Protein 8WVR (pdb70)

Foldseek 3Di:
DADQCLALPSNDFQLVLLLPDADALQNCFQVNCVVRQVVHNCPCPQQQLDHPVQAQDVLCLDDALQVVLLLLVLLQLLVLLVLVLVLLVLLLVLVPDRSSVGSSVSVSVLSNSLSRNSLVVNVSSPDDPVCSVVVSCVSCVVVCVQPRCLLSVLLNCCCPVVVPNLLSLLSCQQLNCLLCVLVLSLQLLLPCQVRVSVNSNSSNSSSVNSNSNNHSLNSLQVVCVVCVVCLVVSLVSLLVSLVSVVRGPPLVSQLVSQVSNLRVCVVVVVRQPQRASDPPHRPNPDGSVRSVLVSLVSSLVSSCSSCVSSVNNVSSVSNRDND/DQDQCQALPSNDFQLVLLLDDQDALQNCFQVNCVVRQVVGNCPCPQQQLDHPVQAFDPLLLDDALQVVLLLLVLLQLLVLLVLVLVQLVLLLVLVPDNSSVRSSVSVSVLSNSLSRNSLVVVVSSPDDPVCSNVVSCVSCVVVCVQPRCLLSVLLRCVCPVVVPNLLSLLSCQQLNCLLCVLVLSLVLLLPCQVGVSVNSSSSSSSSVSSNSNSNSLNSLQVVCVVPVVCLVVNLVSLLVSLVSVVRGPVVVSQLVSQVSNLRVCVVVVVSQVPRASDPPHRPNPDHSVRSVLVSLVSSLVSSCSSCVSSVNNVSSVSNRRND/DADQCQALPRRDFQLVLLQPDQDALQNCFQVNCVVHQVCGNCPCPQQQLDHPVQAFDVLCLDDALQVVLLLLVLLQLLVLLVLVLVLLVLLLVLVPDRSSVRRSVSVSVLSNSLSRNSLVVVVSSPPDPVCRNVSSCVSCVVVCVQPRCLLSVLLNCVCPVVVHNLLSLLSCLQLNCLLCVLVLLLQLLLCCQVGVSSNSSSSNSSSVNSNSNNNSLNSLQVCCVVCVVCLVVSLVSLVVSVVSVVRGVVLVSQLVSQVSNLRSCVVPCPSQVPRASDPPHRPNPDHSVRSVVVSVVSSCVSSCSSCVVSPNNVNDDD/DADQCQALPNNDFQLVLLQPDADALQRCFLVNCVVHQVCGNCPCNQQQLDHPVQAFDVVCQDDALQVLLLLLVLLQLLVLLVLVLVLLVLLLVLPPDNSSNRSSVSVSVLSNSLSRNSQVVVVVSPDDDVCSNVSSCVSCVVVCVFPRCLLSVLLNCCCPVVVNNLLSLLSCQCLNCLQCVLVLSLQLLLCCQVRVSVNSSSSSSSSVSSVSNNNSLVSLQVVCVVPVVVLVVSLVSLLVSLVSVVRGVPVVSQLVSQVSNLRVVVVVVVRQPQRASDPPHRPNPDHSVRSVVVSLVSSLVSNCSSCVSSVRNVSSVSNRDD

Nearest PDB structures (foldseek):
  8wvr-assembly3_C  TM=1.000E+00  e=1.265E-38  Kitasatospora setae KM-6054
  2rcc-assembly1_B  TM=6.142E-01  e=2.300E-02  Halalkalibacterium halodurans C-125
  3n1x-assembly1_A-1  TM=4.346E-01  e=7.933E-01  Pseudomonas sp. OX1
  8wvr-assembly3_C  TM=1.001E+00  e=2.735E-39  Kitasatospora setae KM-6054
  6f6l-assembly1_A  TM=6.742E-01  e=1.108E-03  Geobacillus kaustophilus HTA426

Organism: Kitasatospora setae (strain ATCC 33774 / DSM 43861 / JCM 3304 / KCC A-0304 / NBRC 14216 / KM-6054) (NCBI:txid452652)

Sequence (1286 aa):
PIPAETGWDSAPGLLEGAMTLDLTPEQCDLGYWLRGVAQGTLAGRAETGHTDAEPTPEHMRADGPLRDAQVLELSCRSVAEAQATRVLAHYVAQAPDIVELEFFTTQLVDEARHSMVFRRHLLAMGVPADRLHASIAEVSAEYRREVLEPILDFALTTVRDEGDFVGGVAVFTIIIEGVLAPAAELSERKWNLLDPAAGAIARGAAIDEVRHLTVGSSVVRRHLLRRPERKAALLDIVRRGREIWDGIPDRKHVLRREELFQAGMREHADLLAGYEVWPGQPLLSTTPEQRYAMAEQWTDRMAAARLVHMGLPEAIDLLRLTDPIPAETGWDSAPGLLEGAMTLDLTPEQCDLGYWLRGVAQGTLAGRAETGHTDAEPTPEHMRADGPLRDAQVLELSCRSVAEAQATRVLAHYVAQAPDIVELEFFTTQLVDEARHSMVFRRHLLAMGVPADRLHASIAEVSAEYRREVLEPILDFALTTVRDEGDFVGGVAVFTIIIEGVLAPAAELSERKWNLLDPAAGAIARGAAIDEVRHLTVGSSVVRRHLLRRPERKAALLDIVRRGREIWDGIPDRKHVLRREELFQAGMREHADLLAGYEVWPGQPLLSTTPEQRYAMAEQWTDRMAAARLVHMGLPEAIDLLRLTDPIPAETGWDSAPGLLEGAMTLDLTPEQCDLGYWLRGVAQGTLAGRAETGHTDAEPTPEHMRADGPLRDAQVLELSCRSVAEAQATRVLAHYVAQAPDIVELEFFTTQLVDEARHSMVFRRHLLAMGVPADRLHASIAEVSAEYRREVLEPILDFALTTVRDEGDFVGGVAVFTIIIEGVLAPAAELSERKWNLLDPAAGAIARGAAIDEVRHLTVGSSVVRRHLLRRPERKAALLDIVRRGREIWDGIPDRKHVLRREELFQAGMREHADLLAGYEVWPGQPLLSTTPEQRYAMAEQWTDRMAAARLVHMGLPEAIDLPIPAETGWDSAPGLLEGAMTLDLTPEQCDLGYWLRGVAQGTLAGRAETGHTDAEPTPEHMRADGPLRDAQVLELSCRSVAEAQATRVLAHYVAQAPDIVELEFFTTQLVDEARHSMVFRRHLLAMGVPADRLHASIAEVSAEYRREVLEPILDFALTTVRDEGDFVGGVAVFTIIIEGVLAPAAELSERKWNLLDPAAGAIARGAAIDEVRHLTVGSSVVRRHLLRRPERKAALLDIVRRGREIWDGIPDRKHVLRREELFQAGMREHADLLAGYEVWPGQPLLSTTPEQRYAMAEQWTDRMAAARLVHMGLPEAIDLLRLT

Secondary structure (DSSP, 8-state):
---TTTSTTTS--HHHHHHH----TTTT-HHHHIIIIIIIITTT-TTTSS-TTS---HHHHSSSHHHHHHHHHHHHHHHHHHHHHHHHHHHHHT-SSHHHHHHHHHHHHHHHHHHHHHHHHHHHTT--GGGHHHHHHHHHHHHIIIIIHHHHHHHHIIIIIT--HHHHHHIIIIIIIHHHHHHHHHHHHHHTTT-HHHHHHHHHHHHHHHHHHHHHHHHHHHHHHH-GGGHHHHHHHHHHHHHHHHTS-HHHHHHHHHHHHHHHHHTTHHHHTT-EEETTEEGGG--HHHHHHHHHHHHHHHHHHHHHHTT-THHHHHH----/---TTTSTTTSPPHHHHHHH----TTTS-HHHIIIIIIIIITTT-TTTSS-TTS---HHHHSSSHHHHHHHHHHHHHHHHHHHHHHHHHHHHHT-SSHHHHHHHHHHHHHHHHHHHHHHHHHHHTT--GGGHHHHHHHHHHHHIIIIIHHHHHHHHIIIIIT--HHHHHHIIIIIIHHHHHHHHHHHHHHHTTT-HHHHHHHHHHHHHHHHHHHHHHHHHHHHHHH-GGGHHHHHHHHHHHHHHHHTS-HHHHHHHHHHHHHHHHHTTHHHHTT-EEETTEESTT--HHHHHHHHHHHHHHHHHHHHHHHT-GGGGTTT----/---TTT-TTTSPPHHHHHHH----TTTT-HHHHIIIIIIIITTT-TTTSS-TTS---GGGTSSSHHHHHHHHHHHHHHHHHHHHHHHHHHHHHT-SSHHHHHHHHHHHHHHHHHHHHHHHHHHHTT--GGGHHHHHHHHHHHHIIIIIHHHHHHHHIIIIIS--HHHHHHIIIIIIIHHHHHHHHHHHHHHTTT-HHHHHHHHHHHHHHHHHHHHHHHHHHHHHHH-GGGHHHHHHHHHHHHHHHHTS-HHHHHHHHHHHHHHHHGGGTTTTTT-EEETTEEGGG--HHHHHHHHHHHHHHHHHHHHHHHT-GGG---/---TTTSTTTSPPHHHHHHH----TTTS-HHHHIIIIIIIITTT-TTTSS-TTS---HHHHSSSHHHHHHHHHHHHHHHHHHHHHHHHHHHHHT-SSHHHHHHHHHHHHHHHHHHHHHHHHHHHTT--STTHHHHHHHHHHHHIIIIIHHHHHHHHIIIIIT--HHHHHHIIIIIIHHHHHHHHHHHHHHHTTT-HHHHHHHHHHHHHHHHHHHHHHHHHHHHHTT-HHHHHHHHHHHHHHHHHHHTS-HHHHHHHHHHHHHHHHHTTTTT-SS-EEETTEEGGG--HHHHHHHHHHHHHHHHHHHHHHTT-THHHHHH---

Structure (mmCIF, N/CA/C/O backbone):
data_8WVR
#
_entry.id   8WVR
#
_cell.length_a   88.820
_cell.length_b   95.180
_cell.length_c   183.250
_cell.angle_alpha   90.000
_cell.angle_beta   90.000
_cell.angle_gamma   90.000
#
_symmetry.space_group_name_H-M   'P 21 21 21'
#
loop_
_entity.id
_entity.type
_entity.pdbx_description
1 polymer 'Putative VlmB homolog'
2 non-polymer IMIDAZOLE
3 non-polymer 'FE (III) ION'
4 non-polymer '(2~{S})-2-(2-hexylhydrazinyl)-3-oxidanyl-propanoic acid'
5 water water
#
loop_
_atom_site.group_PDB
_atom_site.id
_atom_site.type_symbol
_atom_site.label_atom_id
_atom_site.label_alt_id
_atom_site.label_comp_id
_atom_site.label_asym_id
_atom_site.label_entity_id
_atom_site.label_seq_id
_atom_site.pdbx_PDB_ins_code
_atom_site.Cartn_x
_atom_site.Cartn_y
_atom_site.Cartn_z
_atom_site.occupancy
_atom_site.B_iso_or_equiv
_atom_site.auth_seq_id
_atom_site.auth_comp_id
_atom_site.auth_asym_id
_atom_site.auth_atom_id
_atom_site.pdbx_PDB_model_num
ATOM 1 N N . PRO A 1 4 ? -39.48358 -11.36733 -24.74189 1.000 67.69885 4 PRO A N 1
ATOM 2 C CA . PRO A 1 4 ? -38.79822 -11.00481 -25.98919 1.000 65.07684 4 PRO A CA 1
ATOM 3 C C . PRO A 1 4 ? -37.72577 -9.92500 -25.80029 1.000 60.49227 4 PRO A C 1
ATOM 4 O O . PRO A 1 4 ? -37.98802 -8.73837 -25.99279 1.000 60.44149 4 PRO A O 1
ATOM 8 N N . ILE A 1 5 ? -36.52544 -10.34275 -25.42696 1.000 53.64963 5 ILE A N 1
ATOM 9 C CA . ILE A 1 5 ? -35.38250 -9.42814 -25.37921 1.000 51.80941 5 ILE A CA 1
ATOM 10 C C . ILE A 1 5 ? -34.89869 -9.17087 -26.80738 1.000 53.66821 5 ILE A C 1
ATOM 11 O O . ILE A 1 5 ? -34.75450 -10.13060 -27.58550 1.000 53.05699 5 ILE A O 1
ATOM 16 N N . PRO A 1 6 ? -34.65123 -7.91494 -27.19754 1.000 48.55486 6 PRO A N 1
ATOM 17 C CA . PRO A 1 6 ? -34.26860 -7.64238 -28.59035 1.000 44.04133 6 PRO A CA 1
ATOM 18 C C . PRO A 1 6 ? -32.96359 -8.33216 -28.96864 1.000 39.14026 6 PRO A C 1
ATOM 19 O O . PRO A 1 6 ? -32.05734 -8.49905 -28.14785 1.000 37.27050 6 PRO A O 1
ATOM 23 N N . ALA A 1 7 ? -32.88281 -8.72653 -30.24428 1.000 37.47335 7 ALA A N 1
ATOM 24 C CA . ALA A 1 7 ? -31.74883 -9.50872 -30.72826 1.000 35.42806 7 ALA A CA 1
ATOM 25 C C . ALA A 1 7 ? -30.42352 -8.77171 -30.54717 1.000 32.60634 7 ALA A C 1
ATOM 26 O O . ALA A 1 7 ? -29.40124 -9.38862 -30.22217 1.000 33.01201 7 ALA A O 1
ATOM 28 N N . GLU A 1 8 ? -30.41307 -7.45585 -30.74376 1.000 32.70809 8 GLU A N 1
ATOM 29 C CA . GLU A 1 8 ? -29.15045 -6.73564 -30.63700 1.000 33.14780 8 GLU A CA 1
ATOM 30 C C . GLU A 1 8 ? -28.68767 -6.50992 -29.19653 1.000 30.61885 8 GLU A C 1
ATOM 31 O O . GLU A 1 8 ? -27.56237 -6.03471 -28.99781 1.000 30.30684 8 GLU A O 1
ATOM 37 N N . THR A 1 9 ? -29.49988 -6.82125 -28.18604 1.000 30.42027 9 THR A N 1
ATOM 38 C CA . THR A 1 9 ? -29.01653 -6.73300 -26.81285 1.000 28.08289 9 THR A CA 1
ATOM 39 C C . THR A 1 9 ? -28.76340 -8.09046 -26.16676 1.000 30.54259 9 THR A C 1
ATOM 40 O O . THR A 1 9 ? -28.17589 -8.13381 -25.08145 1.000 26.72489 9 THR A O 1
ATOM 44 N N . GLY A 1 10 ? -29.15332 -9.19227 -26.80675 1.000 32.80660 10 GLY A N 1
ATOM 45 C CA . GLY A 1 10 ? -29.02604 -10.49739 -26.17554 1.000 28.46782 10 GLY A CA 1
ATOM 46 C C . GLY A 1 10 ? -27.57614 -10.90898 -25.99029 1.000 29.67589 10 GLY A C 1
ATOM 47 O O . GLY A 1 10 ? -26.72535 -10.68245 -26.85175 1.000 31.21443 10 GLY A O 1
ATOM 48 N N . TRP A 1 11 ? -27.29849 -11.53866 -24.84865 1.000 27.63840 11 TRP A N 1
ATOM 49 C CA . TRP A 1 11 ? -25.92799 -11.93227 -24.53531 1.000 30.70812 11 TRP A CA 1
ATOM 50 C C . TRP A 1 11 ? -25.32746 -12.81489 -25.63096 1.000 38.76300 11 TRP A C 1
ATOM 51 O O . TRP A 1 11 ? -24.12398 -12.73737 -25.91838 1.000 38.08704 11 TRP A O 1
ATOM 62 N N . ASP A 1 12 ? -26.13331 -13.68467 -26.22596 1.000 36.55467 12 ASP A N 1
ATOM 63 C CA . ASP A 1 12 ? -25.62155 -14.54392 -27.28274 1.000 42.75883 12 ASP A CA 1
ATOM 64 C C . ASP A 1 12 ? -25.97861 -14.04080 -28.66665 1.000 40.32170 12 ASP A C 1
ATOM 65 O O . ASP A 1 12 ? -25.17098 -14.17672 -29.59274 1.000 45.57907 12 ASP A O 1
ATOM 70 N N . SER A 1 13 ? -27.14932 -13.42402 -28.81175 1.000 37.05235 13 SER A N 1
ATOM 71 C CA . SER A 1 13 ? -27.63563 -13.00411 -30.11641 1.000 35.50015 13 SER A CA 1
ATOM 72 C C . SER A 1 13 ? -27.02576 -11.69027 -30.60202 1.000 35.13388 13 SER A C 1
ATOM 73 O O . SER A 1 13 ? -27.12170 -11.39607 -31.79299 1.000 33.04346 13 SER A O 1
ATOM 76 N N . ALA A 1 14 ? -26.42198 -10.89024 -29.72155 1.000 35.07320 14 ALA A N 1
ATOM 77 C CA . ALA A 1 14 ? -25.96424 -9.56430 -30.12763 1.000 35.18576 14 ALA A CA 1
ATOM 78 C C . ALA A 1 14 ? -24.79103 -9.66903 -31.10382 1.000 30.74384 14 ALA A C 1
ATOM 79 O O . ALA A 1 14 ? -23.90574 -10.51250 -30.92752 1.000 30.45364 14 ALA A O 1
ATOM 81 N N . PRO A 1 15 ? -24.71539 -8.78892 -32.09594 1.000 29.61524 15 PRO A N 1
ATOM 82 C CA . PRO A 1 15 ? -23.54746 -8.78384 -32.98330 1.000 33.02787 15 PRO A CA 1
ATOM 83 C C . PRO A 1 15 ? -22.29885 -8.36917 -32.21567 1.000 34.37884 15 PRO A C 1
ATOM 84 O O . PRO A 1 15 ? -22.35539 -7.92000 -31.06571 1.000 30.22936 15 PRO A O 1
ATOM 88 N N . GLY A 1 16 ? -21.15239 -8.53481 -32.87086 1.000 30.33213 16 GLY A N 1
ATOM 89 C CA . GLY A 1 16 ? -19.92106 -7.96353 -32.36779 1.000 31.69039 16 GLY A CA 1
ATOM 90 C C . GLY A 1 16 ? -19.93327 -6.44689 -32.48908 1.000 29.53850 16 GLY A C 1
ATOM 91 O O . GLY A 1 16 ? -20.84876 -5.84339 -33.05424 1.000 28.38257 16 GLY A O 1
ATOM 92 N N . LEU A 1 17 ? -18.88563 -5.82259 -31.94824 1.000 31.56719 17 LEU A N 1
ATOM 93 C CA . LEU A 1 17 ? -18.83967 -4.36744 -31.84008 1.000 29.56501 17 LEU A CA 1
ATOM 94 C C . LEU A 1 17 ? -18.80282 -3.72794 -33.22284 1.000 29.01453 17 LEU A C 1
ATOM 95 O O . LEU A 1 17 ? -19.74785 -3.02679 -33.60058 1.000 26.68395 17 LEU A O 1
ATOM 100 N N . LEU A 1 18 ? -17.71828 -3.95089 -33.97605 1.000 29.75201 18 LEU A N 1
ATOM 101 C CA . LEU A 1 18 ? -17.64934 -3.40474 -35.32531 1.000 32.00877 18 LEU A CA 1
ATOM 102 C C . LEU A 1 18 ? -18.82082 -3.89417 -36.15586 1.000 30.77821 18 LEU A C 1
ATOM 103 O O . LEU A 1 18 ? -19.49047 -3.09844 -36.82165 1.000 27.97562 18 LEU A O 1
ATOM 108 N N . GLU A 1 19 ? -19.13666 -5.19046 -36.05538 1.000 29.23560 19 GLU A N 1
ATOM 109 C CA . GLU A 1 19 ? -20.22208 -5.75149 -36.85007 1.000 28.99636 19 GLU A CA 1
ATOM 110 C C . GLU A 1 19 ? -21.52845 -4.99844 -36.60662 1.000 31.76293 19 GLU A C 1
ATOM 111 O O . GLU A 1 19 ? -22.19043 -4.55405 -37.55463 1.000 30.55472 19 GLU A O 1
ATOM 117 N N . GLY A 1 20 ? -21.90712 -4.83060 -35.33243 1.000 29.42552 20 GLY A N 1
ATOM 118 C CA . GLY A 1 20 ? -23.14016 -4.12952 -35.03153 1.000 27.21424 20 GLY A CA 1
ATOM 119 C C . GLY A 1 20 ? -23.08265 -2.66532 -35.42240 1.000 28.20482 20 GLY A C 1
ATOM 120 O O . GLY A 1 20 ? -24.02266 -2.14123 -36.02644 1.000 27.10638 20 GLY A O 1
ATOM 121 N N . ALA A 1 21 ? -21.97457 -1.98998 -35.09735 1.000 23.93675 21 ALA A N 1
ATOM 122 C CA . ALA A 1 21 ? -21.88563 -0.55260 -35.35918 1.000 29.51233 21 ALA A CA 1
ATOM 123 C C . ALA A 1 21 ? -21.90834 -0.24225 -36.85435 1.000 30.23020 21 ALA A C 1
ATOM 124 O O . ALA A 1 21 ? -22.36602 0.83434 -37.24882 1.000 31.88750 21 ALA A O 1
ATOM 126 N N . MET A 1 22 ? -21.43888 -1.16530 -37.69405 1.000 28.02977 22 MET A N 1
ATOM 127 C CA . MET A 1 22 ? -21.38635 -0.93315 -39.13289 1.000 32.83869 22 MET A CA 1
ATOM 128 C C . MET A 1 22 ? -22.63147 -1.39452 -39.86614 1.000 34.26754 22 MET A C 1
ATOM 129 O O . MET A 1 22 ? -22.79739 -1.03997 -41.03501 1.000 33.30578 22 MET A O 1
ATOM 134 N N . THR A 1 23 ? -23.51416 -2.15370 -39.21294 1.000 33.56952 23 THR A N 1
ATOM 135 C CA . THR A 1 23 ? -24.66483 -2.73866 -39.88311 1.000 32.62279 23 THR A CA 1
ATOM 136 C C . THR A 1 23 ? -26.00244 -2.32449 -39.29852 1.000 35.55462 23 THR A C 1
ATOM 137 O O . THR A 1 23 ? -26.98349 -2.27157 -40.03842 1.000 33.84692 23 THR A O 1
ATOM 141 N N . LEU A 1 24 ? -26.09093 -2.05080 -38.00053 1.000 36.20698 24 LEU A N 1
ATOM 142 C CA . LEU A 1 24 ? -27.40011 -1.78288 -37.42052 1.000 30.97479 24 LEU A CA 1
ATOM 143 C C . LEU A 1 24 ? -27.75929 -0.30732 -37.51867 1.000 30.89725 24 LEU A C 1
ATOM 144 O O . LEU A 1 24 ? -26.89548 0.57505 -37.54566 1.000 32.53641 24 LEU A O 1
ATOM 149 N N . ASP A 1 25 ? -29.05684 -0.05235 -37.58040 1.000 31.95786 25 ASP A N 1
ATOM 150 C CA . ASP A 1 25 ? -29.61848 1.29135 -37.52786 1.000 33.10366 25 ASP A CA 1
ATOM 151 C C . ASP A 1 25 ? -30.48665 1.35725 -36.27739 1.000 38.97104 25 ASP A C 1
ATOM 152 O O . ASP A 1 25 ? -31.59311 0.81220 -36.26318 1.000 41.78150 25 ASP A O 1
ATOM 157 N N . LEU A 1 26 ? -29.97498 1.98781 -35.22209 1.000 35.53593 26 LEU A N 1
ATOM 158 C CA . LEU A 1 26 ? -30.72091 2.19634 -33.99233 1.000 32.69033 26 LEU A CA 1
ATOM 159 C C . LEU A 1 26 ? -30.87260 3.69473 -33.78070 1.000 33.30385 26 LEU A C 1
ATOM 160 O O . LEU A 1 26 ? -29.94027 4.46494 -34.03132 1.000 30.76932 26 LEU A O 1
ATOM 165 N N . THR A 1 27 ? -32.04611 4.10696 -33.34737 1.000 30.98404 27 THR A N 1
ATOM 166 C CA . THR A 1 27 ? -32.32976 5.50295 -33.09166 1.000 33.58642 27 THR A CA 1
ATOM 167 C C . THR A 1 27 ? -32.49964 5.72763 -31.59452 1.000 31.49155 27 THR A C 1
ATOM 168 O O . THR A 1 27 ? -32.79847 4.78812 -30.85140 1.000 30.83378 27 THR A O 1
ATOM 172 N N . PRO A 1 28 ? -32.32277 6.95983 -31.11336 1.000 31.90646 28 PRO A N 1
ATOM 173 C CA . PRO A 1 28 ? -32.65071 7.23105 -29.69904 1.000 30.70060 28 PRO A CA 1
ATOM 174 C C . PRO A 1 28 ? -34.11147 6.96419 -29.37325 1.000 29.79429 28 PRO A C 1
ATOM 175 O O . PRO A 1 28 ? -34.41732 6.51163 -28.26114 1.000 30.95343 28 PRO A O 1
ATOM 179 N N . GLU A 1 29 ? -35.02145 7.22235 -30.31899 1.000 31.71654 29 GLU A N 1
ATOM 180 C CA . GLU A 1 29 ? -36.43503 6.89547 -30.12823 1.000 35.58934 29 GLU A CA 1
ATOM 181 C C . GLU A 1 29 ? -36.62102 5.41448 -29.81775 1.000 33.75674 29 GLU A C 1
ATOM 182 O O . GLU A 1 29 ? -37.38372 5.05029 -28.91126 1.000 38.70143 29 GLU A O 1
ATOM 188 N N . GLN A 1 30 ? -35.92699 4.54784 -30.56044 1.000 31.84936 30 GLN A N 1
ATOM 189 C CA . GLN A 1 30 ? -36.02304 3.10807 -30.33762 1.000 33.44608 30 GLN A CA 1
ATOM 190 C C . GLN A 1 30 ? -35.38201 2.69857 -29.02076 1.000 31.97904 30 GLN A C 1
ATOM 191 O O . GLN A 1 30 ? -35.85080 1.76652 -28.36452 1.000 32.14641 30 GLN A O 1
ATOM 197 N N . CYS A 1 31 ? -34.27259 3.32701 -28.65477 1.000 31.54556 31 CYS A N 1
ATOM 198 C CA . CYS A 1 31 ? -33.48663 2.88063 -27.50485 1.000 28.02780 31 CYS A CA 1
ATOM 199 C C . CYS A 1 31 ? -33.79404 3.73539 -26.28752 1.000 28.36209 31 CYS A C 1
ATOM 200 O O . CYS A 1 31 ? -32.89910 4.30283 -25.65629 1.000 25.43224 31 CYS A O 1
ATOM 203 N N . ASP A 1 32 ? -35.08324 3.82014 -25.96092 1.000 28.71198 32 ASP A N 1
ATOM 204 C CA . ASP A 1 32 ? -35.55590 4.60228 -24.83524 1.000 28.95452 32 ASP A CA 1
ATOM 205 C C . ASP A 1 32 ? -35.26469 3.87328 -23.52596 1.000 28.57203 32 ASP A C 1
ATOM 206 O O . ASP A 1 32 ? -34.71710 2.76503 -23.49822 1.000 28.07831 32 ASP A O 1
ATOM 211 N N . LEU A 1 33 ? -35.65111 4.50798 -22.41789 1.000 26.10616 33 LEU A N 1
ATOM 212 C CA . LEU A 1 33 ? -35.29669 3.97697 -21.11105 1.000 25.43947 33 LEU A CA 1
ATOM 213 C C . LEU A 1 33 ? -35.98440 2.64352 -20.84473 1.000 22.65366 33 LEU A C 1
ATOM 214 O O . LEU A 1 33 ? -35.39941 1.75702 -20.21294 1.000 27.25277 33 LEU A O 1
ATOM 219 N N . GLY A 1 34 ? -37.22017 2.47656 -21.32317 1.000 26.70938 34 GLY A N 1
ATOM 220 C CA . GLY A 1 34 ? -37.89988 1.19902 -21.15164 1.000 26.69579 34 GLY A CA 1
ATOM 221 C C . GLY A 1 34 ? -37.22789 0.08228 -21.92695 1.000 31.30118 34 GLY A C 1
ATOM 222 O O . GLY A 1 34 ? -37.04307 -1.02432 -21.40640 1.000 27.56503 34 GLY A O 1
ATOM 223 N N . TYR A 1 35 ? -36.84608 0.36313 -23.18068 1.000 26.80422 35 TYR A N 1
ATOM 224 C CA . TYR A 1 35 ? -35.97461 -0.53625 -23.93651 1.000 27.20754 35 TYR A CA 1
ATOM 225 C C . TYR A 1 35 ? -34.73076 -0.91678 -23.13918 1.000 27.88609 35 TYR A C 1
ATOM 226 O O . TYR A 1 35 ? -34.36653 -2.09543 -23.04827 1.000 25.34674 35 TYR A O 1
ATOM 235 N N . TRP A 1 36 ? -34.04343 0.07962 -22.57613 1.000 23.40939 36 TRP A N 1
ATOM 236 C CA . TRP A 1 36 ? -32.80559 -0.19628 -21.86356 1.000 23.32377 36 TRP A CA 1
ATOM 237 C C . TRP A 1 36 ? -33.05555 -1.01887 -20.59813 1.000 26.98131 36 TRP A C 1
ATOM 238 O O . TRP A 1 36 ? -32.30219 -1.95193 -20.29434 1.000 25.69284 36 TRP A O 1
ATOM 249 N N . LEU A 1 37 ? -34.08634 -0.67289 -19.83673 1.000 23.25218 37 LEU A N 1
ATOM 250 C CA . LEU A 1 37 ? -34.36797 -1.41842 -18.61017 1.000 26.58404 37 LEU A CA 1
ATOM 251 C C . LEU A 1 37 ? -34.70784 -2.87500 -18.91946 1.000 25.17657 37 LEU A C 1
ATOM 252 O O . LEU A 1 37 ? -34.14015 -3.80205 -18.32944 1.000 26.17968 37 LEU A O 1
ATOM 257 N N . ARG A 1 38 ? -35.61784 -3.09846 -19.86454 1.000 27.61028 38 ARG A N 1
ATOM 258 C CA . ARG A 1 38 ? -35.98700 -4.47182 -20.19584 1.000 30.35815 38 ARG A CA 1
ATOM 259 C C . ARG A 1 38 ? -34.85915 -5.18321 -20.94355 1.000 32.03413 38 ARG A C 1
ATOM 260 O O . ARG A 1 38 ? -34.50885 -6.32368 -20.61316 1.000 30.13285 38 ARG A O 1
ATOM 268 N N . GLY A 1 39 ? -34.25346 -4.51694 -21.92700 1.000 28.67756 39 GLY A N 1
ATOM 269 C CA . GLY A 1 39 ? -33.36233 -5.20570 -22.83782 1.000 29.95144 39 GLY A CA 1
ATOM 270 C C . GLY A 1 39 ? -31.92371 -5.27870 -22.38642 1.000 31.19033 39 GLY A C 1
ATOM 271 O O . GLY A 1 39 ? -31.20519 -6.22258 -22.74172 1.000 29.51098 39 GLY A O 1
ATOM 272 N N . VAL A 1 40 ? -31.46993 -4.29497 -21.61639 1.000 26.50046 40 VAL A N 1
ATOM 273 C CA . VAL A 1 40 ? -30.08337 -4.23978 -21.17099 1.000 22.86380 40 VAL A CA 1
ATOM 274 C C . VAL A 1 40 ? -29.95566 -4.60548 -19.69676 1.000 28.20401 40 VAL A C 1
ATOM 275 O O . VAL A 1 40 ? -29.24427 -5.54510 -19.34060 1.000 28.58524 40 VAL A O 1
ATOM 279 N N . ALA A 1 41 ? -30.61391 -3.84833 -18.80927 1.000 28.34484 41 ALA A N 1
ATOM 280 C CA . ALA A 1 41 ? -30.47836 -4.12087 -17.38004 1.000 28.16832 41 ALA A CA 1
ATOM 281 C C . ALA A 1 41 ? -30.99891 -5.51771 -17.03450 1.000 28.05907 41 ALA A C 1
ATOM 282 O O . ALA A 1 41 ? -30.36603 -6.26735 -16.27320 1.000 27.98336 41 ALA A O 1
ATOM 284 N N . GLN A 1 42 ? -32.13747 -5.88741 -17.60652 1.000 30.53351 42 GLN A N 1
ATOM 285 C CA . GLN A 1 42 ? -32.72515 -7.20515 -17.42302 1.000 32.67583 42 GLN A CA 1
ATOM 286 C C . GLN A 1 42 ? -32.39606 -8.16914 -18.55575 1.000 32.12092 42 GLN A C 1
ATOM 287 O O . GLN A 1 42 ? -32.78312 -9.33840 -18.48289 1.000 34.17930 42 GLN A O 1
ATOM 293 N N . GLY A 1 43 ? -31.68810 -7.71807 -19.59137 1.000 31.58926 43 GLY A N 1
ATOM 294 C CA . GLY A 1 43 ? -31.36093 -8.57938 -20.71628 1.000 29.22855 43 GLY A CA 1
ATOM 295 C C . GLY A 1 43 ? -29.88852 -8.90987 -20.80196 1.000 33.56478 43 GLY A C 1
ATOM 296 O O . GLY A 1 43 ? -29.44912 -9.94328 -20.28224 1.000 33.40352 43 GLY A O 1
ATOM 297 N N . THR A 1 44 ? -29.11621 -8.02312 -21.44435 1.000 27.82329 44 THR A N 1
ATOM 298 C CA . THR A 1 44 ? -27.67714 -8.22480 -21.56534 1.000 27.76415 44 THR A CA 1
ATOM 299 C C . THR A 1 44 ? -27.03101 -8.55119 -20.22796 1.000 30.88566 44 THR A C 1
ATOM 300 O O . THR A 1 44 ? -26.11228 -9.37533 -20.16105 1.000 27.87755 44 THR A O 1
ATOM 304 N N . LEU A 1 45 ? -27.47029 -7.88888 -19.15317 1.000 27.37885 45 LEU A N 1
ATOM 305 C CA . LEU A 1 45 ? -26.79658 -7.96203 -17.86769 1.000 30.18856 45 LEU A CA 1
ATOM 306 C C . LEU A 1 45 ? -27.41089 -8.99129 -16.91783 1.000 29.25959 45 LEU A C 1
ATOM 307 O O . LEU A 1 45 ? -26.98774 -9.06350 -15.75800 1.000 27.90038 45 LEU A O 1
ATOM 312 N N . ALA A 1 46 ? -28.40443 -9.76093 -17.36178 1.000 31.03252 46 ALA A N 1
ATOM 313 C CA . ALA A 1 46 ? -28.96040 -10.81111 -16.50850 1.000 31.98078 46 ALA A CA 1
ATOM 314 C C . ALA A 1 46 ? -27.84472 -11.71779 -16.01376 1.000 32.98179 46 ALA A C 1
ATOM 315 O O . ALA A 1 46 ? -27.04302 -12.21918 -16.80716 1.000 32.55870 46 ALA A O 1
ATOM 317 N N . GLY A 1 47 ? -27.77279 -11.89105 -14.69420 1.000 35.07493 47 GLY A N 1
ATOM 318 C CA . GLY A 1 47 ? -26.71020 -12.63856 -14.03905 1.000 31.53121 47 GLY A CA 1
ATOM 319 C C . GLY A 1 47 ? -25.34124 -12.00007 -14.06191 1.000 32.43005 47 GLY A C 1
ATOM 320 O O . GLY A 1 47 ? -24.36594 -12.65500 -13.68684 1.000 30.42523 47 GLY A O 1
ATOM 321 N N . ARG A 1 48 ? -25.22409 -10.73964 -14.50033 1.000 30.52991 48 ARG A N 1
ATOM 322 C CA . ARG A 1 48 ? -23.92251 -10.09445 -14.64640 1.000 32.30050 48 ARG A CA 1
ATOM 323 C C . ARG A 1 48 ? -23.90086 -8.69590 -14.05275 1.000 34.66013 48 ARG A C 1
ATOM 324 O O . ARG A 1 48 ? -23.02775 -7.90026 -14.41573 1.000 30.31325 48 ARG A O 1
ATOM 332 N N . ALA A 1 49 ? -24.82795 -8.38924 -13.14099 1.000 31.91047 49 ALA A N 1
ATOM 333 C CA . ALA A 1 49 ? -24.99297 -7.01024 -12.69228 1.000 31.17215 49 ALA A CA 1
ATOM 334 C C . ALA A 1 49 ? -23.77113 -6.50886 -11.93401 1.000 32.81098 49 ALA A C 1
ATOM 335 O O . ALA A 1 49 ? -23.33970 -5.36677 -12.13702 1.000 30.91171 49 ALA A O 1
ATOM 337 N N . GLU A 1 50 ? -23.18988 -7.33815 -11.05838 1.000 29.77590 50 GLU A N 1
ATOM 338 C CA . GLU A 1 50 ? -22.20879 -6.79867 -10.12831 1.000 32.97802 50 GLU A CA 1
ATOM 339 C C . GLU A 1 50 ? -20.80190 -6.75382 -10.69998 1.000 30.50984 50 GLU A C 1
ATOM 340 O O . GLU A 1 50 ? -20.01057 -5.88011 -10.31554 1.000 26.92768 50 GLU A O 1
ATOM 346 N N . THR A 1 51 ? -20.44528 -7.68784 -11.57179 1.000 25.16661 51 THR A N 1
ATOM 347 C CA . THR A 1 51 ? -19.06912 -7.76417 -12.02006 1.000 29.57696 51 THR A CA 1
ATOM 348 C C . THR A 1 51 ? -18.91174 -7.79259 -13.52710 1.000 29.77576 51 THR A C 1
ATOM 349 O O . THR A 1 51 ? -17.77723 -7.69436 -13.99965 1.000 30.51086 51 THR A O 1
ATOM 353 N N . GLY A 1 52 ? -19.98782 -7.94715 -14.28275 1.000 23.06697 52 GLY A N 1
ATOM 354 C CA . GLY A 1 52 ? -19.91098 -8.09134 -15.71166 1.000 31.93819 52 GLY A CA 1
ATOM 355 C C . GLY A 1 52 ? -19.80156 -9.51843 -16.20249 1.000 34.05497 52 GLY A C 1
ATOM 356 O O . GLY A 1 52 ? -19.92760 -9.74688 -17.41494 1.000 32.12486 52 GLY A O 1
ATOM 357 N N . HIS A 1 53 ? -19.59274 -10.48509 -15.30472 1.000 29.24322 53 HIS A N 1
ATOM 358 C CA . HIS A 1 53 ? -19.37322 -11.87226 -15.69485 1.000 30.82145 53 HIS A CA 1
ATOM 359 C C . HIS A 1 53 ? -19.94193 -12.81497 -14.63800 1.000 35.09824 53 HIS A C 1
ATOM 360 O O . HIS A 1 53 ? -20.20875 -12.41818 -13.50058 1.000 34.91127 53 HIS A O 1
ATOM 367 N N . THR A 1 54 ? -20.10581 -14.07964 -15.02389 1.000 39.41751 54 THR A N 1
ATOM 368 C CA . THR A 1 54 ? -20.62028 -15.11406 -14.13583 1.000 40.75214 54 THR A CA 1
ATOM 369 C C . THR A 1 54 ? -19.47455 -15.93276 -13.53729 1.000 40.54377 54 THR A C 1
ATOM 370 O O . THR A 1 54 ? -18.30062 -15.75076 -13.86108 1.000 39.74696 54 THR A O 1
ATOM 374 N N . ASP A 1 55 ? -19.82599 -16.87526 -12.65829 1.000 41.79122 55 ASP A N 1
ATOM 375 C CA . ASP A 1 55 ? -18.80926 -17.76948 -12.11142 1.000 43.27265 55 ASP A CA 1
ATOM 376 C C . ASP A 1 55 ? -18.27935 -18.74626 -13.15378 1.000 43.18692 55 ASP A C 1
ATOM 377 O O . ASP A 1 55 ? -17.15027 -19.22570 -13.02463 1.000 46.46839 55 ASP A O 1
ATOM 382 N N . ALA A 1 56 ? -19.04773 -19.01620 -14.19923 1.000 40.95024 56 ALA A N 1
ATOM 383 C CA . ALA A 1 56 ? -18.57576 -19.82346 -15.31225 1.000 41.49150 56 ALA A CA 1
ATOM 384 C C . ALA A 1 56 ? -17.50942 -19.12903 -16.15248 1.000 45.10427 56 ALA A C 1
ATOM 385 O O . ALA A 1 56 ? -17.06012 -19.71033 -17.14737 1.000 41.43987 56 ALA A O 1
ATOM 387 N N . GLU A 1 57 ? -17.09814 -17.91170 -15.79733 1.000 41.98253 57 GLU A N 1
ATOM 388 C CA . GLU A 1 57 ? -16.09769 -17.16267 -16.55394 1.000 37.42982 57 GLU A CA 1
ATOM 389 C C . GLU A 1 57 ? -15.06572 -16.66117 -15.55856 1.000 38.69999 57 GLU A C 1
ATOM 390 O O . GLU A 1 57 ? -15.18024 -15.54514 -15.02961 1.000 41.23595 57 GLU A O 1
ATOM 396 N N . PRO A 1 58 ? -14.04547 -17.45761 -15.27111 1.000 39.77311 58 PRO A N 1
ATOM 397 C CA . PRO A 1 58 ? -13.15267 -17.13617 -14.15597 1.000 34.85591 58 PRO A CA 1
ATOM 398 C C . PRO A 1 58 ? -12.12593 -16.06887 -14.49968 1.000 36.25100 58 PRO A C 1
ATOM 399 O O . PRO A 1 58 ? -11.80649 -15.80312 -15.66258 1.000 35.25582 58 PRO A O 1
ATOM 403 N N . THR A 1 59 ? -11.62349 -15.44608 -13.43837 1.000 35.32837 59 THR A N 1
ATOM 404 C CA . THR A 1 59 ? -10.35867 -14.73175 -13.45247 1.000 35.91121 59 THR A CA 1
ATOM 405 C C . THR A 1 59 ? -9.28487 -15.74773 -13.09418 1.000 38.26397 59 THR A C 1
ATOM 406 O O . THR A 1 59 ? -9.11228 -16.06011 -11.91166 1.000 37.23619 59 THR A O 1
ATOM 410 N N . PRO A 1 60 ? -8.57959 -16.31576 -14.07641 1.000 39.85094 60 PRO A N 1
ATOM 411 C CA . PRO A 1 60 ? -7.65243 -17.41550 -13.77700 1.000 36.68913 60 PRO A CA 1
ATOM 412 C C . PRO A 1 60 ? -6.55546 -16.96835 -12.82862 1.000 38.45302 60 PRO A C 1
ATOM 413 O O . PRO A 1 60 ? -6.23948 -15.78115 -12.70801 1.000 35.62946 60 PRO A O 1
ATOM 417 N N . GLU A 1 61 ? -5.97606 -17.95101 -12.13402 1.000 39.52720 61 GLU A N 1
ATOM 418 C CA . GLU A 1 61 ? -4.88383 -17.65322 -11.21326 1.000 38.33096 61 GLU A CA 1
ATOM 419 C C . GLU A 1 61 ? -3.68690 -17.03803 -11.92686 1.000 35.74663 61 GLU A C 1
ATOM 420 O O . GLU A 1 61 ? -2.93588 -16.27873 -11.30173 1.000 34.48956 61 GLU A O 1
ATOM 426 N N . HIS A 1 62 ? -3.49899 -17.31302 -13.22575 1.000 36.58137 62 HIS A N 1
ATOM 427 C CA . HIS A 1 62 ? -2.39248 -16.64595 -13.90204 1.000 35.25871 62 HIS A CA 1
ATOM 428 C C . HIS A 1 62 ? -2.64590 -15.15324 -14.10228 1.000 35.80009 62 HIS A C 1
ATOM 429 O O . HIS A 1 62 ? -1.69360 -14.41754 -14.39179 1.000 38.10939 62 HIS A O 1
ATOM 436 N N . MET A 1 63 ? -3.88379 -14.68003 -13.92448 1.000 35.93729 63 MET A N 1
ATOM 437 C CA . MET A 1 63 ? -4.15305 -13.24248 -13.94391 1.000 37.51952 63 MET A CA 1
ATOM 438 C C . MET A 1 63 ? -4.00422 -12.59620 -12.57323 1.000 36.23223 63 MET A C 1
ATOM 439 O O . MET A 1 63 ? -3.96697 -11.36529 -12.47938 1.000 34.09502 63 MET A O 1
ATOM 444 N N . ARG A 1 64 ? -3.92242 -13.38942 -11.51161 1.000 35.64912 64 ARG A N 1
ATOM 445 C CA . ARG A 1 64 ? -3.65432 -12.85623 -10.18490 1.000 33.81207 64 ARG A CA 1
ATOM 446 C C . ARG A 1 64 ? -2.17744 -12.89347 -9.83770 1.000 36.01870 64 ARG A C 1
ATOM 447 O O . ARG A 1 64 ? -1.73180 -12.10654 -8.99545 1.000 36.00209 64 ARG A O 1
ATOM 455 N N . ALA A 1 65 ? -1.40647 -13.75852 -10.49491 1.000 38.31626 65 ALA A N 1
ATOM 456 C CA . ALA A 1 65 ? 0.01784 -13.88419 -10.22133 1.000 36.01886 65 ALA A CA 1
ATOM 457 C C . ALA A 1 65 ? 0.79480 -12.74117 -10.86111 1.000 37.45531 65 ALA A C 1
ATOM 458 O O . ALA A 1 65 ? 0.50969 -12.33256 -11.99254 1.000 36.84856 65 ALA A O 1
ATOM 460 N N . ASP A 1 66 ? 1.79045 -12.23676 -10.13395 1.000 37.29497 66 ASP A N 1
ATOM 461 C CA . ASP A 1 66 ? 2.61559 -11.15171 -10.63944 1.000 39.06824 66 ASP A CA 1
ATOM 462 C C . ASP A 1 66 ? 3.36180 -11.58707 -11.89994 1.000 44.43394 66 ASP A C 1
ATOM 463 O O . ASP A 1 66 ? 3.97789 -12.65615 -11.93708 1.000 41.60064 66 ASP A O 1
ATOM 468 N N . GLY A 1 67 ? 3.29326 -10.75256 -12.93817 1.000 41.21105 67 GLY A N 1
ATOM 469 C CA . GLY A 1 67 ? 3.88063 -11.05417 -14.22135 1.000 35.13228 67 GLY A CA 1
ATOM 470 C C . GLY A 1 67 ? 3.39481 -10.09610 -15.29393 1.000 39.12454 67 GLY A C 1
ATOM 471 O O . GLY A 1 67 ? 2.44511 -9.33154 -15.08758 1.000 36.42759 67 GLY A O 1
ATOM 472 N N . PRO A 1 68 ? 4.03792 -10.12892 -16.46793 1.000 37.35497 68 PRO A N 1
ATOM 473 C CA . PRO A 1 68 ? 3.69162 -9.16588 -17.53021 1.000 33.63970 68 PRO A CA 1
ATOM 474 C C . PRO A 1 68 ? 2.25870 -9.25177 -18.03162 1.000 38.05848 68 PRO A C 1
ATOM 475 O O . PRO A 1 68 ? 1.69962 -8.21770 -18.42603 1.000 33.94487 68 PRO A O 1
ATOM 479 N N . LEU A 1 69 ? 1.64886 -10.44230 -18.06558 1.000 32.49961 69 LEU A N 1
ATOM 480 C CA . LEU A 1 69 ? 0.26367 -10.53866 -18.51832 1.000 31.93368 69 LEU A CA 1
ATOM 481 C C . LEU A 1 69 ? -0.67573 -9.80609 -17.56485 1.000 34.20625 69 LEU A C 1
ATOM 482 O O . LEU A 1 69 ? -1.57380 -9.06843 -17.99697 1.000 30.41190 69 LEU A O 1
ATOM 487 N N . ARG A 1 70 ? -0.49433 -10.02086 -16.26079 1.000 32.11377 70 ARG A N 1
ATOM 488 C CA . ARG A 1 70 ? -1.23268 -9.25205 -15.26620 1.000 33.99639 70 ARG A CA 1
ATOM 489 C C . ARG A 1 70 ? -0.91230 -7.76560 -15.37421 1.000 31.80875 70 ARG A C 1
ATOM 490 O O . ARG A 1 70 ? -1.80822 -6.92260 -15.26905 1.000 34.06064 70 ARG A O 1
ATOM 498 N N . ASP A 1 71 ? 0.36064 -7.42281 -15.58706 1.000 33.16554 71 ASP A N 1
ATOM 499 C CA . ASP A 1 71 ? 0.72554 -6.01797 -15.73139 1.000 32.09046 71 ASP A CA 1
ATOM 500 C C . ASP A 1 71 ? 0.01666 -5.39933 -16.92907 1.000 33.79231 71 ASP A C 1
ATOM 501 O O . ASP A 1 71 ? -0.42446 -4.24622 -16.87033 1.000 33.43751 71 ASP A O 1
ATOM 506 N N . ALA A 1 72 ? -0.13261 -6.16928 -18.01277 1.000 30.50816 72 ALA A N 1
ATOM 507 C CA . ALA A 1 72 ? -0.83170 -5.67739 -19.19566 1.000 30.43924 72 ALA A CA 1
ATOM 508 C C . ALA A 1 72 ? -2.29777 -5.38320 -18.89284 1.000 30.91670 72 ALA A C 1
ATOM 509 O O . ALA A 1 72 ? -2.84143 -4.36262 -19.33851 1.000 29.48154 72 ALA A O 1
ATOM 511 N N . GLN A 1 73 ? -2.96207 -6.27751 -18.15918 1.000 27.93692 73 GLN A N 1
ATOM 512 C CA . GLN A 1 73 ? -4.37392 -6.08517 -17.84321 1.000 28.30110 73 GLN A CA 1
ATOM 513 C C . GLN A 1 73 ? -4.57004 -4.97206 -16.81365 1.000 29.48638 73 GLN A C 1
ATOM 514 O O . GLN A 1 73 ? -5.54405 -4.21111 -16.89261 1.000 26.28333 73 GLN A O 1
ATOM 520 N N . VAL A 1 74 ? -3.66139 -4.86632 -15.84156 1.000 24.85961 74 VAL A N 1
ATOM 521 C CA . VAL A 1 74 ? -3.76824 -3.80803 -14.83999 1.000 28.06165 74 VAL A CA 1
ATOM 522 C C . VAL A 1 74 ? -3.63162 -2.44375 -15.50347 1.000 31.01439 74 VAL A C 1
ATOM 523 O O . VAL A 1 74 ? -4.41777 -1.52592 -15.24158 1.000 29.59220 74 VAL A O 1
ATOM 527 N N . LEU A 1 75 ? -2.62370 -2.29151 -16.36685 1.000 27.80292 75 LEU A N 1
ATOM 528 C CA . LEU A 1 75 ? -2.45606 -1.03791 -17.09312 1.000 28.99509 75 LEU A CA 1
ATOM 529 C C . LEU A 1 75 ? -3.68386 -0.72899 -17.94278 1.000 30.06644 75 LEU A C 1
ATOM 530 O O . LEU A 1 75 ? -4.21550 0.38694 -17.90421 1.000 30.19830 75 LEU A O 1
ATOM 535 N N . GLU A 1 76 ? -4.15722 -1.70343 -18.71911 1.000 26.35441 76 GLU A N 1
ATOM 536 C CA . GLU A 1 76 ? -5.27984 -1.41728 -19.61222 1.000 27.78082 76 GLU A CA 1
ATOM 537 C C . GLU A 1 76 ? -6.54795 -1.09088 -18.82588 1.000 28.60265 76 GLU A C 1
ATOM 538 O O . GLU A 1 76 ? -7.24693 -0.11099 -19.12767 1.000 28.57658 76 GLU A O 1
ATOM 544 N N . LEU A 1 77 ? -6.87035 -1.89803 -17.81484 1.000 25.78376 77 LEU A N 1
ATOM 545 C CA . LEU A 1 77 ? -8.13119 -1.69030 -17.10141 1.000 27.72997 77 LEU A CA 1
ATOM 546 C C . LEU A 1 77 ? -8.06964 -0.51223 -16.13133 1.000 24.60799 77 LEU A C 1
ATOM 547 O O . LEU A 1 77 ? -9.10591 0.09370 -15.85316 1.000 27.18431 77 LEU A O 1
ATOM 552 N N . SER A 1 78 ? -6.89065 -0.15889 -15.61226 1.000 26.11771 78 SER A N 1
ATOM 553 C CA . SER A 1 78 ? -6.78580 1.09057 -14.85816 1.000 27.71614 78 SER A CA 1
ATOM 554 C C . SER A 1 78 ? -7.08886 2.28373 -15.76211 1.000 29.20491 78 SER A C 1
ATOM 555 O O . SER A 1 78 ? -7.81854 3.20322 -15.37892 1.000 28.52758 78 SER A O 1
ATOM 558 N N . CYS A 1 79 ? -6.52555 2.28405 -16.97102 1.000 28.80704 79 CYS A N 1
ATOM 559 C CA . CYS A 1 79 ? -6.80531 3.35956 -17.92004 1.000 27.49441 79 CYS A CA 1
ATOM 560 C C . CYS A 1 79 ? -8.27070 3.36201 -18.33408 1.000 24.48636 79 CYS A C 1
ATOM 561 O O . CYS A 1 79 ? -8.92803 4.40269 -18.30077 1.000 27.54821 79 CYS A O 1
ATOM 564 N N . ARG A 1 80 ? -8.82118 2.19879 -18.68863 1.000 23.02150 80 ARG A N 1
ATOM 565 C CA . ARG A 1 80 ? -10.21713 2.15896 -19.10469 1.000 23.33297 80 ARG A CA 1
ATOM 566 C C . ARG A 1 80 ? -11.15310 2.59596 -17.97820 1.000 26.67027 80 ARG A C 1
ATOM 567 O O . ARG A 1 80 ? -12.13013 3.32015 -18.21388 1.000 22.66440 80 ARG A O 1
ATOM 575 N N . SER A 1 81 ? -10.88695 2.15603 -16.74995 1.000 22.63817 81 SER A N 1
ATOM 576 C CA . SER A 1 81 ? -11.79502 2.51369 -15.66544 1.000 26.06415 81 SER A CA 1
ATOM 577 C C . SER A 1 81 ? -11.84424 4.02803 -15.46001 1.000 25.52662 81 SER A C 1
ATOM 578 O O . SER A 1 81 ? -12.91997 4.60222 -15.24701 1.000 26.10329 81 SER A O 1
ATOM 581 N N . VAL A 1 82 ? -10.68410 4.67959 -15.49125 1.000 23.57143 82 VAL A N 1
ATOM 582 C CA . VAL A 1 82 ? -10.62575 6.13040 -15.36289 1.000 27.77674 82 VAL A CA 1
ATOM 583 C C . VAL A 1 82 ? -11.29913 6.79797 -16.55621 1.000 29.99854 82 VAL A C 1
ATOM 584 O O . VAL A 1 82 ? -12.06666 7.75658 -16.40300 1.000 29.96258 82 VAL A O 1
ATOM 588 N N . ALA A 1 83 ? -11.02133 6.30286 -17.76769 1.000 24.38582 83 ALA A N 1
ATOM 589 C CA . ALA A 1 83 ? -11.61567 6.90510 -18.95804 1.000 25.58307 83 ALA A CA 1
ATOM 590 C C . ALA A 1 83 ? -13.13953 6.87041 -18.88836 1.000 24.40639 83 ALA A C 1
ATOM 591 O O . ALA A 1 83 ? -13.81260 7.85950 -19.20828 1.000 23.88564 83 ALA A O 1
ATOM 593 N N . GLU A 1 84 ? -13.69748 5.72798 -18.48178 1.000 22.61591 84 GLU A N 1
ATOM 594 C CA . GLU A 1 84 ? -15.14035 5.57248 -18.42067 1.000 22.49915 84 GLU A CA 1
ATOM 595 C C . GLU A 1 84 ? -15.74944 6.41661 -17.30897 1.000 24.21381 84 GLU A C 1
ATOM 596 O O . GLU A 1 84 ? -16.87840 6.90564 -17.45527 1.000 23.00060 84 GLU A O 1
ATOM 602 N N . ALA A 1 85 ? -15.03222 6.58789 -16.19625 1.000 21.17806 85 ALA A N 1
ATOM 603 C CA . ALA A 1 85 ? -15.53819 7.45643 -15.13963 1.000 23.25487 85 ALA A CA 1
ATOM 604 C C . ALA A 1 85 ? -15.55300 8.90808 -15.60045 1.000 25.06123 85 ALA A C 1
ATOM 605 O O . ALA A 1 85 ? -16.54013 9.61967 -15.39893 1.000 23.25426 85 ALA A O 1
ATOM 607 N N . GLN A 1 86 ? -14.48190 9.36024 -16.24851 1.000 25.60600 86 GLN A N 1
ATOM 608 C CA . GLN A 1 86 ? -14.46846 10.73516 -16.72930 1.000 26.15040 86 GLN A CA 1
ATOM 609 C C . GLN A 1 86 ? -15.50635 10.94572 -17.82557 1.000 24.75611 86 GLN A C 1
ATOM 610 O O . GLN A 1 86 ? -16.13001 12.00969 -17.89352 1.000 24.76457 86 GLN A O 1
ATOM 616 N N . ALA A 1 87 ? -15.73501 9.92539 -18.66077 1.000 20.87387 87 ALA A N 1
ATOM 617 C CA . ALA A 1 87 ? -16.75811 10.01615 -19.69497 1.000 25.47410 87 ALA A CA 1
ATOM 618 C C . ALA A 1 87 ? -18.14839 10.16556 -19.08854 1.000 23.94075 87 ALA A C 1
ATOM 619 O O . ALA A 1 87 ? -18.99641 10.88888 -19.63197 1.000 20.97257 87 ALA A O 1
ATOM 621 N N . THR A 1 88 ? -18.41956 9.44212 -17.99690 1.000 22.69843 88 THR A N 1
ATOM 622 C CA . THR A 1 88 ? -19.67092 9.61518 -17.26279 1.000 19.94961 88 THR A CA 1
ATOM 623 C C . THR A 1 88 ? -19.87839 11.08343 -16.88559 1.000 20.51089 88 THR A C 1
ATOM 624 O O . THR A 1 88 ? -20.95310 11.64822 -17.10196 1.000 20.08114 88 THR A O 1
ATOM 628 N N . ARG A 1 89 ? -18.84975 11.71616 -16.31732 1.000 21.81432 89 ARG A N 1
ATOM 629 C CA . ARG A 1 89 ? -18.97709 13.11172 -15.90377 1.000 25.00114 89 ARG A CA 1
ATOM 630 C C . ARG A 1 89 ? -19.21848 14.02370 -17.09198 1.000 24.35030 89 ARG A C 1
ATOM 631 O O . ARG A 1 89 ? -19.95719 15.01178 -16.98801 1.000 23.28500 89 ARG A O 1
ATOM 639 N N . VAL A 1 90 ? -18.57924 13.72739 -18.22562 1.000 23.17926 90 VAL A N 1
ATOM 640 C CA . VAL A 1 90 ? -18.79522 14.54377 -19.41241 1.000 22.45979 90 VAL A CA 1
ATOM 641 C C . VAL A 1 90 ? -20.19447 14.31857 -19.96697 1.000 20.05959 90 VAL A C 1
ATOM 642 O O . VAL A 1 90 ? -20.89919 15.26789 -20.32046 1.000 21.73103 90 VAL A O 1
ATOM 646 N N . LEU A 1 91 ? -20.62628 13.06014 -20.04010 1.000 19.74151 91 LEU A N 1
ATOM 647 C CA . LEU A 1 91 ? -21.96171 12.74607 -20.53609 1.000 22.31418 91 LEU A CA 1
ATOM 648 C C . LEU A 1 91 ? -23.06518 13.37749 -19.69302 1.000 22.31320 91 LEU A C 1
ATOM 649 O O . LEU A 1 91 ? -24.17063 13.61689 -20.19421 1.000 21.46927 91 LEU A O 1
ATOM 654 N N . ALA A 1 92 ? -22.80275 13.63639 -18.41396 1.000 21.36067 92 ALA A N 1
ATOM 655 C CA . ALA A 1 92 ? -23.81016 14.30725 -17.59715 1.000 21.94636 92 ALA A CA 1
ATOM 656 C C . ALA A 1 92 ? -24.26962 15.60562 -18.24594 1.000 23.29157 92 ALA A C 1
ATOM 657 O O . ALA A 1 92 ? -25.44620 15.96923 -18.15114 1.000 24.57306 92 ALA A O 1
ATOM 659 N N . HIS A 1 93 ? -23.37027 16.29650 -18.94906 1.000 24.18437 93 HIS A N 1
ATOM 660 C CA . HIS A 1 93 ? -23.77719 17.54092 -19.59518 1.000 22.42228 93 HIS A CA 1
ATOM 661 C C . HIS A 1 93 ? -24.63797 17.29006 -20.81318 1.000 24.23323 93 HIS A C 1
ATOM 662 O O . HIS A 1 93 ? -25.44679 18.15318 -21.18535 1.000 25.07328 93 HIS A O 1
ATOM 669 N N . TYR A 1 94 ? -24.48633 16.11938 -21.44233 1.000 21.10686 94 TYR A N 1
ATOM 670 C CA . TYR A 1 94 ? -25.36726 15.76499 -22.55379 1.000 23.72815 94 TYR A CA 1
ATOM 671 C C . TYR A 1 94 ? -26.77399 15.47612 -22.05403 1.000 26.49328 94 TYR A C 1
ATOM 672 O O . TYR A 1 94 ? -27.76093 15.76488 -22.74154 1.000 28.00800 94 TYR A O 1
ATOM 681 N N . VAL A 1 95 ? -26.88659 14.84741 -20.88240 1.000 20.55422 95 VAL A N 1
ATOM 682 C CA . VAL A 1 95 ? -28.19904 14.68655 -20.26189 1.000 22.35616 95 VAL A CA 1
ATOM 683 C C . VAL A 1 95 ? -28.77587 16.05382 -19.91184 1.000 24.10083 95 VAL A C 1
ATOM 684 O O . VAL A 1 95 ? -29.91419 16.37913 -20.26099 1.000 26.22780 95 VAL A O 1
ATOM 688 N N . ALA A 1 96 ? -27.97946 16.88498 -19.24313 1.000 21.93008 96 ALA A N 1
ATOM 689 C CA . ALA A 1 96 ? -28.47171 18.18511 -18.79490 1.000 26.12919 96 ALA A CA 1
ATOM 690 C C . ALA A 1 96 ? -29.01336 19.00688 -19.95969 1.000 30.96506 96 ALA A C 1
ATOM 691 O O . ALA A 1 96 ? -30.07041 19.63967 -19.84474 1.000 29.17576 96 ALA A O 1
ATOM 693 N N . GLN A 1 97 ? -28.31826 18.99413 -21.09546 1.000 26.79807 97 GLN A N 1
ATOM 694 C CA . GLN A 1 97 ? -28.68588 19.84177 -22.21687 1.000 26.13752 97 GLN A CA 1
ATOM 695 C C . GLN A 1 97 ? -29.40246 19.08789 -23.32425 1.000 30.49027 97 GLN A C 1
ATOM 696 O O . GLN A 1 97 ? -29.53119 19.62032 -24.42641 1.000 29.87519 97 GLN A O 1
ATOM 702 N N . ALA A 1 98 ? -29.85967 17.86954 -23.06510 1.000 27.27340 98 ALA A N 1
ATOM 703 C CA . ALA A 1 98 ? -30.59904 17.12473 -24.07003 1.000 29.72259 98 ALA A CA 1
ATOM 704 C C . ALA A 1 98 ? -31.76421 17.97281 -24.58707 1.000 31.67260 98 ALA A C 1
ATOM 705 O O . ALA A 1 98 ? -32.50215 18.56003 -23.78086 1.000 26.16769 98 ALA A O 1
ATOM 707 N N . PRO A 1 99 ? -31.94230 18.09459 -25.90610 1.000 28.72646 99 PRO A N 1
ATOM 708 C CA . PRO A 1 99 ? -32.97589 19.02501 -26.40589 1.000 31.31173 99 PRO A CA 1
ATOM 709 C C . PRO A 1 99 ? -34.40034 18.61974 -26.05508 1.000 33.18364 99 PRO A C 1
ATOM 710 O O . PRO A 1 99 ? -35.25495 19.50376 -25.93867 1.000 35.27013 99 PRO A O 1
ATOM 714 N N . ASP A 1 100 ? -34.69342 17.33219 -25.87354 1.000 32.05428 100 ASP A N 1
ATOM 715 C CA . ASP A 1 100 ? -36.04044 16.90737 -25.51267 1.000 33.87627 100 ASP A CA 1
ATOM 716 C C . ASP A 1 100 ? -35.96487 15.52876 -24.86607 1.000 31.05822 100 ASP A C 1
ATOM 717 O O . ASP A 1 100 ? -34.87967 14.98353 -24.64774 1.000 27.73664 100 ASP A O 1
ATOM 722 N N . ILE A 1 101 ? -37.13937 14.96816 -24.56122 1.000 29.38449 101 ILE A N 1
ATOM 723 C CA . ILE A 1 101 ? -37.20913 13.76282 -23.73514 1.000 30.75736 101 ILE A CA 1
ATOM 724 C C . ILE A 1 101 ? -36.48552 12.59130 -24.39544 1.000 32.93153 101 ILE A C 1
ATOM 725 O O . ILE A 1 101 ? -35.81089 11.80338 -23.71597 1.000 28.56363 101 ILE A O 1
ATOM 730 N N . VAL A 1 102 ? -36.61683 12.45252 -25.72030 1.000 27.41727 102 VAL A N 1
ATOM 731 C CA . VAL A 1 102 ? -36.00725 11.31667 -26.41840 1.000 31.07806 102 VAL A CA 1
ATOM 732 C C . VAL A 1 102 ? -34.49791 11.28575 -26.19221 1.000 27.06758 102 VAL A C 1
ATOM 733 O O . VAL A 1 102 ? -33.92523 10.23167 -25.90227 1.000 25.78538 102 VAL A O 1
ATOM 737 N N . GLU A 1 103 ? -33.82558 12.43626 -26.33514 1.000 25.30204 103 GLU A N 1
ATOM 738 C CA . GLU A 1 103 ? -32.39174 12.46797 -26.06794 1.000 24.28652 103 GLU A CA 1
ATOM 739 C C . GLU A 1 103 ? -32.09665 12.40154 -24.57307 1.000 24.70781 103 GLU A C 1
ATOM 740 O O . GLU A 1 103 ? -31.07976 11.83133 -24.17384 1.000 22.99683 103 GLU A O 1
ATOM 746 N N . LEU A 1 104 ? -32.95115 13.00063 -23.74175 1.000 26.36101 104 LEU A N 1
ATOM 747 C CA . LEU A 1 104 ? -32.76792 12.91108 -22.29794 1.000 26.46474 104 LEU A CA 1
ATOM 748 C C . LEU A 1 104 ? -32.67624 11.45792 -21.86915 1.000 21.79771 104 LEU A C 1
ATOM 749 O O . LEU A 1 104 ? -31.72513 11.04889 -21.19709 1.000 24.97392 104 LEU A O 1
ATOM 754 N N . GLU A 1 105 ? -33.63486 10.65058 -22.30961 1.000 22.16020 105 GLU A N 1
ATOM 755 C CA . GLU A 1 105 ? -33.64969 9.24656 -21.92793 1.000 24.37056 105 GLU A CA 1
ATOM 756 C C . GLU A 1 105 ? -32.45080 8.50238 -22.49088 1.000 25.42478 105 GLU A C 1
ATOM 757 O O . GLU A 1 105 ? -31.80466 7.73372 -21.76827 1.000 24.22485 105 GLU A O 1
ATOM 763 N N . PHE A 1 106 ? -32.13115 8.69687 -23.78407 1.000 22.21604 106 PHE A N 1
ATOM 764 C CA . PHE A 1 106 ? -31.06120 7.86401 -24.32787 1.000 22.98578 106 PHE A CA 1
ATOM 765 C C . PHE A 1 106 ? -29.72927 8.20662 -23.68100 1.000 21.63075 106 PHE A C 1
ATOM 766 O O . PHE A 1 106 ? -28.95763 7.31334 -23.31064 1.000 20.25759 106 PHE A O 1
ATOM 774 N N . PHE A 1 107 ? -29.42051 9.49074 -23.55460 1.000 19.88408 107 PHE A N 1
ATOM 775 C CA . PHE A 1 107 ? -28.11412 9.77645 -22.99442 1.000 22.12907 107 PHE A CA 1
ATOM 776 C C . PHE A 1 107 ? -28.05561 9.48985 -21.50761 1.000 21.11357 107 PHE A C 1
ATOM 777 O O . PHE A 1 107 ? -26.96074 9.23712 -20.99833 1.000 20.45729 107 PHE A O 1
ATOM 785 N N . THR A 1 108 ? -29.20357 9.44308 -20.82233 1.000 22.10801 108 THR A N 1
ATOM 786 C CA . THR A 1 108 ? -29.22203 8.87250 -19.47779 1.000 21.35724 108 THR A CA 1
ATOM 787 C C . THR A 1 108 ? -28.76338 7.41365 -19.49167 1.000 22.41270 108 THR A C 1
ATOM 788 O O . THR A 1 108 ? -27.90920 7.01491 -18.68436 1.000 23.94031 108 THR A O 1
ATOM 792 N N . THR A 1 109 ? -29.31064 6.59952 -20.40774 1.000 18.25578 109 THR A N 1
ATOM 793 C CA . THR A 1 109 ? -28.90214 5.19590 -20.46084 1.000 23.77031 109 THR A CA 1
ATOM 794 C C . THR A 1 109 ? -27.42181 5.06147 -20.79813 1.000 22.31353 109 THR A C 1
ATOM 795 O O . THR A 1 109 ? -26.73562 4.17180 -20.27108 1.000 22.18456 109 THR A O 1
ATOM 799 N N . GLN A 1 110 ? -26.89856 5.94586 -21.65566 1.000 22.72183 110 GLN A N 1
ATOM 800 C CA . GLN A 1 110 ? -25.48911 5.82806 -22.00411 1.000 23.34065 110 GLN A CA 1
ATOM 801 C C . GLN A 1 110 ? -24.61584 6.25982 -20.83911 1.000 22.18838 110 GLN A C 1
ATOM 802 O O . GLN A 1 110 ? -23.57760 5.64147 -20.57091 1.000 22.43043 110 GLN A O 1
ATOM 808 N N . LEU A 1 111 ? -25.05009 7.28905 -20.10879 1.000 21.21586 111 LEU A N 1
ATOM 809 C CA . LEU A 1 111 ? -24.34449 7.70142 -18.90168 1.000 22.02916 111 LEU A CA 1
ATOM 810 C C . LEU A 1 111 ? -24.21641 6.54225 -17.92198 1.000 21.79317 111 LEU A C 1
ATOM 811 O O . LEU A 1 111 ? -23.12482 6.27893 -17.40528 1.000 20.60585 111 LEU A O 1
ATOM 816 N N . VAL A 1 112 ? -25.31929 5.82461 -17.66196 1.000 21.46197 112 VAL A N 1
ATOM 817 C CA . VAL A 1 112 ? -25.21699 4.71549 -16.71549 1.000 22.45454 112 VAL A CA 1
ATOM 818 C C . VAL A 1 112 ? -24.39319 3.57665 -17.31209 1.000 23.03091 112 VAL A C 1
ATOM 819 O O . VAL A 1 112 ? -23.62821 2.91327 -16.58649 1.000 22.17088 112 VAL A O 1
ATOM 823 N N . ASP A 1 113 ? -24.47412 3.36973 -18.63621 1.000 24.05792 113 ASP A N 1
ATOM 824 C CA . ASP A 1 113 ? -23.62466 2.36395 -19.28290 1.000 24.81172 113 ASP A CA 1
ATOM 825 C C . ASP A 1 113 ? -22.15532 2.64680 -19.00951 1.000 22.84274 113 ASP A C 1
ATOM 826 O O . ASP A 1 113 ? -21.39659 1.75038 -18.62294 1.000 22.59407 113 ASP A O 1
ATOM 831 N N . GLU A 1 114 ? -21.72795 3.89942 -19.19872 1.000 21.22452 114 GLU A N 1
ATOM 832 C CA . GLU A 1 114 ? -20.30936 4.19496 -19.02325 1.000 21.23957 114 GLU A CA 1
ATOM 833 C C . GLU A 1 114 ? -19.90316 4.07685 -17.56266 1.000 23.04660 114 GLU A C 1
ATOM 834 O O . GLU A 1 114 ? -18.78573 3.63236 -17.25158 1.000 20.61213 114 GLU A O 1
ATOM 840 N N . ALA A 1 115 ? -20.78484 4.48690 -16.65239 1.000 21.20200 115 ALA A N 1
ATOM 841 C CA . ALA A 1 115 ? -20.48051 4.29849 -15.23873 1.000 23.82221 115 ALA A CA 1
ATOM 842 C C . ALA A 1 115 ? -20.35065 2.81829 -14.91689 1.000 21.20376 115 ALA A C 1
ATOM 843 O O . ALA A 1 115 ? -19.48055 2.42486 -14.13107 1.000 21.59496 115 ALA A O 1
ATOM 845 N N . ARG A 1 116 ? -21.19881 1.98427 -15.53078 1.000 21.97537 116 ARG A N 1
ATOM 846 C CA . ARG A 1 116 ? -21.08222 0.53352 -15.35398 1.000 23.05701 116 ARG A CA 1
ATOM 847 C C . ARG A 1 116 ? -19.75485 0.00880 -15.89566 1.000 26.63923 116 ARG A C 1
ATOM 848 O O . ARG A 1 116 ? -19.09192 -0.81226 -15.24948 1.000 27.04820 116 ARG A O 1
ATOM 856 N N . HIS A 1 117 ? -19.35465 0.46848 -17.08591 1.000 24.25793 117 HIS A N 1
ATOM 857 C CA . HIS A 1 117 ? -18.06808 0.06438 -17.64357 1.000 23.59133 117 HIS A CA 1
ATOM 858 C C . HIS A 1 117 ? -16.94421 0.39927 -16.69307 1.000 24.10370 117 HIS A C 1
ATOM 859 O O . HIS A 1 117 ? -16.07982 -0.44215 -16.41780 1.000 25.95365 117 HIS A O 1
ATOM 866 N N . SER A 1 118 ? -16.94521 1.63071 -16.16423 1.000 22.35879 118 SER A N 1
ATOM 867 C CA . SER A 1 118 ? -15.93131 1.99881 -15.18599 1.000 21.60248 118 SER A CA 1
ATOM 868 C C . SER A 1 118 ? -15.93830 1.02756 -14.01541 1.000 24.64598 118 SER A C 1
ATOM 869 O O . SER A 1 118 ? -14.87513 0.63670 -13.51855 1.000 25.65093 118 SER A O 1
ATOM 872 N N . MET A 1 119 ? -17.13666 0.63854 -13.56472 1.000 25.40083 119 MET A N 1
ATOM 873 C CA . MET A 1 119 ? -17.26907 -0.19394 -12.37443 1.000 26.58711 119 MET A CA 1
ATOM 874 C C . MET A 1 119 ? -16.75024 -1.59978 -12.63248 1.000 23.23250 119 MET A C 1
ATOM 875 O O . MET A 1 119 ? -15.97449 -2.13346 -11.83500 1.000 28.12465 119 MET A O 1
ATOM 880 N N . VAL A 1 120 ? -17.15523 -2.21898 -13.74370 1.000 23.73245 120 VAL A N 1
ATOM 881 C CA . VAL A 1 120 ? -16.71524 -3.59634 -13.94580 1.000 23.92699 120 VAL A CA 1
ATOM 882 C C . VAL A 1 120 ? -15.22309 -3.64272 -14.24852 1.000 26.09433 120 VAL A C 1
ATOM 883 O O . VAL A 1 120 ? -14.54416 -4.60286 -13.88158 1.000 27.89805 120 VAL A O 1
ATOM 887 N N . PHE A 1 121 ? -14.67301 -2.61081 -14.89199 1.000 22.25038 121 PHE A N 1
ATOM 888 C CA . PHE A 1 121 ? -13.22911 -2.58583 -15.09311 1.000 25.16968 121 PHE A CA 1
ATOM 889 C C . PHE A 1 121 ? -12.48983 -2.49306 -13.75947 1.000 27.85435 121 PHE A C 1
ATOM 890 O O . PHE A 1 121 ? -11.50769 -3.21043 -13.53803 1.000 28.34435 121 PHE A O 1
ATOM 898 N N . ARG A 1 122 ? -12.93810 -1.61995 -12.85278 1.000 24.76630 122 ARG A N 1
ATOM 899 C CA . ARG A 1 122 ? -12.23526 -1.52225 -11.57808 1.000 30.04234 122 ARG A CA 1
ATOM 900 C C . ARG A 1 122 ? -12.44892 -2.77470 -10.73743 1.000 24.34042 122 ARG A C 1
ATOM 901 O O . ARG A 1 122 ? -11.53445 -3.20527 -10.03469 1.000 27.34263 122 ARG A O 1
ATOM 909 N N . ARG A 1 123 ? -13.61391 -3.41076 -10.83790 1.000 24.92871 123 ARG A N 1
ATOM 910 C CA . ARG A 1 123 ? -13.81050 -4.63212 -10.06890 1.000 28.68123 123 ARG A CA 1
ATOM 911 C C . ARG A 1 123 ? -13.00610 -5.80027 -10.61414 1.000 31.36910 123 ARG A C 1
ATOM 912 O O . ARG A 1 123 ? -12.73983 -6.74899 -9.86878 1.000 31.68291 123 ARG A O 1
ATOM 920 N N . HIS A 1 124 ? -12.61363 -5.77052 -11.89107 1.000 29.75516 124 HIS A N 1
ATOM 921 C CA . HIS A 1 124 ? -11.72344 -6.83101 -12.34615 1.000 28.22395 124 HIS A CA 1
ATOM 922 C C . HIS A 1 124 ? -10.32592 -6.64752 -11.78172 1.000 30.15806 124 HIS A C 1
ATOM 923 O O . HIS A 1 124 ? -9.62689 -7.63828 -11.52885 1.000 30.32482 124 HIS A O 1
ATOM 930 N N . LEU A 1 125 ? -9.90889 -5.39925 -11.54825 1.000 26.30436 125 LEU A N 1
ATOM 931 C CA . LEU A 1 125 ? -8.63655 -5.17634 -10.87226 1.000 30.91553 125 LEU A CA 1
ATOM 932 C C . LEU A 1 125 ? -8.63793 -5.82111 -9.48939 1.000 35.71676 125 LEU A C 1
ATOM 933 O O . LEU A 1 125 ? -7.65281 -6.45466 -9.09305 1.000 33.16210 125 LEU A O 1
ATOM 938 N N . LEU A 1 126 ? -9.74591 -5.69212 -8.75174 1.000 33.67343 126 LEU A N 1
ATOM 939 C CA . LEU A 1 126 ? -9.86016 -6.38388 -7.46773 1.000 33.96355 126 LEU A CA 1
ATOM 940 C C . LEU A 1 126 ? -9.76499 -7.89719 -7.64492 1.000 33.17601 126 LEU A C 1
ATOM 941 O O . LEU A 1 126 ? -9.06525 -8.57526 -6.88089 1.000 34.77421 126 LEU A O 1
ATOM 946 N N . ALA A 1 127 ? -10.45822 -8.44439 -8.65121 1.000 30.19222 127 ALA A N 1
ATOM 947 C CA . ALA A 1 127 ? -10.40467 -9.88146 -8.89780 1.000 29.11956 127 ALA A CA 1
ATOM 948 C C . ALA A 1 127 ? -9.00040 -10.34599 -9.26362 1.000 34.31446 127 ALA A C 1
ATOM 949 O O . ALA A 1 127 ? -8.69232 -11.53698 -9.12460 1.000 39.22141 127 ALA A O 1
ATOM 951 N N . MET A 1 128 ? -8.14745 -9.43469 -9.71806 1.000 31.84157 128 MET A N 1
ATOM 952 C CA . MET A 1 128 ? -6.74910 -9.70952 -9.99859 1.000 35.21963 128 MET A CA 1
ATOM 953 C C . MET A 1 128 ? -5.84383 -9.40613 -8.81254 1.000 35.69527 128 MET A C 1
ATOM 954 O O . MET A 1 128 ? -4.62015 -9.33151 -8.98348 1.000 32.39228 128 MET A O 1
ATOM 959 N N . GLY A 1 129 ? -6.41093 -9.19721 -7.62865 1.000 35.60763 129 GLY A N 1
ATOM 960 C CA . GLY A 1 129 ? -5.60957 -9.03445 -6.43259 1.000 34.48467 129 GLY A CA 1
ATOM 961 C C . GLY A 1 129 ? -5.07448 -7.64789 -6.14018 1.000 36.75766 129 GLY A C 1
ATOM 962 O O . GLY A 1 129 ? -4.19760 -7.52077 -5.27967 1.000 36.89186 129 GLY A O 1
ATOM 963 N N . VAL A 1 130 ? -5.54310 -6.60698 -6.82357 1.000 37.09333 130 VAL A N 1
ATOM 964 C CA . VAL A 1 130 ? -5.23595 -5.25463 -6.33169 1.000 36.56882 130 VAL A CA 1
ATOM 965 C C . VAL A 1 130 ? -5.92946 -5.05868 -4.98419 1.000 36.11469 130 VAL A C 1
ATOM 966 O O . VAL A 1 130 ? -7.14861 -5.30368 -4.87941 1.000 35.50969 130 VAL A O 1
ATOM 970 N N . PRO A 1 131 ? -5.22189 -4.64587 -3.93097 1.000 37.26590 131 PRO A N 1
ATOM 971 C CA . PRO A 1 131 ? -5.87461 -4.52160 -2.62122 1.000 44.59172 131 PRO A CA 1
ATOM 972 C C . PRO A 1 131 ? -7.00037 -3.49824 -2.66166 1.000 42.21098 131 PRO A C 1
ATOM 973 O O . PRO A 1 131 ? -6.90206 -2.45972 -3.31973 1.000 38.26504 131 PRO A O 1
ATOM 977 N N . ALA A 1 132 ? -8.08847 -3.81429 -1.96070 1.000 37.80240 132 ALA A N 1
ATOM 978 C CA . ALA A 1 132 ? -9.23246 -2.91423 -1.95314 1.000 43.30436 132 ALA A CA 1
ATOM 979 C C . ALA A 1 132 ? -8.84351 -1.52811 -1.44839 1.000 43.03631 132 ALA A C 1
ATOM 980 O O . ALA A 1 132 ? -9.29452 -0.51205 -1.98907 1.000 42.94441 132 ALA A O 1
ATOM 982 N N . ASP A 1 133 ? -7.98301 -1.46163 -0.43996 1.000 43.08017 133 ASP A N 1
ATOM 983 C CA . ASP A 1 133 ? -7.59292 -0.17328 0.11386 1.000 46.60830 133 ASP A CA 1
ATOM 984 C C . ASP A 1 133 ? -6.54115 0.53804 -0.72777 1.000 48.39970 133 ASP A C 1
ATOM 985 O O . ASP A 1 133 ? -6.19059 1.68440 -0.42090 1.000 48.23526 133 ASP A O 1
ATOM 990 N N . ARG A 1 134 ? -6.04910 -0.09851 -1.78828 1.000 44.28662 134 ARG A N 1
ATOM 991 C CA . ARG A 1 134 ? -5.11416 0.52594 -2.71290 1.000 43.12449 134 ARG A CA 1
ATOM 992 C C . ARG A 1 134 ? -5.72911 0.76170 -4.08070 1.000 42.17008 134 ARG A C 1
ATOM 993 O O . ARG A 1 134 ? -5.07231 1.35218 -4.94489 1.000 42.30242 134 ARG A O 1
ATOM 1001 N N . LEU A 1 135 ? -6.97681 0.32777 -4.28181 1.000 40.25121 135 LEU A N 1
ATOM 1002 C CA . LEU A 1 135 ? -7.58629 0.28970 -5.60725 1.000 37.84990 135 LEU A CA 1
ATOM 1003 C C . LEU A 1 135 ? -7.54042 1.65109 -6.28885 1.000 36.96493 135 LEU A C 1
ATOM 1004 O O . LEU A 1 135 ? -6.97943 1.79764 -7.37924 1.000 35.70007 135 LEU A O 1
ATOM 1009 N N . HIS A 1 136 ? -8.11837 2.66923 -5.65735 1.000 35.09164 136 HIS A N 1
ATOM 1010 C CA . HIS A 1 136 ? -8.27900 3.92871 -6.36826 1.000 36.45213 136 HIS A CA 1
ATOM 1011 C C . HIS A 1 136 ? -6.95998 4.67504 -6.49767 1.000 38.84602 136 HIS A C 1
ATOM 1012 O O . HIS A 1 136 ? -6.74284 5.36237 -7.50247 1.000 36.85185 136 HIS A O 1
ATOM 1019 N N . ALA A 1 137 ? -6.05514 4.51249 -5.52810 1.000 36.11784 137 ALA A N 1
ATOM 1020 C CA . ALA A 1 137 ? -4.74983 5.15686 -5.61781 1.000 36.44301 137 ALA A CA 1
ATOM 1021 C C . ALA A 1 137 ? -3.84523 4.45481 -6.62926 1.000 34.66553 137 ALA A C 1
ATOM 1022 O O . ALA A 1 137 ? -3.08596 5.11118 -7.34662 1.000 36.58689 137 ALA A O 1
ATOM 1024 N N . SER A 1 138 ? -3.89638 3.12545 -6.70336 1.000 36.08322 138 SER A N 1
ATOM 1025 C CA . SER A 1 138 ? -3.10366 2.45259 -7.72904 1.000 36.73766 138 SER A CA 1
ATOM 1026 C C . SER A 1 138 ? -3.64857 2.74464 -9.12355 1.000 32.75562 138 SER A C 1
ATOM 1027 O O . SER A 1 138 ? -2.87321 2.95022 -10.06326 1.000 34.56618 138 SER A O 1
ATOM 1030 N N . ILE A 1 139 ? -4.97665 2.75278 -9.27676 1.000 33.47617 139 ILE A N 1
ATOM 1031 C CA . ILE A 1 139 ? -5.59191 3.14911 -10.54725 1.000 34.54963 139 ILE A CA 1
ATOM 1032 C C . ILE A 1 139 ? -5.06636 4.50985 -10.98988 1.000 35.19944 139 ILE A C 1
ATOM 1033 O O . ILE A 1 139 ? -4.67937 4.70395 -12.15132 1.000 33.42788 139 ILE A O 1
ATOM 1038 N N . ALA A 1 140 ? -5.02584 5.46940 -10.05447 1.000 36.90164 140 ALA A N 1
ATOM 1039 C CA . ALA A 1 140 ? -4.60797 6.82549 -10.39392 1.000 33.12433 140 ALA A CA 1
ATOM 1040 C C . ALA A 1 140 ? -3.11914 6.89275 -10.70742 1.000 36.77032 140 ALA A C 1
ATOM 1041 O O . ALA A 1 140 ? -2.71027 7.62438 -11.61350 1.000 34.07530 140 ALA A O 1
ATOM 1043 N N . GLU A 1 141 ? -2.29178 6.15499 -9.95596 1.000 38.24860 141 GLU A N 1
ATOM 1044 C CA . GLU A 1 141 ? -0.85630 6.10180 -10.24014 1.000 35.77010 141 GLU A CA 1
ATOM 1045 C C . GLU A 1 141 ? -0.58335 5.51158 -11.62344 1.000 34.32878 141 GLU A C 1
ATOM 1046 O O . GLU A 1 141 ? 0.20668 6.05417 -12.40466 1.000 36.20487 141 GLU A O 1
ATOM 1052 N N . VAL A 1 142 ? -1.22276 4.38749 -11.93649 1.000 33.20793 142 VAL A N 1
ATOM 1053 C CA . VAL A 1 142 ? -0.91238 3.66172 -13.16192 1.000 32.10733 142 VAL A CA 1
ATOM 1054 C C . VAL A 1 142 ? -1.42131 4.42541 -14.38476 1.000 33.04125 142 VAL A C 1
ATOM 1055 O O . VAL A 1 142 ? -0.76810 4.44837 -15.43640 1.000 31.96457 142 VAL A O 1
ATOM 1059 N N . SER A 1 143 ? -2.57826 5.07453 -14.26673 1.000 30.79232 143 SER A N 1
ATOM 1060 C CA . SER A 1 143 ? -3.20694 5.73113 -15.40738 1.000 32.23653 143 SER A CA 1
ATOM 1061 C C . SER A 1 143 ? -2.85743 7.20318 -15.52475 1.000 33.41390 143 SER A C 1
ATOM 1062 O O . SER A 1 143 ? -3.32339 7.85139 -16.46897 1.000 30.66411 143 SER A O 1
ATOM 1065 N N . ALA A 1 144 ? -2.04346 7.73905 -14.61141 1.000 34.08869 144 ALA A N 1
ATOM 1066 C CA . ALA A 1 144 ? -1.82853 9.18645 -14.55064 1.000 34.43683 144 ALA A CA 1
ATOM 1067 C C . ALA A 1 144 ? -1.30836 9.74552 -15.87322 1.000 35.08420 144 ALA A C 1
ATOM 1068 O O . ALA A 1 144 ? -1.84989 10.72715 -16.39214 1.000 33.03095 144 ALA A O 1
ATOM 1070 N N . GLU A 1 145 ? -0.25623 9.14048 -16.43903 1.000 34.60311 145 GLU A N 1
ATOM 1071 C CA . GLU A 1 145 ? 0.30321 9.69342 -17.66878 1.000 31.83039 145 GLU A CA 1
ATOM 1072 C C . GLU A 1 145 ? -0.69337 9.58888 -18.81542 1.000 34.29409 145 GLU A C 1
ATOM 1073 O O . GLU A 1 145 ? -0.82555 10.52239 -19.61926 1.000 30.09059 145 GLU A O 1
ATOM 1079 N N . TYR A 1 146 ? -1.42270 8.47040 -18.88937 1.000 31.44989 146 TYR A N 1
ATOM 1080 C CA . TYR A 1 146 ? -2.42641 8.30064 -19.93331 1.000 32.32302 146 TYR A CA 1
ATOM 1081 C C . TYR A 1 146 ? -3.55025 9.32255 -19.78141 1.000 32.95994 146 TYR A C 1
ATOM 1082 O O . TYR A 1 146 ? -4.02959 9.89281 -20.77243 1.000 26.95809 146 TYR A O 1
ATOM 1091 N N . ARG A 1 147 ? -3.98734 9.55806 -18.54641 1.000 28.15050 147 ARG A N 1
ATOM 1092 C CA . ARG A 1 147 ? -5.06734 10.50958 -18.31627 1.000 33.80533 147 ARG A CA 1
ATOM 1093 C C . ARG A 1 147 ? -4.64988 11.90884 -18.73721 1.000 30.55775 147 ARG A C 1
ATOM 1094 O O . ARG A 1 147 ? -5.39806 12.61233 -19.41694 1.000 31.96176 147 ARG A O 1
ATOM 1102 N N . ARG A 1 148 ? -3.45706 12.33305 -18.32102 1.000 31.51941 148 ARG A N 1
ATOM 1103 C CA . ARG A 1 148 ? -2.97187 13.65436 -18.68887 1.000 36.10937 148 ARG A CA 1
ATOM 1104 C C . ARG A 1 148 ? -2.77026 13.78340 -20.19515 1.000 32.73759 148 ARG A C 1
ATOM 1105 O O . ARG A 1 148 ? -3.10704 14.81615 -20.78760 1.000 31.31314 148 ARG A O 1
ATOM 1113 N N . GLU A 1 149 ? -2.20916 12.75980 -20.83404 1.000 29.05306 149 GLU A N 1
ATOM 1114 C CA . GLU A 1 149 ? -1.72844 12.95915 -22.19785 1.000 31.58047 149 GLU A CA 1
ATOM 1115 C C . GLU A 1 149 ? -2.75600 12.61968 -23.25763 1.000 31.66112 149 GLU A C 1
ATOM 1116 O O . GLU A 1 149 ? -2.71085 13.19775 -24.34880 1.000 31.55064 149 GLU A O 1
ATOM 1122 N N . VAL A 1 150 ? -3.67972 11.69903 -22.97525 1.000 30.35521 150 VAL A N 1
ATOM 1123 C CA . VAL A 1 150 ? -4.64241 11.21630 -23.95434 1.000 23.87596 150 VAL A CA 1
ATOM 1124 C C . VAL A 1 150 ? -6.06966 11.54761 -23.54151 1.000 29.80134 150 VAL A C 1
ATOM 1125 O O . VAL A 1 150 ? -6.83642 12.11924 -24.31714 1.000 27.02220 150 VAL A O 1
ATOM 1129 N N . LEU A 1 151 ? -6.44717 11.17674 -22.31560 1.000 26.94565 151 LEU A N 1
ATOM 1130 C CA . LEU A 1 151 ? -7.84461 11.24739 -21.91648 1.000 28.90841 151 LEU A CA 1
ATOM 1131 C C . LEU A 1 151 ? -8.30906 12.69059 -21.75986 1.000 29.59115 151 LEU A C 1
ATOM 1132 O O . LEU A 1 151 ? -9.33680 13.09157 -22.31580 1.000 26.06252 151 LEU A O 1
ATOM 1137 N N . GLU A 1 152 ? -7.57954 13.47810 -20.97699 1.000 29.33673 152 GLU A N 1
ATOM 1138 C CA . GLU A 1 152 ? -8.02468 14.84194 -20.72153 1.000 29.44184 152 GLU A CA 1
ATOM 1139 C C . GLU A 1 152 ? -8.10125 15.70083 -21.98439 1.000 27.68032 152 GLU A C 1
ATOM 1140 O O . GLU A 1 152 ? -9.09243 16.43389 -22.12066 1.000 25.47204 152 GLU A O 1
ATOM 1146 N N . PRO A 1 153 ? -7.16004 15.63931 -22.94701 1.000 28.57720 153 PRO A N 1
ATOM 1147 C CA . PRO A 1 153 ? -7.34898 16.42253 -24.18760 1.000 25.90163 153 PRO A CA 1
ATOM 1148 C C . PRO A 1 153 ? -8.62913 16.10948 -24.95060 1.000 26.62975 153 PRO A C 1
ATOM 1149 O O . PRO A 1 153 ? -9.28321 17.04156 -25.43428 1.000 26.64923 153 PRO A O 1
ATOM 1153 N N . ILE A 1 154 ? -9.01757 14.84102 -25.09716 1.000 23.53440 154 ILE A N 1
ATOM 1154 C CA . ILE A 1 154 ? -10.20528 14.58769 -25.91614 1.000 22.07858 154 ILE A CA 1
ATOM 1155 C C . ILE A 1 154 ? -11.48393 14.83477 -25.13672 1.000 23.53191 154 ILE A C 1
ATOM 1156 O O . ILE A 1 154 ? -12.48952 15.25861 -25.71705 1.000 22.56791 154 ILE A O 1
ATOM 1161 N N . LEU A 1 155 ? -11.48732 14.57107 -23.82080 1.000 23.63362 155 LEU A N 1
ATOM 1162 C CA . LEU A 1 155 ? -12.68879 14.88568 -23.05265 1.000 27.22948 155 LEU A CA 1
ATOM 1163 C C . LEU A 1 155 ? -12.85708 16.39331 -22.85178 1.000 22.32202 155 LEU A C 1
ATOM 1164 O O . LEU A 1 155 ? -13.98956 16.86595 -22.77157 1.000 24.32685 155 LEU A O 1
ATOM 1169 N N . ASP A 1 156 ? -11.75825 17.15050 -22.73585 1.000 26.02773 156 ASP A N 1
ATOM 1170 C CA . ASP A 1 156 ? -11.86267 18.61472 -22.72504 1.000 26.64135 156 ASP A CA 1
ATOM 1171 C C . ASP A 1 156 ? -12.57128 19.11044 -23.98040 1.000 27.66544 156 ASP A C 1
ATOM 1172 O O . ASP A 1 156 ? -13.40661 20.02392 -23.92494 1.000 24.93469 156 ASP A O 1
ATOM 1177 N N . PHE A 1 157 ? -12.23168 18.52202 -25.12973 1.000 26.17220 157 PHE A N 1
ATOM 1178 C CA . PHE A 1 157 ? -12.85950 18.89988 -26.39376 1.000 24.72246 157 PHE A CA 1
ATOM 1179 C C . PHE A 1 157 ? -14.36866 18.67382 -26.34376 1.000 27.12490 157 PHE A C 1
ATOM 1180 O O . PHE A 1 157 ? -15.15197 19.55237 -26.72856 1.000 26.59283 157 PHE A O 1
ATOM 1188 N N . ALA A 1 158 ? -14.80185 17.51125 -25.84601 1.000 23.13468 158 ALA A N 1
ATOM 1189 C CA . ALA A 1 158 ? -16.23513 17.26776 -25.70923 1.000 22.12999 158 ALA A CA 1
ATOM 1190 C C . ALA A 1 158 ? -16.86940 18.25365 -24.72652 1.000 26.28121 158 ALA A C 1
ATOM 1191 O O . ALA A 1 158 ? -17.96055 18.77699 -24.98010 1.000 26.56614 158 ALA A O 1
ATOM 1193 N N . LEU A 1 159 ? -16.18976 18.52644 -23.60826 1.000 25.58169 159 LEU A N 1
ATOM 1194 C CA . LEU A 1 159 ? -16.75668 19.40250 -22.58410 1.000 28.64911 159 LEU A CA 1
ATOM 1195 C C . LEU A 1 159 ? -16.85973 20.84633 -23.08029 1.000 30.19006 159 LEU A C 1
ATOM 1196 O O . LEU A 1 159 ? -17.90814 21.48846 -22.94248 1.000 30.43099 159 LEU A O 1
ATOM 1201 N N . THR A 1 160 ? -15.78137 21.36659 -23.67138 1.000 27.59757 160 THR A N 1
ATOM 1202 C CA . THR A 1 160 ? -15.83324 22.68511 -24.29790 1.000 32.33246 160 THR A CA 1
ATOM 1203 C C . THR A 1 160 ? -17.02685 22.79143 -25.24150 1.000 34.62807 160 THR A C 1
ATOM 1204 O O . THR A 1 160 ? -17.80653 23.75234 -25.17474 1.000 31.69541 160 THR A O 1
ATOM 1208 N N . THR A 1 161 ? -17.20691 21.77826 -26.10196 1.000 25.79165 161 THR A N 1
ATOM 1209 C CA . THR A 1 161 ? -18.21183 21.85024 -27.16083 1.000 28.98769 161 THR A CA 1
ATOM 1210 C C . THR A 1 161 ? -19.63254 21.81384 -26.59441 1.000 31.62173 161 THR A C 1
ATOM 1211 O O . THR A 1 161 ? -20.49247 22.61582 -26.99267 1.000 29.05040 161 THR A O 1
ATOM 1215 N N . VAL A 1 162 ? -19.90272 20.90169 -25.65578 1.000 26.15807 162 VAL A N 1
ATOM 1216 C CA . VAL A 1 162 ? -21.26311 20.78280 -25.12793 1.000 28.00182 162 VAL A CA 1
ATOM 1217 C C . VAL A 1 162 ? -21.51627 21.79960 -24.02488 1.000 29.29631 162 VAL A C 1
ATOM 1218 O O . VAL A 1 162 ? -22.52296 22.51052 -24.03493 1.000 36.64224 162 VAL A O 1
ATOM 1222 N N . ARG A 1 163 ? -20.66167 21.84123 -23.01016 1.000 36.06642 163 ARG A N 1
ATOM 1223 C CA . ARG A 1 163 ? -21.00358 22.68484 -21.87197 1.000 35.96470 163 ARG A CA 1
ATOM 1224 C C . ARG A 1 163 ? -20.71464 24.14588 -22.17978 1.000 39.31715 163 ARG A C 1
ATOM 1225 O O . ARG A 1 163 ? -21.60169 24.99962 -22.10149 1.000 44.55727 163 ARG A O 1
ATOM 1233 N N . ASP A 1 164 ? -19.47657 24.45029 -22.54445 1.000 35.14395 164 ASP A N 1
ATOM 1234 C CA . ASP A 1 164 ? -19.09815 25.84993 -22.63678 1.000 38.17610 164 ASP A CA 1
ATOM 1235 C C . ASP A 1 164 ? -19.71017 26.51514 -23.86137 1.000 39.37986 164 ASP A C 1
ATOM 1236 O O . ASP A 1 164 ? -20.06625 27.69630 -23.80120 1.000 35.34767 164 ASP A O 1
ATOM 1241 N N . GLU A 1 165 ? -19.88574 25.77944 -24.96201 1.000 31.95439 165 GLU A N 1
ATOM 1242 C CA . GLU A 1 165 ? -20.46120 26.37573 -26.15790 1.000 34.31689 165 GLU A CA 1
ATOM 1243 C C . GLU A 1 165 ? -21.92311 25.99965 -26.37893 1.000 34.41440 165 GLU A C 1
ATOM 1244 O O . GLU A 1 165 ? -22.56265 26.57091 -27.26413 1.000 36.72152 165 GLU A O 1
ATOM 1250 N N . GLY A 1 166 ? -22.48362 25.09946 -25.57330 1.000 35.22306 166 GLY A N 1
ATOM 1251 C CA . GLY A 1 166 ? -23.90011 24.79189 -25.68075 1.000 32.57877 166 GLY A CA 1
ATOM 1252 C C . GLY A 1 166 ? -24.31868 24.10351 -26.95938 1.000 32.37082 166 GLY A C 1
ATOM 1253 O O . GLY A 1 166 ? -25.50035 24.13462 -27.30781 1.000 32.68982 166 GLY A O 1
ATOM 1254 N N . ASP A 1 167 ? -23.38429 23.47344 -27.66820 1.000 28.88126 167 ASP A N 1
ATOM 1255 C CA . ASP A 1 167 ? -23.64616 22.84485 -28.96324 1.000 29.36727 167 ASP A CA 1
ATOM 1256 C C . ASP A 1 167 ? -23.90711 21.35807 -28.71591 1.000 28.94511 167 ASP A C 1
ATOM 1257 O O . ASP A 1 167 ? -22.96631 20.56342 -28.60804 1.000 26.67792 167 ASP A O 1
ATOM 1262 N N . PHE A 1 168 ? -25.19065 20.98621 -28.62284 1.000 28.13676 168 PHE A N 1
ATOM 1263 C CA . PHE A 1 168 ? -25.54608 19.61078 -28.28221 1.000 29.99277 168 PHE A CA 1
ATOM 1264 C C . PHE A 1 168 ? -25.14027 18.63488 -29.37407 1.000 26.82951 168 PHE A C 1
ATOM 1265 O O . PHE A 1 168 ? -24.46651 17.63526 -29.10734 1.000 25.93033 168 PHE A O 1
ATOM 1273 N N . VAL A 1 169 ? -25.60766 18.85883 -30.60094 1.000 26.64330 169 VAL A N 1
ATOM 1274 C CA . VAL A 1 169 ? -25.28615 17.87869 -31.62923 1.000 28.23569 169 VAL A CA 1
ATOM 1275 C C . VAL A 1 169 ? -23.80136 17.94316 -31.95685 1.000 24.12016 169 VAL A C 1
ATOM 1276 O O . VAL A 1 169 ? -23.19105 16.92005 -32.27550 1.000 25.54495 169 VAL A O 1
ATOM 1280 N N . GLY A 1 170 ? -23.18482 19.12770 -31.85156 1.000 24.96472 170 GLY A N 1
ATOM 1281 C CA . GLY A 1 170 ? -21.74315 19.20678 -32.01980 1.000 25.63567 170 GLY A CA 1
ATOM 1282 C C . GLY A 1 170 ? -21.01543 18.33044 -31.01680 1.000 27.02551 170 GLY A C 1
ATOM 1283 O O . GLY A 1 170 ? -20.05930 17.62069 -31.35738 1.000 22.40210 170 GLY A O 1
ATOM 1284 N N . GLY A 1 171 ? -21.48258 18.33600 -29.77343 1.000 21.34426 171 GLY A N 1
ATOM 1285 C CA . GLY A 1 171 ? -20.85701 17.49655 -28.77420 1.000 24.16121 171 GLY A CA 1
ATOM 1286 C C . GLY A 1 171 ? -21.09862 16.02268 -29.02171 1.000 20.51650 171 GLY A C 1
ATOM 1287 O O . GLY A 1 171 ? -20.22506 15.20174 -28.75930 1.000 21.42816 171 GLY A O 1
ATOM 1288 N N . VAL A 1 172 ? -22.29114 15.66549 -29.51250 1.000 20.81282 172 VAL A N 1
ATOM 1289 C CA . VAL A 1 172 ? -22.53005 14.27344 -29.87534 1.000 23.16235 172 VAL A CA 1
ATOM 1290 C C . VAL A 1 172 ? -21.60273 13.86443 -31.01814 1.000 26.23764 172 VAL A C 1
ATOM 1291 O O . VAL A 1 172 ? -21.04661 12.75438 -31.02649 1.000 22.26345 172 VAL A O 1
ATOM 1295 N N . ALA A 1 173 ? -21.40808 14.76239 -31.99347 1.000 23.74380 173 ALA A N 1
ATOM 1296 C CA . ALA A 1 173 ? -20.42621 14.50607 -33.04695 1.000 24.44403 173 ALA A CA 1
ATOM 1297 C C . ALA A 1 173 ? -19.04355 14.25859 -32.45672 1.000 21.74699 173 ALA A C 1
ATOM 1298 O O . ALA A 1 173 ? -18.34465 13.32875 -32.86635 1.000 24.35476 173 ALA A O 1
ATOM 1300 N N . VAL A 1 174 ? -18.62721 15.07861 -31.48792 1.000 19.64355 174 VAL A N 1
ATOM 1301 C CA . VAL A 1 174 ? -17.34329 14.83846 -30.82054 1.000 21.73610 174 VAL A CA 1
ATOM 1302 C C . VAL A 1 174 ? -17.32750 13.46852 -30.14564 1.000 23.07708 174 VAL A C 1
ATOM 1303 O O . VAL A 1 174 ? -16.39116 12.67286 -30.31817 1.000 21.07870 174 VAL A O 1
ATOM 1307 N N . PHE A 1 175 ? -18.34156 13.18794 -29.33334 1.000 20.87801 175 PHE A N 1
ATOM 1308 C CA . PHE A 1 175 ? -18.29936 11.95720 -28.54912 1.000 22.97447 175 PHE A CA 1
ATOM 1309 C C . PHE A 1 175 ? -18.36135 10.72792 -29.45385 1.000 21.10910 175 PHE A C 1
ATOM 1310 O O . PHE A 1 175 ? -17.65540 9.74067 -29.21766 1.000 24.55777 175 PHE A O 1
ATOM 1318 N N . THR A 1 176 ? -19.18040 10.77416 -30.50172 1.000 22.04179 176 THR A N 1
ATOM 1319 C CA . THR A 1 176 ? -19.41894 9.56867 -31.27827 1.000 23.68407 176 THR A CA 1
ATOM 1320 C C . THR A 1 176 ? -18.42702 9.39455 -32.42689 1.000 25.78644 176 THR A C 1
ATOM 1321 O O . THR A 1 176 ? -18.09718 8.25094 -32.75938 1.000 25.25086 176 THR A O 1
ATOM 1325 N N . ILE A 1 177 ? -17.89522 10.48173 -32.99262 1.000 23.82768 177 ILE A N 1
ATOM 1326 C CA . ILE A 1 177 ? -16.89344 10.38412 -34.07260 1.000 19.51520 177 ILE A CA 1
ATOM 1327 C C . ILE A 1 177 ? -15.47841 10.41752 -33.52265 1.000 22.43985 177 ILE A C 1
ATOM 1328 O O . ILE A 1 177 ? -14.64644 9.57307 -33.85280 1.000 27.15252 177 ILE A O 1
ATOM 1333 N N . ILE A 1 178 ? -15.17961 11.41006 -32.68764 1.000 19.73547 178 ILE A N 1
ATOM 1334 C CA . ILE A 1 178 ? -13.81159 11.66185 -32.25795 1.000 18.17597 178 ILE A CA 1
ATOM 1335 C C . ILE A 1 178 ? -13.41490 10.82399 -31.03901 1.000 22.04314 178 ILE A C 1
ATOM 1336 O O . ILE A 1 178 ? -12.21995 10.55973 -30.83837 1.000 23.78869 178 ILE A O 1
ATOM 1341 N N . ILE A 1 179 ? -14.37557 10.36480 -30.24007 1.000 21.23847 179 ILE A N 1
ATOM 1342 C CA . ILE A 1 179 ? -13.99781 9.63407 -29.03223 1.000 23.32118 179 ILE A CA 1
ATOM 1343 C C . ILE A 1 179 ? -14.30721 8.16014 -29.21935 1.000 22.41579 179 ILE A C 1
ATOM 1344 O O . ILE A 1 179 ? -13.39430 7.35897 -29.43919 1.000 26.13178 179 ILE A O 1
ATOM 1349 N N . GLU A 1 180 ? -15.58693 7.79127 -29.14923 1.000 25.06289 180 GLU A N 1
ATOM 1350 C CA . GLU A 1 180 ? -15.94541 6.37315 -29.19299 1.000 27.13430 180 GLU A CA 1
ATOM 1351 C C . GLU A 1 180 ? -15.66408 5.76920 -30.56086 1.000 27.94645 180 GLU A C 1
ATOM 1352 O O . GLU A 1 180 ? -15.20458 4.62597 -30.65637 1.000 28.00316 180 GLU A O 1
ATOM 1358 N N . GLY A 1 181 ? -15.93565 6.52044 -31.62755 1.000 25.76092 181 GLY A N 1
ATOM 1359 C CA . GLY A 1 181 ? -15.60890 6.03784 -32.95917 1.000 28.59398 181 GLY A CA 1
ATOM 1360 C C . GLY A 1 181 ? -14.14338 5.68538 -33.09198 1.000 23.73614 181 GLY A C 1
ATOM 1361 O O . GLY A 1 181 ? -13.78708 4.71464 -33.75428 1.000 25.52218 181 GLY A O 1
ATOM 1362 N N . VAL A 1 182 ? -13.28232 6.45225 -32.43145 1.000 23.59567 182 VAL A N 1
ATOM 1363 C CA . VAL A 1 182 ? -11.84982 6.21851 -32.50866 1.000 26.09912 182 VAL A CA 1
ATOM 1364 C C . VAL A 1 182 ? -11.41557 5.08989 -31.57114 1.000 28.23411 182 VAL A C 1
ATOM 1365 O O . VAL A 1 182 ? -10.49514 4.33015 -31.88846 1.000 29.80788 182 VAL A O 1
ATOM 1369 N N . LEU A 1 183 ? -12.05752 4.95215 -30.41229 1.000 23.46360 183 LEU A N 1
ATOM 1370 C CA . LEU A 1 183 ? -11.55960 4.03880 -29.38473 1.000 27.33051 183 LEU A CA 1
ATOM 1371 C C . LEU A 1 183 ? -12.25826 2.68045 -29.36421 1.000 26.28510 183 LEU A C 1
ATOM 1372 O O . LEU A 1 183 ? -11.70059 1.72352 -28.81532 1.000 27.16217 183 LEU A O 1
ATOM 1377 N N . ALA A 1 184 ? -13.45617 2.56624 -29.92889 1.000 23.93978 184 ALA A N 1
ATOM 1378 C CA . ALA A 1 184 ? -14.16504 1.29052 -29.87267 1.000 26.56668 184 ALA A CA 1
ATOM 1379 C C . ALA A 1 184 ? -13.43012 0.14340 -30.56582 1.000 29.21838 184 ALA A C 1
ATOM 1380 O O . ALA A 1 184 ? -13.52588 -0.99287 -30.06601 1.000 26.14129 184 ALA A O 1
ATOM 1382 N N . PRO A 1 185 ? -12.69189 0.34796 -31.67532 1.000 26.60249 185 PRO A N 1
ATOM 1383 C CA . PRO A 1 185 ? -11.98184 -0.79428 -32.28902 1.000 27.77864 185 PRO A CA 1
ATOM 1384 C C . PRO A 1 185 ? -10.95009 -1.43271 -31.38000 1.000 28.03113 185 PRO A C 1
ATOM 1385 O O . PRO A 1 185 ? -10.79754 -2.65936 -31.39564 1.000 31.10524 185 PRO A O 1
ATOM 1389 N N . ALA A 1 186 ? -10.23133 -0.63443 -30.58400 1.000 25.52892 186 ALA A N 1
ATOM 1390 C CA . ALA A 1 186 ? -9.35252 -1.20493 -29.57420 1.000 27.24812 186 ALA A CA 1
ATOM 1391 C C . ALA A 1 186 ? -10.13224 -1.99493 -28.53227 1.000 28.55186 186 ALA A C 1
ATOM 1392 O O . ALA A 1 186 ? -9.59314 -2.94223 -27.95672 1.000 29.28144 186 ALA A O 1
ATOM 1394 N N . ALA A 1 187 ? -11.38836 -1.61692 -28.26038 1.000 29.60250 187 ALA A N 1
ATOM 1395 C CA . ALA A 1 187 ? -12.19716 -2.40330 -27.33275 1.000 27.88995 187 ALA A CA 1
ATOM 1396 C C . ALA A 1 187 ? -12.56707 -3.75068 -27.93918 1.000 30.07434 187 ALA A C 1
ATOM 1397 O O . ALA A 1 187 ? -12.47894 -4.78745 -27.26702 1.000 29.38719 187 ALA A O 1
ATOM 1399 N N . GLU A 1 188 ? -12.97839 -3.76212 -29.20710 1.000 27.47933 188 GLU A N 1
ATOM 1400 C CA . GLU A 1 188 ? -13.20943 -5.03408 -29.88471 1.000 30.62226 188 GLU A CA 1
ATOM 1401 C C . GLU A 1 188 ? -11.95082 -5.89007 -29.84758 1.000 31.53413 188 GLU A C 1
ATOM 1402 O O . GLU A 1 188 ? -11.99934 -7.07931 -29.50901 1.000 34.61872 188 GLU A O 1
ATOM 1408 N N . LEU A 1 189 ? -10.80441 -5.28559 -30.14711 1.000 27.23605 189 LEU A N 1
ATOM 1409 C CA . LEU A 1 189 ? -9.55041 -6.01899 -30.09237 1.000 28.53371 189 LEU A CA 1
ATOM 1410 C C . LEU A 1 189 ? -9.26038 -6.51537 -28.68311 1.000 30.08268 189 LEU A C 1
ATOM 1411 O O . LEU A 1 189 ? -8.71137 -7.60636 -28.50380 1.000 27.42435 189 LEU A O 1
ATOM 1416 N N . SER A 1 190 ? -9.61942 -5.72762 -27.66918 1.000 29.84450 190 SER A N 1
ATOM 1417 C CA . SER A 1 190 ? -9.38495 -6.14249 -26.29077 1.000 31.30958 190 SER A CA 1
ATOM 1418 C C . SER A 1 190 ? -10.10950 -7.44693 -25.98202 1.000 27.82628 190 SER A C 1
ATOM 1419 O O . SER A 1 190 ? -9.51394 -8.38943 -25.44519 1.000 29.67307 190 SER A O 1
ATOM 1422 N N . GLU A 1 191 ? -11.40486 -7.50562 -26.29453 1.000 24.40005 191 GLU A N 1
ATOM 1423 C CA . GLU A 1 191 ? -12.18731 -8.71915 -26.08102 1.000 27.07436 191 GLU A CA 1
ATOM 1424 C C . GLU A 1 191 ? -11.57186 -9.92104 -26.80521 1.000 32.88771 191 GLU A C 1
ATOM 1425 O O . GLU A 1 191 ? -11.44002 -11.00936 -26.22768 1.000 33.05427 191 GLU A O 1
ATOM 1431 N N . ARG A 1 192 ? -11.17844 -9.73653 -28.06593 1.000 28.45078 192 ARG A N 1
ATOM 1432 C CA . ARG A 1 192 ? -10.55544 -10.81834 -28.82858 1.000 29.18837 192 ARG A CA 1
ATOM 1433 C C . ARG A 1 192 ? -9.22185 -11.24674 -28.21505 1.000 30.81607 192 ARG A C 1
ATOM 1434 O O . ARG A 1 192 ? -8.89923 -12.43859 -28.19783 1.000 31.01118 192 ARG A O 1
ATOM 1442 N N . LYS A 1 193 ? -8.43761 -10.29601 -27.69586 1.000 29.78726 193 LYS A N 1
ATOM 1443 C CA . LYS A 1 193 ? -7.15833 -10.64014 -27.07732 1.000 28.23765 193 LYS A CA 1
ATOM 1444 C C . LYS A 1 193 ? -7.33829 -11.43476 -25.78403 1.000 33.17175 193 LYS A C 1
ATOM 1445 O O . LYS A 1 193 ? -6.52599 -12.31998 -25.47731 1.000 28.91514 193 LYS A O 1
ATOM 1451 N N . TRP A 1 194 ? -8.37363 -11.12730 -24.99772 1.000 27.98640 194 TRP A N 1
ATOM 1452 C CA . TRP A 1 194 ? -8.45055 -11.64876 -23.64031 1.000 30.61305 194 TRP A CA 1
ATOM 1453 C C . TRP A 1 194 ? -9.39527 -12.82861 -23.47647 1.000 29.42141 194 TRP A C 1
ATOM 1454 O O . TRP A 1 194 ? -9.31514 -13.50307 -22.44739 1.000 30.10180 194 TRP A O 1
ATOM 1465 N N . ASN A 1 195 ? -10.26472 -13.10310 -24.46027 1.000 29.78868 195 ASN A N 1
ATOM 1466 C CA . ASN A 1 195 ? -11.32011 -14.09613 -24.28427 1.000 32.48828 195 ASN A CA 1
ATOM 1467 C C . ASN A 1 195 ? -10.83266 -15.39123 -23.63336 1.000 37.80621 195 ASN A C 1
ATOM 1468 O O . ASN A 1 195 ? -11.48255 -15.92047 -22.72816 1.000 32.79879 195 ASN A O 1
ATOM 1473 N N . LEU A 1 196 ? -9.67049 -15.89570 -24.06148 1.000 38.84354 196 LEU A N 1
ATOM 1474 C CA . LEU A 1 196 ? -9.15829 -17.16808 -23.56107 1.000 31.87077 196 LEU A CA 1
ATOM 1475 C C . LEU A 1 196 ? -8.19693 -17.00183 -22.38448 1.000 32.32525 196 LEU A C 1
ATOM 1476 O O . LEU A 1 196 ? -8.25196 -17.79571 -21.44355 1.000 32.07943 196 LEU A O 1
ATOM 1481 N N . LEU A 1 197 ? -7.33422 -15.97629 -22.39570 1.000 27.83468 197 LEU A N 1
ATOM 1482 C CA . LEU A 1 197 ? -6.39074 -15.76208 -21.29713 1.000 28.20560 197 LEU A CA 1
ATOM 1483 C C . LEU A 1 197 ? -7.07414 -15.29648 -20.01227 1.000 35.03780 197 LEU A C 1
ATOM 1484 O O . LEU A 1 197 ? -6.58548 -15.57464 -18.90381 1.000 29.58403 197 LEU A O 1
ATOM 14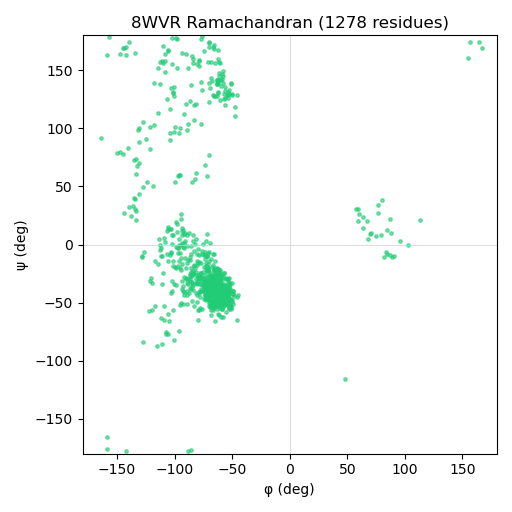89 N N . ASP A 1 198 ? -8.16488 -14.54744 -20.13275 1.000 32.22501 198 ASP A N 1
ATOM 1490 C CA . ASP A 1 198 ? -8.84970 -13.97257 -18.97407 1.000 29.21150 198 ASP A CA 1
ATOM 1491 C C . ASP A 1 198 ? -10.32824 -13.97836 -19.29250 1.000 30.64470 198 ASP A C 1
ATOM 1492 O O . ASP A 1 198 ? -10.90875 -12.95355 -19.68383 1.000 33.84038 198 ASP A O 1
ATOM 1497 N N . PRO A 1 199 ? -10.97970 -15.14159 -19.17301 1.000 29.56455 199 PRO A N 1
ATOM 1498 C CA . PRO A 1 199 ? -12.39781 -15.24858 -19.53808 1.000 29.29709 199 PRO A CA 1
ATOM 1499 C C . PRO A 1 199 ? -13.29450 -14.21519 -18.88222 1.000 30.45253 199 PRO A C 1
ATOM 1500 O O . PRO A 1 199 ? -14.22666 -13.72347 -19.53068 1.000 31.51250 199 PRO A O 1
ATOM 1504 N N . ALA A 1 200 ? -13.05009 -13.88134 -17.61567 1.000 33.01048 200 ALA A N 1
ATOM 1505 C CA . ALA A 1 200 ? -13.85299 -12.85122 -16.96244 1.000 33.67972 200 ALA A CA 1
ATOM 1506 C C . ALA A 1 200 ? -13.72070 -11.51797 -17.69729 1.000 28.89389 200 ALA A C 1
ATOM 1507 O O . ALA A 1 200 ? -14.71808 -10.84030 -17.95538 1.000 29.33769 200 ALA A O 1
ATOM 1509 N N . ALA A 1 201 ? -12.49528 -11.14923 -18.07715 1.000 28.21189 201 ALA A N 1
ATOM 1510 C CA . ALA A 1 201 ? -12.29233 -9.88610 -18.78492 1.000 29.01977 201 ALA A CA 1
ATOM 1511 C C . ALA A 1 201 ? -12.88988 -9.93572 -20.18489 1.000 31.71712 201 ALA A C 1
ATOM 1512 O O . ALA A 1 201 ? -13.47128 -8.94848 -20.65335 1.000 29.83147 201 ALA A O 1
ATOM 1514 N N . GLY A 1 202 ? -12.76570 -11.07709 -20.86563 1.000 28.49596 202 GLY A N 1
ATOM 1515 C CA . GLY A 1 202 ? -13.43956 -11.23799 -22.14180 1.000 28.17839 202 GLY A CA 1
ATOM 1516 C C . GLY A 1 202 ? -14.93336 -11.01445 -22.03620 1.000 30.64486 202 GLY A C 1
ATOM 1517 O O . GLY A 1 202 ? -15.53080 -10.33881 -22.87694 1.000 26.95919 202 GLY A O 1
ATOM 1518 N N . ALA A 1 203 ? -15.55578 -11.55656 -20.98269 1.000 27.61987 203 ALA A N 1
ATOM 1519 C CA . ALA A 1 203 ? -17.00016 -11.40757 -20.82071 1.000 29.94231 203 ALA A CA 1
ATOM 1520 C C . ALA A 1 203 ? -17.36656 -9.97944 -20.42433 1.000 29.23601 203 ALA A C 1
ATOM 1521 O O . ALA A 1 203 ? -18.38292 -9.44202 -20.87475 1.000 28.59675 203 ALA A O 1
ATOM 1523 N N . ILE A 1 204 ? -16.54922 -9.35120 -19.58737 1.000 24.67694 204 ILE A N 1
ATOM 1524 C CA . ILE A 1 204 ? -16.73872 -7.93593 -19.30912 1.000 27.54393 204 ILE A CA 1
ATOM 1525 C C . ILE A 1 204 ? -16.68220 -7.13097 -20.60438 1.000 29.61861 204 ILE A C 1
ATOM 1526 O O . ILE A 1 204 ? -17.55996 -6.30406 -20.88765 1.000 24.26419 204 ILE A O 1
ATOM 1531 N N . ALA A 1 205 ? -15.64438 -7.36557 -21.41153 1.000 27.97358 205 ALA A N 1
ATOM 1532 C CA . ALA A 1 205 ? -15.50838 -6.62875 -22.66429 1.000 24.18443 205 ALA A CA 1
ATOM 1533 C C . ALA A 1 205 ? -16.68635 -6.89877 -23.58578 1.000 25.31943 205 ALA A C 1
ATOM 1534 O O . ALA A 1 205 ? -17.17824 -5.98463 -24.26170 1.000 26.04311 205 ALA A O 1
ATOM 1536 N N . ARG A 1 206 ? -17.18315 -8.14218 -23.59635 1.000 25.22458 206 ARG A N 1
ATOM 1537 C CA . ARG A 1 206 ? -18.30999 -8.49215 -24.45901 1.000 26.12187 206 ARG A CA 1
ATOM 1538 C C . ARG A 1 206 ? -19.56862 -7.70333 -24.09833 1.000 27.16038 206 ARG A C 1
ATOM 1539 O O . ARG A 1 206 ? -20.26946 -7.19423 -24.98275 1.000 24.53943 206 ARG A O 1
ATOM 1547 N N . GLY A 1 207 ? -19.89165 -7.61094 -22.80218 1.000 28.68317 207 GLY A N 1
ATOM 1548 C CA . GLY A 1 207 ? -21.07672 -6.85714 -22.41320 1.000 26.98137 207 GLY A CA 1
ATOM 1549 C C . GLY A 1 207 ? -20.95369 -5.38079 -22.74337 1.000 20.41556 207 GLY A C 1
ATOM 1550 O O . GLY A 1 207 ? -21.90101 -4.76575 -23.23905 1.000 24.87258 207 GLY A O 1
ATOM 1551 N N . ALA A 1 208 ? -19.77957 -4.79690 -22.48351 1.000 19.72854 208 ALA A N 1
ATOM 1552 C CA . ALA A 1 208 ? -19.55173 -3.39716 -22.84551 1.000 26.82217 208 ALA A CA 1
ATOM 1553 C C . ALA A 1 208 ? -19.62583 -3.18983 -24.36067 1.000 28.70488 208 ALA A C 1
ATOM 1554 O O . ALA A 1 208 ? -20.12339 -2.15269 -24.83102 1.000 27.84054 208 ALA A O 1
ATOM 1556 N N . ALA A 1 209 ? -19.14604 -4.17040 -25.14348 1.000 23.29873 209 ALA A N 1
ATOM 1557 C CA . ALA A 1 209 ? -19.19493 -4.04063 -26.59566 1.000 25.17017 209 ALA A CA 1
ATOM 1558 C C . ALA A 1 209 ? -20.63030 -4.03763 -27.08775 1.000 25.52559 209 ALA A C 1
ATOM 1559 O O . ALA A 1 209 ? -20.97771 -3.27705 -28.00229 1.000 24.20206 209 ALA A O 1
ATOM 1561 N N . ILE A 1 210 ? -21.49014 -4.85926 -26.47872 1.000 24.87892 210 ILE A N 1
ATOM 1562 C CA . ILE A 1 210 ? -22.90288 -4.83255 -26.85292 1.000 25.65541 210 ILE A CA 1
ATOM 1563 C C . ILE A 1 210 ? -23.50931 -3.46553 -26.54311 1.000 23.49058 210 ILE A C 1
ATOM 1564 O O . ILE A 1 210 ? -24.27585 -2.91930 -27.34510 1.000 23.58048 210 ILE A O 1
ATOM 1569 N N . ASP A 1 211 ? -23.18886 -2.90071 -25.36807 1.000 24.54887 211 ASP A N 1
ATOM 1570 C CA . ASP A 1 211 ? -23.57564 -1.52059 -25.07580 1.000 23.10031 211 ASP A CA 1
ATOM 1571 C C . ASP A 1 211 ? -23.05763 -0.57628 -26.15699 1.000 22.31102 211 ASP A C 1
ATOM 1572 O O . ASP A 1 211 ? -23.78716 0.29373 -26.63740 1.000 23.49481 211 ASP A O 1
ATOM 1577 N N . GLU A 1 212 ? -21.79584 -0.74424 -26.55286 1.000 24.46500 212 GLU A N 1
ATOM 1578 C CA . GLU A 1 212 ? -21.15890 0.21363 -27.44905 1.000 23.17309 212 GLU A CA 1
ATOM 1579 C C . GLU A 1 212 ? -21.77351 0.17536 -28.84159 1.000 23.47200 212 GLU A C 1
ATOM 1580 O O . GLU A 1 212 ? -21.82682 1.20794 -29.52045 1.000 22.40190 212 GLU A O 1
ATOM 1586 N N . VAL A 1 213 ? -22.25847 -0.98772 -29.27828 1.000 23.92114 213 VAL A N 1
ATOM 1587 C CA . VAL A 1 213 ? -22.99902 -1.04195 -30.53736 1.000 23.29807 213 VAL A CA 1
ATOM 1588 C C . VAL A 1 213 ? -24.12792 -0.02328 -30.50281 1.000 27.91064 213 VAL A C 1
ATOM 1589 O O . VAL A 1 213 ? -24.34495 0.73915 -31.45791 1.000 24.71149 213 VAL A O 1
ATOM 1593 N N . ARG A 1 214 ? -24.84817 0.01143 -29.37712 1.000 24.25628 214 ARG A N 1
ATOM 1594 C CA . ARG A 1 214 ? -25.94805 0.95027 -29.19575 1.000 22.33090 214 ARG A CA 1
ATOM 1595 C C . ARG A 1 214 ? -25.44416 2.38995 -29.11716 1.000 23.20783 214 ARG A C 1
ATOM 1596 O O . ARG A 1 214 ? -26.00392 3.28214 -29.76419 1.000 22.77138 214 ARG A O 1
ATOM 1604 N N . HIS A 1 215 ? -24.38990 2.64731 -28.32813 1.000 21.94671 215 HIS A N 1
ATOM 1605 C CA . HIS A 1 215 ? -23.87244 4.01657 -28.24814 1.000 20.62966 215 HIS A CA 1
ATOM 1606 C C . HIS A 1 215 ? -23.49211 4.53985 -29.63074 1.000 26.36632 215 HIS A C 1
ATOM 1607 O O . HIS A 1 215 ? -23.83510 5.67183 -30.00317 1.000 22.57489 215 HIS A O 1
ATOM 1614 N N . LEU A 1 216 ? -22.77167 3.72090 -30.40409 1.000 25.68600 216 LEU A N 1
ATOM 1615 C CA . LEU A 1 216 ? -22.24439 4.15767 -31.69242 1.000 25.21804 216 LEU A CA 1
ATOM 1616 C C . LEU A 1 216 ? -23.35684 4.36953 -32.71012 1.000 22.91700 216 LEU A C 1
ATOM 1617 O O . LEU A 1 216 ? -23.37242 5.37840 -33.42338 1.000 23.91628 216 LEU A O 1
ATOM 1622 N N . THR A 1 217 ? -24.30873 3.43423 -32.78341 1.000 26.06942 217 THR A N 1
ATOM 1623 C CA . THR A 1 217 ? -25.36231 3.53805 -33.78985 1.000 23.61781 217 THR A CA 1
ATOM 1624 C C . THR A 1 217 ? -26.31243 4.68139 -33.47167 1.000 26.87325 217 THR A C 1
ATOM 1625 O O . THR A 1 217 ? -26.73460 5.41242 -34.37751 1.000 26.21305 217 THR A O 1
ATOM 1629 N N . VAL A 1 218 ? -26.65719 4.86033 -32.18953 1.000 25.86997 218 VAL A N 1
ATOM 1630 C CA . VAL A 1 218 ? -27.57338 5.93992 -31.82347 1.000 25.84727 218 VAL A CA 1
ATOM 1631 C C . VAL A 1 218 ? -26.90109 7.29252 -31.99857 1.000 20.99163 218 VAL A C 1
ATOM 1632 O O . VAL A 1 218 ? -27.51764 8.24358 -32.48696 1.000 23.46729 218 VAL A O 1
ATOM 1636 N N . GLY A 1 219 ? -25.63938 7.41484 -31.58551 1.000 20.51903 219 GLY A N 1
ATOM 1637 C CA . GLY A 1 219 ? -24.94297 8.66959 -31.81027 1.000 21.42616 219 GLY A CA 1
ATOM 1638 C C . GLY A 1 219 ? -24.88161 9.02044 -33.28497 1.000 24.76401 219 GLY A C 1
ATOM 1639 O O . GLY A 1 219 ? -25.05594 10.18367 -33.66835 1.000 24.61533 219 GLY A O 1
ATOM 1640 N N . SER A 1 220 ? -24.63119 8.01518 -34.13063 1.000 20.63593 220 SER A N 1
ATOM 1641 C CA . SER A 1 220 ? -24.68867 8.22327 -35.58034 1.000 24.78614 220 SER A CA 1
ATOM 1642 C C . SER A 1 220 ? -26.06687 8.73216 -36.00411 1.000 26.61765 220 SER A C 1
ATOM 1643 O O . SER A 1 220 ? -26.16839 9.69965 -36.76555 1.000 26.52395 220 SER A O 1
ATOM 1646 N N . SER A 1 221 ? -27.14588 8.10181 -35.50354 1.000 22.88369 221 SER A N 1
ATOM 1647 C CA . SER A 1 221 ? -28.50150 8.55691 -35.82681 1.000 27.13030 221 SER A CA 1
ATOM 1648 C C . SER A 1 221 ? -28.72349 10.01449 -35.44262 1.000 28.58753 221 SER A C 1
ATOM 1649 O O . SER A 1 221 ? -29.33862 10.77547 -36.19723 1.000 27.74591 221 SER A O 1
ATOM 1652 N N . VAL A 1 222 ? -28.27841 10.40454 -34.24733 1.000 26.93947 222 VAL A N 1
ATOM 1653 C CA . VAL A 1 222 ? -28.46221 11.78015 -33.79171 1.000 26.96712 222 VAL A CA 1
ATOM 1654 C C . VAL A 1 222 ? -27.79874 12.75125 -34.76113 1.000 28.78145 222 VAL A C 1
ATOM 1655 O O . VAL A 1 222 ? -28.37573 13.78116 -35.13549 1.000 30.26531 222 VAL A O 1
ATOM 1659 N N . VAL A 1 223 ? -26.56713 12.44724 -35.16402 1.000 27.11867 223 VAL A N 1
ATOM 1660 C CA . VAL A 1 223 ? -25.85477 13.32172 -36.08823 1.000 28.98547 223 VAL A CA 1
ATOM 1661 C C . VAL A 1 223 ? -26.53369 13.30966 -37.45527 1.000 28.66832 223 VAL A C 1
ATOM 1662 O O . VAL A 1 223 ? -26.73442 14.36070 -38.08139 1.000 28.33533 223 VAL A O 1
ATOM 1666 N N . ARG A 1 224 ? -26.92319 12.12139 -37.91852 1.000 27.74685 224 ARG A N 1
ATOM 1667 C CA . ARG A 1 224 ? -27.58596 11.98060 -39.21026 1.000 29.54851 224 ARG A CA 1
ATOM 1668 C C . ARG A 1 224 ? -28.85587 12.81570 -39.26961 1.000 32.15620 224 ARG A C 1
ATOM 1669 O O . ARG A 1 224 ? -29.07771 13.56344 -40.22861 1.000 29.94184 224 ARG A O 1
ATOM 1677 N N . ARG A 1 225 ? -29.70755 12.69308 -38.24933 1.000 31.99007 225 ARG A N 1
ATOM 1678 C CA . ARG A 1 225 ? -30.99252 13.38738 -38.26126 1.000 31.23277 225 ARG A CA 1
ATOM 1679 C C . ARG A 1 225 ? -30.81108 14.89857 -38.18428 1.000 33.04490 225 ARG A C 1
ATOM 1680 O O . ARG A 1 225 ? -31.51913 15.64784 -38.86721 1.000 33.03580 225 ARG A O 1
ATOM 1688 N N . HIS A 1 226 ? -29.85718 15.36405 -37.37390 1.000 29.61484 226 HIS A N 1
ATOM 1689 C CA . HIS A 1 226 ? -29.56031 16.79179 -37.31827 1.000 32.55275 226 HIS A CA 1
ATOM 1690 C C . HIS A 1 226 ? -29.15186 17.32233 -38.68712 1.000 33.61544 226 HIS A C 1
ATOM 1691 O O . HIS A 1 226 ? -29.63373 18.37122 -39.13054 1.000 33.64221 226 HIS A O 1
ATOM 1698 N N . LEU A 1 227 ? -28.25260 16.61007 -39.36520 1.000 31.98550 227 LEU A N 1
ATOM 1699 C CA . LEU A 1 227 ? -27.75787 17.06027 -40.66306 1.000 35.08662 227 LEU A CA 1
ATOM 1700 C C . LEU A 1 227 ? -28.86987 17.09978 -41.70677 1.000 35.66665 227 LEU A C 1
ATOM 1701 O O . LEU A 1 227 ? -28.91195 18.01014 -42.54248 1.000 37.58569 227 LEU A O 1
ATOM 1706 N N . LEU A 1 228 ? -29.77489 16.11961 -41.67864 1.000 33.33162 228 LEU A N 1
ATOM 1707 C CA . LEU A 1 228 ? -30.92665 16.14718 -42.57532 1.000 34.99516 228 LEU A CA 1
ATOM 1708 C C . LEU A 1 228 ? -31.81964 17.35634 -42.31123 1.000 39.91211 228 LEU A C 1
ATOM 1709 O O . LEU A 1 228 ? -32.28686 18.00621 -43.25328 1.000 39.67760 228 LEU A O 1
ATOM 1714 N N . ARG A 1 229 ? -32.06695 17.68205 -41.03832 1.000 36.88776 229 ARG A N 1
ATOM 1715 C CA . ARG A 1 229 ? -32.95522 18.79975 -40.72857 1.000 39.68406 229 ARG A CA 1
ATOM 1716 C C . ARG A 1 229 ? -32.27762 20.15229 -40.92354 1.000 40.85894 229 ARG A C 1
ATOM 1717 O O . ARG A 1 229 ? -32.94874 21.13811 -41.24794 1.000 35.20795 229 ARG A O 1
ATOM 1725 N N . ARG A 1 230 ? -30.96940 20.22990 -40.72102 1.000 37.04901 230 ARG A N 1
ATOM 1726 C CA . ARG A 1 230 ? -30.22457 21.48135 -40.82841 1.000 35.67369 230 ARG A CA 1
ATOM 1727 C C . ARG A 1 230 ? -29.00076 21.26133 -41.70990 1.000 38.42060 230 ARG A C 1
ATOM 1728 O O . ARG A 1 230 ? -27.85685 21.27475 -41.22903 1.000 35.76554 230 ARG A O 1
ATOM 1736 N N . PRO A 1 231 ? -29.20731 21.07243 -43.02088 1.000 37.76881 231 PRO A N 1
ATOM 1737 C CA . PRO A 1 231 ? -28.05645 20.86447 -43.92106 1.000 37.19929 231 PRO A CA 1
ATOM 1738 C C . PRO A 1 231 ? -27.04360 21.99054 -43.87654 1.000 34.38852 231 PRO A C 1
ATOM 1739 O O . PRO A 1 231 ? -25.86421 21.75599 -44.15978 1.000 34.55299 231 PRO A O 1
ATOM 1743 N N . GLU A 1 232 ? -27.44727 23.20123 -43.50197 1.000 37.11280 232 GLU A N 1
ATOM 1744 C CA . GLU A 1 232 ? -26.46661 24.27256 -43.39317 1.000 41.99755 232 GLU A CA 1
ATOM 1745 C C . GLU A 1 232 ? -25.42891 24.01746 -42.29872 1.000 40.46285 232 GLU A C 1
ATOM 1746 O O . GLU A 1 232 ? -24.38739 24.68364 -42.28894 1.000 38.23252 232 GLU A O 1
ATOM 1752 N N . ARG A 1 233 ? -25.65880 23.06155 -41.39823 1.000 36.83416 233 ARG A N 1
ATOM 1753 C CA . ARG A 1 233 ? -24.71058 22.80960 -40.31916 1.000 37.15233 233 ARG A CA 1
ATOM 1754 C C . ARG A 1 233 ? -23.57883 21.86803 -40.71132 1.000 33.93978 233 ARG A C 1
ATOM 1755 O O . ARG A 1 233 ? -22.70543 21.61259 -39.87627 1.000 33.02301 233 ARG A O 1
ATOM 1763 N N . LYS A 1 234 ? -23.56461 21.35001 -41.94621 1.000 34.41467 234 LYS A N 1
ATOM 1764 C CA . LYS A 1 234 ? -22.52476 20.40004 -42.33674 1.000 31.68195 234 LYS A CA 1
ATOM 1765 C C . LYS A 1 234 ? -21.13146 20.99427 -42.16576 1.000 32.67768 234 LYS A C 1
ATOM 1766 O O . LYS A 1 234 ? -20.22328 20.33220 -41.63721 1.000 29.06746 234 LYS A O 1
ATOM 1772 N N . ALA A 1 235 ? -20.94683 22.24807 -42.59242 1.000 33.96898 235 ALA A N 1
ATOM 1773 C CA . ALA A 1 235 ? -19.63914 22.88856 -42.47126 1.000 34.70636 235 ALA A CA 1
ATOM 1774 C C . ALA A 1 235 ? -19.18610 22.94289 -41.01907 1.000 30.74838 235 ALA A C 1
ATOM 1775 O O . ALA A 1 235 ? -18.00899 22.70799 -40.71457 1.000 29.87264 235 ALA A O 1
ATOM 1777 N N . ALA A 1 236 ? -20.10604 23.27135 -40.11171 1.000 28.97195 236 ALA A N 1
ATOM 1778 C CA . ALA A 1 236 ? -19.75857 23.35441 -38.69960 1.000 29.75890 236 ALA A CA 1
ATOM 1779 C C . ALA A 1 236 ? -19.36093 21.98584 -38.16454 1.000 29.07494 236 ALA A C 1
ATOM 1780 O O . ALA A 1 236 ? -18.42144 21.86384 -37.36975 1.000 26.66529 236 ALA A O 1
ATOM 1782 N N . LEU A 1 237 ? -20.06422 20.94212 -38.59744 1.000 30.21332 237 LEU A N 1
ATOM 1783 C CA . LEU A 1 237 ? -19.70556 19.59695 -38.16328 1.000 31.11228 237 LEU A CA 1
ATOM 1784 C C . LEU A 1 237 ? -18.33238 19.20732 -38.68836 1.000 29.49051 237 LEU A C 1
ATOM 1785 O O . LEU A 1 237 ? -17.51328 18.65228 -37.94554 1.000 25.85409 237 LEU A O 1
ATOM 1790 N N . LEU A 1 238 ? -18.03612 19.53387 -39.95272 1.000 29.66452 238 LEU A N 1
ATOM 1791 C CA . LEU A 1 238 ? -16.73892 19.15270 -40.51122 1.000 26.81322 238 LEU A CA 1
ATOM 1792 C C . LEU A 1 238 ? -15.59768 19.86207 -39.80194 1.000 26.50246 238 LEU A C 1
ATOM 1793 O O . LEU A 1 238 ? -14.52107 19.28077 -39.62013 1.000 27.55557 238 LEU A O 1
ATOM 1798 N N . ASP A 1 239 ? -15.79811 21.12207 -39.39879 1.000 25.75863 239 ASP A N 1
ATOM 1799 C CA . ASP A 1 239 ? -14.72927 21.81524 -38.67475 1.000 29.21411 239 ASP A CA 1
ATOM 1800 C C . ASP A 1 239 ? -14.50064 21.19144 -37.29862 1.000 26.66491 239 ASP A C 1
ATOM 1801 O O . ASP A 1 239 ? -13.36204 21.11405 -36.82565 1.000 27.49573 239 ASP A O 1
ATOM 1806 N N . ILE A 1 240 ? -15.57317 20.76185 -36.63203 1.000 29.89943 240 ILE A N 1
ATOM 1807 C CA . ILE A 1 240 ? -15.41555 20.01651 -35.38241 1.000 28.15850 240 ILE A CA 1
ATOM 1808 C C . ILE A 1 240 ? -14.59546 18.75355 -35.62893 1.000 27.19337 240 ILE A C 1
ATOM 1809 O O . ILE A 1 240 ? -13.64591 18.44947 -34.89486 1.000 25.68725 240 ILE A O 1
ATOM 1814 N N . VAL A 1 241 ? -14.93815 18.00601 -36.68160 1.000 27.19925 241 VAL A N 1
ATOM 1815 C CA . VAL A 1 241 ? -14.17074 16.80088 -36.98578 1.000 26.48483 241 VAL A CA 1
ATOM 1816 C C . VAL A 1 241 ? -12.71758 17.15223 -37.28402 1.000 28.68577 241 VAL A C 1
ATOM 1817 O O . VAL A 1 241 ? -11.79057 16.47855 -36.81257 1.000 26.07607 241 VAL A O 1
ATOM 1821 N N . ARG A 1 242 ? -12.49314 18.22767 -38.04919 1.000 27.14828 242 ARG A N 1
ATOM 1822 C CA . ARG A 1 242 ? -11.12781 18.65252 -38.34614 1.000 31.74904 242 ARG A CA 1
ATOM 1823 C C . ARG A 1 242 ? -10.35964 18.97710 -37.07038 1.000 28.01843 242 ARG A C 1
ATOM 1824 O O . ARG A 1 242 ? -9.18763 18.60912 -36.92471 1.000 26.91766 242 ARG A O 1
ATOM 1832 N N . ARG A 1 243 ? -11.00480 19.65651 -36.12739 1.000 28.12495 243 ARG A N 1
ATOM 1833 C CA . ARG A 1 243 ? -10.32697 19.95918 -34.87194 1.000 28.88670 243 ARG A CA 1
ATOM 1834 C C . ARG A 1 243 ? -10.08329 18.69539 -34.04913 1.000 26.97120 243 ARG A C 1
ATOM 1835 O O . ARG A 1 243 ? -9.04063 18.56720 -33.40294 1.000 25.28405 243 ARG A O 1
ATOM 1843 N N . GLY A 1 244 ? -11.01971 17.74292 -34.07075 1.000 28.15000 244 GLY A N 1
ATOM 1844 C CA . GLY A 1 244 ? -10.76609 16.47463 -33.39395 1.000 26.80364 244 GLY A CA 1
ATOM 1845 C C . GLY A 1 244 ? -9.52550 15.77102 -33.91509 1.000 25.40815 244 GLY A C 1
ATOM 1846 O O . GLY A 1 244 ? -8.70644 15.27051 -33.13469 1.000 27.38070 244 GLY A O 1
ATOM 1847 N N . ARG A 1 245 ? -9.35313 15.74887 -35.24258 1.000 27.17374 245 ARG A N 1
ATOM 1848 C CA . ARG A 1 245 ? -8.14496 15.16801 -35.82559 1.000 27.07434 245 ARG A CA 1
ATOM 1849 C C . ARG A 1 245 ? -6.89588 15.89265 -35.34526 1.000 27.07125 245 ARG A C 1
ATOM 1850 O O . ARG A 1 245 ? -5.89176 15.25877 -35.00328 1.000 27.92979 245 ARG A O 1
ATOM 1858 N N . GLU A 1 246 ? -6.93458 17.22425 -35.31487 1.000 25.67951 246 GLU A N 1
ATOM 1859 C CA . GLU A 1 246 ? -5.76225 17.96724 -34.87272 1.000 28.85259 246 GLU A CA 1
ATOM 1860 C C . GLU A 1 246 ? -5.45018 17.67495 -33.41440 1.000 25.23445 246 GLU A C 1
ATOM 1861 O O . GLU A 1 246 ? -4.28257 17.53884 -33.03970 1.000 24.12016 246 GLU A O 1
ATOM 1867 N N . ILE A 1 247 ? -6.47824 17.55525 -32.57774 1.000 26.68336 247 ILE A N 1
ATOM 1868 C CA . ILE A 1 247 ? -6.23231 17.20661 -31.17936 1.000 25.41980 247 ILE A CA 1
ATOM 1869 C C . ILE A 1 247 ? -5.59599 15.82633 -31.08859 1.000 26.12892 247 ILE A C 1
ATOM 1870 O O . ILE A 1 247 ? -4.57472 15.63644 -30.41655 1.000 26.30707 247 ILE A O 1
ATOM 1875 N N . TRP A 1 248 ? -6.17049 14.84539 -31.79492 1.000 24.37192 248 TRP A N 1
ATOM 1876 C CA . TRP A 1 248 ? -5.58476 13.50212 -31.79243 1.000 29.01952 248 TRP A CA 1
ATOM 1877 C C . TRP A 1 248 ? -4.14176 13.52051 -32.28810 1.000 30.33300 248 TRP A C 1
ATOM 1878 O O . TRP A 1 248 ? -3.29718 12.78016 -31.77087 1.000 26.32115 248 TRP A O 1
ATOM 1889 N N . ASP A 1 249 ? -3.82949 14.38120 -33.27361 1.000 29.75110 249 ASP A N 1
ATOM 1890 C CA . ASP A 1 249 ? -2.45855 14.41818 -33.78553 1.000 30.44433 249 ASP A CA 1
ATOM 1891 C C . ASP A 1 249 ? -1.45523 14.91344 -32.75479 1.000 31.03614 249 ASP A C 1
ATOM 1892 O O . ASP A 1 249 ? -0.26399 14.62654 -32.89079 1.000 32.43441 249 ASP A O 1
ATOM 1897 N N . GLY A 1 250 ? -1.89421 15.63923 -31.73366 1.000 28.88443 250 GLY A N 1
ATOM 1898 C CA . GLY A 1 250 ? -0.96499 16.05078 -30.69961 1.000 26.94518 250 GLY A CA 1
ATOM 1899 C C . GLY A 1 250 ? -0.87587 15.09900 -29.53075 1.000 31.75235 250 GLY A C 1
ATOM 1900 O O . GLY A 1 250 ? -0.13219 15.34609 -28.57236 1.000 33.15593 250 GLY A O 1
ATOM 1901 N N . ILE A 1 251 ? -1.61139 14.00157 -29.58386 1.000 28.98188 251 ILE A N 1
ATOM 1902 C CA . ILE A 1 251 ? -1.75498 13.08010 -28.46010 1.000 30.61156 251 ILE A CA 1
ATOM 1903 C C . ILE A 1 251 ? -0.83218 11.88222 -28.68180 1.000 32.33391 251 ILE A C 1
ATOM 1904 O O . ILE A 1 251 ? -0.88826 11.26748 -29.75791 1.000 31.46336 251 ILE A O 1
ATOM 1909 N N . PRO A 1 252 ? 0.01132 11.51759 -27.71146 1.000 34.33187 252 PRO A N 1
ATOM 1910 C CA . PRO A 1 252 ? 0.93114 10.37966 -27.91377 1.000 35.16611 252 PRO A CA 1
ATOM 1911 C C . PRO A 1 252 ? 0.25330 9.03257 -27.66983 1.000 34.16205 252 PRO A C 1
ATOM 1912 O O . PRO A 1 252 ? 0.63027 8.26071 -26.77938 1.000 33.90386 252 PRO A O 1
ATOM 1916 N N . ASP A 1 253 ? -0.76848 8.74143 -28.47826 1.000 33.84855 253 ASP A N 1
ATOM 1917 C CA . ASP A 1 253 ? -1.58118 7.54526 -28.25899 1.000 38.96905 253 ASP A CA 1
ATOM 1918 C C . ASP A 1 253 ? -0.78013 6.27296 -28.50235 1.000 37.59842 253 ASP A C 1
ATOM 1919 O O . ASP A 1 253 ? -0.89394 5.30186 -27.74283 1.000 38.31819 253 ASP A O 1
ATOM 1924 N N . ARG A 1 254 ? 0.04153 6.27173 -29.55109 1.000 37.34102 254 ARG A N 1
ATOM 1925 C CA . ARG A 1 254 ? 0.82026 5.09238 -29.89758 1.000 38.60373 254 ARG A CA 1
ATOM 1926 C C . ARG A 1 254 ? 1.73411 4.68131 -28.75360 1.000 34.68558 254 ARG A C 1
ATOM 1927 O O . ARG A 1 254 ? 1.86923 3.48789 -28.45244 1.000 33.21214 254 ARG A O 1
ATOM 1935 N N . LYS A 1 255 ? 2.36256 5.65788 -28.09875 1.000 30.35873 255 LYS A N 1
ATOM 1936 C CA . LYS A 1 255 ? 3.24896 5.34932 -26.98685 1.000 30.60873 255 LYS A CA 1
ATOM 1937 C C . LYS A 1 255 ? 2.52434 4.54403 -25.91304 1.000 33.64147 255 LYS A C 1
ATOM 1938 O O . LYS A 1 255 ? 3.06406 3.56385 -25.39356 1.000 31.59621 255 LYS A O 1
ATOM 1944 N N . HIS A 1 256 ? 1.29600 4.93648 -25.57284 1.000 31.22540 256 HIS A N 1
ATOM 1945 C CA . HIS A 1 256 ? 0.58263 4.24095 -24.50799 1.000 34.68580 256 HIS A CA 1
ATOM 1946 C C . HIS A 1 256 ? 0.08938 2.87560 -24.96420 1.000 31.84729 256 HIS A C 1
ATOM 1947 O O . HIS A 1 256 ? 0.22324 1.89178 -24.23140 1.000 34.05905 256 HIS A O 1
ATOM 1954 N N . VAL A 1 257 ? -0.46610 2.79148 -26.17313 1.000 28.38106 257 VAL A N 1
ATOM 1955 C CA . VAL A 1 257 ? -0.94919 1.51329 -26.67881 1.000 31.88258 257 VAL A CA 1
ATOM 1956 C C . VAL A 1 257 ? 0.18657 0.48850 -26.72711 1.000 38.00829 257 VAL A C 1
ATOM 1957 O O . VAL A 1 257 ? 0.02830 -0.65964 -26.28810 1.000 36.60494 257 VAL A O 1
ATOM 1961 N N . LEU A 1 258 ? 1.34991 0.88784 -27.25455 1.000 30.67803 258 LEU A N 1
ATOM 1962 C CA . LEU A 1 258 ? 2.46086 -0.05580 -27.38755 1.000 34.22583 258 LEU A CA 1
ATOM 1963 C C . LEU A 1 258 ? 3.01811 -0.46350 -26.03468 1.000 35.56976 258 LEU A C 1
ATOM 1964 O O . LEU A 1 258 ? 3.56611 -1.56268 -25.89213 1.000 32.54599 258 LEU A O 1
ATOM 1969 N N . ARG A 1 259 ? 2.90348 0.41072 -25.03929 1.000 32.93440 259 ARG A N 1
ATOM 1970 C CA . ARG A 1 259 ? 3.33992 0.06356 -23.69625 1.000 36.13290 259 ARG A CA 1
ATOM 1971 C C . ARG A 1 259 ? 2.60871 -1.16806 -23.18152 1.000 32.74412 259 ARG A C 1
ATOM 1972 O O . ARG A 1 259 ? 3.23050 -2.10670 -22.66947 1.000 31.64295 259 ARG A O 1
ATOM 1980 N N . ARG A 1 260 ? 1.28530 -1.19157 -23.32171 1.000 32.47289 260 ARG A N 1
ATOM 1981 C CA . ARG A 1 260 ? 0.54452 -2.34189 -22.82276 1.000 36.74640 260 ARG A CA 1
ATOM 1982 C C . ARG A 1 260 ? 0.56482 -3.50842 -23.80234 1.000 30.51315 260 ARG A C 1
ATOM 1983 O O . ARG A 1 260 ? 0.39877 -4.65528 -23.38239 1.000 33.25643 260 ARG A O 1
ATOM 1991 N N . GLU A 1 261 ? 0.76935 -3.24982 -25.09336 1.000 31.61724 261 GLU A N 1
ATOM 1992 C CA . GLU A 1 261 ? 0.90933 -4.35113 -26.04560 1.000 33.98802 261 GLU A CA 1
ATOM 1993 C C . GLU A 1 261 ? 2.24065 -5.08430 -25.86197 1.000 29.85466 261 GLU A C 1
ATOM 1994 O O . GLU A 1 261 ? 2.30647 -6.30510 -26.04847 1.000 30.25015 261 GLU A O 1
ATOM 2000 N N . GLU A 1 262 ? 3.31019 -4.36689 -25.49817 1.000 28.19424 262 GLU A N 1
ATOM 2001 C CA . GLU A 1 262 ? 4.57941 -5.03832 -25.21037 1.000 30.90936 262 GLU A CA 1
ATOM 2002 C C . GLU A 1 262 ? 4.47239 -5.87923 -23.94725 1.000 35.38098 262 GLU A C 1
ATOM 2003 O O . GLU A 1 262 ? 5.03305 -6.97950 -23.87555 1.000 35.98831 262 GLU A O 1
ATOM 2009 N N . LEU A 1 263 ? 3.77675 -5.36713 -22.93106 1.000 29.53087 263 LEU A N 1
ATOM 2010 C CA . LEU A 1 263 ? 3.47523 -6.18461 -21.76243 1.000 32.73911 263 LEU A CA 1
ATOM 2011 C C . LEU A 1 263 ? 2.65482 -7.41038 -22.15313 1.000 34.39254 263 LEU A C 1
ATOM 2012 O O . LEU A 1 263 ? 2.96103 -8.53591 -21.73597 1.000 33.88788 263 LEU A O 1
ATOM 2017 N N . PHE A 1 264 ? 1.60431 -7.21020 -22.95892 1.000 28.91396 264 PHE A N 1
ATOM 2018 C CA . PHE A 1 264 ? 0.79291 -8.33765 -23.40432 1.000 31.11763 264 PHE A CA 1
ATOM 2019 C C . PHE A 1 264 ? 1.63217 -9.34289 -24.18330 1.000 32.45684 264 PHE A C 1
ATOM 2020 O O . PHE A 1 264 ? 1.45321 -10.55415 -24.02392 1.000 27.93959 264 PHE A O 1
ATOM 2028 N N . GLN A 1 265 ? 2.55854 -8.85917 -25.02338 1.000 30.29320 265 GLN A N 1
ATOM 2029 C CA . GLN A 1 265 ? 3.39907 -9.76509 -25.80837 1.000 34.20586 265 GLN A CA 1
ATOM 2030 C C . GLN A 1 265 ? 4.25769 -10.64891 -24.90747 1.000 31.87679 265 GLN A C 1
ATOM 2031 O O . GLN A 1 265 ? 4.35322 -11.86170 -25.12127 1.000 31.34491 265 GLN A O 1
ATOM 2037 N N . ALA A 1 266 ? 4.90022 -10.05244 -23.89912 1.000 33.43063 266 ALA A N 1
ATOM 2038 C CA . ALA A 1 266 ? 5.65912 -10.84137 -22.93840 1.000 32.38336 266 ALA A CA 1
ATOM 2039 C C . ALA A 1 266 ? 4.75387 -11.78972 -22.15742 1.000 38.23137 266 ALA A C 1
ATOM 2040 O O . ALA A 1 266 ? 5.18415 -12.88653 -21.76909 1.000 37.79373 266 ALA A O 1
ATOM 2042 N N . GLY A 1 267 ? 3.49907 -11.39328 -21.92465 1.000 34.04409 267 GLY A N 1
ATOM 2043 C CA . GLY A 1 267 ? 2.57263 -12.27026 -21.22386 1.000 34.55083 267 GLY A CA 1
ATOM 2044 C C . GLY A 1 267 ? 2.16181 -13.47597 -22.05405 1.000 37.11656 267 GLY A C 1
ATOM 2045 O O . GLY A 1 267 ? 2.03732 -14.58681 -21.52835 1.000 36.34348 267 GLY A O 1
ATOM 2046 N N . MET A 1 268 ? 1.93040 -13.26791 -23.35707 1.000 30.82951 268 MET A N 1
ATOM 2047 C CA . MET A 1 268 ? 1.61477 -14.36779 -24.26991 1.000 37.80602 268 MET A CA 1
ATOM 2048 C C . MET A 1 268 ? 2.71563 -15.41547 -24.28067 1.000 35.93884 268 MET A C 1
ATOM 2049 O O . MET A 1 268 ? 2.44752 -16.61931 -24.40469 1.000 34.50535 268 MET A O 1
ATOM 2054 N N . ARG A 1 269 ? 3.96478 -14.95674 -24.24420 1.000 34.35334 269 ARG A N 1
ATOM 2055 C CA . ARG A 1 269 ? 5.12248 -15.83980 -24.23190 1.000 36.13647 269 ARG A CA 1
ATOM 2056 C C . ARG A 1 269 ? 5.02325 -16.87984 -23.11856 1.000 36.62514 269 ARG A C 1
ATOM 2057 O O . ARG A 1 269 ? 5.41807 -18.03494 -23.30238 1.000 38.72472 269 ARG A O 1
ATOM 2065 N N . GLU A 1 270 ? 4.47124 -16.49718 -21.96690 1.000 35.99503 270 GLU A N 1
ATOM 2066 C CA . GLU A 1 270 ? 4.35379 -17.38689 -20.81709 1.000 38.15041 270 GLU A CA 1
ATOM 2067 C C . GLU A 1 270 ? 3.10766 -18.25441 -20.85492 1.000 38.54365 270 GLU A C 1
ATOM 2068 O O . GLU A 1 270 ? 2.96689 -19.14734 -20.01357 1.000 37.57565 270 GLU A O 1
ATOM 2074 N N . HIS A 1 271 ? 2.19860 -18.02320 -21.79724 1.000 32.27403 271 HIS A N 1
ATOM 2075 C CA . HIS A 1 271 ? 1.00043 -18.84128 -21.84942 1.000 31.05840 271 HIS A CA 1
ATOM 2076 C C . HIS A 1 271 ? 0.70426 -19.29375 -23.26443 1.000 31.57545 271 HIS A C 1
ATOM 2077 O O . HIS A 1 271 ? -0.45625 -19.50517 -23.61755 1.000 31.31998 271 HIS A O 1
ATOM 2084 N N . ALA A 1 272 ? 1.75846 -19.46953 -24.07347 1.000 28.38811 272 ALA A N 1
ATOM 2085 C CA . ALA A 1 272 ? 1.57978 -19.81316 -25.47910 1.000 31.23515 272 ALA A CA 1
ATOM 2086 C C . ALA A 1 272 ? 0.95787 -21.19252 -25.65844 1.000 29.47527 272 ALA A C 1
ATOM 2087 O O . ALA A 1 272 ? 0.26221 -21.42267 -26.64894 1.000 29.00880 272 ALA A O 1
ATOM 2089 N N . ASP A 1 273 ? 1.19825 -22.12572 -24.72751 1.000 28.90167 273 ASP A N 1
ATOM 2090 C CA . ASP A 1 273 ? 0.54980 -23.42938 -24.83759 1.000 29.45263 273 ASP A CA 1
ATOM 2091 C C . ASP A 1 273 ? -0.96607 -23.28984 -24.79471 1.000 32.49880 273 ASP A C 1
ATOM 2092 O O . ASP A 1 273 ? -1.68303 -23.96860 -25.53878 1.000 32.76093 273 ASP A O 1
ATOM 2097 N N . LEU A 1 274 ? -1.46821 -22.39636 -23.94322 1.000 30.01721 274 LEU A N 1
ATOM 2098 C CA . LEU A 1 274 ? -2.90457 -22.16749 -23.84867 1.000 33.27248 274 LEU A CA 1
ATOM 2099 C C . LEU A 1 274 ? -3.45683 -21.51617 -25.11671 1.000 33.52777 274 LEU A C 1
ATOM 2100 O O . LEU A 1 274 ? -4.53193 -21.88686 -25.59606 1.000 34.49240 274 LEU A O 1
ATOM 2105 N N . LEU A 1 275 ? -2.73480 -20.55252 -25.68355 1.000 30.13067 275 LEU A N 1
ATOM 2106 C CA . LEU A 1 275 ? -3.22889 -19.88396 -26.88066 1.000 36.27481 275 LEU A CA 1
ATOM 2107 C C . LEU A 1 275 ? -3.27706 -20.83174 -28.07802 1.000 37.05197 275 LEU A C 1
ATOM 2108 O O . LEU A 1 275 ? -4.32030 -20.96722 -28.72679 1.000 36.61418 275 LEU A O 1
ATOM 2113 N N . ALA A 1 276 ? -2.16215 -21.50303 -28.37749 1.000 36.53852 276 ALA A N 1
ATOM 2114 C CA . ALA A 1 276 ? -2.06466 -22.40998 -29.52181 1.000 34.30428 276 ALA A CA 1
ATOM 2115 C C . ALA A 1 276 ? -2.60550 -21.77439 -30.79965 1.000 40.69324 276 ALA A C 1
ATOM 2116 O O . ALA A 1 276 ? -2.05755 -20.77489 -31.28357 1.000 41.21034 276 ALA A O 1
ATOM 2118 N N . GLY A 1 277 ? -3.68691 -22.33174 -31.34380 1.000 32.52518 277 GLY A N 1
ATOM 2119 C CA . GLY A 1 277 ? -4.24543 -21.83720 -32.58603 1.000 34.74432 277 GLY A CA 1
ATOM 2120 C C . GLY A 1 277 ? -5.30782 -20.76713 -32.43430 1.000 34.97554 277 GLY A C 1
ATOM 2121 O O . GLY A 1 277 ? -5.95915 -20.41578 -33.42238 1.000 36.17621 277 GLY A O 1
ATOM 2122 N N . TYR A 1 278 ? -5.50181 -20.23357 -31.23180 1.000 31.75018 278 TYR A N 1
ATOM 2123 C CA . TYR A 1 278 ? -6.53098 -19.22242 -31.00786 1.000 34.01413 278 TYR A CA 1
ATOM 2124 C C . TYR A 1 278 ? -6.32018 -18.02336 -31.93713 1.000 34.40890 278 TYR A C 1
ATOM 2125 O O . TYR A 1 278 ? -5.21315 -17.49729 -32.06024 1.000 32.54046 278 TYR A O 1
ATOM 2134 N N . GLU A 1 279 ? -7.36992 -17.61842 -32.63859 1.000 34.43752 279 GLU A N 1
ATOM 2135 C CA . GLU A 1 279 ? -7.23827 -16.55523 -33.62469 1.000 38.33855 279 GLU A CA 1
ATOM 2136 C C . GLU A 1 279 ? -7.76370 -15.25192 -33.04673 1.000 34.41580 279 GLU A C 1
ATOM 2137 O O . GLU A 1 279 ? -8.85068 -15.21991 -32.46141 1.000 35.89705 279 GLU A O 1
ATOM 2143 N N . VAL A 1 280 ? -6.97273 -14.18904 -33.19113 1.000 31.67516 280 VAL A N 1
ATOM 2144 C CA . VAL A 1 280 ? -7.39082 -12.88773 -32.69125 1.000 31.44805 280 VAL A CA 1
ATOM 2145 C C . VAL A 1 280 ? -8.32976 -12.21563 -33.69520 1.000 36.07160 280 VAL A C 1
ATOM 2146 O O . VAL A 1 280 ? -9.21704 -11.45329 -33.30332 1.000 32.79640 280 VAL A O 1
ATOM 2150 N N . TRP A 1 281 ? -8.16352 -12.50097 -34.99395 1.000 31.63960 281 TRP A N 1
ATOM 2151 C CA . TRP A 1 281 ? -9.16100 -12.23393 -36.01779 1.000 32.17214 281 TRP A CA 1
ATOM 2152 C C . TRP A 1 281 ? -9.07785 -13.37945 -37.02556 1.000 42.86998 281 TRP A C 1
ATOM 2153 O O . TRP A 1 281 ? -8.15461 -14.20158 -36.93372 1.000 37.96097 281 TRP A O 1
ATOM 2164 N N . PRO A 1 282 ? -10.03028 -13.50211 -37.95526 1.000 43.25991 282 PRO A N 1
ATOM 2165 C CA . PRO A 1 282 ? -10.06694 -14.68406 -38.83070 1.000 40.69423 282 PRO A CA 1
ATOM 2166 C C . PRO A 1 282 ? -8.75056 -14.96089 -39.54707 1.000 34.58587 282 PRO A C 1
ATOM 2167 O O . PRO A 1 282 ? -8.12778 -14.06809 -40.12217 1.000 39.89515 282 PRO A O 1
ATOM 2171 N N . GLY A 1 283 ? -8.32651 -16.22310 -39.50025 1.000 41.47763 283 GLY A N 1
ATOM 2172 C CA . GLY A 1 283 ? -7.11153 -16.64097 -40.16887 1.000 41.87921 283 GLY A CA 1
ATOM 2173 C C . GLY A 1 283 ? -5.82078 -16.13903 -39.55897 1.000 46.54852 283 GLY A C 1
ATOM 2174 O O . GLY A 1 283 ? -4.76164 -16.28979 -40.17730 1.000 43.94267 283 GLY A O 1
ATOM 2175 N N . GLN A 1 284 ? -5.86289 -15.53655 -38.37330 1.000 39.17508 284 GLN A N 1
ATOM 2176 C CA . GLN A 1 284 ? -4.66326 -14.97531 -37.75727 1.000 40.40380 284 GLN A CA 1
ATOM 2177 C C . GLN A 1 284 ? -4.55781 -15.43620 -36.31062 1.000 41.68872 284 GLN A C 1
ATOM 2178 O O . GLN A 1 284 ? -5.24050 -14.88408 -35.42914 1.000 39.54402 284 GLN A O 1
ATOM 2184 N N . PRO A 1 285 ? -3.73191 -16.44029 -36.02170 1.000 42.75829 285 PRO A N 1
ATOM 2185 C CA . PRO A 1 285 ? -3.49215 -16.80928 -34.61826 1.000 34.87199 285 PRO A CA 1
ATOM 2186 C C . PRO A 1 285 ? -2.90790 -15.64816 -33.82480 1.000 32.72747 285 PRO A C 1
ATOM 2187 O O . PRO A 1 285 ? -2.00593 -14.94360 -34.28275 1.000 32.87334 285 PRO A O 1
ATOM 2191 N N . LEU A 1 286 ? -3.43190 -15.47034 -32.61327 1.000 30.55241 286 LEU A N 1
ATOM 2192 C CA . LEU A 1 286 ? -2.98645 -14.38497 -31.74771 1.000 29.73650 286 LEU A CA 1
ATOM 2193 C C . LEU A 1 286 ? -1.49620 -14.48623 -31.46024 1.000 32.18802 286 LEU A C 1
ATOM 2194 O O . LEU A 1 286 ? -0.78594 -13.47282 -31.48151 1.000 29.02894 286 LEU A O 1
ATOM 2199 N N . LEU A 1 287 ? -1.00354 -15.70912 -31.20119 1.000 30.07789 287 LEU A N 1
ATOM 2200 C CA . LEU A 1 287 ? 0.41670 -15.93114 -30.93480 1.000 30.97387 287 LEU A CA 1
ATOM 2201 C C . LEU A 1 287 ? 1.31676 -15.37612 -32.02484 1.000 32.06342 287 LEU A C 1
ATOM 2202 O O . LEU A 1 287 ? 2.47041 -15.01676 -31.75891 1.000 37.62959 287 LEU A O 1
ATOM 2207 N N . SER A 1 288 ? 0.83668 -15.33921 -33.25948 1.000 31.94904 288 SER A N 1
ATOM 2208 C CA . SER A 1 288 ? 1.66131 -14.91999 -34.37956 1.000 35.08002 288 SER A CA 1
ATOM 2209 C C . SER A 1 288 ? 1.51165 -13.43908 -34.70706 1.000 38.78127 288 SER A C 1
ATOM 2210 O O . SER A 1 288 ? 1.79573 -13.03906 -35.83951 1.000 40.61171 288 SER A O 1
ATOM 2213 N N . THR A 1 289 ? 1.05965 -12.62162 -33.75747 1.000 34.92964 289 THR A N 1
ATOM 2214 C CA . THR A 1 289 ? 0.99813 -11.18095 -33.94823 1.000 32.38897 289 THR A CA 1
ATOM 2215 C C . THR A 1 289 ? 1.96322 -10.48865 -32.99572 1.000 34.91970 289 THR A C 1
ATOM 2216 O O . THR A 1 289 ? 2.28010 -11.00135 -31.91710 1.000 31.05535 289 THR A O 1
ATOM 2220 N N . THR A 1 290 ? 2.43123 -9.32862 -33.41798 1.000 29.33716 290 THR A N 1
ATOM 2221 C CA . THR A 1 290 ? 3.29599 -8.45558 -32.65382 1.000 32.14894 290 THR A CA 1
ATOM 2222 C C . THR A 1 290 ? 2.50907 -7.24459 -32.14896 1.000 32.35701 290 THR A C 1
ATOM 2223 O O . THR A 1 290 ? 1.38672 -6.97759 -32.59318 1.000 31.15290 290 THR A O 1
ATOM 2227 N N . PRO A 1 291 ? 3.07341 -6.48168 -31.21294 1.000 31.13145 291 PRO A N 1
ATOM 2228 C CA . PRO A 1 291 ? 2.38637 -5.24195 -30.78455 1.000 32.59109 291 PRO A CA 1
ATOM 2229 C C . PRO A 1 291 ? 2.09185 -4.29522 -31.93513 1.000 34.55240 291 PRO A C 1
ATOM 2230 O O . PRO A 1 291 ? 0.99003 -3.74058 -32.02202 1.000 30.14725 291 PRO A O 1
ATOM 2234 N N . GLU A 1 292 ? 3.06001 -4.11273 -32.83601 1.000 33.73274 292 GLU A N 1
ATOM 2235 C CA . GLU A 1 292 ? 2.89218 -3.18398 -33.94850 1.000 33.90302 292 GLU A CA 1
ATOM 2236 C C . GLU A 1 292 ? 1.78938 -3.65351 -34.87119 1.000 33.05010 292 GLU A C 1
ATOM 2237 O O . GLU A 1 292 ? 1.03485 -2.84520 -35.42224 1.000 35.40263 292 GLU A O 1
ATOM 2243 N N . GLN A 1 293 ? 1.65907 -4.96714 -35.02298 1.000 31.95142 293 GLN A N 1
ATOM 2244 C CA . GLN A 1 293 ? 0.65830 -5.51293 -35.92079 1.000 31.01840 293 GLN A CA 1
ATOM 2245 C C . GLN A 1 293 ? -0.74461 -5.38972 -35.33879 1.000 32.58034 293 GLN A C 1
ATOM 2246 O O . GLN A 1 293 ? -1.70556 -5.14106 -36.07641 1.000 32.36062 293 GLN A O 1
ATOM 2252 N N . ARG A 1 294 ? -0.89155 -5.55989 -34.02120 1.000 27.61182 294 ARG A N 1
ATOM 2253 C CA . ARG A 1 294 ? -2.22179 -5.40811 -33.44238 1.000 31.67406 294 ARG A CA 1
ATOM 2254 C C . ARG A 1 294 ? -2.64175 -3.93873 -33.43216 1.000 28.73397 294 ARG A C 1
ATOM 2255 O O . ARG A 1 294 ? -3.80601 -3.62192 -33.69322 1.000 29.47007 294 ARG A O 1
ATOM 2263 N N . TYR A 1 295 ? -1.70035 -3.03194 -33.17880 1.000 28.51136 295 TYR A N 1
ATOM 2264 C CA . TYR A 1 295 ? -1.99514 -1.60454 -33.27720 1.000 33.16428 295 TYR A CA 1
ATOM 2265 C C . TYR A 1 295 ? -2.46882 -1.23068 -34.68228 1.000 35.50326 295 TYR A C 1
ATOM 2266 O O . TYR A 1 295 ? -3.49448 -0.55608 -34.85440 1.000 34.06418 295 TYR A O 1
ATOM 2275 N N . ALA A 1 296 ? -1.73807 -1.67633 -35.70642 1.000 32.72107 296 ALA A N 1
ATOM 2276 C CA . ALA A 1 296 ? -2.10935 -1.32387 -37.07121 1.000 31.55571 296 ALA A CA 1
ATOM 2277 C C . ALA A 1 296 ? -3.44767 -1.93791 -37.46802 1.000 31.04863 296 ALA A C 1
ATOM 2278 O O . ALA A 1 296 ? -4.20603 -1.33096 -38.23670 1.000 31.18467 296 ALA A O 1
ATOM 2280 N N . MET A 1 297 ? -3.78025 -3.12032 -36.94997 1.000 30.40983 297 MET A N 1
ATOM 2281 C CA . MET A 1 297 ? -5.08282 -3.68755 -37.29303 1.000 30.91810 297 MET A CA 1
ATOM 2282 C C . MET A 1 297 ? -6.22084 -2.91781 -36.61865 1.000 30.38146 297 MET A C 1
ATOM 2283 O O . MET A 1 297 ? -7.28500 -2.72652 -37.21705 1.000 30.57715 297 MET A O 1
ATOM 2288 N N . ALA A 1 298 ? -6.02096 -2.46934 -35.37427 1.000 28.63168 298 ALA A N 1
ATOM 2289 C CA . ALA A 1 298 ? -7.03901 -1.63876 -34.72858 1.000 29.96007 298 ALA A CA 1
ATOM 2290 C C . ALA A 1 298 ? -7.28314 -0.35146 -35.52459 1.000 28.63540 298 ALA A C 1
ATOM 2291 O O . ALA A 1 298 ? -8.43537 0.05503 -35.72392 1.000 24.61526 298 ALA A O 1
ATOM 2293 N N . GLU A 1 299 ? -6.20604 0.27129 -36.02520 1.000 27.43685 299 GLU A N 1
ATOM 2294 C CA . GLU A 1 299 ? -6.33789 1.44646 -36.88777 1.000 31.67487 299 GLU A CA 1
ATOM 2295 C C . GLU A 1 299 ? -7.06966 1.12141 -38.18220 1.000 31.63414 299 GLU A C 1
ATOM 2296 O O . GLU A 1 299 ? -7.87072 1.92933 -38.67047 1.000 32.12160 299 GLU A O 1
ATOM 2302 N N . GLN A 1 300 ? -6.79365 -0.04375 -38.77201 1.000 29.23536 300 GLN A N 1
ATOM 2303 C CA . GLN A 1 300 ? -7.52526 -0.43024 -39.97102 1.000 31.29079 300 GLN A CA 1
ATOM 2304 C C . GLN A 1 300 ? -9.00774 -0.59598 -39.67199 1.000 31.94917 300 GLN A C 1
ATOM 2305 O O . GLN A 1 300 ? -9.86454 -0.13419 -40.43898 1.000 29.83995 300 GLN A O 1
ATOM 2311 N N . TRP A 1 301 ? -9.32953 -1.26109 -38.55832 1.000 31.84795 301 TRP A N 1
ATOM 2312 C CA . TRP A 1 301 ? -10.72171 -1.37540 -38.13805 1.000 29.50587 301 TRP A CA 1
ATOM 2313 C C . TRP A 1 301 ? -11.34567 -0.00119 -37.90783 1.000 26.06367 301 TRP A C 1
ATOM 2314 O O . TRP A 1 301 ? -12.50815 0.22191 -38.25608 1.000 26.08007 301 TRP A O 1
ATOM 2325 N N . THR A 1 302 ? -10.59152 0.92490 -37.30730 1.000 24.50351 302 THR A N 1
ATOM 2326 C CA . THR A 1 302 ? -11.09234 2.28821 -37.12382 1.000 27.47273 302 THR A CA 1
ATOM 2327 C C . THR A 1 302 ? -11.47499 2.92000 -38.46033 1.000 25.69143 302 THR A C 1
ATOM 2328 O O . THR A 1 302 ? -12.55883 3.50202 -38.60108 1.000 25.69407 302 THR A O 1
ATOM 2332 N N . ASP A 1 303 ? -10.58996 2.80638 -39.45723 1.000 24.56913 303 ASP A N 1
ATOM 2333 C CA . ASP A 1 303 ? -10.87428 3.34896 -40.78252 1.000 25.39652 303 ASP A CA 1
ATOM 2334 C C . ASP A 1 303 ? -12.09637 2.68776 -41.39928 1.000 27.19588 303 ASP A C 1
ATOM 2335 O O . ASP A 1 303 ? -12.96991 3.36582 -41.94612 1.000 24.91166 303 ASP A O 1
ATOM 2340 N N . ARG A 1 304 ? -12.18506 1.35707 -41.30783 1.000 27.47619 304 ARG A N 1
ATOM 2341 C CA . ARG A 1 304 ? -13.31354 0.66231 -41.91613 1.000 25.31078 304 ARG A CA 1
ATOM 2342 C C . ARG A 1 304 ? -14.62331 1.07476 -41.26310 1.000 26.19700 304 ARG A C 1
ATOM 2343 O O . ARG A 1 304 ? -15.60246 1.39372 -41.94965 1.000 23.91498 304 ARG A O 1
ATOM 2351 N N . MET A 1 305 ? -14.66025 1.10644 -39.92753 1.000 24.35517 305 MET A N 1
ATOM 2352 C CA . MET A 1 305 ? -15.90996 1.50807 -39.28844 1.000 24.98664 305 MET A CA 1
ATOM 2353 C C . MET A 1 305 ? -16.23818 2.96649 -39.57627 1.000 20.69956 305 MET A C 1
ATOM 2354 O O . MET A 1 305 ? -17.40784 3.31638 -39.78461 1.000 23.85061 305 MET A O 1
ATOM 2359 N N . ALA A 1 306 ? -15.22127 3.83370 -39.58952 1.000 26.27988 306 ALA A N 1
ATOM 2360 C CA . ALA A 1 306 ? -15.48021 5.25911 -39.79312 1.000 26.45050 306 ALA A CA 1
ATOM 2361 C C . ALA A 1 306 ? -16.07179 5.51875 -41.16860 1.000 28.22141 306 ALA A C 1
ATOM 2362 O O . ALA A 1 306 ? -16.96052 6.36273 -41.31195 1.000 28.42509 306 ALA A O 1
ATOM 2364 N N . ALA A 1 307 ? -15.59708 4.79741 -42.19510 1.000 27.25212 307 ALA A N 1
ATOM 2365 C CA . ALA A 1 307 ? -16.13911 4.98065 -43.54166 1.000 25.91788 307 ALA A CA 1
ATOM 2366 C C . ALA A 1 307 ? -17.61932 4.63784 -43.58844 1.000 26.14766 307 ALA A C 1
ATOM 2367 O O . ALA A 1 307 ? -18.41194 5.37443 -44.17937 1.000 28.23035 307 ALA A O 1
ATOM 2369 N N . ALA A 1 308 ? -18.01573 3.52852 -42.96192 1.000 25.76837 308 ALA A N 1
ATOM 2370 C CA . ALA A 1 308 ? -19.43221 3.17704 -42.90769 1.000 26.00075 308 ALA A CA 1
ATOM 2371 C C . ALA A 1 308 ? -20.23254 4.19198 -42.08822 1.000 27.19884 308 ALA A C 1
ATOM 2372 O O . ALA A 1 308 ? -21.29713 4.65235 -42.52149 1.000 29.82699 308 ALA A O 1
ATOM 2374 N N . ARG A 1 309 ? -19.73744 4.56199 -40.89804 1.000 26.56249 309 ARG A N 1
ATOM 2375 C CA . ARG A 1 309 ? -20.52637 5.43640 -40.02160 1.000 22.93194 309 ARG A CA 1
ATOM 2376 C C . ARG A 1 309 ? -20.65463 6.84446 -40.59577 1.000 24.30524 309 ARG A C 1
ATOM 2377 O O . ARG A 1 309 ? -21.74721 7.42214 -40.59169 1.000 25.13936 309 ARG A O 1
ATOM 2385 N N . LEU A 1 310 ? -19.55600 7.41241 -41.10641 1.000 26.50414 310 LEU A N 1
ATOM 2386 C CA . LEU A 1 310 ? -19.61856 8.77654 -41.63177 1.000 27.27934 310 LEU A CA 1
ATOM 2387 C C . LEU A 1 310 ? -20.49315 8.86620 -42.87346 1.000 28.17019 310 LEU A C 1
ATOM 2388 O O . LEU A 1 310 ? -21.14005 9.89905 -43.10212 1.000 28.40254 310 LEU A O 1
ATOM 2393 N N . VAL A 1 311 ? -20.52725 7.80077 -43.67878 1.000 26.09128 311 VAL A N 1
ATOM 2394 C CA . VAL A 1 311 ? -21.48943 7.72078 -44.77396 1.000 30.77422 311 VAL A CA 1
ATOM 2395 C C . VAL A 1 311 ? -22.90946 7.75924 -44.22719 1.000 29.98435 311 VAL A C 1
ATOM 2396 O O . VAL A 1 311 ? -23.74765 8.54322 -44.68575 1.000 29.60525 311 VAL A O 1
ATOM 2400 N N . HIS A 1 312 ? -23.19995 6.92485 -43.22559 1.000 28.07983 312 HIS A N 1
ATOM 2401 C CA . HIS A 1 312 ? -24.55229 6.90426 -42.67071 1.000 31.61022 312 HIS A CA 1
ATOM 2402 C C . HIS A 1 312 ? -24.94516 8.26629 -42.10239 1.000 29.78727 312 HIS A C 1
ATOM 2403 O O . HIS A 1 312 ? -26.09220 8.69884 -42.24111 1.000 32.59818 312 HIS A O 1
ATOM 2410 N N . MET A 1 313 ? -24.00301 8.96535 -41.48293 1.000 28.59142 313 MET A N 1
ATOM 2411 C CA . MET A 1 313 ? -24.26363 10.28961 -40.92955 1.000 27.87662 313 MET A CA 1
ATOM 2412 C C . MET A 1 313 ? -24.36197 11.38835 -41.98437 1.000 33.77952 313 MET A C 1
ATOM 2413 O O . MET A 1 313 ? -24.72075 12.52035 -41.63466 1.000 30.95600 313 MET A O 1
ATOM 2418 N N . GLY A 1 314 ? -24.02535 11.10559 -43.24398 1.000 32.75731 314 GLY A N 1
ATOM 2419 C CA . GLY A 1 314 ? -23.98478 12.15760 -44.23845 1.000 29.56983 314 GLY A CA 1
ATOM 2420 C C . GLY A 1 314 ? -22.76143 13.03048 -44.11601 1.000 29.91792 314 GLY A C 1
ATOM 2421 O O . GLY A 1 314 ? -22.80398 14.20633 -44.47963 1.000 33.43813 314 GLY A O 1
ATOM 2422 N N . LEU A 1 315 ? -21.66936 12.49757 -43.58771 1.000 27.97601 315 LEU A N 1
ATOM 2423 C CA . LEU A 1 315 ? -20.44437 13.28270 -43.54877 1.000 26.83154 315 LEU A CA 1
ATOM 2424 C C . LEU A 1 315 ? -19.30696 12.54081 -44.23759 1.000 28.58965 315 LEU A C 1
ATOM 2425 O O . LEU A 1 315 ? -18.24019 12.36652 -43.62783 1.000 27.62169 315 LEU A O 1
ATOM 2430 N N . PRO A 1 316 ? -19.47193 12.09815 -45.49648 1.000 29.59886 316 PRO A N 1
ATOM 2431 C CA . PRO A 1 316 ? -18.36528 11.37613 -46.13925 1.000 26.31103 316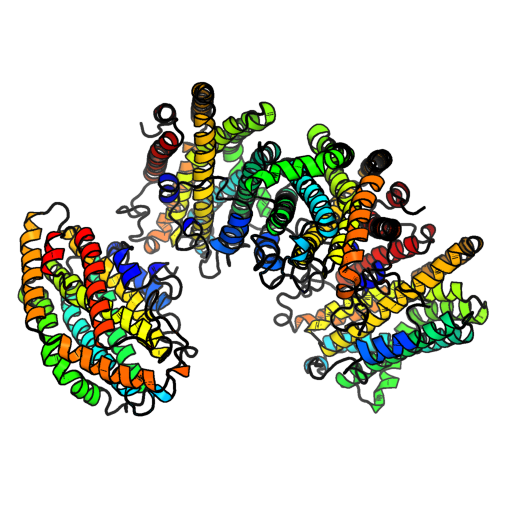 PRO A CA 1
ATOM 2432 C C . PRO A 1 316 ? -17.12467 12.23056 -46.26832 1.000 28.12574 316 PRO A C 1
ATOM 2433 O O . PRO A 1 316 ? -16.01031 11.69570 -46.24832 1.000 27.10290 316 PRO A O 1
ATOM 2437 N N . GLU A 1 317 ? -17.28231 13.55555 -46.33768 1.000 28.60549 317 GLU A N 1
ATOM 2438 C CA . GLU A 1 317 ? -16.12951 14.44293 -46.38113 1.000 28.36354 317 GLU A CA 1
ATOM 2439 C C . GLU A 1 317 ? -15.25075 14.31273 -45.13926 1.000 29.70182 317 GLU A C 1
ATOM 2440 O O . GLU A 1 317 ? -14.06893 14.67560 -45.19180 1.000 30.54365 317 GLU A O 1
ATOM 2446 N N . ALA A 1 318 ? -15.79526 13.80571 -44.02387 1.000 25.24538 318 ALA A N 1
ATOM 2447 C CA . ALA A 1 318 ? -14.98998 13.63506 -42.82078 1.000 27.76656 318 ALA A CA 1
ATOM 2448 C C . ALA A 1 318 ? -14.07134 12.42404 -42.89327 1.000 28.68691 318 ALA A C 1
ATOM 2449 O O . ALA A 1 318 ? -13.14593 12.32390 -42.08136 1.000 30.57196 318 ALA A O 1
ATOM 2451 N N . ILE A 1 319 ? -14.30818 11.50508 -43.83764 1.000 27.90841 319 ILE A N 1
ATOM 2452 C CA . ILE A 1 319 ? -13.54460 10.25445 -43.88785 1.000 27.82407 319 ILE A CA 1
ATOM 2453 C C . ILE A 1 319 ? -12.05942 10.53374 -44.10710 1.000 29.36053 319 ILE A C 1
ATOM 2454 O O . ILE A 1 319 ? -11.19745 10.01972 -43.37948 1.000 28.18122 319 ILE A O 1
ATOM 2459 N N . ASP A 1 320 ? -11.73375 11.35023 -45.11893 1.000 27.89409 320 ASP A N 1
ATOM 2460 C CA . ASP A 1 320 ? -10.33129 11.67994 -45.37341 1.000 28.47351 320 ASP A CA 1
ATOM 2461 C C . ASP A 1 320 ? -9.70213 12.43160 -44.20227 1.000 28.01019 320 ASP A C 1
ATOM 2462 O O . ASP A 1 320 ? -8.51570 12.24922 -43.90497 1.000 27.81037 320 ASP A O 1
ATOM 2467 N N . LEU A 1 321 ? -10.47037 13.29242 -43.52894 1.000 28.46842 321 LEU A N 1
ATOM 2468 C CA . LEU A 1 321 ? -9.90704 14.01338 -42.38618 1.000 31.64216 321 LEU A CA 1
ATOM 2469 C C . LEU A 1 321 ? -9.38578 13.06026 -41.31604 1.000 28.40449 321 LEU A C 1
ATOM 2470 O O . LEU A 1 321 ? -8.36694 13.34109 -40.67544 1.000 31.70685 321 LEU A O 1
ATOM 2475 N N . LEU A 1 322 ? -10.06237 11.93184 -41.11732 1.000 28.51567 322 LEU A N 1
ATOM 2476 C CA . LEU A 1 322 ? -9.81539 11.04943 -39.98494 1.000 29.80357 322 LEU A CA 1
ATOM 2477 C C . LEU A 1 322 ? -9.01871 9.79578 -40.33458 1.000 31.71928 322 LEU A C 1
ATOM 2478 O O . LEU A 1 322 ? -8.63098 9.05719 -39.41773 1.000 32.00711 322 LEU A O 1
ATOM 2483 N N . ARG A 1 323 ? -8.76536 9.54110 -41.62017 1.000 28.19759 323 ARG A N 1
ATOM 2484 C CA . ARG A 1 323 ? -8.03741 8.34862 -42.04675 1.000 29.77916 323 ARG A CA 1
ATOM 2485 C C . ARG A 1 323 ? -6.73928 8.16992 -41.27439 1.000 34.61828 323 ARG A C 1
ATOM 2486 O O . ARG A 1 323 ? -5.90741 9.07828 -41.20864 1.000 34.02809 323 ARG A O 1
ATOM 2494 N N . LEU A 1 324 ? -6.55086 6.97219 -40.72290 1.000 34.83533 324 LEU A N 1
ATOM 2495 C CA . LEU A 1 324 ? -5.36959 6.66448 -39.92463 1.000 35.97956 324 LEU A CA 1
ATOM 2496 C C . LEU A 1 324 ? -4.32046 5.85037 -40.67266 1.000 41.23353 324 LEU A C 1
ATOM 2497 O O . LEU A 1 324 ? -3.12590 6.09627 -40.50253 1.000 44.95455 324 LEU A O 1
ATOM 2502 N N . THR A 1 325 ? -4.73538 4.87667 -41.48242 1.000 43.40131 325 THR A N 1
ATOM 2503 C CA . THR A 1 325 ? -3.80604 3.98270 -42.17639 1.000 48.24838 325 THR A CA 1
ATOM 2504 C C . THR A 1 325 ? -3.20970 4.71911 -43.37082 1.000 53.08079 325 THR A C 1
ATOM 2505 O O . THR A 1 325 ? -3.86673 4.89274 -44.39937 1.000 51.94545 325 THR A O 1
ATOM 2509 N N . ASP A 1 326 ? -1.96048 5.15672 -43.23314 1.000 58.82701 326 ASP A N 1
ATOM 2510 C CA . ASP A 1 326 ? -1.27693 5.91059 -44.28224 1.000 62.53182 326 ASP A CA 1
ATOM 2511 C C . ASP A 1 326 ? -0.14628 5.08170 -44.88888 1.000 63.33147 326 ASP A C 1
ATOM 2512 O O . ASP A 1 326 ? 0.80071 5.62373 -45.46423 1.000 71.25713 326 ASP A O 1
ATOM 2517 N N . PRO B 1 4 ? -32.24159 -13.53774 -3.09330 1.000 52.17995 4 PRO B N 1
ATOM 2518 C CA . PRO B 1 4 ? -31.05984 -12.66978 -3.16287 1.000 56.83079 4 PRO B CA 1
ATOM 2519 C C . PRO B 1 4 ? -31.39946 -11.17146 -3.27228 1.000 48.45796 4 PRO B C 1
ATOM 2520 O O . PRO B 1 4 ? -30.52530 -10.34343 -2.99133 1.000 51.32320 4 PRO B O 1
ATOM 2524 N N . ILE B 1 5 ? -32.62411 -10.83365 -3.66695 1.000 47.82018 5 ILE B N 1
ATOM 2525 C CA . ILE B 1 5 ? -33.02719 -9.41836 -3.74864 1.000 41.24740 5 ILE B CA 1
ATOM 2526 C C . ILE B 1 5 ? -33.05578 -8.83203 -2.34217 1.000 42.76000 5 ILE B C 1
ATOM 2527 O O . ILE B 1 5 ? -33.68183 -9.42261 -1.44540 1.000 46.23750 5 ILE B O 1
ATOM 2532 N N . PRO B 1 6 ? -32.40342 -7.69668 -2.09612 1.000 40.19559 6 PRO B N 1
ATOM 2533 C CA . PRO B 1 6 ? -32.36802 -7.14636 -0.73838 1.000 34.46037 6 PRO B CA 1
ATOM 2534 C C . PRO B 1 6 ? -33.76692 -6.89081 -0.19382 1.000 38.04682 6 PRO B C 1
ATOM 2535 O O . PRO B 1 6 ? -34.71330 -6.62874 -0.94130 1.000 38.54811 6 PRO B O 1
ATOM 2539 N N . ALA B 1 7 ? -33.89269 -7.00885 1.13145 1.000 38.18151 7 ALA B N 1
ATOM 2540 C CA . ALA B 1 7 ? -35.15743 -6.70272 1.79579 1.000 38.25504 7 ALA B CA 1
ATOM 2541 C C . ALA B 1 7 ? -35.64357 -5.30781 1.43049 1.000 32.19629 7 ALA B C 1
ATOM 2542 O O . ALA B 1 7 ? -36.81188 -5.11302 1.07703 1.000 33.74147 7 ALA B O 1
ATOM 2544 N N . GLU B 1 8 ? -34.74831 -4.32721 1.48229 1.000 32.14646 8 GLU B N 1
ATOM 2545 C CA . GLU B 1 8 ? -35.19045 -2.95184 1.31431 1.000 32.52977 8 GLU B CA 1
ATOM 2546 C C . GLU B 1 8 ? -35.60171 -2.59757 -0.11998 1.000 36.09221 8 GLU B C 1
ATOM 2547 O O . GLU B 1 8 ? -36.18248 -1.51930 -0.30881 1.000 34.27444 8 GLU B O 1
ATOM 2553 N N . THR B 1 9 ? -35.35601 -3.46485 -1.12975 1.000 33.57767 9 THR B N 1
ATOM 2554 C CA . THR B 1 9 ? -35.78609 -3.18727 -2.50246 1.000 29.11943 9 THR B CA 1
ATOM 2555 C C . THR B 1 9 ? -36.80436 -4.16892 -3.06678 1.000 35.39108 9 THR B C 1
ATOM 2556 O O . THR B 1 9 ? -37.38923 -3.87836 -4.11837 1.000 27.45055 9 THR B O 1
ATOM 2560 N N . GLY B 1 10 ? -37.01337 -5.32273 -2.44057 1.000 34.04556 10 GLY B N 1
ATOM 2561 C CA . GLY B 1 10 ? -37.94525 -6.28142 -3.00756 1.000 29.10353 10 GLY B CA 1
ATOM 2562 C C . GLY B 1 10 ? -39.34897 -5.70902 -3.05748 1.000 34.36083 10 GLY B C 1
ATOM 2563 O O . GLY B 1 10 ? -39.78574 -5.01496 -2.13913 1.000 36.41200 10 GLY B O 1
ATOM 2564 N N . TRP B 1 11 ? -40.05643 -6.00165 -4.15561 1.000 33.66505 11 TRP B N 1
ATOM 2565 C CA . TRP B 1 11 ? -41.40110 -5.47092 -4.36176 1.000 37.72444 11 TRP B CA 1
ATOM 2566 C C . TRP B 1 11 ? -42.31474 -5.72831 -3.16717 1.000 40.50559 11 TRP B C 1
ATOM 2567 O O . TRP B 1 11 ? -43.18719 -4.90707 -2.86189 1.000 36.18496 11 TRP B O 1
ATOM 2578 N N . ASP B 1 12 ? -42.13415 -6.85626 -2.48553 1.000 41.84451 12 ASP B N 1
ATOM 2579 C CA . ASP B 1 12 ? -43.00723 -7.23276 -1.38397 1.000 41.25378 12 ASP B CA 1
ATOM 2580 C C . ASP B 1 12 ? -42.39524 -6.97394 -0.02154 1.000 38.33238 12 ASP B C 1
ATOM 2581 O O . ASP B 1 12 ? -43.12259 -6.65645 0.91897 1.000 43.01175 12 ASP B O 1
ATOM 2586 N N . SER B 1 13 ? -41.07936 -7.07932 0.10371 1.000 38.98444 13 SER B N 1
ATOM 2587 C CA . SER B 1 13 ? -40.40657 -6.86601 1.37537 1.000 38.26272 13 SER B CA 1
ATOM 2588 C C . SER B 1 13 ? -40.08675 -5.40497 1.65341 1.000 37.43408 13 SER B C 1
ATOM 2589 O O . SER B 1 13 ? -39.81196 -5.05364 2.81044 1.000 34.98798 13 SER B O 1
ATOM 2592 N N . ALA B 1 14 ? -40.05806 -4.56331 0.62017 1.000 36.50679 14 ALA B N 1
ATOM 2593 C CA . ALA B 1 14 ? -39.64818 -3.17852 0.79984 1.000 35.38847 14 ALA B CA 1
ATOM 2594 C C . ALA B 1 14 ? -40.61886 -2.44532 1.72095 1.000 27.25752 14 ALA B C 1
ATOM 2595 O O . ALA B 1 14 ? -41.83568 -2.62434 1.60249 1.000 30.67263 14 ALA B O 1
ATOM 2597 N N . PRO B 1 15 ? -40.12347 -1.57106 2.59162 1.000 27.45966 15 PRO B N 1
ATOM 2598 C CA . PRO B 1 15 ? -41.01344 -0.73867 3.40180 1.000 31.66506 15 PRO B CA 1
ATOM 2599 C C . PRO B 1 15 ? -41.77990 0.22714 2.51316 1.000 35.12008 15 PRO B C 1
ATOM 2600 O O . PRO B 1 15 ? -41.47993 0.39663 1.32453 1.000 30.34354 15 PRO B O 1
ATOM 2604 N N . GLY B 1 16 ? -42.79688 0.85479 3.10656 1.000 28.22056 16 GLY B N 1
ATOM 2605 C CA . GLY B 1 16 ? -43.44892 1.97536 2.46368 1.000 26.70739 16 GLY B CA 1
ATOM 2606 C C . GLY B 1 16 ? -42.52492 3.17986 2.43555 1.000 26.74410 16 GLY B C 1
ATOM 2607 O O . GLY B 1 16 ? -41.47280 3.20288 3.07037 1.000 27.39544 16 GLY B O 1
ATOM 2608 N N . LEU B 1 17 ? -42.93224 4.21190 1.69163 1.000 24.59787 17 LEU B N 1
ATOM 2609 C CA . LEU B 1 17 ? -42.05430 5.36184 1.47479 1.000 25.32617 17 LEU B CA 1
ATOM 2610 C C . LEU B 1 17 ? -41.70204 6.06378 2.79069 1.000 24.53174 17 LEU B C 1
ATOM 2611 O O . LEU B 1 17 ? -40.52551 6.18215 3.14522 1.000 25.93236 17 LEU B O 1
ATOM 2616 N N . LEU B 1 18 ? -42.70771 6.57189 3.51176 1.000 26.87354 18 LEU B N 1
ATOM 2617 C CA . LEU B 1 18 ? -42.43112 7.26296 4.77048 1.000 27.13317 18 LEU B CA 1
ATOM 2618 C C . LEU B 1 18 ? -41.79237 6.31773 5.78276 1.000 27.77525 18 LEU B C 1
ATOM 2619 O O . LEU B 1 18 ? -40.86088 6.70386 6.48696 1.000 26.35013 18 LEU B O 1
ATOM 2624 N N . GLU B 1 19 ? -42.27918 5.07255 5.85313 1.000 27.84411 19 GLU B N 1
ATOM 2625 C CA . GLU B 1 19 ? -41.69742 4.06581 6.74753 1.000 30.73330 19 GLU B CA 1
ATOM 2626 C C . GLU B 1 19 ? -40.19414 3.90543 6.52989 1.000 28.61301 19 GLU B C 1
ATOM 2627 O O . GLU B 1 19 ? -39.40203 3.94386 7.48488 1.000 29.36590 19 GLU B O 1
ATOM 2633 N N . GLY B 1 20 ? -39.78555 3.69916 5.27363 1.000 29.81279 20 GLY B N 1
ATOM 2634 C CA . GLY B 1 20 ? -38.37163 3.49243 4.99371 1.000 24.28189 20 GLY B CA 1
ATOM 2635 C C . GLY B 1 20 ? -37.54630 4.74051 5.21078 1.000 26.19753 20 GLY B C 1
ATOM 2636 O O . GLY B 1 20 ? -36.45354 4.68229 5.78285 1.000 27.71762 20 GLY B O 1
ATOM 2637 N N . ALA B 1 21 ? -38.05498 5.89121 4.75707 1.000 27.31625 21 ALA B N 1
ATOM 2638 C CA . ALA B 1 21 ? -37.29380 7.13143 4.85540 1.000 24.55631 21 ALA B CA 1
ATOM 2639 C C . ALA B 1 21 ? -37.03036 7.52430 6.29273 1.000 28.77383 21 ALA B C 1
ATOM 2640 O O . ALA B 1 21 ? -36.07109 8.25939 6.57771 1.000 26.04931 21 ALA B O 1
ATOM 2642 N N . MET B 1 22 ? -37.85941 7.05860 7.21505 1.000 28.07097 22 MET B N 1
ATOM 2643 C CA . MET B 1 22 ? -37.67492 7.44113 8.59620 1.000 28.94465 22 MET B CA 1
ATOM 2644 C C . MET B 1 22 ? -36.90749 6.40961 9.39873 1.000 30.61329 22 MET B C 1
ATOM 2645 O O . MET B 1 22 ? -36.54727 6.69543 10.53892 1.000 32.03689 22 MET B O 1
ATOM 2650 N N . THR B 1 23 ? -36.63079 5.24157 8.83025 1.000 29.46933 23 THR B N 1
ATOM 2651 C CA . THR B 1 23 ? -35.98376 4.18134 9.58071 1.000 31.17691 23 THR B CA 1
ATOM 2652 C C . THR B 1 23 ? -34.64126 3.72558 9.01901 1.000 38.56503 23 THR B C 1
ATOM 2653 O O . THR B 1 23 ? -33.75850 3.39031 9.81341 1.000 37.38014 23 THR B O 1
ATOM 2657 N N . LEU B 1 24 ? -34.44096 3.73810 7.69393 1.000 32.28132 24 LEU B N 1
ATOM 2658 C CA . LEU B 1 24 ? -33.23795 3.14388 7.12008 1.000 31.32855 24 LEU B CA 1
ATOM 2659 C C . LEU B 1 24 ? -32.06838 4.12818 7.13510 1.000 31.68084 24 LEU B C 1
ATOM 2660 O O . LEU B 1 24 ? -32.24122 5.34000 7.28414 1.000 33.76043 24 LEU B O 1
ATOM 2665 N N . ASP B 1 25 ? -30.85775 3.58474 6.98629 1.000 36.82480 25 ASP B N 1
ATOM 2666 C CA . ASP B 1 25 ? -29.61553 4.36756 6.99219 1.000 39.28375 25 ASP B CA 1
ATOM 2667 C C . ASP B 1 25 ? -28.72700 4.01936 5.80007 1.000 42.10500 25 ASP B C 1
ATOM 2668 O O . ASP B 1 25 ? -27.51040 3.87065 5.93768 1.000 41.21647 25 ASP B O 1
ATOM 2673 N N . LEU B 1 26 ? -29.31703 3.88432 4.61375 1.000 33.40477 26 LEU B N 1
ATOM 2674 C CA . LEU B 1 26 ? -28.53380 3.53908 3.43388 1.000 36.14339 26 LEU B CA 1
ATOM 2675 C C . LEU B 1 26 ? -27.50383 4.62427 3.14571 1.000 28.99154 26 LEU B C 1
ATOM 2676 O O . LEU B 1 26 ? -27.77430 5.81579 3.30826 1.000 29.21045 26 LEU B O 1
ATOM 2681 N N . THR B 1 27 ? -26.30966 4.20317 2.72738 1.000 27.49552 27 THR B N 1
ATOM 2682 C CA . THR B 1 27 ? -25.21251 5.09582 2.36900 1.000 28.92293 27 THR B CA 1
ATOM 2683 C C . THR B 1 27 ? -24.92832 5.01225 0.86700 1.000 27.83594 27 THR B C 1
ATOM 2684 O O . THR B 1 27 ? -25.23876 4.00515 0.22871 1.000 26.46935 27 THR B O 1
ATOM 2688 N N . PRO B 1 28 ? -24.31447 6.03762 0.27231 1.000 23.96144 28 PRO B N 1
ATOM 2689 C CA . PRO B 1 28 ? -23.96672 5.91568 -1.14938 1.000 26.48923 28 PRO B CA 1
ATOM 2690 C C . PRO B 1 28 ? -23.02764 4.75033 -1.43094 1.000 30.70886 28 PRO B C 1
ATOM 2691 O O . PRO B 1 28 ? -23.17178 4.11294 -2.47333 1.000 27.77730 28 PRO B O 1
ATOM 2695 N N . GLU B 1 29 ? -22.11355 4.41752 -0.50897 1.000 33.09394 29 GLU B N 1
ATOM 2696 C CA . GLU B 1 29 ? -21.21865 3.27539 -0.70371 1.000 33.50098 29 GLU B CA 1
ATOM 2697 C C . GLU B 1 29 ? -21.99345 1.96620 -0.82839 1.000 33.80889 29 GLU B C 1
ATOM 2698 O O . GLU B 1 29 ? -21.66854 1.12558 -1.67954 1.000 32.04460 29 GLU B O 1
ATOM 2704 N N . GLN B 1 30 ? -23.00667 1.76347 0.03077 1.000 31.77908 30 GLN B N 1
ATOM 2705 C CA . GLN B 1 30 ? -23.85792 0.57261 -0.05512 1.000 34.17409 30 GLN B CA 1
ATOM 2706 C C . GLN B 1 30 ? -24.66080 0.55149 -1.34195 1.000 30.10955 30 GLN B C 1
ATOM 2707 O O . GLN B 1 30 ? -24.85142 -0.50651 -1.94352 1.000 31.08223 30 GLN B O 1
ATOM 2713 N N . CYS B 1 31 ? -25.20182 1.69525 -1.73571 1.000 26.87516 31 CYS B N 1
ATOM 2714 C CA . CYS B 1 31 ? -26.14213 1.74615 -2.85095 1.000 28.09779 31 CYS B CA 1
ATOM 2715 C C . CYS B 1 31 ? -25.39597 2.11785 -4.13256 1.000 29.82817 31 CYS B C 1
ATOM 2716 O O . CYS B 1 31 ? -25.64664 3.13268 -4.77542 1.000 27.44041 31 CYS B O 1
ATOM 2719 N N . ASP B 1 32 ? -24.43444 1.27397 -4.48562 1.000 31.40895 32 ASP B N 1
ATOM 2720 C CA . ASP B 1 32 ? -23.61753 1.59864 -5.64205 1.000 30.78323 32 ASP B CA 1
ATOM 2721 C C . ASP B 1 32 ? -24.28507 1.03674 -6.89169 1.000 28.49480 32 ASP B C 1
ATOM 2722 O O . ASP B 1 32 ? -25.39289 0.48986 -6.84507 1.000 28.60097 32 ASP B O 1
ATOM 2727 N N . LEU B 1 33 ? -23.63093 1.20218 -8.04077 1.000 27.86992 33 LEU B N 1
ATOM 2728 C CA . LEU B 1 33 ? -24.29937 0.85058 -9.28546 1.000 24.71159 33 LEU B CA 1
ATOM 2729 C C . LEU B 1 33 ? -24.57404 -0.64952 -9.37287 1.000 26.04522 33 LEU B C 1
ATOM 2730 O O . LEU B 1 33 ? -25.62332 -1.06869 -9.88446 1.000 24.90992 33 LEU B O 1
ATOM 2735 N N . GLY B 1 34 ? -23.65603 -1.47958 -8.86848 1.000 29.08887 34 GLY B N 1
ATOM 2736 C CA . GLY B 1 34 ? -23.91235 -2.91657 -8.88057 1.000 29.43567 34 GLY B CA 1
ATOM 2737 C C . GLY B 1 34 ? -25.11010 -3.28375 -8.02042 1.000 27.13277 34 GLY B C 1
ATOM 2738 O O . GLY B 1 34 ? -25.94938 -4.09888 -8.40939 1.000 25.67050 34 GLY B O 1
ATOM 2739 N N . TYR B 1 35 ? -25.20940 -2.66685 -6.84658 1.000 28.95616 35 TYR B N 1
ATOM 2740 C CA . TYR B 1 35 ? -26.39468 -2.82598 -6.00674 1.000 29.35444 35 TYR B CA 1
ATOM 2741 C C . TYR B 1 35 ? -27.66463 -2.45737 -6.76718 1.000 24.89666 35 TYR B C 1
ATOM 2742 O O . TYR B 1 35 ? -28.66202 -3.19379 -6.73829 1.000 25.32022 35 TYR B O 1
ATOM 2751 N N . TRP B 1 36 ? -27.63726 -1.31297 -7.46535 1.000 27.53908 36 TRP B N 1
ATOM 2752 C CA . TRP B 1 36 ? -28.81399 -0.83515 -8.19419 1.000 22.45334 36 TRP B CA 1
ATOM 2753 C C . TRP B 1 36 ? -29.17083 -1.77838 -9.33789 1.000 25.41046 36 TRP B C 1
ATOM 2754 O O . TRP B 1 36 ? -30.33804 -2.15365 -9.51584 1.000 25.86818 36 TRP B O 1
ATOM 2765 N N . LEU B 1 37 ? -28.17364 -2.18954 -10.12230 1.000 26.12839 37 LEU B N 1
ATOM 2766 C CA . LEU B 1 37 ? -28.45521 -3.09783 -11.22857 1.000 22.85714 37 LEU B CA 1
ATOM 2767 C C . LEU B 1 37 ? -29.03653 -4.41113 -10.72557 1.000 28.64752 37 LEU B C 1
ATOM 2768 O O . LEU B 1 37 ? -30.01443 -4.92891 -11.28594 1.000 32.64883 37 LEU B O 1
ATOM 2773 N N . ARG B 1 38 ? -28.46082 -4.95483 -9.65578 1.000 30.12758 38 ARG B N 1
ATOM 2774 C CA . ARG B 1 38 ? -28.95666 -6.21937 -9.12075 1.000 33.11533 38 ARG B CA 1
ATOM 2775 C C . ARG B 1 38 ? -30.24939 -6.01547 -8.33539 1.000 31.55414 38 ARG B C 1
ATOM 2776 O O . ARG B 1 38 ? -31.27706 -6.62464 -8.64821 1.000 33.79074 38 ARG B O 1
ATOM 2784 N N . GLY B 1 39 ? -30.22813 -5.13097 -7.33179 1.000 31.69743 39 GLY B N 1
ATOM 2785 C CA . GLY B 1 39 ? -31.36399 -5.02033 -6.43074 1.000 29.41387 39 GLY B CA 1
ATOM 2786 C C . GLY B 1 39 ? -32.53678 -4.21282 -6.95190 1.000 30.02454 39 GLY B C 1
ATOM 2787 O O . GLY B 1 39 ? -33.68048 -4.45407 -6.55239 1.000 28.88563 39 GLY B O 1
ATOM 2788 N N . VAL B 1 40 ? -32.29314 -3.24777 -7.83674 1.000 29.03023 40 VAL B N 1
ATOM 2789 C CA . VAL B 1 40 ? -33.38910 -2.41312 -8.33164 1.000 24.80651 40 VAL B CA 1
ATOM 2790 C C . VAL B 1 40 ? -33.76325 -2.81987 -9.74684 1.000 30.48142 40 VAL B C 1
ATOM 2791 O O . VAL B 1 40 ? -34.87019 -3.32160 -9.97245 1.000 29.16639 40 VAL B O 1
ATOM 2795 N N . ALA B 1 41 ? -32.85119 -2.61993 -10.71343 1.000 27.35046 41 ALA B N 1
ATOM 2796 C CA . ALA B 1 41 ? -33.17336 -2.96669 -12.10091 1.000 27.24310 41 ALA B CA 1
ATOM 2797 C C . ALA B 1 41 ? -33.59345 -4.43127 -12.23973 1.000 29.94506 41 ALA B C 1
ATOM 2798 O O . ALA B 1 41 ? -34.55098 -4.74108 -12.95965 1.000 32.15476 41 ALA B O 1
ATOM 2800 N N . GLN B 1 42 ? -32.90865 -5.34666 -11.54997 1.000 29.76640 42 GLN B N 1
ATOM 2801 C CA . GLN B 1 42 ? -33.23631 -6.77080 -11.61811 1.000 32.47507 42 GLN B CA 1
ATOM 2802 C C . GLN B 1 42 ? -34.02445 -7.26015 -10.40136 1.000 37.05822 42 GLN B C 1
ATOM 2803 O O . GLN B 1 42 ? -34.22890 -8.47030 -10.24645 1.000 37.33245 42 GLN B O 1
ATOM 2809 N N . GLY B 1 43 ? -34.46302 -6.35190 -9.53495 1.000 32.72275 43 GLY B N 1
ATOM 2810 C CA . GLY B 1 43 ? -35.17324 -6.72527 -8.32518 1.000 30.58689 43 GLY B CA 1
ATOM 2811 C C . GLY B 1 43 ? -36.48575 -5.98343 -8.21282 1.000 28.99034 43 GLY B C 1
ATOM 2812 O O . GLY B 1 43 ? -37.53046 -6.50318 -8.61634 1.000 31.17090 43 GLY B O 1
ATOM 2813 N N . THR B 1 44 ? -36.43661 -4.75196 -7.69368 1.000 27.50440 44 THR B N 1
ATOM 2814 C CA . THR B 1 44 ? -37.64244 -3.92548 -7.60684 1.000 28.14230 44 THR B CA 1
ATOM 2815 C C . THR B 1 44 ? -38.43775 -3.94696 -8.89854 1.000 27.52211 44 THR B C 1
ATOM 2816 O O . THR B 1 44 ? -39.66610 -4.05589 -8.88550 1.000 29.47308 44 THR B O 1
ATOM 2820 N N . LEU B 1 45 ? -37.74959 -3.80084 -10.03393 1.000 29.88952 45 LEU B N 1
ATOM 2821 C CA . LEU B 1 45 ? -38.38199 -3.61996 -11.33656 1.000 29.06635 45 LEU B CA 1
ATOM 2822 C C . LEU B 1 45 ? -38.58089 -4.91935 -12.11318 1.000 31.14084 45 LEU B C 1
ATOM 2823 O O . LEU B 1 45 ? -39.04459 -4.86696 -13.25653 1.000 30.64724 45 LEU B O 1
ATOM 2828 N N . ALA B 1 46 ? -38.21185 -6.06722 -11.55423 1.000 30.97888 46 ALA B N 1
ATOM 2829 C CA . ALA B 1 46 ? -38.50427 -7.33178 -12.22203 1.000 36.66745 46 ALA B CA 1
ATOM 2830 C C . ALA B 1 46 ? -39.94009 -7.33350 -12.72529 1.000 35.50730 46 ALA B C 1
ATOM 2831 O O . ALA B 1 46 ? -40.86638 -6.98394 -11.99287 1.000 33.77042 46 ALA B O 1
ATOM 2833 N N . GLY B 1 47 ? -40.11373 -7.66664 -14.00041 1.000 35.90797 47 GLY B N 1
ATOM 2834 C CA . GLY B 1 47 ? -41.43064 -7.68961 -14.59649 1.000 35.40981 47 GLY B CA 1
ATOM 2835 C C . GLY B 1 47 ? -42.10930 -6.34778 -14.75466 1.000 38.84875 47 GLY B C 1
ATOM 2836 O O . GLY B 1 47 ? -43.26822 -6.31273 -15.19017 1.000 32.61953 47 GLY B O 1
ATOM 2837 N N . ARG B 1 48 ? -41.43840 -5.23665 -14.43158 1.000 31.19902 48 ARG B N 1
ATOM 2838 C CA . ARG B 1 48 ? -42.07662 -3.92413 -14.50784 1.000 33.69817 48 ARG B CA 1
ATOM 2839 C C . ARG B 1 48 ? -41.20170 -2.88414 -15.19990 1.000 35.40272 48 ARG B C 1
ATOM 2840 O O . ARG B 1 48 ? -41.32569 -1.69266 -14.90822 1.000 33.24657 48 ARG B O 1
ATOM 2848 N N . ALA B 1 49 ? -40.33140 -3.30028 -16.12669 1.000 34.98658 49 ALA B N 1
ATOM 2849 C CA . ALA B 1 49 ? -39.37401 -2.36123 -16.71410 1.000 32.63919 49 ALA B CA 1
ATOM 2850 C C . ALA B 1 49 ? -40.05582 -1.28502 -17.56388 1.000 32.69951 49 ALA B C 1
ATOM 2851 O O . ALA B 1 49 ? -39.71758 -0.09801 -17.45446 1.000 30.24919 49 ALA B O 1
ATOM 2853 N N . GLU B 1 50 ? -41.02226 -1.66523 -18.40946 1.000 30.75673 50 GLU B N 1
ATOM 2854 C CA . GLU B 1 50 ? -41.49146 -0.72904 -19.43077 1.000 32.80704 50 GLU B CA 1
ATOM 2855 C C . GLU B 1 50 ? -42.55450 0.23816 -18.91991 1.000 35.51599 50 GLU B C 1
ATOM 2856 O O . GLU B 1 50 ? -42.63327 1.38109 -19.39247 1.000 34.07296 50 GLU B O 1
ATOM 2862 N N . THR B 1 51 ? -43.42487 -0.19915 -18.01357 1.000 31.94524 51 THR B N 1
ATOM 2863 C CA . THR B 1 51 ? -44.51349 0.66119 -17.57705 1.000 32.65212 51 THR B CA 1
ATOM 2864 C C . THR B 1 51 ? -44.59934 0.82501 -16.07294 1.000 28.51802 51 THR B C 1
ATOM 2865 O O . THR B 1 51 ? -45.43901 1.60153 -15.61480 1.000 30.06588 51 THR B O 1
ATOM 2869 N N . GLY B 1 52 ? -43.79337 0.10448 -15.29420 1.000 31.01085 52 GLY B N 1
ATOM 2870 C CA . GLY B 1 52 ? -43.88636 0.14729 -13.85196 1.000 30.30292 52 GLY B CA 1
ATOM 2871 C C . GLY B 1 52 ? -44.92972 -0.76597 -13.24575 1.000 34.75403 52 GLY B C 1
ATOM 2872 O O . GLY B 1 52 ? -44.98534 -0.88073 -12.01717 1.000 32.04374 52 GLY B O 1
ATOM 2873 N N . HIS B 1 53 ? -45.75621 -1.43018 -14.05370 1.000 33.37158 53 HIS B N 1
ATOM 2874 C CA . HIS B 1 53 ? -46.75875 -2.34250 -13.52180 1.000 36.63418 53 HIS B CA 1
ATOM 2875 C C . HIS B 1 53 ? -46.87500 -3.54624 -14.44403 1.000 39.93576 53 HIS B C 1
ATOM 2876 O O . HIS B 1 53 ? -46.31423 -3.55912 -15.54568 1.000 36.81434 53 HIS B O 1
ATOM 2883 N N . THR B 1 54 ? -47.59744 -4.57352 -13.97884 1.000 37.52320 54 THR B N 1
ATOM 2884 C CA . THR B 1 54 ? -47.83707 -5.77569 -14.76507 1.000 42.24647 54 THR B CA 1
ATOM 2885 C C . THR B 1 54 ? -49.24422 -5.74826 -15.35596 1.000 45.66202 54 THR B C 1
ATOM 2886 O O . THR B 1 54 ? -50.03187 -4.82273 -15.13049 1.000 41.12201 54 THR B O 1
ATOM 2890 N N . ASP B 1 55 ? -49.56333 -6.78776 -16.13338 1.000 45.12409 55 ASP B N 1
ATOM 2891 C CA . ASP B 1 55 ? -50.91086 -6.90736 -16.67780 1.000 48.19946 55 ASP B CA 1
ATOM 2892 C C . ASP B 1 55 ? -51.92645 -7.28000 -15.60720 1.000 44.89256 55 ASP B C 1
ATOM 2893 O O . ASP B 1 55 ? -53.12058 -7.02761 -15.79024 1.000 50.71347 55 ASP B O 1
ATOM 2898 N N . ALA B 1 56 ? -51.47518 -7.84643 -14.48922 1.000 43.79765 56 ALA B N 1
ATOM 2899 C CA . ALA B 1 56 ? -52.31982 -8.10159 -13.33310 1.000 44.82688 56 ALA B CA 1
ATOM 2900 C C . ALA B 1 56 ? -52.63948 -6.83778 -12.54176 1.000 47.75834 56 ALA B C 1
ATOM 2901 O O . ALA B 1 56 ? -53.34186 -6.91928 -11.52731 1.000 43.71833 56 ALA B O 1
ATOM 2903 N N . GLU B 1 57 ? -52.13918 -5.68125 -12.97606 1.000 47.37567 57 GLU B N 1
ATOM 2904 C CA . GLU B 1 57 ? -52.38697 -4.39883 -12.32341 1.000 42.73887 57 GLU B CA 1
ATOM 2905 C C . GLU B 1 57 ? -52.96357 -3.47011 -13.37851 1.000 42.78368 57 GLU B C 1
ATOM 2906 O O . GLU B 1 57 ? -52.22413 -2.75596 -14.06967 1.000 42.61937 57 GLU B O 1
ATOM 2912 N N . PRO B 1 58 ? -54.28191 -3.43421 -13.51336 1.000 43.69428 58 PRO B N 1
ATOM 2913 C CA . PRO B 1 58 ? -54.89590 -2.76810 -14.66273 1.000 38.59680 58 PRO B CA 1
ATOM 2914 C C . PRO B 1 58 ? -55.05664 -1.26855 -14.48866 1.000 41.92320 58 PRO B C 1
ATOM 2915 O O . PRO B 1 58 ? -55.12710 -0.73802 -13.37709 1.000 41.47485 58 PRO B O 1
ATOM 2919 N N . THR B 1 59 ? -55.12329 -0.59032 -15.63801 1.000 34.79659 59 THR B N 1
ATOM 2920 C CA . THR B 1 59 ? -55.67948 0.74889 -15.73835 1.000 40.03269 59 THR B CA 1
ATOM 2921 C C . THR B 1 59 ? -57.17135 0.57266 -15.99591 1.000 45.26858 59 THR B C 1
ATOM 2922 O O . THR B 1 59 ? -57.55917 0.22373 -17.11647 1.000 46.69654 59 THR B O 1
ATOM 2926 N N . PRO B 1 60 ? -58.03386 0.76795 -14.99969 1.000 45.25338 60 PRO B N 1
ATOM 2927 C CA . PRO B 1 60 ? -59.45941 0.47959 -15.19654 1.000 43.20877 60 PRO B CA 1
ATOM 2928 C C . PRO B 1 60 ? -60.07183 1.40219 -16.23424 1.000 46.12610 60 PRO B C 1
ATOM 2929 O O . PRO B 1 60 ? -59.57563 2.49743 -16.50453 1.000 44.71186 60 PRO B O 1
ATOM 2933 N N . GLU B 1 61 ? -61.17393 0.92906 -16.82919 1.000 49.50647 61 GLU B N 1
ATOM 2934 C CA . GLU B 1 61 ? -61.85218 1.69116 -17.87407 1.000 45.96607 61 GLU B CA 1
ATOM 2935 C C . GLU B 1 61 ? -62.39050 3.02794 -17.36319 1.000 47.02643 61 GLU B C 1
ATOM 2936 O O . GLU B 1 61 ? -62.52878 3.96591 -18.15708 1.000 45.55735 61 GLU B O 1
ATOM 2942 N N . HIS B 1 62 ? -62.66141 3.16234 -16.05667 1.000 42.20582 62 HIS B N 1
ATOM 2943 C CA . HIS B 1 62 ? -63.07684 4.47754 -15.58358 1.000 44.46357 62 HIS B CA 1
ATOM 2944 C C . HIS B 1 62 ? -61.93205 5.48423 -15.55155 1.000 42.06261 62 HIS B C 1
ATOM 2945 O O . HIS B 1 62 ? -62.19506 6.67734 -15.37289 1.000 44.98325 62 HIS B O 1
ATOM 2952 N N . MET B 1 63 ? -60.68218 5.05002 -15.74241 1.000 43.43787 63 MET B N 1
ATOM 2953 C CA . MET B 1 63 ? -59.57168 5.98685 -15.87921 1.000 41.64352 63 MET B CA 1
ATOM 2954 C C . MET B 1 63 ? -59.33575 6.40740 -17.32664 1.000 45.73963 63 MET B C 1
ATOM 2955 O O . MET B 1 63 ? -58.63070 7.39767 -17.57011 1.000 43.83084 63 MET B O 1
ATOM 2960 N N . ARG B 1 64 ? -59.89995 5.68011 -18.29124 1.000 44.88736 64 ARG B N 1
ATOM 2961 C CA . ARG B 1 64 ? -59.88283 6.12255 -19.68156 1.000 46.06835 64 ARG B CA 1
ATOM 2962 C C . ARG B 1 64 ? -61.07755 7.00209 -20.01007 1.000 47.36923 64 ARG B C 1
ATOM 2963 O O . ARG B 1 64 ? -60.94698 7.94515 -20.79952 1.000 48.70916 64 ARG B O 1
ATOM 2971 N N . ALA B 1 65 ? -62.22947 6.72454 -19.39735 1.000 48.70745 65 ALA B N 1
ATOM 2972 C CA . ALA B 1 65 ? -63.42737 7.51993 -19.63248 1.000 47.23699 65 ALA B CA 1
ATOM 2973 C C . ALA B 1 65 ? -63.22814 8.95387 -19.16547 1.000 46.69361 65 ALA B C 1
ATOM 2974 O O . ALA B 1 65 ? -62.61585 9.20531 -18.12453 1.000 47.16030 65 ALA B O 1
ATOM 2976 N N . ASP B 1 66 ? -63.76473 9.89444 -19.94077 1.000 46.44350 66 ASP B N 1
ATOM 2977 C CA . ASP B 1 66 ? -63.73109 11.30090 -19.56761 1.000 42.93921 66 ASP B CA 1
ATOM 2978 C C . ASP B 1 66 ? -64.42359 11.51621 -18.22834 1.000 50.75510 66 ASP B C 1
ATOM 2979 O O . ASP B 1 66 ? -65.43745 10.88092 -17.92827 1.000 45.46130 66 ASP B O 1
ATOM 2984 N N . GLY B 1 67 ? -63.87492 12.42547 -17.42027 1.000 49.53067 67 GLY B N 1
ATOM 2985 C CA . GLY B 1 67 ? -64.43772 12.70753 -16.12053 1.000 43.74954 67 GLY B CA 1
ATOM 2986 C C . GLY B 1 67 ? -63.43391 13.29826 -15.14956 1.000 43.03245 67 GLY B C 1
ATOM 2987 O O . GLY B 1 67 ? -62.24106 13.41781 -15.44212 1.000 41.62999 67 GLY B O 1
ATOM 2988 N N . PRO B 1 68 ? -63.90667 13.68749 -13.96393 1.000 45.56003 68 PRO B N 1
ATOM 2989 C CA . PRO B 1 68 ? -62.99160 14.30164 -12.99446 1.000 38.79880 68 PRO B CA 1
ATOM 2990 C C . PRO B 1 68 ? -61.93524 13.34258 -12.47316 1.000 38.13663 68 PRO B C 1
ATOM 2991 O O . PRO B 1 68 ? -60.81049 13.78631 -12.21564 1.000 38.14207 68 PRO B O 1
ATOM 2995 N N . LEU B 1 69 ? -62.24535 12.04924 -12.30542 1.000 34.27728 69 LEU B N 1
ATOM 2996 C CA . LEU B 1 69 ? -61.23083 11.13858 -11.78172 1.000 37.69780 69 LEU B CA 1
ATOM 2997 C C . LEU B 1 69 ? -60.04044 11.06351 -12.72617 1.000 40.14350 69 LEU B C 1
ATOM 2998 O O . LEU B 1 69 ? -58.87951 11.12739 -12.29685 1.000 34.67561 69 LEU B O 1
ATOM 3003 N N . ARG B 1 70 ? -60.31465 10.92807 -14.01830 1.000 35.37693 70 ARG B N 1
ATOM 3004 C CA . ARG B 1 70 ? -59.24714 10.91877 -15.00276 1.000 36.93703 70 ARG B CA 1
ATOM 3005 C C . ARG B 1 70 ? -58.53407 12.26165 -15.05851 1.000 36.02272 70 ARG B C 1
ATOM 3006 O O . ARG B 1 70 ? -57.30692 12.30819 -15.20821 1.000 35.22711 70 ARG B O 1
ATOM 3014 N N . ASP B 1 71 ? -59.28610 13.36424 -14.96468 1.000 35.27530 71 ASP B N 1
ATOM 3015 C CA . ASP B 1 71 ? -58.66406 14.68647 -14.98351 1.000 37.90244 71 ASP B CA 1
ATOM 3016 C C . ASP B 1 71 ? -57.70968 14.86421 -13.80655 1.000 37.52753 71 ASP B C 1
ATOM 3017 O O . ASP B 1 71 ? -56.64386 15.47900 -13.94254 1.000 33.19456 71 ASP B O 1
ATOM 3022 N N . ALA B 1 72 ? -58.09771 14.36734 -12.63165 1.000 32.59757 72 ALA B N 1
ATOM 3023 C CA . ALA B 1 72 ? -57.21838 14.45343 -11.47440 1.000 33.99494 72 ALA B CA 1
ATOM 3024 C C . ALA B 1 72 ? -55.91998 13.69305 -11.72475 1.000 32.93698 72 ALA B C 1
ATOM 3025 O O . ALA B 1 72 ? -54.83208 14.18781 -11.41043 1.000 33.02664 72 ALA B O 1
ATOM 3027 N N . GLN B 1 73 ? -56.01602 12.50663 -12.33115 1.000 32.04757 73 GLN B N 1
ATOM 3028 C CA . GLN B 1 73 ? -54.82997 11.70082 -12.59686 1.000 27.63100 73 GLN B CA 1
ATOM 3029 C C . GLN B 1 73 ? -53.99599 12.29123 -13.73146 1.000 33.14855 73 GLN B C 1
ATOM 3030 O O . GLN B 1 73 ? -52.76549 12.28469 -13.66468 1.000 28.83803 73 GLN B O 1
ATOM 3036 N N . VAL B 1 74 ? -54.64212 12.79891 -14.78611 1.000 31.14564 74 VAL B N 1
ATOM 3037 C CA . VAL B 1 74 ? -53.89669 13.44399 -15.86578 1.000 30.72751 74 VAL B CA 1
ATOM 3038 C C . VAL B 1 74 ? -53.13300 14.65057 -15.33612 1.000 31.73527 74 VAL B C 1
ATOM 3039 O O . VAL B 1 74 ? -51.96126 14.86290 -15.67304 1.000 28.95352 74 VAL B O 1
ATOM 3043 N N . LEU B 1 75 ? -53.79443 15.47375 -14.51936 1.000 28.03628 75 LEU B N 1
ATOM 3044 C CA . LEU B 1 75 ? -53.14568 16.66643 -13.98402 1.000 28.76767 75 LEU B CA 1
ATOM 3045 C C . LEU B 1 75 ? -52.00096 16.29400 -13.04956 1.000 29.49515 75 LEU B C 1
ATOM 3046 O O . LEU B 1 75 ? -50.89263 16.83013 -13.17146 1.000 30.84478 75 LEU B O 1
ATOM 3051 N N . GLU B 1 76 ? -52.24357 15.36745 -12.11550 1.000 29.12609 76 GLU B N 1
ATOM 3052 C CA . GLU B 1 76 ? -51.17624 14.93977 -11.20950 1.000 28.13557 76 GLU B CA 1
ATOM 3053 C C . GLU B 1 76 ? -49.99039 14.35883 -11.97841 1.000 29.80986 76 GLU B C 1
ATOM 3054 O O . GLU B 1 76 ? -48.83761 14.73739 -11.74536 1.000 25.98530 76 GLU B O 1
ATOM 3060 N N . LEU B 1 77 ? -50.25118 13.43076 -12.90031 1.000 27.79948 77 LEU B N 1
ATOM 3061 C CA . LEU B 1 77 ? -49.15200 12.75922 -13.57298 1.000 26.95302 77 LEU B CA 1
ATOM 3062 C C . LEU B 1 77 ? -48.51602 13.60807 -14.66001 1.000 25.74286 77 LEU B C 1
ATOM 3063 O O . LEU B 1 77 ? -47.34659 13.39073 -14.97281 1.000 25.14548 77 LEU B O 1
ATOM 3068 N N . SER B 1 78 ? -49.23476 14.57265 -15.24001 1.000 26.24748 78 SER B N 1
ATOM 3069 C CA . SER B 1 78 ? -48.55292 15.52077 -16.11779 1.000 28.10027 78 SER B CA 1
ATOM 3070 C C . SER B 1 78 ? -47.54590 16.34974 -15.32380 1.000 26.16972 78 SER B C 1
ATOM 3071 O O . SER B 1 78 ? -46.38114 16.48181 -15.71564 1.000 28.39776 78 SER B O 1
ATOM 3074 N N . CYS B 1 79 ? -47.97174 16.88472 -14.18394 1.000 27.34750 79 CYS B N 1
ATOM 3075 C CA . CYS B 1 79 ? -47.07524 17.67019 -13.34469 1.000 28.10780 79 CYS B CA 1
ATOM 3076 C C . CYS B 1 79 ? -45.90298 16.83496 -12.83627 1.000 24.33778 79 CYS B C 1
ATOM 3077 O O . CYS B 1 79 ? -44.75890 17.30414 -12.82376 1.000 26.60825 79 CYS B O 1
ATOM 3080 N N . ARG B 1 80 ? -46.16735 15.59420 -12.42617 1.000 23.13979 80 ARG B N 1
ATOM 3081 C CA . ARG B 1 80 ? -45.10545 14.74115 -11.90235 1.000 27.11537 80 ARG B CA 1
ATOM 3082 C C . ARG B 1 80 ? -44.11902 14.34603 -12.98955 1.000 27.40916 80 ARG B C 1
ATOM 3083 O O . ARG B 1 80 ? -42.90511 14.30027 -12.75075 1.000 25.46880 80 ARG B O 1
ATOM 3091 N N . SER B 1 81 ? -44.62526 14.00446 -14.17526 1.000 25.01988 81 SER B N 1
ATOM 3092 C CA . SER B 1 81 ? -43.72843 13.61972 -15.25296 1.000 25.85459 81 SER B CA 1
ATOM 3093 C C . SER B 1 81 ? -42.76895 14.75111 -15.58254 1.000 25.57937 81 SER B C 1
ATOM 3094 O O . SER B 1 81 ? -41.57298 14.52098 -15.79706 1.000 25.08489 81 SER B O 1
ATOM 3097 N N . VAL B 1 82 ? -43.27680 15.98269 -15.62173 1.000 23.62904 82 VAL B N 1
ATOM 3098 C CA . VAL B 1 82 ? -42.42561 17.11446 -15.95122 1.000 24.78086 82 VAL B CA 1
ATOM 3099 C C . VAL B 1 82 ? -41.47040 17.40800 -14.80448 1.000 26.85200 82 VAL B C 1
ATOM 3100 O O . VAL B 1 82 ? -40.30670 17.76583 -15.02642 1.000 28.29864 82 VAL B O 1
ATOM 3104 N N . ALA B 1 83 ? -41.94460 17.26369 -13.56368 1.000 27.92696 83 ALA B N 1
ATOM 3105 C CA . ALA B 1 83 ? -41.07335 17.43779 -12.40495 1.000 27.54581 83 ALA B CA 1
ATOM 3106 C C . ALA B 1 83 ? -39.89956 16.46533 -12.44786 1.000 25.15820 83 ALA B C 1
ATOM 3107 O O . ALA B 1 83 ? -38.74642 16.85090 -12.22987 1.000 27.23093 83 ALA B O 1
ATOM 3109 N N . GLU B 1 84 ? -40.17536 15.19709 -12.73505 1.000 26.85560 84 GLU B N 1
ATOM 3110 C CA . GLU B 1 84 ? -39.11685 14.19559 -12.69181 1.000 25.22855 84 GLU B CA 1
ATOM 3111 C C . GLU B 1 84 ? -38.14602 14.36881 -13.85219 1.000 22.65088 84 GLU B C 1
ATOM 3112 O O . GLU B 1 84 ? -36.94426 14.12542 -13.70196 1.000 22.16403 84 GLU B O 1
ATOM 3118 N N . ALA B 1 85 ? -38.64725 14.77533 -15.02387 1.000 22.78828 85 ALA B N 1
ATOM 3119 C CA . ALA B 1 85 ? -37.76180 15.02385 -16.15160 1.000 21.36888 85 ALA B CA 1
ATOM 3120 C C . ALA B 1 85 ? -36.82966 16.19160 -15.86051 1.000 23.66448 85 ALA B C 1
ATOM 3121 O O . ALA B 1 85 ? -35.62664 16.12416 -16.12838 1.000 21.67758 85 ALA B O 1
ATOM 3123 N N . GLN B 1 86 ? -37.36915 17.28195 -15.31454 1.000 22.48899 86 GLN B N 1
ATOM 3124 C CA . GLN B 1 86 ? -36.51274 18.41378 -14.98286 1.000 25.72002 86 GLN B CA 1
ATOM 3125 C C . GLN B 1 86 ? -35.59651 18.08680 -13.81057 1.000 24.53612 86 GLN B C 1
ATOM 3126 O O . GLN B 1 86 ? -34.46011 18.57348 -13.75832 1.000 25.96756 86 GLN B O 1
ATOM 3132 N N . ALA B 1 87 ? -36.04558 17.23871 -12.88396 1.000 23.54252 87 ALA B N 1
ATOM 3133 C CA . ALA B 1 87 ? -35.14224 16.81166 -11.81892 1.000 25.41012 87 ALA B CA 1
ATOM 3134 C C . ALA B 1 87 ? -33.98017 16.02679 -12.40150 1.000 24.50109 87 ALA B C 1
ATOM 3135 O O . ALA B 1 87 ? -32.83131 16.19193 -11.97186 1.000 24.19741 87 ALA B O 1
ATOM 3137 N N . THR B 1 88 ? -34.25933 15.18987 -13.40729 1.000 22.57077 88 THR B N 1
ATOM 3138 C CA . THR B 1 88 ? -33.19614 14.46406 -14.09067 1.000 20.58297 88 THR B CA 1
ATOM 3139 C C . THR B 1 88 ? -32.13498 15.42598 -14.62095 1.000 22.26872 88 THR B C 1
ATOM 3140 O O . THR B 1 88 ? -30.93872 15.24666 -14.37371 1.000 22.25430 88 THR B O 1
ATOM 3144 N N . ARG B 1 89 ? -32.56754 16.48887 -15.31013 1.000 20.74483 89 ARG B N 1
ATOM 3145 C CA . ARG B 1 89 ? -31.63196 17.47401 -15.85394 1.000 23.35272 89 ARG B CA 1
ATOM 3146 C C . ARG B 1 89 ? -30.81821 18.14749 -14.76471 1.000 22.25289 89 ARG B C 1
ATOM 3147 O O . ARG B 1 89 ? -29.63867 18.45639 -14.96459 1.000 21.08730 89 ARG B O 1
ATOM 3155 N N . VAL B 1 90 ? -31.43574 18.39969 -13.61300 1.000 21.23790 90 VAL B N 1
ATOM 3156 C CA . VAL B 1 90 ? -30.72510 19.03738 -12.50918 1.000 23.03566 90 VAL B CA 1
ATOM 3157 C C . VAL B 1 90 ? -29.74430 18.06289 -11.86977 1.000 20.95079 90 VAL B C 1
ATOM 3158 O O . VAL B 1 90 ? -28.59408 18.40939 -11.58929 1.000 18.71407 90 VAL B O 1
ATOM 3162 N N . LEU B 1 91 ? -30.17533 16.82743 -11.65164 1.000 21.13696 91 LEU B N 1
ATOM 3163 C CA . LEU B 1 91 ? -29.28690 15.83256 -11.07530 1.000 21.18363 91 LEU B CA 1
ATOM 3164 C C . LEU B 1 91 ? -28.09039 15.53779 -11.96432 1.000 23.11649 91 LEU B C 1
ATOM 3165 O O . LEU B 1 91 ? -27.06007 15.09346 -11.45034 1.000 21.35169 91 LEU B O 1
ATOM 3170 N N . ALA B 1 92 ? -28.19993 15.74758 -13.28820 1.000 22.09990 92 ALA B N 1
ATOM 3171 C CA . ALA B 1 92 ? -27.01952 15.58879 -14.13921 1.000 22.63234 92 ALA B CA 1
ATOM 3172 C C . ALA B 1 92 ? -25.84630 16.41029 -13.61849 1.000 22.17445 92 ALA B C 1
ATOM 3173 O O . ALA B 1 92 ? -24.69211 15.98372 -13.71750 1.000 22.25981 92 ALA B O 1
ATOM 3175 N N . HIS B 1 93 ? -26.12218 17.57948 -13.03433 1.000 24.00682 93 HIS B N 1
ATOM 3176 C CA . HIS B 1 93 ? -25.03801 18.39856 -12.50055 1.000 21.28405 93 HIS B CA 1
ATOM 3177 C C . HIS B 1 93 ? -24.46933 17.81357 -11.22217 1.000 23.81354 93 HIS B C 1
ATOM 3178 O O . HIS B 1 93 ? -23.28608 18.00774 -10.92632 1.000 26.46879 93 HIS B O 1
ATOM 3185 N N . TYR B 1 94 ? -25.28982 17.09825 -10.45161 1.000 22.97799 94 TYR B N 1
ATOM 3186 C CA . TYR B 1 94 ? -24.76596 16.37714 -9.30036 1.000 24.60754 94 TYR B CA 1
ATOM 3187 C C . TYR B 1 94 ? -23.80563 15.28794 -9.74730 1.000 25.80122 94 TYR B C 1
ATOM 3188 O O . TYR B 1 94 ? -22.77875 15.05092 -9.09861 1.000 26.17672 94 TYR B O 1
ATOM 3197 N N . VAL B 1 95 ? -24.13338 14.59984 -10.84258 1.000 23.51417 95 VAL B N 1
ATOM 3198 C CA . VAL B 1 95 ? -23.21440 13.59589 -11.37322 1.000 24.92106 95 VAL B CA 1
ATOM 3199 C C . VAL B 1 95 ? -21.92567 14.26382 -11.83040 1.000 25.88959 95 VAL B C 1
ATOM 3200 O O . VAL B 1 95 ? -20.82916 13.87195 -11.42428 1.000 25.63671 95 VAL B O 1
ATOM 3204 N N . ALA B 1 96 ? -22.04315 15.30351 -12.66210 1.000 24.65192 96 ALA B N 1
ATOM 3205 C CA . ALA B 1 96 ? -20.85318 15.97961 -13.17571 1.000 26.63108 96 ALA B CA 1
ATOM 3206 C C . ALA B 1 96 ? -19.92278 16.43732 -12.06186 1.000 30.24059 96 ALA B C 1
ATOM 3207 O O . ALA B 1 96 ? -18.69571 16.39386 -12.21362 1.000 29.90296 96 ALA B O 1
ATOM 3209 N N . GLN B 1 97 ? -20.47916 16.89994 -10.94111 1.000 26.88399 97 GLN B N 1
ATOM 3210 C CA . GLN B 1 97 ? -19.65998 17.45080 -9.87167 1.000 27.22290 97 GLN B CA 1
ATOM 3211 C C . GLN B 1 97 ? -19.52886 16.52446 -8.67427 1.000 29.00982 97 GLN B C 1
ATOM 3212 O O . GLN B 1 97 ? -19.04754 16.95645 -7.62809 1.000 27.07299 97 GLN B O 1
ATOM 3218 N N . ALA B 1 98 ? -19.90446 15.25919 -8.81406 1.000 27.75850 98 ALA B N 1
ATOM 3219 C CA . ALA B 1 98 ? -19.71265 14.30283 -7.73643 1.000 29.04478 98 ALA B CA 1
ATOM 3220 C C . ALA B 1 98 ? -18.27243 14.36658 -7.21827 1.000 31.70168 98 ALA B C 1
ATOM 3221 O O . ALA B 1 98 ? -17.32622 14.33161 -8.02225 1.000 28.30903 98 ALA B O 1
ATOM 3223 N N . PRO B 1 99 ? -18.06205 14.48349 -5.90201 1.000 31.49364 99 PRO B N 1
ATOM 3224 C CA . PRO B 1 99 ? -16.68735 14.60693 -5.40164 1.000 31.58270 99 PRO B CA 1
ATOM 3225 C C . PRO B 1 99 ? -15.86463 13.36633 -5.61035 1.000 30.20767 99 PRO B C 1
ATOM 3226 O O . PRO B 1 99 ? -14.64187 13.47789 -5.71692 1.000 36.33930 99 PRO B O 1
ATOM 3230 N N . ASP B 1 100 ? -16.46825 12.19302 -5.69836 1.000 30.82552 100 ASP B N 1
ATOM 3231 C CA . ASP B 1 100 ? -15.67140 10.98472 -5.84691 1.000 32.81088 100 ASP B CA 1
ATOM 3232 C C . ASP B 1 100 ? -16.53107 9.90578 -6.48748 1.000 30.08959 100 ASP B C 1
ATOM 3233 O O . ASP B 1 100 ? -17.71313 10.11729 -6.76989 1.000 29.09762 100 ASP B O 1
ATOM 3238 N N . ILE B 1 101 ? -15.91801 8.74055 -6.72424 1.000 29.30935 101 ILE B N 1
ATOM 3239 C CA . ILE B 1 101 ? -16.59516 7.66028 -7.44463 1.000 34.16640 101 ILE B CA 1
ATOM 3240 C C . ILE B 1 101 ? -17.84802 7.21090 -6.70064 1.000 31.02454 101 ILE B C 1
ATOM 3241 O O . ILE B 1 101 ? -18.86862 6.87380 -7.31670 1.000 27.44462 101 ILE B O 1
ATOM 3246 N N . VAL B 1 102 ? -17.79386 7.19654 -5.36871 1.000 28.71588 102 VAL B N 1
ATOM 3247 C CA . VAL B 1 102 ? -18.95954 6.78218 -4.58712 1.000 31.22132 102 VAL B CA 1
ATOM 3248 C C . VAL B 1 102 ? -20.17517 7.63813 -4.92985 1.000 24.08468 102 VAL B C 1
ATOM 3249 O O . VAL B 1 102 ? -21.26347 7.12442 -5.20989 1.000 23.98327 102 VAL B O 1
ATOM 3253 N N . GLU B 1 103 ? -20.01271 8.95355 -4.89619 1.000 24.92298 103 GLU B N 1
ATOM 3254 C CA . GLU B 1 103 ? -21.13910 9.81693 -5.21953 1.000 26.81898 103 GLU B CA 1
ATOM 3255 C C . GLU B 1 103 ? -21.45531 9.78132 -6.70824 1.000 24.83961 103 GLU B C 1
ATOM 3256 O O . GLU B 1 103 ? -22.63169 9.80776 -7.09669 1.000 23.54110 103 GLU B O 1
ATOM 3262 N N . LEU B 1 104 ? -20.42248 9.70783 -7.55581 1.000 23.76119 104 LEU B N 1
ATOM 3263 C CA . LEU B 1 104 ? -20.65301 9.55440 -8.99274 1.000 23.08120 104 LEU B CA 1
ATOM 3264 C C . LEU B 1 104 ? -21.60916 8.40843 -9.26580 1.000 22.13015 104 LEU B C 1
ATOM 3265 O O . LEU B 1 104 ? -22.62144 8.57859 -9.95798 1.000 23.01694 104 LEU B O 1
ATOM 3270 N N . GLU B 1 105 ? -21.29931 7.22365 -8.72997 1.000 21.80292 105 GLU B N 1
ATOM 3271 C CA . GLU B 1 105 ? -22.15268 6.07329 -8.99123 1.000 24.36514 105 GLU B CA 1
ATOM 3272 C C . GLU B 1 105 ? -23.52862 6.25156 -8.36791 1.000 22.33838 105 GLU B C 1
ATOM 3273 O O . GLU B 1 105 ? -24.54101 5.93243 -9.00273 1.000 24.28276 105 GLU B O 1
ATOM 3279 N N . PHE B 1 106 ? -23.60784 6.75970 -7.13469 1.000 23.70320 106 PHE B N 1
ATOM 3280 C CA . PHE B 1 106 ? -24.93411 6.82580 -6.52878 1.000 22.65992 106 PHE B CA 1
ATOM 3281 C C . PHE B 1 106 ? -25.83937 7.78423 -7.29068 1.000 20.16382 106 PHE B C 1
ATOM 3282 O O . PHE B 1 106 ? -26.98870 7.45658 -7.60526 1.000 21.67958 106 PHE B O 1
ATOM 3290 N N . PHE B 1 107 ? -25.36475 8.99850 -7.53885 1.000 19.83624 107 PHE B N 1
ATOM 3291 C CA . PHE B 1 107 ? -26.26017 9.95655 -8.15937 1.000 20.45315 107 PHE B CA 1
ATOM 3292 C C . PHE B 1 107 ? -26.53906 9.60820 -9.60720 1.000 21.12955 107 PHE B C 1
ATOM 3293 O O . PHE B 1 107 ? -27.57218 10.02147 -10.13347 1.000 20.58778 107 PHE B O 1
ATOM 3301 N N . THR B 1 108 ? -25.68087 8.79338 -10.22579 1.000 23.18636 108 THR B N 1
ATOM 3302 C CA . THR B 1 108 ? -26.03496 8.19390 -11.50348 1.000 20.29515 108 THR B CA 1
ATOM 3303 C C . THR B 1 108 ? -27.28787 7.34302 -11.36632 1.000 21.73349 108 THR B C 1
ATOM 3304 O O . THR B 1 108 ? -28.21720 7.46697 -12.17144 1.000 23.82411 108 THR B O 1
ATOM 3308 N N . THR B 1 109 ? -27.34482 6.48440 -10.33528 1.000 20.62418 109 THR B N 1
ATOM 3309 C CA . THR B 1 109 ? -28.54209 5.67108 -10.12350 1.000 21.52253 109 THR B CA 1
ATOM 3310 C C . THR B 1 109 ? -29.76236 6.53208 -9.83845 1.000 19.99366 109 THR B C 1
ATOM 3311 O O . THR B 1 109 ? -30.86159 6.22190 -10.30801 1.000 22.18790 109 THR B O 1
ATOM 3315 N N . GLN B 1 110 ? -29.60326 7.61036 -9.05887 1.000 20.06328 110 GLN B N 1
ATOM 3316 C CA . GLN B 1 110 ? -30.76406 8.45654 -8.80859 1.000 20.81551 110 GLN B CA 1
ATOM 3317 C C . GLN B 1 110 ? -31.21976 9.14766 -10.08587 1.000 21.06633 110 GLN B C 1
ATOM 3318 O O . GLN B 1 110 ? -32.42071 9.25845 -10.34181 1.000 20.51330 110 GLN B O 1
ATOM 3324 N N . LEU B 1 111 ? -30.27409 9.61799 -10.89302 1.000 21.83486 111 LEU B N 1
ATOM 3325 C CA . LEU B 1 111 ? -30.63674 10.25599 -12.15038 1.000 19.89124 111 LEU B CA 1
ATOM 3326 C C . LEU B 1 111 ? -31.48218 9.32611 -13.01611 1.000 20.76863 111 LEU B C 1
ATOM 3327 O O . LEU B 1 111 ? -32.54532 9.72059 -13.49870 1.000 19.46932 111 LEU B O 1
ATOM 3332 N N . VAL B 1 112 ? -31.06185 8.06816 -13.18538 1.000 19.47678 112 VAL B N 1
ATOM 3333 C CA . VAL B 1 112 ? -31.85679 7.16975 -14.02475 1.000 21.55581 112 VAL B CA 1
ATOM 3334 C C . VAL B 1 112 ? -33.18357 6.82610 -13.34407 1.000 24.16298 112 VAL B C 1
ATOM 3335 O O . VAL B 1 112 ? -34.22748 6.72927 -14.00931 1.000 22.52921 112 VAL B O 1
ATOM 3339 N N . ASP B 1 113 ? -33.18000 6.69404 -12.00794 1.000 21.08480 113 ASP B N 1
ATOM 3340 C CA . ASP B 1 113 ? -34.43029 6.55552 -11.25778 1.000 20.85897 113 ASP B CA 1
ATOM 3341 C C . ASP B 1 113 ? -35.42027 7.67299 -11.59567 1.000 21.16611 113 ASP B C 1
ATOM 3342 O O . ASP B 1 113 ? -36.57156 7.40349 -11.95736 1.000 21.80690 113 ASP B O 1
ATOM 3347 N N . GLU B 1 114 ? -34.99862 8.93891 -11.46777 1.000 20.30051 114 GLU B N 1
ATOM 3348 C CA . GLU B 1 114 ? -35.92841 10.03736 -11.74640 1.000 21.13222 114 GLU B CA 1
ATOM 3349 C C . GLU B 1 114 ? -36.37159 10.03446 -13.20425 1.000 22.43413 114 GLU B C 1
ATOM 3350 O O . GLU B 1 114 ? -37.53912 10.32714 -13.51015 1.000 20.44401 114 GLU B O 1
ATOM 3356 N N . ALA B 1 115 ? -35.43985 9.73460 -14.12547 1.000 20.50543 115 ALA B N 1
ATOM 3357 C CA . ALA B 1 115 ? -35.82367 9.55249 -15.52171 1.000 22.69040 115 ALA B CA 1
ATOM 3358 C C . ALA B 1 115 ? -36.86858 8.45510 -15.65377 1.000 21.11812 115 ALA B C 1
ATOM 3359 O O . ALA B 1 115 ? -37.83229 8.59446 -16.41468 1.000 20.81633 115 ALA B O 1
ATOM 3361 N N . ARG B 1 116 ? -36.68772 7.34861 -14.92546 1.000 20.81152 116 ARG B N 1
ATOM 3362 C CA . ARG B 1 116 ? -37.67158 6.27174 -14.97156 1.000 23.13313 116 ARG B CA 1
ATOM 3363 C C . ARG B 1 116 ? -39.02307 6.73383 -14.44568 1.000 23.88835 116 ARG B C 1
ATOM 3364 O O . ARG B 1 116 ? -40.07292 6.38890 -15.01212 1.000 24.07966 116 ARG B O 1
ATOM 3372 N N . HIS B 1 117 ? -39.02455 7.51964 -13.36422 1.000 21.90486 117 HIS B N 1
ATOM 3373 C CA . HIS B 1 117 ? -40.29544 8.00063 -12.81645 1.000 19.12523 117 HIS B CA 1
ATOM 3374 C C . HIS B 1 117 ? -41.02434 8.88910 -13.82125 1.000 21.98518 117 HIS B C 1
ATOM 3375 O O . HIS B 1 117 ? -42.23038 8.72374 -14.04587 1.000 21.54650 117 HIS B O 1
ATOM 3382 N N . SER B 1 118 ? -40.29999 9.81233 -14.46958 1.000 22.06930 118 SER B N 1
ATOM 3383 C CA . SER B 1 118 ? -40.91445 10.62619 -15.52126 1.000 23.83497 118 SER B CA 1
ATOM 3384 C C . SER B 1 118 ? -41.54687 9.75279 -16.60380 1.000 23.11840 118 SER B C 1
ATOM 3385 O O . SER B 1 118 ? -42.66551 10.01737 -17.05803 1.000 26.69707 118 SER B O 1
ATOM 3388 N N . MET B 1 119 ? -40.85122 8.68497 -16.99649 1.000 26.28765 119 MET B N 1
ATOM 3389 C CA . MET B 1 119 ? -41.31801 7.80081 -18.06096 1.000 25.02598 119 MET B CA 1
ATOM 3390 C C . MET B 1 119 ? -42.57474 7.03798 -17.65542 1.000 24.63153 119 MET B C 1
ATOM 3391 O O . MET B 1 119 ? -43.56443 7.02494 -18.39858 1.000 28.48392 119 MET B O 1
ATOM 3396 N N . VAL B 1 120 ? -42.54958 6.36329 -16.49943 1.000 26.13393 120 VAL B N 1
ATOM 3397 C CA . VAL B 1 120 ? -43.72143 5.58074 -16.11318 1.000 24.84034 120 VAL B CA 1
ATOM 3398 C C . VAL B 1 120 ? -44.90978 6.49212 -15.88156 1.000 26.08808 120 VAL B C 1
ATOM 3399 O O . VAL B 1 120 ? -46.05190 6.11769 -16.17650 1.000 27.39201 120 VAL B O 1
ATOM 3403 N N . PHE B 1 121 ? -44.66821 7.72000 -15.41340 1.000 24.85139 121 PHE B N 1
ATOM 3404 C CA . PHE B 1 121 ? -45.76834 8.66713 -15.24084 1.000 26.56603 121 PHE B CA 1
ATOM 3405 C C . PHE B 1 121 ? -46.36201 9.05520 -16.58735 1.000 29.06456 121 PHE B C 1
ATOM 3406 O O . PHE B 1 121 ? -47.58848 9.04795 -16.77289 1.000 29.57162 121 PHE B O 1
ATOM 3414 N N . ARG B 1 122 ? -45.48906 9.40678 -17.53431 1.000 27.69198 122 ARG B N 1
ATOM 3415 C CA . ARG B 1 122 ? -45.88700 9.74110 -18.89893 1.000 29.67937 122 ARG B CA 1
ATOM 3416 C C . ARG B 1 122 ? -46.62695 8.58065 -19.57228 1.000 27.47664 122 ARG B C 1
ATOM 3417 O O . ARG B 1 122 ? -47.68549 8.76886 -20.17899 1.000 32.06274 122 ARG B O 1
ATOM 3425 N N . ARG B 1 123 ? -46.08543 7.36896 -19.47318 1.000 26.60540 123 ARG B N 1
ATOM 3426 C CA . ARG B 1 123 ? -46.72584 6.21818 -20.09695 1.000 29.24032 123 ARG B CA 1
ATOM 3427 C C . ARG B 1 123 ? -48.06693 5.88285 -19.46320 1.000 34.28673 123 ARG B C 1
ATOM 3428 O O . ARG B 1 123 ? -48.91667 5.28402 -20.12894 1.000 33.81147 123 ARG B O 1
ATOM 3436 N N . HIS B 1 124 ? -48.30481 6.28598 -18.21339 1.000 29.18701 124 HIS B N 1
ATOM 3437 C CA . HIS B 1 124 ? -49.63666 6.06899 -17.66890 1.000 31.59620 124 HIS B CA 1
ATOM 3438 C C . HIS B 1 124 ? -50.65999 7.01154 -18.28656 1.000 29.65289 124 HIS B C 1
ATOM 3439 O O . HIS B 1 124 ? -51.83959 6.65939 -18.37898 1.000 29.37680 124 HIS B O 1
ATOM 3446 N N . LEU B 1 125 ? -50.24858 8.21241 -18.69159 1.000 28.28264 125 LEU B N 1
ATOM 3447 C CA . LEU B 1 125 ? -51.14778 9.04371 -19.48579 1.000 35.20288 125 LEU B CA 1
ATOM 3448 C C . LEU B 1 125 ? -51.54530 8.33051 -20.77485 1.000 37.86117 125 LEU B C 1
ATOM 3449 O O . LEU B 1 125 ? -52.71344 8.37106 -21.18677 1.000 36.81708 125 LEU B O 1
ATOM 3454 N N . LEU B 1 126 ? -50.58305 7.66565 -21.41948 1.000 35.44471 126 LEU B N 1
ATOM 3455 C CA . LEU B 1 126 ? -50.89166 6.87306 -22.60166 1.000 37.15418 126 LEU B CA 1
ATOM 3456 C C . LEU B 1 126 ? -51.92067 5.80160 -22.27271 1.000 39.12793 126 LEU B C 1
ATOM 3457 O O . LEU B 1 126 ? -52.90658 5.62483 -22.99743 1.000 35.11499 126 LEU B O 1
ATOM 3462 N N . ALA B 1 127 ? -51.71447 5.08427 -21.16562 1.000 37.94915 127 ALA B N 1
ATOM 3463 C CA . ALA B 1 127 ? -52.65117 4.03100 -20.79061 1.000 38.05820 127 ALA B CA 1
ATOM 3464 C C . ALA B 1 127 ? -54.04019 4.58233 -20.51157 1.000 39.17079 127 ALA B C 1
ATOM 3465 O O . ALA B 1 127 ? -55.01662 3.82908 -20.58123 1.000 40.48045 127 ALA B O 1
ATOM 3467 N N . MET B 1 128 ? -54.14714 5.87839 -20.21687 1.000 35.82376 128 MET B N 1
ATOM 3468 C CA . MET B 1 128 ? -55.41466 6.54219 -19.95418 1.000 39.06979 128 MET B CA 1
ATOM 3469 C C . MET B 1 128 ? -56.01155 7.19200 -21.19998 1.000 40.21077 128 MET B C 1
ATOM 3470 O O . MET B 1 128 ? -56.96773 7.96871 -21.08937 1.000 41.88539 128 MET B O 1
ATOM 3475 N N . GLY B 1 129 ? -55.47064 6.89722 -22.37733 1.000 38.95992 129 GLY B N 1
ATOM 3476 C CA . GLY B 1 129 ? -56.05657 7.35929 -23.61046 1.000 42.16563 129 GLY B CA 1
ATOM 3477 C C . GLY B 1 129 ? -55.47399 8.62761 -24.18552 1.000 41.36197 129 GLY B C 1
ATOM 3478 O O . GLY B 1 129 ? -55.97291 9.09501 -25.21221 1.000 45.70569 129 GLY B O 1
ATOM 3479 N N . VAL B 1 130 ? -54.44542 9.20549 -23.57280 1.000 39.18832 130 VAL B N 1
ATOM 3480 C CA . VAL B 1 130 ? -53.81591 10.38471 -24.16535 1.000 40.23605 130 VAL B CA 1
ATOM 3481 C C . VAL B 1 130 ? -53.08708 9.91053 -25.42043 1.000 38.75829 130 VAL B C 1
ATOM 3482 O O . VAL B 1 130 ? -52.25759 8.99356 -25.34758 1.000 41.04195 130 VAL B O 1
ATOM 3486 N N . PRO B 1 131 ? -53.39864 10.46278 -26.59026 1.000 40.57167 131 PRO B N 1
ATOM 3487 C CA . PRO B 1 131 ? -52.78353 9.96876 -27.83093 1.000 44.11524 131 PRO B CA 1
ATOM 3488 C C . PRO B 1 131 ? -51.27647 10.16711 -27.82268 1.000 40.76288 131 PRO B C 1
ATOM 3489 O O . PRO B 1 131 ? -50.78112 11.21737 -27.41301 1.000 38.08551 131 PRO B O 1
ATOM 3493 N N . ALA B 1 132 ? -50.55158 9.15380 -28.31773 1.000 41.91298 132 ALA B N 1
ATOM 3494 C CA . ALA B 1 132 ? -49.08632 9.19759 -28.31650 1.000 41.48791 132 ALA B CA 1
ATOM 3495 C C . ALA B 1 132 ? -48.53548 10.47241 -28.95025 1.000 45.97599 132 ALA B C 1
ATOM 3496 O O . ALA B 1 132 ? -47.57777 11.06216 -28.43374 1.000 40.58001 132 ALA B O 1
ATOM 3498 N N . ASP B 1 133 ? -49.12970 10.92586 -30.06087 1.000 43.80689 133 ASP B N 1
ATOM 3499 C CA . ASP B 1 133 ? -48.55817 12.05600 -30.78832 1.000 41.41101 133 ASP B CA 1
ATOM 3500 C C . ASP B 1 133 ? -48.95680 13.40850 -30.21635 1.000 42.22469 133 ASP B C 1
ATOM 3501 O O . ASP B 1 133 ? -48.45304 14.42950 -30.69397 1.000 46.10819 133 ASP B O 1
ATOM 3506 N N . ARG B 1 134 ? -49.84406 13.45292 -29.22700 1.000 39.40617 134 ARG B N 1
ATOM 3507 C CA . ARG B 1 134 ? -50.05132 14.67005 -28.44804 1.000 45.09602 134 ARG B CA 1
ATOM 3508 C C . ARG B 1 134 ? -49.50733 14.56874 -27.02791 1.000 39.64741 134 ARG B C 1
ATOM 3509 O O . ARG B 1 134 ? -49.65245 15.52011 -26.26203 1.000 35.09608 134 ARG B O 1
ATOM 3517 N N . LEU B 1 135 ? -48.88030 13.44680 -26.66836 1.000 41.39235 135 LEU B N 1
ATOM 3518 C CA . LEU B 1 135 ? -48.48191 13.19987 -25.28507 1.000 39.35737 135 LEU B CA 1
ATOM 3519 C C . LEU B 1 135 ? -47.69597 14.36899 -24.70093 1.000 38.29411 135 LEU B C 1
ATOM 3520 O O . LEU B 1 135 ? -48.07598 14.93811 -23.67187 1.000 37.97588 135 LEU B O 1
ATOM 3525 N N . HIS B 1 136 ? -46.60684 14.76023 -25.36617 1.000 32.90665 136 HIS B N 1
ATOM 3526 C CA . HIS B 1 136 ? -45.71914 15.75328 -24.77525 1.000 39.22219 136 HIS B CA 1
ATOM 3527 C C . HIS B 1 136 ? -46.32015 17.14874 -24.80010 1.000 37.14754 136 HIS B C 1
ATOM 3528 O O . HIS B 1 136 ? -46.08621 17.93176 -23.87251 1.000 37.38037 136 HIS B O 1
ATOM 3535 N N . ALA B 1 137 ? -47.09941 17.48231 -25.82827 1.000 35.75443 137 ALA B N 1
ATOM 3536 C CA . ALA B 1 137 ? -47.72306 18.80157 -25.86182 1.000 34.80846 137 ALA B CA 1
ATOM 3537 C C . ALA B 1 137 ? -48.78206 18.93829 -24.77002 1.000 32.96634 137 ALA B C 1
ATOM 3538 O O . ALA B 1 137 ? -48.82903 19.95633 -24.06847 1.000 34.86599 137 ALA B O 1
ATOM 3540 N N . SER B 1 138 ? -49.63336 17.92274 -24.59702 1.000 33.63700 138 SER B N 1
ATOM 3541 C CA . SER B 1 138 ? -50.65748 18.01466 -23.55593 1.000 38.21708 138 SER B CA 1
ATOM 3542 C C . SER B 1 138 ? -50.03653 18.06737 -22.16003 1.000 34.37985 138 SER B C 1
ATOM 3543 O O . SER B 1 138 ? -50.50511 18.81959 -21.29875 1.000 33.95753 138 SER B O 1
ATOM 3546 N N . ILE B 1 139 ? -48.98645 17.27527 -21.91707 1.000 35.46641 139 ILE B N 1
ATOM 3547 C CA . ILE B 1 139 ? -48.28056 17.33879 -20.63362 1.000 35.67806 139 ILE B CA 1
ATOM 3548 C C . ILE B 1 139 ? -47.79891 18.75776 -20.36286 1.000 36.13627 139 ILE B C 1
ATOM 3549 O O . ILE B 1 139 ? -47.99126 19.30501 -19.26726 1.000 34.79221 139 ILE B O 1
ATOM 3554 N N . ALA B 1 140 ? -47.17683 19.38004 -21.36664 1.000 35.92414 140 ALA B N 1
ATOM 3555 C CA . ALA B 1 140 ? -46.65587 20.73270 -21.19909 1.000 34.34367 140 ALA B CA 1
ATOM 3556 C C . ALA B 1 140 ? -47.77411 21.74897 -20.99544 1.000 34.84007 140 ALA B C 1
ATOM 3557 O O . ALA B 1 140 ? -47.61908 22.69098 -20.21335 1.000 38.45657 140 ALA B O 1
ATOM 3559 N N . GLU B 1 141 ? -48.89262 21.60372 -21.71620 1.000 36.43327 141 GLU B N 1
ATOM 3560 C CA . GLU B 1 141 ? -50.02505 22.49876 -21.49556 1.000 38.46840 141 GLU B CA 1
ATOM 3561 C C . GLU B 1 141 ? -50.58747 22.32175 -20.09206 1.000 32.44424 141 GLU B C 1
ATOM 3562 O O . GLU B 1 141 ? -50.77661 23.29730 -19.36110 1.000 37.02999 141 GLU B O 1
ATOM 3568 N N . VAL B 1 142 ? -50.86466 21.07373 -19.70638 1.000 32.96583 142 VAL B N 1
ATOM 3569 C CA . VAL B 1 142 ? -51.50629 20.79126 -18.42152 1.000 35.69121 142 VAL B CA 1
ATOM 3570 C C . VAL B 1 142 ? -50.65199 21.29450 -17.26201 1.000 35.14540 142 VAL B C 1
ATOM 3571 O O . VAL B 1 142 ? -51.17198 21.82525 -16.26944 1.000 32.82519 142 VAL B O 1
ATOM 3575 N N . SER B 1 143 ? -49.33124 21.16834 -17.38458 1.000 33.94539 143 SER B N 1
ATOM 3576 C CA . SER B 1 143 ? -48.40505 21.42188 -16.28985 1.000 33.98614 143 SER B CA 1
ATOM 3577 C C . SER B 1 143 ? -47.75107 22.79458 -16.34121 1.000 34.13833 143 SER B C 1
ATOM 3578 O O . SER B 1 143 ? -46.97906 23.11864 -15.42895 1.000 35.66868 143 SER B O 1
ATOM 3581 N N . ALA B 1 144 ? -48.03248 23.60844 -17.36788 1.000 35.82015 144 ALA B N 1
ATOM 3582 C CA . ALA B 1 144 ? -47.26351 24.83905 -17.55933 1.000 34.72636 144 ALA B CA 1
ATOM 3583 C C . ALA B 1 144 ? -47.33258 25.73664 -16.33502 1.000 33.83403 144 ALA B C 1
ATOM 3584 O O . ALA B 1 144 ? -46.30900 26.27258 -15.89262 1.000 37.02830 144 ALA B O 1
ATOM 3586 N N . GLU B 1 145 ? -48.52248 25.90752 -15.75885 1.000 35.76475 145 GLU B N 1
ATOM 3587 C CA . GLU B 1 145 ? -48.63836 26.81233 -14.62095 1.000 33.04275 145 GLU B CA 1
ATOM 3588 C C . GLU B 1 145 ? -47.90950 26.26310 -13.39927 1.000 34.20875 145 GLU B C 1
ATOM 3589 O O . GLU B 1 145 ? -47.19363 26.99885 -12.71014 1.000 30.61713 145 GLU B O 1
ATOM 3595 N N . TYR B 1 146 ? -48.09394 24.97504 -13.11142 1.000 37.03702 146 TYR B N 1
ATOM 3596 C CA . TYR B 1 146 ? -47.34514 24.32865 -12.03794 1.000 33.30415 146 TYR B CA 1
ATOM 3597 C C . TYR B 1 146 ? -45.84394 24.47017 -12.25952 1.000 32.51934 146 TYR B C 1
ATOM 3598 O O . TYR B 1 146 ? -45.09656 24.78983 -11.32864 1.000 32.89968 146 TYR B O 1
ATOM 3607 N N . ARG B 1 147 ? -45.38817 24.22474 -13.49332 1.000 33.35092 147 ARG B N 1
ATOM 3608 C CA . ARG B 1 147 ? -43.95948 24.26179 -13.78777 1.000 35.54829 147 ARG B CA 1
ATOM 3609 C C . ARG B 1 147 ? -43.40178 25.66016 -13.55839 1.000 38.84896 147 ARG B C 1
ATOM 3610 O O . ARG B 1 147 ? -42.36355 25.83082 -12.90319 1.000 34.06854 147 ARG B O 1
ATOM 3618 N N . ARG B 1 148 ? -44.11291 26.68091 -14.04728 1.000 38.60743 148 ARG B N 1
ATOM 3619 C CA . ARG B 1 148 ? -43.64242 28.05494 -13.90167 1.000 41.34961 148 ARG B CA 1
ATOM 3620 C C . ARG B 1 148 ? -43.68158 28.50614 -12.44947 1.000 34.77119 148 ARG B C 1
ATOM 3621 O O . ARG B 1 148 ? -42.74188 29.14152 -11.96465 1.000 40.31367 148 ARG B O 1
ATOM 3629 N N . GLU B 1 149 ? -44.76545 28.20094 -11.73750 1.000 35.05355 149 GLU B N 1
ATOM 3630 C CA . GLU B 1 149 ? -44.96903 28.77843 -10.41921 1.000 32.29679 149 GLU B CA 1
ATOM 3631 C C . GLU B 1 149 ? -44.31556 27.98755 -9.30184 1.000 37.60751 149 GLU B C 1
ATOM 3632 O O . GLU B 1 149 ? -44.01358 28.56843 -8.25076 1.000 34.93716 149 GLU B O 1
ATOM 3638 N N . VAL B 1 150 ? -44.10077 26.68430 -9.48925 1.000 31.63999 150 VAL B N 1
ATOM 3639 C CA . VAL B 1 150 ? -43.69119 25.84221 -8.37233 1.000 33.89131 150 VAL B CA 1
ATOM 3640 C C . VAL B 1 150 ? -42.36863 25.16757 -8.70040 1.000 34.76522 150 VAL B C 1
ATOM 3641 O O . VAL B 1 150 ? -41.37960 25.31283 -7.96780 1.000 32.12690 150 VAL B O 1
ATOM 3645 N N . LEU B 1 151 ? -42.36189 24.42432 -9.80860 1.000 30.59379 151 LEU B N 1
ATOM 3646 C CA . LEU B 1 151 ? -41.24415 23.55738 -10.16126 1.000 34.75633 151 LEU B CA 1
ATOM 3647 C C . LEU B 1 151 ? -39.96799 24.35756 -10.40030 1.000 34.01062 151 LEU B C 1
ATOM 3648 O O . LEU B 1 151 ? -38.92615 24.09208 -9.78895 1.000 32.53462 151 LEU B O 1
ATOM 3653 N N . GLU B 1 152 ? -40.02828 25.33287 -11.30843 1.000 34.46617 152 GLU B N 1
ATOM 3654 C CA . GLU B 1 152 ? -38.82428 26.07894 -11.66558 1.000 35.32204 152 GLU B CA 1
ATOM 3655 C C . GLU B 1 152 ? -38.18630 26.80819 -10.48850 1.000 29.79713 152 GLU B C 1
ATOM 3656 O O . GLU B 1 152 ? -36.95007 26.76011 -10.37827 1.000 32.66073 152 GLU B O 1
ATOM 3662 N N . PRO B 1 153 ? -38.92297 27.45186 -9.57178 1.000 32.51971 153 PRO B N 1
ATOM 3663 C CA . PRO B 1 153 ? -38.22868 28.12679 -8.45452 1.000 32.53801 153 PRO B CA 1
ATOM 3664 C C . PRO B 1 153 ? -37.44448 27.19764 -7.53061 1.000 31.60642 153 PRO B C 1
ATOM 3665 O O . PRO B 1 153 ? -36.34077 27.57166 -7.11803 1.000 28.35001 153 PRO B O 1
ATOM 3669 N N . ILE B 1 154 ? -37.97447 26.02521 -7.15293 1.000 27.47647 154 ILE B N 1
ATOM 3670 C CA . ILE B 1 154 ? -37.20539 25.15802 -6.26011 1.000 25.63450 154 ILE B CA 1
ATOM 3671 C C . ILE B 1 154 ? -36.10803 24.41946 -7.02531 1.000 25.56121 154 ILE B C 1
ATOM 3672 O O . ILE B 1 154 ? -35.01068 24.22737 -6.50587 1.000 28.94121 154 ILE B O 1
ATOM 3677 N N . LEU B 1 155 ? -36.39098 23.95557 -8.24370 1.000 26.37933 155 LEU B N 1
ATOM 3678 C CA . LEU B 1 155 ? -35.36003 23.27122 -9.01906 1.000 26.89082 155 LEU B CA 1
ATOM 3679 C C . LEU B 1 155 ? -34.24323 24.22461 -9.40509 1.000 27.38659 155 LEU B C 1
ATOM 3680 O O . LEU B 1 155 ? -33.06999 23.84279 -9.39394 1.000 25.58227 155 LEU B O 1
ATOM 3685 N N . ASP B 1 156 ? -34.57775 25.47763 -9.72869 1.000 26.98602 156 ASP B N 1
ATOM 3686 C CA . ASP B 1 156 ? -33.51912 26.43523 -10.01966 1.000 31.35787 156 ASP B CA 1
ATOM 3687 C C . ASP B 1 156 ? -32.63945 26.68382 -8.80363 1.000 29.25011 156 ASP B C 1
ATOM 3688 O O . ASP B 1 156 ? -31.44265 26.95517 -8.94895 1.000 28.49572 156 ASP B O 1
ATOM 3693 N N . PHE B 1 157 ? -33.20922 26.58553 -7.60168 1.000 26.18544 157 PHE B N 1
ATOM 3694 C CA . PHE B 1 157 ? -32.42628 26.72892 -6.37742 1.000 27.74162 157 PHE B CA 1
ATOM 3695 C C . PHE B 1 157 ? -31.41476 25.59465 -6.23580 1.000 26.94771 157 PHE B C 1
ATOM 3696 O O . PHE B 1 157 ? -30.24132 25.82958 -5.91388 1.000 26.50881 157 PHE B O 1
ATOM 3704 N N . ALA B 1 158 ? -31.85318 24.35230 -6.44403 1.000 23.37032 158 ALA B N 1
ATOM 3705 C CA . ALA B 1 158 ? -30.90288 23.24130 -6.45001 1.000 26.49341 158 ALA B CA 1
ATOM 3706 C C . ALA B 1 158 ? -29.82924 23.45305 -7.51599 1.000 26.82484 158 ALA B C 1
ATOM 3707 O O . ALA B 1 158 ? -28.63427 23.27994 -7.25188 1.000 26.12708 158 ALA B O 1
ATOM 3709 N N . LEU B 1 159 ? -30.23838 23.90111 -8.70042 1.000 25.81090 159 LEU B N 1
ATOM 3710 C CA . LEU B 1 159 ? -29.32543 24.00870 -9.83532 1.000 29.33213 159 LEU B CA 1
ATOM 3711 C C . LEU B 1 159 ? -28.23014 25.03463 -9.57702 1.000 28.11087 159 LEU B C 1
ATOM 3712 O O . LEU B 1 159 ? -27.04205 24.74453 -9.75390 1.000 27.83671 159 LEU B O 1
ATOM 3717 N N . THR B 1 160 ? -28.60376 26.24933 -9.16942 1.000 27.28798 160 THR B N 1
ATOM 3718 C CA . THR B 1 160 ? -27.58266 27.26762 -8.95854 1.000 27.73119 160 THR B CA 1
ATOM 3719 C C . THR B 1 160 ? -26.69097 26.93380 -7.76503 1.000 32.51616 160 THR B C 1
ATOM 3720 O O . THR B 1 160 ? -25.51495 27.31647 -7.74687 1.000 31.91589 160 THR B O 1
ATOM 3724 N N . THR B 1 161 ? -27.21548 26.21688 -6.77069 1.000 26.69737 161 THR B N 1
ATOM 3725 C CA . THR B 1 161 ? -26.37862 25.81521 -5.65005 1.000 29.90284 161 THR B CA 1
ATOM 3726 C C . THR B 1 161 ? -25.24984 24.89626 -6.12096 1.000 31.03345 161 THR B C 1
ATOM 3727 O O . THR B 1 161 ? -24.07828 25.11329 -5.79029 1.000 27.78911 161 THR B O 1
ATOM 3731 N N . VAL B 1 162 ? -25.57348 23.89459 -6.93894 1.000 31.10083 162 VAL B N 1
ATOM 3732 C CA . VAL B 1 162 ? -24.55074 22.97211 -7.43102 1.000 27.72842 162 VAL B CA 1
ATOM 3733 C C . VAL B 1 162 ? -23.74797 23.59718 -8.56556 1.000 30.68572 162 VAL B C 1
ATOM 3734 O O . VAL B 1 162 ? -22.51534 23.65761 -8.51660 1.000 34.94715 162 VAL B O 1
ATOM 3738 N N . ARG B 1 163 ? -24.43351 24.06052 -9.61222 1.000 30.58322 163 ARG B N 1
ATOM 3739 C CA . ARG B 1 163 ? -23.74799 24.43700 -10.84305 1.000 29.83365 163 ARG B CA 1
ATOM 3740 C C . ARG B 1 163 ? -23.01426 25.76003 -10.68302 1.000 32.55035 163 ARG B C 1
ATOM 3741 O O . ARG B 1 163 ? -21.84938 25.89048 -11.07872 1.000 37.87448 163 ARG B O 1
ATOM 3749 N N . ASP B 1 164 ? -23.68244 26.75770 -10.12197 1.000 26.80544 164 ASP B N 1
ATOM 3750 C CA . ASP B 1 164 ? -23.10737 28.09485 -10.05685 1.000 32.62464 164 ASP B CA 1
ATOM 3751 C C . ASP B 1 164 ? -22.29132 28.31920 -8.79541 1.000 32.86267 164 ASP B C 1
ATOM 3752 O O . ASP B 1 164 ? -21.22649 28.93867 -8.86951 1.000 33.46847 164 ASP B O 1
ATOM 3757 N N . GLU B 1 165 ? -22.75733 27.82429 -7.63997 1.000 28.43394 165 GLU B N 1
ATOM 3758 C CA . GLU B 1 165 ? -22.01728 27.97349 -6.38944 1.000 32.34437 165 GLU B CA 1
ATOM 3759 C C . GLU B 1 165 ? -20.99526 26.87227 -6.16337 1.000 31.23179 165 GLU B C 1
ATOM 3760 O O . GLU B 1 165 ? -20.16721 26.99674 -5.25266 1.000 34.69230 165 GLU B O 1
ATOM 3766 N N . GLY B 1 166 ? -21.05262 25.79165 -6.93474 1.000 29.87869 166 GLY B N 1
ATOM 3767 C CA . GLY B 1 166 ? -20.12991 24.69476 -6.75223 1.000 29.82686 166 GLY B CA 1
ATOM 3768 C C . GLY B 1 166 ? -20.24289 23.99154 -5.41753 1.000 35.26687 166 GLY B C 1
ATOM 3769 O O . GLY B 1 166 ? -19.27875 23.35728 -4.98106 1.000 36.99135 166 GLY B O 1
ATOM 3770 N N . ASP B 1 167 ? -21.39538 24.07073 -4.75407 1.000 28.97166 167 ASP B N 1
ATOM 3771 C CA . ASP B 1 167 ? -21.56581 23.48683 -3.41958 1.000 30.48446 167 ASP B CA 1
ATOM 3772 C C . ASP B 1 167 ? -22.29232 22.15239 -3.55425 1.000 28.48020 167 ASP B C 1
ATOM 3773 O O . ASP B 1 167 ? -23.52195 22.10954 -3.62093 1.000 28.40227 167 ASP B O 1
ATOM 3778 N N . PHE B 1 168 ? -21.52835 21.05876 -3.57307 1.000 26.12946 168 PHE B N 1
ATOM 3779 C CA . PHE B 1 168 ? -22.11415 19.75406 -3.84950 1.000 25.64070 168 PHE B CA 1
ATOM 3780 C C . PHE B 1 168 ? -23.03467 19.28899 -2.71437 1.000 27.28607 168 PHE B C 1
ATOM 3781 O O . PHE B 1 168 ? -24.19903 18.94134 -2.94704 1.000 24.61455 168 PHE B O 1
ATOM 3789 N N . VAL B 1 169 ? -22.52097 19.22335 -1.48209 1.000 26.41631 169 VAL B N 1
ATOM 3790 C CA . VAL B 1 169 ? -23.37730 18.74097 -0.39864 1.000 24.75699 169 VAL B CA 1
ATOM 3791 C C . VAL B 1 169 ? -24.48692 19.75344 -0.09290 1.000 24.82390 169 VAL B C 1
ATOM 3792 O O . VAL B 1 169 ? -25.59409 19.37085 0.30381 1.000 24.98726 169 VAL B O 1
ATOM 3796 N N . GLY B 1 170 ? -24.21932 21.04855 -0.25659 1.000 25.28300 170 GLY B N 1
ATOM 3797 C CA . GLY B 1 170 ? -25.30092 22.01226 -0.16024 1.000 28.11173 170 GLY B CA 1
ATOM 3798 C C . GLY B 1 170 ? -26.41128 21.69795 -1.14546 1.000 26.70837 170 GLY B C 1
ATOM 3799 O O . GLY B 1 170 ? -27.60022 21.78755 -0.81716 1.000 25.60486 170 GLY B O 1
ATOM 3800 N N . GLY B 1 171 ? -26.03391 21.29688 -2.35937 1.000 26.11436 171 GLY B N 1
ATOM 3801 C CA . GLY B 1 171 ? -27.02538 20.91190 -3.34512 1.000 23.26101 171 GLY B CA 1
ATOM 3802 C C . GLY B 1 171 ? -27.76282 19.64752 -2.96615 1.000 22.13586 171 GLY B C 1
ATOM 3803 O O . GLY B 1 171 ? -28.96530 19.52428 -3.21787 1.000 23.01309 171 GLY B O 1
ATOM 3804 N N . VAL B 1 172 ? -27.05273 18.67333 -2.39181 1.000 22.74485 172 VAL B N 1
ATOM 3805 C CA . VAL B 1 172 ? -27.73539 17.48839 -1.88009 1.000 22.70011 172 VAL B CA 1
ATOM 3806 C C . VAL B 1 172 ? -28.71314 17.88459 -0.78279 1.000 24.23388 172 VAL B C 1
ATOM 3807 O O . VAL B 1 172 ? -29.82403 17.34343 -0.69113 1.000 21.12755 172 VAL B O 1
ATOM 3811 N N . ALA B 1 173 ? -28.32781 18.84929 0.05663 1.000 21.94229 173 ALA B N 1
ATOM 3812 C CA . ALA B 1 173 ? -29.25463 19.29627 1.09131 1.000 24.46372 173 ALA B CA 1
ATOM 3813 C C . ALA B 1 173 ? -30.49350 19.92555 0.46485 1.000 20.08328 173 ALA B C 1
ATOM 3814 O O . ALA B 1 173 ? -31.61496 19.65292 0.89662 1.000 22.72247 173 ALA B O 1
ATOM 3816 N N . VAL B 1 174 ? -30.32341 20.73786 -0.58699 1.000 24.41759 174 VAL B N 1
ATOM 3817 C CA . VAL B 1 174 ? -31.50356 21.27352 -1.26094 1.000 22.43970 174 VAL B CA 1
ATOM 3818 C C . VAL B 1 174 ? -32.35917 20.13541 -1.78528 1.000 24.61861 174 VAL B C 1
ATOM 3819 O O . VAL B 1 174 ? -33.56638 20.06199 -1.52411 1.000 25.70600 174 VAL B O 1
ATOM 3823 N N . PHE B 1 175 ? -31.73949 19.21721 -2.52193 1.000 21.15234 175 PHE B N 1
ATOM 3824 C CA . PHE B 1 175 ? -32.52170 18.18969 -3.18111 1.000 22.32368 175 PHE B CA 1
ATOM 3825 C C . PHE B 1 175 ? -33.22485 17.29470 -2.17390 1.000 23.50525 175 PHE B C 1
ATOM 3826 O O . PHE B 1 175 ? -34.39683 16.94358 -2.36130 1.000 24.73099 175 PHE B O 1
ATOM 3834 N N . THR B 1 176 ? -32.54545 16.93707 -1.08311 1.000 23.08067 176 THR B N 1
ATOM 3835 C CA . THR B 1 176 ? -33.09299 15.91588 -0.20258 1.000 22.78239 176 THR B CA 1
ATOM 3836 C C . THR B 1 176 ? -33.97101 16.49238 0.90282 1.000 23.77486 176 THR B C 1
ATOM 3837 O O . THR B 1 176 ? -34.90174 15.81220 1.35600 1.000 27.07351 176 THR B O 1
ATOM 3841 N N . ILE B 1 177 ? -33.71387 17.72106 1.33659 1.000 23.13127 177 ILE B N 1
ATOM 3842 C CA . ILE B 1 177 ? -34.51425 18.37151 2.37105 1.000 25.10346 177 ILE B CA 1
ATOM 3843 C C . ILE B 1 177 ? -35.59546 19.24262 1.76089 1.000 24.60322 177 ILE B C 1
ATOM 3844 O O . ILE B 1 177 ? -36.76700 19.12714 2.11070 1.000 27.20723 177 ILE B O 1
ATOM 3849 N N . ILE B 1 178 ? -35.20778 20.12453 0.84049 1.000 23.74901 178 ILE B N 1
ATOM 3850 C CA . ILE B 1 178 ? -36.12135 21.13587 0.33261 1.000 24.90259 178 ILE B CA 1
ATOM 3851 C C . ILE B 1 178 ? -36.99189 20.59178 -0.80209 1.000 26.62301 178 ILE B C 1
ATOM 3852 O O . ILE B 1 178 ? -38.10233 21.08875 -1.03337 1.000 27.39092 178 ILE B O 1
ATOM 3857 N N . ILE B 1 179 ? -36.53835 19.57191 -1.52677 1.000 24.56532 179 ILE B N 1
ATOM 3858 C CA . ILE B 1 179 ? -37.32155 19.12585 -2.67693 1.000 23.71652 179 ILE B CA 1
ATOM 3859 C C . ILE B 1 179 ? -37.98268 17.79661 -2.34976 1.000 22.52374 179 ILE B C 1
ATOM 3860 O O . ILE B 1 179 ? -39.17609 17.74907 -2.04076 1.000 26.30066 179 ILE B O 1
ATOM 3865 N N . GLU B 1 180 ? -37.22196 16.70474 -2.39257 1.000 23.25452 180 GLU B N 1
ATOM 3866 C CA . GLU B 1 180 ? -37.83509 15.39831 -2.17295 1.000 22.83567 180 GLU B CA 1
ATOM 3867 C C . GLU B 1 180 ? -38.39761 15.25956 -0.75348 1.000 25.27270 180 GLU B C 1
ATOM 3868 O O . GLU B 1 180 ? -39.41567 14.58277 -0.55249 1.000 23.28639 180 GLU B O 1
ATOM 3874 N N . GLY B 1 181 ? -37.75640 15.87441 0.23959 1.000 24.54089 181 GLY B N 1
ATOM 3875 C CA . GLY B 1 181 ? -38.29061 15.80405 1.59104 1.000 27.72599 181 GLY B CA 1
ATOM 3876 C C . GLY B 1 181 ? -39.65597 16.45329 1.70713 1.000 27.08114 181 GLY B C 1
ATOM 3877 O O . GLY B 1 181 ? -40.52029 15.97128 2.43888 1.000 29.14083 181 GLY B O 1
ATOM 3878 N N . VAL B 1 182 ? -39.88255 17.52092 0.94858 1.000 26.90805 182 VAL B N 1
ATOM 3879 C CA . VAL B 1 182 ? -41.17442 18.19315 0.96234 1.000 30.35182 182 VAL B CA 1
ATOM 3880 C C . VAL B 1 182 ? -42.19859 17.46178 0.09631 1.000 33.34295 182 VAL B C 1
ATOM 3881 O O . VAL B 1 182 ? -43.39160 17.44863 0.42005 1.000 32.90091 182 VAL B O 1
ATOM 3885 N N . LEU B 1 183 ? -41.76641 16.80905 -0.98418 1.000 27.86363 183 LEU B N 1
ATOM 3886 C CA . LEU B 1 183 ? -42.71825 16.22072 -1.91176 1.000 30.44416 183 LEU B CA 1
ATOM 3887 C C . LEU B 1 183 ? -43.00186 14.74805 -1.65152 1.000 31.45642 183 LEU B C 1
ATOM 3888 O O . LEU B 1 183 ? -44.05606 14.26217 -2.06869 1.000 28.49364 183 LEU B O 1
ATOM 3893 N N . ALA B 1 184 ? -42.12234 14.03471 -0.94095 1.000 31.37978 184 ALA B N 1
ATOM 3894 C CA . ALA B 1 184 ? -42.34534 12.60392 -0.73363 1.000 28.29930 184 ALA B CA 1
ATOM 3895 C C . ALA B 1 184 ? -43.62457 12.27982 0.03874 1.000 27.32665 184 ALA B C 1
ATOM 3896 O O . ALA B 1 184 ? -44.28376 11.28338 -0.31097 1.000 26.79969 184 ALA B O 1
ATOM 3898 N N . PRO B 1 185 ? -44.04284 13.03323 1.05792 1.000 28.54072 185 PRO B N 1
ATOM 3899 C CA . PRO B 1 185 ? -45.32601 12.69229 1.69449 1.000 28.68638 185 PRO B CA 1
ATOM 3900 C C . PRO B 1 185 ? -46.49848 12.75365 0.73014 1.000 26.23264 185 PRO B C 1
ATOM 3901 O O . PRO B 1 185 ? -47.41915 11.93862 0.84442 1.000 29.62083 185 PRO B O 1
ATOM 3905 N N . ALA B 1 186 ? -46.49754 13.69429 -0.21907 1.000 26.13686 186 ALA B N 1
ATOM 3906 C CA . ALA B 1 186 ? -47.54966 13.70781 -1.23451 1.000 28.20775 186 ALA B CA 1
ATOM 3907 C C . ALA B 1 186 ? -47.52750 12.43394 -2.07602 1.000 27.73188 186 ALA B C 1
ATOM 3908 O O . ALA B 1 186 ? -48.58676 11.93054 -2.48150 1.000 26.17489 186 ALA B O 1
ATOM 3910 N N . ALA B 1 187 ? -46.33152 11.89453 -2.35517 1.000 23.81433 187 ALA B N 1
ATOM 3911 C CA . ALA B 1 187 ? -46.25365 10.64319 -3.12065 1.000 25.17186 187 ALA B CA 1
ATOM 3912 C C . ALA B 1 187 ? -46.75496 9.45353 -2.30428 1.000 25.56880 187 ALA B C 1
ATOM 3913 O O . ALA B 1 187 ? -47.43795 8.57170 -2.83716 1.000 26.89063 187 ALA B O 1
ATOM 3915 N N . GLU B 1 188 ? -46.41585 9.39954 -1.01395 1.000 25.01232 188 GLU B N 1
ATOM 3916 C CA . GLU B 1 188 ? -46.98743 8.37249 -0.14476 1.000 28.50761 188 GLU B CA 1
ATOM 3917 C C . GLU B 1 188 ? -48.50982 8.44297 -0.16820 1.000 26.35249 188 GLU B C 1
ATOM 3918 O O . GLU B 1 188 ? -49.19378 7.42844 -0.32638 1.000 28.53741 188 GLU B O 1
ATOM 3924 N N . LEU B 1 189 ? -49.05255 9.65388 -0.04148 1.000 28.10889 189 LEU B N 1
ATOM 3925 C CA . LEU B 1 189 ? -50.49327 9.85602 -0.12782 1.000 25.94768 189 LEU B CA 1
ATOM 3926 C C . LEU B 1 189 ? -51.03761 9.45349 -1.49091 1.000 27.86682 189 LEU B C 1
ATOM 3927 O O . LEU B 1 189 ? -52.11696 8.86116 -1.57802 1.000 26.69984 189 LEU B O 1
ATOM 3932 N N . SER B 1 190 ? -50.31187 9.78068 -2.56964 1.000 27.66781 190 SER B N 1
ATOM 3933 C CA . SER B 1 190 ? -50.78504 9.45999 -3.91434 1.000 26.70053 190 SER B CA 1
ATOM 3934 C C . SER B 1 190 ? -51.01322 7.96281 -4.07299 1.000 26.97552 190 SER B C 1
ATOM 3935 O O . SER B 1 190 ? -52.03626 7.53351 -4.61833 1.000 29.85421 190 SER B O 1
ATOM 3938 N N . GLU B 1 191 ? -50.07135 7.15355 -3.59130 1.000 24.28584 191 GLU B N 1
ATOM 3939 C CA . GLU B 1 191 ? -50.20937 5.70283 -3.68076 1.000 26.57111 191 GLU B CA 1
ATOM 3940 C C . GLU B 1 191 ? -51.41928 5.20918 -2.88558 1.000 31.49080 191 GLU B C 1
ATOM 3941 O O . GLU B 1 191 ? -52.13293 4.29321 -3.31958 1.000 30.26655 191 GLU B O 1
ATOM 3947 N N . ARG B 1 192 ? -51.67247 5.81352 -1.72171 1.000 27.35268 192 ARG B N 1
ATOM 3948 C CA . ARG B 1 192 ? -52.82399 5.41295 -0.91342 1.000 32.12123 192 ARG B CA 1
ATOM 3949 C C . ARG B 1 192 ? -54.13253 5.80816 -1.58022 1.000 31.86780 192 ARG B C 1
ATOM 3950 O O . ARG B 1 192 ? -55.10524 5.04556 -1.55722 1.000 33.60165 192 ARG B O 1
ATOM 3958 N N . LYS B 1 193 ? -54.17508 6.99700 -2.17905 1.000 28.41602 193 LYS B N 1
ATOM 3959 C CA . LYS B 1 193 ? -55.39911 7.44696 -2.82817 1.000 32.08762 193 LYS B CA 1
ATOM 3960 C C . LYS B 1 193 ? -55.74992 6.58983 -4.03568 1.000 33.90786 193 LYS B C 1
ATOM 3961 O O . LYS B 1 193 ? -56.93765 6.39482 -4.32412 1.000 32.11937 193 LYS B O 1
ATOM 3967 N N . TRP B 1 194 ? -54.74176 6.08849 -4.75988 1.000 30.88765 194 TRP B N 1
ATOM 3968 C CA . TRP B 1 194 ? -54.96053 5.52140 -6.08337 1.000 32.37917 194 TRP B CA 1
ATOM 3969 C C . TRP B 1 194 ? -54.93279 3.99887 -6.12283 1.000 32.06346 194 TRP B C 1
ATOM 3970 O O . TRP B 1 194 ? -55.29391 3.42422 -7.15661 1.000 36.97220 194 TRP B O 1
ATOM 3981 N N . ASN B 1 195 ? -54.53231 3.34108 -5.03407 1.000 32.65036 195 ASN B N 1
ATOM 3982 C CA . ASN B 1 195 ? -54.27714 1.90567 -5.06434 1.000 35.67742 195 ASN B CA 1
ATOM 3983 C C . ASN B 1 195 ? -55.46339 1.11995 -5.61177 1.000 38.54037 195 ASN B C 1
ATOM 3984 O O . ASN B 1 195 ? -55.27953 0.19488 -6.41227 1.000 36.85133 195 ASN B O 1
ATOM 3989 N N . LEU B 1 196 ? -56.68634 1.48550 -5.21339 1.000 32.41074 196 LEU B N 1
ATOM 3990 C CA . LEU B 1 196 ? -57.88734 0.78958 -5.67488 1.000 38.68560 196 LEU B CA 1
ATOM 3991 C C . LEU B 1 196 ? -58.49062 1.40634 -6.92842 1.000 37.45864 196 LEU B C 1
ATOM 3992 O O . LEU B 1 196 ? -58.90641 0.67896 -7.83646 1.000 38.31380 196 LEU B O 1
ATOM 3997 N N . LEU B 1 197 ? -58.57561 2.73420 -6.98472 1.000 35.72123 197 LEU B N 1
ATOM 3998 C CA . LEU B 1 197 ? -59.20650 3.39439 -8.12275 1.000 35.35025 197 LEU B CA 1
ATOM 3999 C C . LEU B 1 197 ? -58.42633 3.18843 -9.41783 1.000 37.50639 197 LEU B C 1
ATOM 4000 O O . LEU B 1 197 ? -59.02614 3.15639 -10.49798 1.000 33.48221 197 LEU B O 1
ATOM 4005 N N . ASP B 1 198 ? -57.10329 3.05031 -9.33176 1.000 35.71146 198 ASP B N 1
ATOM 4006 C CA . ASP B 1 198 ? -56.24726 2.93065 -10.51387 1.000 31.99646 198 ASP B CA 1
ATOM 4007 C C . ASP B 1 198 ? -55.04920 2.08516 -10.13062 1.000 34.99678 198 ASP B C 1
ATOM 4008 O O . ASP B 1 198 ? -53.95544 2.60333 -9.86610 1.000 32.04389 198 ASP B O 1
ATOM 4013 N N . PRO B 1 199 ? -55.22283 0.75573 -10.08259 1.000 33.56085 199 PRO B N 1
ATOM 4014 C CA . PRO B 1 199 ? -54.15887 -0.11017 -9.55107 1.000 34.71266 199 PRO B CA 1
ATOM 4015 C C . PRO B 1 199 ? -52.84825 0.00026 -10.30371 1.000 34.87802 199 PRO B C 1
ATOM 4016 O O . PRO B 1 199 ? -51.77818 -0.20132 -9.70552 1.000 34.41064 199 PRO B O 1
ATOM 4020 N N . ALA B 1 200 ? -52.90213 0.29870 -11.60292 1.000 35.89238 200 ALA B N 1
ATOM 4021 C CA . ALA B 1 200 ? -51.67328 0.49759 -12.36343 1.000 35.23440 200 ALA B CA 1
ATOM 4022 C C . ALA B 1 200 ? -50.89517 1.68732 -11.81385 1.000 30.97993 200 ALA B C 1
ATOM 4023 O O . ALA B 1 200 ? -49.69456 1.58578 -11.54252 1.000 35.10022 200 ALA B O 1
ATOM 4025 N N . ALA B 1 201 ? -51.57518 2.81632 -11.62029 1.000 28.02917 201 ALA B N 1
ATOM 4026 C CA . ALA B 1 201 ? -50.93730 3.97978 -11.00547 1.000 33.42992 201 ALA B CA 1
ATOM 4027 C C . ALA B 1 201 ? -50.45599 3.66498 -9.59130 1.000 30.97209 201 ALA B C 1
ATOM 4028 O O . ALA B 1 201 ? -49.36325 4.08245 -9.19080 1.000 29.44523 201 ALA B O 1
ATOM 4030 N N . GLY B 1 202 ? -51.24362 2.89305 -8.83777 1.000 31.35355 202 GLY B N 1
ATOM 4031 C CA . GLY B 1 202 ? -50.82916 2.50181 -7.50196 1.000 30.50521 202 GLY B CA 1
ATOM 4032 C C . GLY B 1 202 ? -49.55164 1.68830 -7.50150 1.000 32.08580 202 GLY B C 1
ATOM 4033 O O . GLY B 1 202 ? -48.67894 1.88870 -6.65083 1.000 28.00160 202 GLY B O 1
ATOM 4034 N N . ALA B 1 203 ? -49.41445 0.77046 -8.46877 1.000 32.43632 203 ALA B N 1
ATOM 4035 C CA . ALA B 1 203 ? -48.18024 -0.00339 -8.59106 1.000 31.68674 203 ALA B CA 1
ATOM 4036 C C . ALA B 1 203 ? -47.03615 0.85695 -9.11104 1.000 26.99772 203 ALA B C 1
ATOM 4037 O O . ALA B 1 203 ? -45.88221 0.67338 -8.70651 1.000 29.69064 203 ALA B O 1
ATOM 4039 N N . ILE B 1 204 ? -47.33509 1.81709 -9.98357 1.000 27.50322 204 ILE B N 1
ATOM 4040 C CA . ILE B 1 204 ? -46.30954 2.76344 -10.41644 1.000 27.78805 204 ILE B CA 1
ATOM 4041 C C . ILE B 1 204 ? -45.77091 3.54843 -9.21902 1.000 29.62392 204 ILE B C 1
ATOM 4042 O O . ILE B 1 204 ? -44.55410 3.70744 -9.05211 1.000 28.22388 204 ILE B O 1
ATOM 4047 N N . ALA B 1 205 ? -46.67530 4.02977 -8.35441 1.000 27.86952 205 ALA B N 1
ATOM 4048 C CA . ALA B 1 205 ? -46.26532 4.79593 -7.17563 1.000 25.81078 205 ALA B CA 1
ATOM 4049 C C . ALA B 1 205 ? -45.46040 3.93512 -6.21553 1.000 27.45343 205 ALA B C 1
ATOM 4050 O O . ALA B 1 205 ? -44.48911 4.40009 -5.60650 1.000 28.18119 205 ALA B O 1
ATOM 4052 N N . ARG B 1 206 ? -45.82141 2.65976 -6.10577 1.000 26.91905 206 ARG B N 1
ATOM 4053 C CA . ARG B 1 206 ? -45.13883 1.76050 -5.18716 1.000 28.75275 206 ARG B CA 1
ATOM 4054 C C . ARG B 1 206 ? -43.67469 1.57984 -5.57510 1.000 28.72520 206 ARG B C 1
ATOM 4055 O O . ARG B 1 206 ? -42.77797 1.69087 -4.73010 1.000 27.86214 206 ARG B O 1
ATOM 4063 N N . GLY B 1 207 ? -43.40727 1.31639 -6.85543 1.000 29.40251 207 GLY B N 1
ATOM 4064 C CA . GLY B 1 207 ? -42.02185 1.16270 -7.28459 1.000 28.24884 207 GLY B CA 1
ATOM 4065 C C . GLY B 1 207 ? -41.19868 2.42524 -7.09883 1.000 23.70507 207 GLY B C 1
ATOM 4066 O O . GLY B 1 207 ? -40.04530 2.36641 -6.66822 1.000 22.96002 207 GLY B O 1
ATOM 4067 N N . ALA B 1 208 ? -41.78119 3.58552 -7.42264 1.000 25.90476 208 ALA B N 1
ATOM 4068 C CA . ALA B 1 208 ? -41.09150 4.85393 -7.20810 1.000 26.69272 208 ALA B CA 1
ATOM 4069 C C . ALA B 1 208 ? -40.88505 5.13415 -5.72852 1.000 25.11747 208 ALA B C 1
ATOM 4070 O O . ALA B 1 208 ? -39.89077 5.76488 -5.35298 1.000 25.59150 208 ALA B O 1
ATOM 4072 N N . ALA B 1 209 ? -41.81234 4.68334 -4.88230 1.000 25.21469 209 ALA B N 1
ATOM 4073 C CA . ALA B 1 209 ? -41.65465 4.83782 -3.43692 1.000 25.72653 209 ALA B CA 1
ATOM 4074 C C . ALA B 1 209 ? -40.45198 4.05855 -2.93593 1.000 22.54168 209 ALA B C 1
ATOM 4075 O O . ALA B 1 209 ? -39.67515 4.55418 -2.11650 1.000 22.66518 209 ALA B O 1
ATOM 4077 N N . ILE B 1 210 ? -40.29590 2.81889 -3.40511 1.000 20.71294 210 ILE B N 1
ATOM 4078 C CA . ILE B 1 210 ? -39.13694 2.03210 -3.00133 1.000 23.42547 210 ILE B CA 1
ATOM 4079 C C . ILE B 1 210 ? -37.85391 2.72751 -3.42637 1.000 23.12366 210 ILE B C 1
ATOM 4080 O O . ILE B 1 210 ? -36.88620 2.78284 -2.65886 1.000 25.10740 210 ILE B O 1
ATOM 4085 N N . ASP B 1 211 ? -37.82478 3.27994 -4.65300 1.000 24.32809 211 ASP B N 1
ATOM 4086 C CA . ASP B 1 211 ? -36.67723 4.08528 -5.07117 1.000 23.85017 211 ASP B CA 1
ATOM 4087 C C . ASP B 1 211 ? -36.46972 5.26438 -4.13208 1.000 21.75646 211 ASP B C 1
ATOM 4088 O O . ASP B 1 211 ? -35.33834 5.57717 -3.74591 1.000 23.90481 211 ASP B O 1
ATOM 4093 N N . GLU B 1 212 ? -37.56107 5.96375 -3.79952 1.000 21.86803 212 GLU B N 1
ATOM 4094 C CA . GLU B 1 212 ? -37.46410 7.18157 -3.00320 1.000 22.72612 212 GLU B CA 1
ATOM 4095 C C . GLU B 1 212 ? -36.96792 6.91190 -1.58889 1.000 22.55072 212 GLU B C 1
ATOM 4096 O O . GLU B 1 212 ? -36.30375 7.77837 -0.99755 1.000 22.32757 212 GLU B O 1
ATOM 4102 N N . VAL B 1 213 ? -37.25501 5.72700 -1.02928 1.000 21.63673 213 VAL B N 1
ATOM 4103 C CA . VAL B 1 213 ? -36.66215 5.37551 0.26773 1.000 25.82814 213 VAL B CA 1
ATOM 4104 C C . VAL B 1 213 ? -35.14663 5.50231 0.18807 1.000 23.18795 213 VAL B C 1
ATOM 4105 O O . VAL B 1 213 ? -34.50112 6.09748 1.05307 1.000 24.22207 213 VAL B O 1
ATOM 4109 N N . ARG B 1 214 ? -34.56632 4.97026 -0.88505 1.000 24.85102 214 ARG B N 1
ATOM 4110 C CA . ARG B 1 214 ? -33.12286 5.04370 -1.08706 1.000 20.92159 214 ARG B CA 1
ATOM 4111 C C . ARG B 1 214 ? -32.66302 6.47753 -1.31191 1.000 20.42205 214 ARG B C 1
ATOM 4112 O O . ARG B 1 214 ? -31.70242 6.93026 -0.68982 1.000 20.01096 214 ARG B O 1
ATOM 4120 N N . HIS B 1 215 ? -33.32106 7.20818 -2.22677 1.000 21.48052 215 HIS B N 1
ATOM 4121 C CA . HIS B 1 215 ? -32.93985 8.59973 -2.47002 1.000 21.25953 215 HIS B CA 1
ATOM 4122 C C . HIS B 1 215 ? -32.90448 9.40437 -1.18225 1.000 20.72451 215 HIS B C 1
ATOM 4123 O O . HIS B 1 215 ? -31.96477 10.17516 -0.93573 1.000 21.92658 215 HIS B O 1
ATOM 4130 N N . LEU B 1 216 ? -33.96660 9.29279 -0.37953 1.000 22.54100 216 LEU B N 1
ATOM 4131 C CA . LEU B 1 216 ? -34.03263 10.07944 0.84305 1.000 21.84209 216 LEU B CA 1
ATOM 4132 C C . LEU B 1 216 ? -32.96333 9.64051 1.83757 1.000 20.17476 216 LEU B C 1
ATOM 4133 O O . LEU B 1 216 ? -32.25715 10.47710 2.39974 1.000 22.74334 216 LEU B O 1
ATOM 4138 N N . THR B 1 217 ? -32.82784 8.33532 2.08362 1.000 20.26893 217 THR B N 1
ATOM 4139 C CA . THR B 1 217 ? -31.89326 7.93715 3.13984 1.000 23.99857 217 THR B CA 1
ATOM 4140 C C . THR B 1 217 ? -30.44699 8.08993 2.69132 1.000 23.97625 217 THR B C 1
ATOM 4141 O O . THR B 1 217 ? -29.58226 8.41544 3.50434 1.000 21.31897 217 THR B O 1
ATOM 4145 N N . VAL B 1 218 ? -30.15690 7.88994 1.40298 1.000 23.75389 218 VAL B N 1
ATOM 4146 C CA . VAL B 1 218 ? -28.78480 8.12758 0.95613 1.000 23.18048 218 VAL B CA 1
ATOM 4147 C C . VAL B 1 218 ? -28.47253 9.61286 0.99183 1.000 21.79815 218 VAL B C 1
ATOM 4148 O O . VAL B 1 218 ? -27.38992 10.02783 1.43126 1.000 24.22910 218 VAL B O 1
ATOM 4152 N N . GLY B 1 219 ? -29.42331 10.44357 0.57680 1.000 23.08726 219 GLY B N 1
ATOM 4153 C CA . GLY B 1 219 ? -29.20131 11.87719 0.64852 1.000 22.02228 219 GLY B CA 1
ATOM 4154 C C . GLY B 1 219 ? -28.95995 12.34510 2.07139 1.000 25.79852 219 GLY B C 1
ATOM 4155 O O . GLY B 1 219 ? -28.09938 13.19551 2.31991 1.000 21.35949 219 GLY B O 1
ATOM 4156 N N . SER B 1 220 ? -29.71049 11.78325 3.02373 1.000 22.53419 220 SER B N 1
ATOM 4157 C CA . SER B 1 220 ? -29.48526 12.07990 4.43436 1.000 28.31792 220 SER B CA 1
ATOM 4158 C C . SER B 1 220 ? -28.09242 11.62654 4.88948 1.000 26.35973 220 SER B C 1
ATOM 4159 O O . SER B 1 220 ? -27.38370 12.36431 5.58111 1.000 27.68373 220 SER B O 1
ATOM 4162 N N . SER B 1 221 ? -27.68436 10.40818 4.51589 1.000 24.73752 221 SER B N 1
ATOM 4163 C CA . SER B 1 221 ? -26.33214 9.95339 4.85921 1.000 26.54116 221 SER B CA 1
ATOM 4164 C C . SER B 1 221 ? -25.27529 10.90999 4.32629 1.000 26.65945 221 SER B C 1
ATOM 4165 O O . SER B 1 221 ? -24.30224 11.23379 5.02923 1.000 26.54180 221 SER B O 1
ATOM 4168 N N . VAL B 1 222 ? -25.46613 11.39777 3.09113 1.000 25.12619 222 VAL B N 1
ATOM 4169 C CA . VAL B 1 222 ? -24.47671 12.28392 2.48071 1.000 23.31039 222 VAL B CA 1
ATOM 4170 C C . VAL B 1 222 ? -24.32143 13.54706 3.30797 1.000 26.05724 222 VAL B C 1
ATOM 4171 O O . VAL B 1 222 ? -23.20396 13.95252 3.66699 1.000 28.48882 222 VAL B O 1
ATOM 4175 N N . VAL B 1 223 ? -25.44561 14.18681 3.63863 1.000 23.39687 223 VAL B N 1
ATOM 4176 C CA . VAL B 1 223 ? -25.37913 15.38378 4.46593 1.000 25.61247 223 VAL B CA 1
ATOM 4177 C C . VAL B 1 223 ? -24.80844 15.04430 5.83944 1.000 28.24006 223 VAL B C 1
ATOM 4178 O O . VAL B 1 223 ? -23.96840 15.77549 6.37827 1.000 28.64457 223 VAL B O 1
ATOM 4182 N N . ARG B 1 224 ? -25.24268 13.92375 6.41359 1.000 29.78139 224 ARG B N 1
ATOM 4183 C CA . ARG B 1 224 ? -24.81355 13.54864 7.76110 1.000 32.09203 224 ARG B CA 1
ATOM 4184 C C . ARG B 1 224 ? -23.29511 13.39982 7.84143 1.000 32.53677 224 ARG B C 1
ATOM 4185 O O . ARG B 1 224 ? -22.64177 14.03946 8.67401 1.000 34.46919 224 ARG B O 1
ATOM 4193 N N . ARG B 1 225 ? -22.71943 12.55388 6.97546 1.000 30.40380 225 ARG B N 1
ATOM 4194 C CA . ARG B 1 225 ? -21.27213 12.34568 6.96992 1.000 33.17166 225 ARG B CA 1
ATOM 4195 C C . ARG B 1 225 ? -20.52218 13.64992 6.71741 1.000 34.71422 225 ARG B C 1
ATOM 4196 O O . ARG B 1 225 ? -19.51897 13.94321 7.37709 1.000 35.45461 225 ARG B O 1
ATOM 4204 N N . HIS B 1 226 ? -21.00771 14.45872 5.78241 1.000 33.26826 226 HIS B N 1
ATOM 4205 C CA . HIS B 1 226 ? -20.36449 15.73494 5.50071 1.000 30.45417 226 HIS B CA 1
ATOM 4206 C C . HIS B 1 226 ? -20.27439 16.59743 6.75400 1.000 36.87763 226 HIS B C 1
ATOM 4207 O O . HIS B 1 226 ? -19.20340 17.12286 7.08856 1.000 31.39036 226 HIS B O 1
ATOM 4214 N N . LEU B 1 227 ? -21.40027 16.76450 7.45852 1.000 37.29390 227 LEU B N 1
ATOM 4215 C CA . LEU B 1 227 ? -21.40576 17.60366 8.65352 1.000 36.75034 227 LEU B CA 1
ATOM 4216 C C . LEU B 1 227 ? -20.53651 17.01211 9.75469 1.000 35.05608 227 LEU B C 1
ATOM 4217 O O . LEU B 1 227 ? -19.90782 17.75197 10.51376 1.000 36.07169 227 LEU B O 1
ATOM 4222 N N . LEU B 1 228 ? -20.49910 15.68461 9.86478 1.000 38.84469 228 LEU B N 1
ATOM 4223 C CA . LEU B 1 228 ? -19.59983 15.05819 10.82512 1.000 43.05942 228 LEU B CA 1
ATOM 4224 C C . LEU B 1 228 ? -18.14694 15.40242 10.51479 1.000 43.19144 228 LEU B C 1
ATOM 4225 O O . LEU B 1 228 ? -17.36648 15.71578 11.42026 1.000 45.19812 228 LEU B O 1
ATOM 4230 N N . ARG B 1 229 ? -17.77394 15.38176 9.23580 1.000 40.38078 229 ARG B N 1
ATOM 4231 C CA . ARG B 1 229 ? -16.39529 15.66971 8.86568 1.000 40.53580 229 ARG B CA 1
ATOM 4232 C C . ARG B 1 229 ? -16.09043 17.16059 8.89345 1.000 40.32747 229 ARG B C 1
ATOM 4233 O O . ARG B 1 229 ? -14.94346 17.54991 9.13130 1.000 42.49268 229 ARG B O 1
ATOM 4241 N N . ARG B 1 230 ? -17.08610 18.01181 8.68882 1.000 35.47922 230 ARG B N 1
ATOM 4242 C CA . ARG B 1 230 ? -16.87382 19.45636 8.61740 1.000 35.15572 230 ARG B CA 1
ATOM 4243 C C . ARG B 1 230 ? -17.94160 20.16284 9.43929 1.000 38.00669 230 ARG B C 1
ATOM 4244 O O . ARG B 1 230 ? -18.84778 20.80968 8.89211 1.000 35.22145 230 ARG B O 1
ATOM 4252 N N . PRO B 1 231 ? -17.84930 20.08594 10.77499 1.000 38.81243 231 PRO B N 1
ATOM 4253 C CA . PRO B 1 231 ? -18.86296 20.74620 11.61545 1.000 31.23724 231 PRO B CA 1
ATOM 4254 C C . PRO B 1 231 ? -19.02939 22.21318 11.30500 1.000 34.57304 231 PRO B C 1
ATOM 4255 O O . PRO B 1 231 ? -20.12638 22.74959 11.48253 1.000 36.41056 231 PRO B O 1
ATOM 4259 N N . GLU B 1 232 ? -17.98031 22.89278 10.83471 1.000 32.50485 232 GLU B N 1
ATOM 4260 C CA . GLU B 1 232 ? -18.14215 24.30369 10.50166 1.000 35.98975 232 GLU B CA 1
ATOM 4261 C C . GLU B 1 232 ? -19.07373 24.52709 9.30961 1.000 34.06049 232 GLU B C 1
ATOM 4262 O O . GLU B 1 232 ? -19.43975 25.67825 9.03114 1.000 35.15909 232 GLU B O 1
ATOM 4268 N N . ARG B 1 233 ? -19.48697 23.47245 8.61688 1.000 33.03924 233 ARG B N 1
ATOM 4269 C CA . ARG B 1 233 ? -20.44914 23.63821 7.52573 1.000 36.42578 233 ARG B CA 1
ATOM 4270 C C . ARG B 1 233 ? -21.90490 23.67941 7.99983 1.000 38.99203 233 ARG B C 1
ATOM 4271 O O . ARG B 1 233 ? -22.81269 23.77869 7.16259 1.000 32.17482 233 ARG B O 1
ATOM 4279 N N . LYS B 1 234 ? -22.15481 23.63632 9.31114 1.000 35.16193 234 LYS B N 1
ATOM 4280 C CA . LYS B 1 234 ? -23.52982 23.64248 9.80132 1.000 34.95957 234 LYS B CA 1
ATOM 4281 C C . LYS B 1 234 ? -24.24867 24.92294 9.40421 1.000 35.90041 234 LYS B C 1
ATOM 4282 O O . LYS B 1 234 ? -25.38811 24.88916 8.92559 1.000 33.96889 234 LYS B O 1
ATOM 4288 N N . ALA B 1 235 ? -23.59747 26.06961 9.59365 1.000 34.11770 235 ALA B N 1
ATOM 4289 C CA . ALA B 1 235 ? -24.24254 27.32753 9.25147 1.000 34.69224 235 ALA B CA 1
ATOM 4290 C C . ALA B 1 235 ? -24.61697 27.37581 7.77478 1.000 35.93536 235 ALA B C 1
ATOM 4291 O O . ALA B 1 235 ? -25.67756 27.89915 7.41233 1.000 31.97951 235 ALA B O 1
ATOM 4293 N N . ALA B 1 236 ? -23.75279 26.84920 6.90281 1.000 35.47266 236 ALA B N 1
ATOM 4294 C CA . ALA B 1 236 ? -24.05257 26.87840 5.47413 1.000 36.10785 236 ALA B CA 1
ATOM 4295 C C . ALA B 1 236 ? -25.32151 26.09067 5.17399 1.000 33.35254 236 ALA B C 1
ATOM 4296 O O . ALA B 1 236 ? -26.20596 26.56127 4.44820 1.000 33.65256 236 ALA B O 1
ATOM 4298 N N . LEU B 1 237 ? -25.44219 24.89783 5.75284 1.000 30.54155 237 LEU B N 1
ATOM 4299 C CA . LEU B 1 237 ? -26.58998 24.05209 5.43893 1.000 31.73519 237 LEU B CA 1
ATOM 4300 C C . LEU B 1 237 ? -27.86712 24.58667 6.07818 1.000 37.07558 237 LEU B C 1
ATOM 4301 O O . LEU B 1 237 ? -28.94312 24.51348 5.47207 1.000 35.07230 237 LEU B O 1
ATOM 4306 N N . LEU B 1 238 ? -27.76881 25.13118 7.29892 1.000 32.08282 238 LEU B N 1
ATOM 4307 C CA . LEU B 1 238 ? -28.91747 25.79983 7.90676 1.000 34.19280 238 LEU B CA 1
ATOM 4308 C C . LEU B 1 238 ? -29.39939 26.95021 7.03904 1.000 36.54162 238 LEU B C 1
ATOM 4309 O O . LEU B 1 238 ? -30.60824 27.13877 6.85536 1.000 39.21641 238 LEU B O 1
ATOM 4314 N N . ASP B 1 239 ? -28.46805 27.73650 6.49663 1.000 33.76824 239 ASP B N 1
ATOM 4315 C CA . ASP B 1 239 ? -28.86184 28.86296 5.65776 1.000 34.37455 239 ASP B CA 1
ATOM 4316 C C . ASP B 1 239 ? -29.48814 28.39673 4.34413 1.000 36.12492 239 ASP B C 1
ATOM 4317 O O . ASP B 1 239 ? -30.34766 29.08274 3.78450 1.000 33.52625 239 ASP B O 1
ATOM 4322 N N . ILE B 1 240 ? -29.06366 27.24761 3.82777 1.000 36.53763 240 ILE B N 1
ATOM 4323 C CA . ILE B 1 240 ? -29.70273 26.69868 2.63358 1.000 33.09224 240 ILE B CA 1
ATOM 4324 C C . ILE B 1 240 ? -31.12760 26.23917 2.95314 1.000 31.56508 240 ILE B C 1
ATOM 4325 O O . ILE B 1 240 ? -32.07866 26.54767 2.22095 1.000 31.10282 240 ILE B O 1
ATOM 4330 N N . VAL B 1 241 ? -31.30014 25.52466 4.07098 1.000 31.94092 241 VAL B N 1
ATOM 4331 C CA . VAL B 1 241 ? -32.63678 25.13605 4.51386 1.000 33.64863 241 VAL B CA 1
ATOM 4332 C C . VAL B 1 241 ? -33.51067 26.36963 4.68906 1.000 36.47905 241 VAL B C 1
ATOM 4333 O O . VAL B 1 241 ? -34.66633 26.40027 4.24503 1.000 35.47777 241 VAL B O 1
ATOM 4337 N N . ARG B 1 242 ? -32.94795 27.42457 5.29015 1.000 37.19882 242 ARG B N 1
ATOM 4338 C CA . ARG B 1 242 ? -33.66199 28.68827 5.45439 1.000 35.81025 242 ARG B CA 1
ATOM 4339 C C . ARG B 1 242 ? -34.07215 29.27466 4.11103 1.000 37.88657 242 ARG B C 1
ATOM 4340 O O . ARG B 1 242 ? -35.23636 29.64313 3.90711 1.000 36.30346 242 ARG B O 1
ATOM 4348 N N . ARG B 1 243 ? -33.12169 29.38780 3.18060 1.000 33.19317 243 ARG B N 1
ATOM 4349 C CA . ARG B 1 243 ? -33.44978 29.95249 1.87868 1.000 34.55634 243 ARG B CA 1
ATOM 4350 C C . ARG B 1 243 ? -34.50346 29.11483 1.16745 1.000 33.72304 243 ARG B C 1
ATOM 4351 O O . ARG B 1 243 ? -35.40331 29.66062 0.52212 1.000 33.92568 243 ARG B O 1
ATOM 4359 N N . GLY B 1 244 ? -34.42223 27.78750 1.28939 1.000 29.43405 244 GLY B N 1
ATOM 4360 C CA . GLY B 1 244 ? -35.40479 26.94011 0.63157 1.000 34.74308 244 GLY B CA 1
ATOM 4361 C C . GLY B 1 244 ? -36.80643 27.11021 1.19415 1.000 33.53411 244 GLY B C 1
ATOM 4362 O O . GLY B 1 244 ? -37.78737 27.14299 0.44344 1.000 33.84270 244 GLY B O 1
ATOM 4363 N N . ARG B 1 245 ? -36.91951 27.19109 2.52310 1.000 33.68611 245 ARG B N 1
ATOM 4364 C CA . ARG B 1 245 ? -38.20847 27.46408 3.15773 1.000 38.01214 245 ARG B CA 1
ATOM 4365 C C . ARG B 1 245 ? -38.77265 28.79800 2.69537 1.000 39.26791 245 ARG B C 1
ATOM 4366 O O . ARG B 1 245 ? -39.98164 28.93204 2.46848 1.000 38.21984 245 ARG B O 1
ATOM 4374 N N . GLU B 1 246 ? -37.90492 29.79696 2.55656 1.000 36.21993 246 GLU B N 1
ATOM 4375 C CA . GLU B 1 246 ? -38.32478 31.09832 2.05032 1.000 37.89447 246 GLU B CA 1
ATOM 4376 C C . GLU B 1 246 ? -38.88934 30.98514 0.64111 1.000 40.73854 246 GLU B C 1
ATOM 4377 O O . GLU B 1 246 ? -39.89456 31.62889 0.30651 1.000 41.34740 246 GLU B O 1
ATOM 4383 N N . ILE B 1 247 ? -38.25144 30.17173 -0.20233 1.000 34.64375 247 ILE B N 1
ATOM 4384 C CA . ILE B 1 247 ? -38.74182 29.97548 -1.55910 1.000 34.95120 247 ILE B CA 1
ATOM 4385 C C . ILE B 1 247 ? -40.10692 29.29188 -1.53761 1.000 33.33886 247 ILE B C 1
ATOM 4386 O O . ILE B 1 247 ? -41.04287 29.74070 -2.20741 1.000 36.51894 247 ILE B O 1
ATOM 4391 N N . TRP B 1 248 ? -40.25594 28.21910 -0.74727 1.000 34.81910 248 TRP B N 1
ATOM 4392 C CA . TRP B 1 248 ? -41.57721 27.60029 -0.60730 1.000 37.81002 248 TRP B CA 1
ATOM 4393 C C . TRP B 1 248 ? -42.60015 28.60405 -0.08605 1.000 37.76625 248 TRP B C 1
ATOM 4394 O O . TRP B 1 248 ? -43.72252 28.67068 -0.59822 1.000 39.57489 248 TRP B O 1
ATOM 4405 N N . ASP B 1 249 ? -42.22671 29.40100 0.92280 1.000 35.49413 249 ASP B N 1
ATOM 4406 C CA . ASP B 1 249 ? -43.15017 30.39861 1.45717 1.000 39.75963 249 ASP B CA 1
ATOM 4407 C C . ASP B 1 249 ? -43.71089 31.28994 0.36230 1.000 38.63400 249 ASP B C 1
ATOM 4408 O O . ASP B 1 249 ? -44.86523 31.72058 0.44377 1.000 39.70421 249 ASP B O 1
ATOM 4413 N N . GLY B 1 250 ? -42.92655 31.55713 -0.68202 1.000 42.05599 250 GLY B N 1
ATOM 4414 C CA . GLY B 1 250 ? -43.37522 32.38054 -1.78157 1.000 33.20473 250 GLY B CA 1
ATOM 4415 C C . GLY B 1 250 ? -44.03649 31.65095 -2.92494 1.000 38.81141 250 GLY B C 1
ATOM 4416 O O . GLY B 1 250 ? -44.40081 32.29081 -3.91816 1.000 39.73108 250 GLY B O 1
ATOM 4417 N N . ILE B 1 251 ? -44.20830 30.33559 -2.81221 1.000 37.17428 251 ILE B N 1
ATOM 4418 C CA . ILE B 1 251 ? -44.68583 29.47221 -3.89221 1.000 36.49935 251 ILE B CA 1
ATOM 4419 C C . ILE B 1 251 ? -46.14888 29.12667 -3.64623 1.000 36.19343 251 ILE B C 1
ATOM 4420 O O . ILE B 1 251 ? -46.51303 28.76153 -2.51654 1.000 36.94925 251 ILE B O 1
ATOM 4425 N N . PRO B 1 252 ? -47.02089 29.20239 -4.66553 1.000 35.12254 252 PRO B N 1
ATOM 4426 C CA . PRO B 1 252 ? -48.44850 28.89692 -4.46824 1.000 38.07232 252 PRO B CA 1
ATOM 4427 C C . PRO B 1 252 ? -48.74915 27.39797 -4.58425 1.000 39.70194 252 PRO B C 1
ATOM 4428 O O . PRO B 1 252 ? -49.61272 26.97503 -5.36216 1.000 42.98433 252 PRO B O 1
ATOM 4432 N N . ASP B 1 253 ? -48.03369 26.58575 -3.80683 1.000 38.26140 253 ASP B N 1
ATOM 4433 C CA . ASP B 1 253 ? -48.18447 25.13997 -3.95831 1.000 42.24905 253 ASP B CA 1
ATOM 4434 C C . ASP B 1 253 ? -49.54158 24.67017 -3.45769 1.000 40.65259 253 ASP B C 1
ATOM 4435 O O . ASP B 1 253 ? -50.12835 23.74143 -4.02290 1.000 38.46879 253 ASP B O 1
ATOM 4440 N N . ARG B 1 254 ? -50.04755 25.29238 -2.39459 1.000 41.47626 254 ARG B N 1
ATOM 4441 C CA . ARG B 1 254 ? -51.34720 24.90842 -1.85653 1.000 40.59091 254 ARG B CA 1
ATOM 4442 C C . ARG B 1 254 ? -52.44115 25.02097 -2.91212 1.000 41.45167 254 ARG B C 1
ATOM 4443 O O . ARG B 1 254 ? -53.32245 24.15837 -2.99813 1.000 39.80747 254 ARG B O 1
ATOM 4451 N N . LYS B 1 255 ? -52.39622 26.07454 -3.73062 1.000 38.59786 255 LYS B N 1
ATOM 4452 C CA . LYS B 1 255 ? -53.36719 26.22017 -4.80651 1.000 35.60663 255 LYS B CA 1
ATOM 4453 C C . LYS B 1 255 ? -53.32580 25.01688 -5.73570 1.000 39.52852 255 LYS B C 1
ATOM 4454 O O . LYS B 1 255 ? -54.36557 24.42951 -6.05640 1.000 34.94772 255 LYS B O 1
ATOM 4460 N N . HIS B 1 256 ? -52.12160 24.62897 -6.17712 1.000 36.96995 256 HIS B N 1
ATOM 4461 C CA . HIS B 1 256 ? -52.01291 23.54630 -7.14971 1.000 34.78794 256 HIS B CA 1
ATOM 4462 C C . HIS B 1 256 ? -52.38926 22.20062 -6.54033 1.000 35.00276 256 HIS B C 1
ATOM 4463 O O . HIS B 1 256 ? -52.99874 21.36116 -7.21478 1.000 37.05298 256 HIS B O 1
ATOM 4470 N N . VAL B 1 257 ? -52.05030 21.97503 -5.26836 1.000 35.30192 257 VAL B N 1
ATOM 4471 C CA . VAL B 1 257 ? -52.45642 20.73578 -4.60844 1.000 36.92866 257 VAL B CA 1
ATOM 4472 C C . VAL B 1 257 ? -53.98379 20.65747 -4.50521 1.000 38.54276 257 VAL B C 1
ATOM 4473 O O . VAL B 1 257 ? -54.60161 19.66100 -4.90036 1.000 34.68328 257 VAL B O 1
ATOM 4477 N N . LEU B 1 258 ? -54.61627 21.70188 -3.95850 1.000 37.56891 258 LEU B N 1
ATOM 4478 C CA . LEU B 1 258 ? -56.06416 21.65137 -3.74535 1.000 37.23941 258 LEU B CA 1
ATOM 4479 C C . LEU B 1 258 ? -56.81834 21.55798 -5.06097 1.000 35.77961 258 LEU B C 1
ATOM 4480 O O . LEU B 1 258 ? -57.93309 21.03133 -5.10124 1.000 37.19351 258 LEU B O 1
ATOM 4485 N N . ARG B 1 259 ? -56.21554 22.04178 -6.14315 1.000 36.04779 259 ARG B N 1
ATOM 4486 C CA . ARG B 1 259 ? -56.86222 22.00398 -7.44627 1.000 34.66971 259 ARG B CA 1
ATOM 4487 C C . ARG B 1 259 ? -57.03656 20.57126 -7.93827 1.000 37.72677 259 ARG B C 1
ATOM 4488 O O . ARG B 1 259 ? -58.13017 20.18474 -8.36484 1.000 37.28388 259 ARG B O 1
ATOM 4496 N N . ARG B 1 260 ? -55.97167 19.76157 -7.89639 1.000 34.60024 260 ARG B N 1
ATOM 4497 C CA . ARG B 1 260 ? -56.12312 18.36100 -8.27047 1.000 32.41048 260 ARG B CA 1
ATOM 4498 C C . ARG B 1 260 ? -56.82363 17.55221 -7.18496 1.000 31.91136 260 ARG B C 1
ATOM 4499 O O . ARG B 1 260 ? -57.41571 16.50851 -7.48639 1.000 33.08185 260 ARG B O 1
ATOM 4507 N N . GLU B 1 261 ? -56.76860 18.00366 -5.93183 1.000 34.03248 261 GLU B N 1
ATOM 4508 C CA . GLU B 1 261 ? -57.49085 17.29516 -4.88227 1.000 34.33169 261 GLU B CA 1
ATOM 4509 C C . GLU B 1 261 ? -58.99898 17.48041 -5.02381 1.000 33.31838 261 GLU B C 1
ATOM 4510 O O . GLU B 1 261 ? -59.76458 16.55723 -4.72180 1.000 33.56887 261 GLU B O 1
ATOM 4516 N N . GLU B 1 262 ? -59.43942 18.65394 -5.49083 1.000 32.98584 262 GLU B N 1
ATOM 4517 C CA . GLU B 1 262 ? -60.86011 18.86757 -5.76534 1.000 37.71179 262 GLU B CA 1
ATOM 4518 C C . GLU B 1 262 ? -61.32957 17.98546 -6.90954 1.000 38.20269 262 GLU B C 1
ATOM 4519 O O . GLU B 1 262 ? -62.39759 17.36999 -6.83326 1.000 37.02951 262 GLU B O 1
ATOM 4525 N N . LEU B 1 263 ? -60.55099 17.93070 -7.99166 1.000 34.07374 263 LEU B N 1
ATOM 4526 C CA . LEU B 1 263 ? -60.87028 17.01442 -9.07997 1.000 36.00953 263 LEU B CA 1
ATOM 4527 C C . LEU B 1 263 ? -60.98459 15.58782 -8.56879 1.000 32.12047 263 LEU B C 1
ATOM 4528 O O . LEU B 1 263 ? -61.93746 14.87289 -8.89901 1.000 33.65148 263 LEU B O 1
ATOM 4533 N N . PHE B 1 264 ? -60.01526 15.15502 -7.75448 1.000 32.87065 264 PHE B N 1
ATOM 4534 C CA . PHE B 1 264 ? -60.06766 13.80832 -7.19428 1.000 29.02702 264 PHE B CA 1
ATOM 4535 C C . PHE B 1 264 ? -61.31351 13.62544 -6.33017 1.000 30.25345 264 PHE B C 1
ATOM 4536 O O . PHE B 1 264 ? -61.97622 12.58264 -6.39220 1.000 32.75129 264 PHE B O 1
ATOM 4544 N N . GLN B 1 265 ? -61.64129 14.62441 -5.51226 1.000 30.67599 265 GLN B N 1
ATOM 4545 C CA . GLN B 1 265 ? -62.85106 14.54252 -4.69671 1.000 35.88939 265 GLN B CA 1
ATOM 4546 C C . GLN B 1 265 ? -64.07091 14.27744 -5.57418 1.000 37.50078 265 GLN B C 1
ATOM 4547 O O . GLN B 1 265 ? -64.84874 13.35067 -5.32311 1.000 36.50499 265 GLN B O 1
ATOM 4553 N N . ALA B 1 266 ? -64.23586 15.08608 -6.62440 1.000 36.38608 266 ALA B N 1
ATOM 4554 C CA . ALA B 1 266 ? -65.32193 14.87474 -7.57513 1.000 38.40803 266 ALA B CA 1
ATOM 4555 C C . ALA B 1 266 ? -65.23555 13.49754 -8.22021 1.000 38.51377 266 ALA B C 1
ATOM 4556 O O . ALA B 1 266 ? -66.26237 12.85356 -8.46656 1.000 44.46916 266 ALA B O 1
ATOM 4558 N N . GLY B 1 267 ? -64.01722 13.01852 -8.48369 1.000 37.74854 267 GLY B N 1
ATOM 4559 C CA . GLY B 1 267 ? -63.86243 11.70551 -9.09627 1.000 32.71783 267 GLY B CA 1
ATOM 4560 C C . GLY B 1 267 ? -64.35128 10.57055 -8.21568 1.000 39.57855 267 GLY B C 1
ATOM 4561 O O . GLY B 1 267 ? -65.07603 9.68536 -8.67329 1.000 43.71102 267 GLY B O 1
ATOM 4562 N N . MET B 1 268 ? -63.94844 10.56227 -6.93825 1.000 40.92596 268 MET B N 1
ATOM 4563 C CA . MET B 1 268 ? -64.38066 9.45243 -6.09741 1.000 44.37901 268 MET B CA 1
ATOM 4564 C C . MET B 1 268 ? -65.84539 9.56691 -5.69540 1.000 44.92254 268 MET B C 1
ATOM 4565 O O . MET B 1 268 ? -66.44692 8.54788 -5.34315 1.000 47.95870 268 MET B O 1
ATOM 4570 N N . ARG B 1 269 ? -66.44333 10.76406 -5.78741 1.000 43.84721 269 ARG B N 1
ATOM 4571 C CA . ARG B 1 269 ? -67.89416 10.88274 -5.63293 1.000 47.57864 269 ARG B CA 1
ATOM 4572 C C . ARG B 1 269 ? -68.64478 10.08122 -6.69230 1.000 51.41558 269 ARG B C 1
ATOM 4573 O O . ARG B 1 269 ? -69.77725 9.65045 -6.44908 1.000 52.94090 269 ARG B O 1
ATOM 4581 N N . GLU B 1 270 ? -68.04273 9.86598 -7.86574 1.000 52.67313 270 GLU B N 1
ATOM 4582 C CA . GLU B 1 270 ? -68.63378 9.00187 -8.88589 1.000 54.10020 270 GLU B CA 1
ATOM 4583 C C . GLU B 1 270 ? -68.36374 7.51451 -8.65849 1.000 52.18197 270 GLU B C 1
ATOM 4584 O O . GLU B 1 270 ? -68.81828 6.69679 -9.46374 1.000 58.71536 270 GLU B O 1
ATOM 4590 N N . HIS B 1 271 ? -67.65371 7.13115 -7.59107 1.000 52.93616 271 HIS B N 1
ATOM 4591 C CA . HIS B 1 271 ? -67.21498 5.74655 -7.43226 1.000 53.42251 271 HIS B CA 1
ATOM 4592 C C . HIS B 1 271 ? -67.33284 5.26033 -5.99362 1.000 57.63766 271 HIS B C 1
ATOM 4593 O O . HIS B 1 271 ? -66.54088 4.41799 -5.55549 1.000 58.06998 271 HIS B O 1
ATOM 4600 N N . ALA B 1 272 ? -68.32845 5.76032 -5.25548 1.000 60.83153 272 ALA B N 1
ATOM 4601 C CA . ALA B 1 272 ? -68.46101 5.42303 -3.84104 1.000 58.86468 272 ALA B CA 1
ATOM 4602 C C . ALA B 1 272 ? -68.61632 3.92696 -3.62979 1.000 58.00901 272 ALA B C 1
ATOM 4603 O O . ALA B 1 272 ? -68.13662 3.38167 -2.62683 1.000 60.58927 272 ALA B O 1
ATOM 4605 N N . ASP B 1 273 ? -69.31550 3.25475 -4.54681 1.000 61.44113 273 ASP B N 1
ATOM 4606 C CA . ASP B 1 273 ? -69.50627 1.81422 -4.42909 1.000 64.58366 273 ASP B CA 1
ATOM 4607 C C . ASP B 1 273 ? -68.16842 1.09167 -4.39706 1.000 61.26164 273 ASP B C 1
ATOM 4608 O O . ASP B 1 273 ? -67.95077 0.19102 -3.57394 1.000 56.55429 273 ASP B O 1
ATOM 4613 N N . LEU B 1 274 ? -67.25314 1.49690 -5.27956 1.000 62.26743 274 LEU B N 1
ATOM 4614 C CA . LEU B 1 274 ? -65.96405 0.83074 -5.41475 1.000 59.55887 274 LEU B CA 1
ATOM 4615 C C . LEU B 1 274 ? -65.08082 1.06417 -4.19362 1.000 54.66234 274 LEU B C 1
ATOM 4616 O O . LEU B 1 274 ? -64.22369 0.23130 -3.87723 1.000 55.11441 274 LEU B O 1
ATOM 4621 N N . LEU B 1 275 ? -65.28542 2.17122 -3.48541 1.000 54.64931 275 LEU B N 1
ATOM 4622 C CA . LEU B 1 275 ? -64.42724 2.55294 -2.37073 1.000 50.18277 275 LEU B CA 1
ATOM 4623 C C . LEU B 1 275 ? -64.96016 2.13786 -1.00547 1.000 54.01824 275 LEU B C 1
ATOM 4624 O O . LEU B 1 275 ? -64.30515 2.42868 0.00232 1.000 50.32553 275 LEU B O 1
ATOM 4629 N N . ALA B 1 276 ? -66.12903 1.49593 -0.93294 1.000 52.52107 276 ALA B N 1
ATOM 4630 C CA . ALA B 1 276 ? -66.68319 1.11359 0.36551 1.000 54.67143 276 ALA B CA 1
ATOM 4631 C C . ALA B 1 276 ? -65.66413 0.30812 1.15891 1.000 48.21330 276 ALA B C 1
ATOM 4632 O O . ALA B 1 276 ? -65.06798 -0.64039 0.64502 1.000 54.09455 276 ALA B O 1
ATOM 4634 N N . GLY B 1 277 ? -65.42562 0.72603 2.39831 1.000 48.03079 277 GLY B N 1
ATOM 4635 C CA . GLY B 1 277 ? -64.45479 0.06872 3.24755 1.000 46.84973 277 GLY B CA 1
ATOM 4636 C C . GLY B 1 277 ? -63.00599 0.47055 3.03498 1.000 50.66767 277 GLY B C 1
ATOM 4637 O O . GLY B 1 277 ? -62.15319 0.10771 3.85868 1.000 51.86476 277 GLY B O 1
ATOM 4638 N N . TYR B 1 278 ? -62.68900 1.20998 1.97551 1.000 44.71341 278 TYR B N 1
ATOM 4639 C CA . TYR B 1 278 ? -61.29615 1.50368 1.65852 1.000 44.63077 278 TYR B CA 1
ATOM 4640 C C . TYR B 1 278 ? -60.78175 2.65722 2.51122 1.000 42.76594 278 TYR B C 1
ATOM 4641 O O . TYR B 1 278 ? -61.31368 3.77178 2.44421 1.000 42.98646 278 TYR B O 1
ATOM 4650 N N . GLU B 1 279 ? -59.73534 2.39256 3.28940 1.000 36.41381 279 GLU B N 1
ATOM 4651 C CA . GLU B 1 279 ? -59.12344 3.37703 4.16496 1.000 39.35357 279 GLU B CA 1
ATOM 4652 C C . GLU B 1 279 ? -57.85808 3.95042 3.53905 1.000 38.64976 279 GLU B C 1
ATOM 4653 O O . GLU B 1 279 ? -57.03840 3.21416 2.98614 1.000 41.57826 279 GLU B O 1
ATOM 4659 N N . VAL B 1 280 ? -57.71254 5.27059 3.61614 1.000 38.32147 280 VAL B N 1
ATOM 4660 C CA . VAL B 1 280 ? -56.52298 5.92284 3.08077 1.000 30.33362 280 VAL B CA 1
ATOM 4661 C C . VAL B 1 280 ? -55.37805 5.92386 4.09760 1.000 33.94797 280 VAL B C 1
ATOM 4662 O O . VAL B 1 280 ? -54.20967 5.83330 3.71161 1.000 34.25104 280 VAL B O 1
ATOM 4666 N N . TRP B 1 281 ? -55.68318 6.01736 5.38957 1.000 33.99404 281 TRP B N 1
ATOM 4667 C CA . TRP B 1 281 ? -54.73231 5.72385 6.46269 1.000 31.66816 281 TRP B CA 1
ATOM 4668 C C . TRP B 1 281 ? -55.55790 5.08555 7.57909 1.000 38.11126 281 TRP B C 1
ATOM 4669 O O . TRP B 1 281 ? -56.79200 5.05613 7.47507 1.000 37.69479 281 TRP B O 1
ATOM 4680 N N . PRO B 1 282 ? -54.94004 4.50110 8.61062 1.000 36.12021 282 PRO B N 1
ATOM 4681 C CA . PRO B 1 282 ? -55.72083 3.69852 9.56572 1.000 39.14788 282 PRO B CA 1
ATOM 4682 C C . PRO B 1 282 ? -56.89483 4.41585 10.22968 1.000 38.51157 282 PRO B C 1
ATOM 4683 O O . PRO B 1 282 ? -56.74729 5.48255 10.83516 1.000 38.64608 282 PRO B O 1
ATOM 4687 N N . GLY B 1 283 ? -58.07502 3.81474 10.12277 1.000 39.91550 283 GLY B N 1
ATOM 4688 C CA . GLY B 1 283 ? -59.25773 4.37757 10.73333 1.000 39.74775 283 GLY B CA 1
ATOM 4689 C C . GLY B 1 283 ? -59.89380 5.50779 9.96253 1.000 41.28872 283 GLY B C 1
ATOM 4690 O O . GLY B 1 283 ? -60.81397 6.14587 10.48153 1.000 39.29443 283 GLY B O 1
ATOM 4691 N N . GLN B 1 284 ? -59.43984 5.78048 8.74486 1.000 31.61555 284 GLN B N 1
ATOM 4692 C CA . GLN B 1 284 ? -59.96538 6.88920 7.95314 1.000 34.00646 284 GLN B CA 1
ATOM 4693 C C . GLN B 1 284 ? -60.38075 6.36791 6.58516 1.000 35.71599 284 GLN B C 1
ATOM 4694 O O . GLN B 1 284 ? -59.50766 6.06257 5.76038 1.000 35.27616 284 GLN B O 1
ATOM 4700 N N . PRO B 1 285 ? -61.68084 6.22353 6.32101 1.000 36.35425 285 PRO B N 1
ATOM 4701 C CA . PRO B 1 285 ? -62.10255 5.87452 4.95845 1.000 35.38834 285 PRO B CA 1
ATOM 4702 C C . PRO B 1 285 ? -61.71135 6.98030 3.99328 1.000 34.33024 285 PRO B C 1
ATOM 4703 O O . PRO B 1 285 ? -61.82044 8.16715 4.30856 1.000 32.70190 285 PRO B O 1
ATOM 4707 N N . LEU B 1 286 ? -61.21860 6.58095 2.81647 1.000 33.06779 286 LEU B N 1
ATOM 4708 C CA . LEU B 1 286 ? -60.81648 7.56960 1.81946 1.000 33.32170 286 LEU B CA 1
ATOM 4709 C C . LEU B 1 286 ? -61.99689 8.43343 1.39808 1.000 32.73049 286 LEU B C 1
ATOM 4710 O O . LEU B 1 286 ? -61.85606 9.64736 1.21661 1.000 31.41813 286 LEU B O 1
ATOM 4715 N N . LEU B 1 287 ? -63.17289 7.82185 1.25020 1.000 36.14475 287 LEU B N 1
ATOM 4716 C CA . LEU B 1 287 ? -64.33356 8.53356 0.72577 1.000 35.72463 287 LEU B CA 1
ATOM 4717 C C . LEU B 1 287 ? -64.72348 9.72176 1.59496 1.000 37.25968 287 LEU B C 1
ATOM 4718 O O . LEU B 1 287 ? -65.20543 10.73527 1.07829 1.000 35.96417 287 LEU B O 1
ATOM 4723 N N . SER B 1 288 ? -64.52496 9.62876 2.90747 1.000 36.83382 288 SER B N 1
ATOM 4724 C CA . SER B 1 288 ? -64.93443 10.70548 3.79834 1.000 36.95215 288 SER B CA 1
ATOM 4725 C C . SER B 1 288 ? -63.82227 11.70965 4.08220 1.000 35.70628 288 SER B C 1
ATOM 4726 O O . SER B 1 288 ? -64.00267 12.57725 4.93846 1.000 35.11727 288 SER B O 1
ATOM 4729 N N . THR B 1 289 ? -62.68180 11.62033 3.39652 1.000 35.35862 289 THR B N 1
ATOM 4730 C CA . THR B 1 289 ? -61.71550 12.70253 3.51854 1.000 30.01295 289 THR B CA 1
ATOM 4731 C C . THR B 1 289 ? -62.13035 13.85919 2.62540 1.000 31.07688 289 THR B C 1
ATOM 4732 O O . THR B 1 289 ? -62.84500 13.68489 1.63536 1.000 31.43797 289 THR B O 1
ATOM 4736 N N . THR B 1 290 ? -61.68636 15.05014 2.98300 1.000 32.68903 290 THR B N 1
ATOM 4737 C CA . THR B 1 290 ? -61.83103 16.20573 2.11380 1.000 32.95778 290 THR B CA 1
ATOM 4738 C C . THR B 1 290 ? -60.49591 16.55871 1.48118 1.000 34.21474 290 THR B C 1
ATOM 4739 O O . THR B 1 290 ? -59.44017 16.05056 1.89295 1.000 29.96369 290 THR B O 1
ATOM 4743 N N . PRO B 1 291 ? -60.49198 17.43247 0.45928 1.000 31.74182 291 PRO B N 1
ATOM 4744 C CA . PRO B 1 291 ? -59.22637 17.94744 -0.07528 1.000 32.80920 291 PRO B CA 1
ATOM 4745 C C . PRO B 1 291 ? -58.32314 18.53002 0.99374 1.000 34.49900 291 PRO B C 1
ATOM 4746 O O . PRO B 1 291 ? -57.16923 18.11255 1.12795 1.000 30.98689 291 PRO B O 1
ATOM 4750 N N . GLU B 1 292 ? -58.84878 19.49533 1.75760 1.000 33.52601 292 GLU B N 1
ATOM 4751 C CA . GLU B 1 292 ? -58.05011 20.15766 2.77778 1.000 31.76244 292 GLU B CA 1
ATOM 4752 C C . GLU B 1 292 ? -57.55460 19.16639 3.81497 1.000 31.70551 292 GLU B C 1
ATOM 4753 O O . GLU B 1 292 ? -56.44834 19.31326 4.33907 1.000 33.43122 292 GLU B O 1
ATOM 4759 N N . GLN B 1 293 ? -58.35023 18.15184 4.12617 1.000 29.13398 293 GLN B N 1
ATOM 4760 C CA . GLN B 1 293 ? -57.91653 17.16933 5.11412 1.000 32.73045 293 GLN B CA 1
ATOM 4761 C C . GLN B 1 293 ? -56.76456 16.31993 4.57823 1.000 31.91978 293 GLN B C 1
ATOM 4762 O O . GLN B 1 293 ? -55.84607 15.96708 5.32826 1.000 29.10700 293 GLN B O 1
ATOM 4768 N N . ARG B 1 294 ? -56.79547 15.98080 3.28621 1.000 30.10185 294 ARG B N 1
ATOM 4769 C CA . ARG B 1 294 ? -55.69067 15.21746 2.70274 1.000 33.02700 294 ARG B CA 1
ATOM 4770 C C . ARG B 1 294 ? -54.44024 16.08371 2.55496 1.000 32.85295 294 ARG B C 1
ATOM 4771 O O . ARG B 1 294 ? -53.32413 15.62240 2.81865 1.000 31.89231 294 ARG B O 1
ATOM 4779 N N . TYR B 1 295 ? -54.60870 17.34233 2.14725 1.000 33.48865 295 TYR B N 1
ATOM 4780 C CA . TYR B 1 295 ? -53.49144 18.28619 2.14373 1.000 32.50069 295 TYR B CA 1
ATOM 4781 C C . TYR B 1 295 ? -52.87570 18.42031 3.53189 1.000 35.28826 295 TYR B C 1
ATOM 4782 O O . TYR B 1 295 ? -51.65118 18.31998 3.69559 1.000 34.36990 295 TYR B O 1
ATOM 4791 N N . ALA B 1 296 ? -53.71254 18.63641 4.55347 1.000 31.67100 296 ALA B N 1
ATOM 4792 C CA . ALA B 1 296 ? -53.18236 18.81885 5.90053 1.000 31.84607 296 ALA B CA 1
ATOM 4793 C C . ALA B 1 296 ? -52.46336 17.57133 6.38769 1.000 34.14778 296 ALA B C 1
ATOM 4794 O O . ALA B 1 296 ? -51.45835 17.67352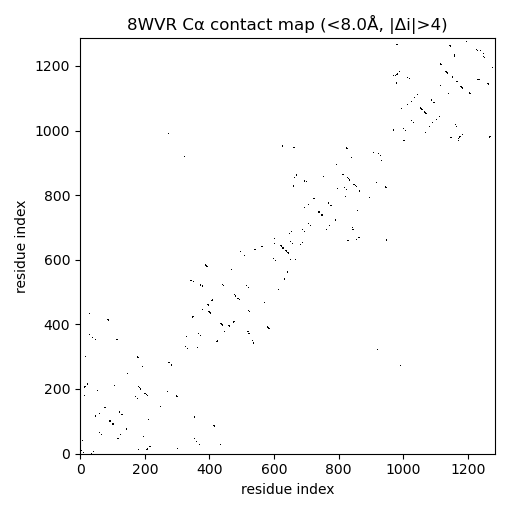 7.09863 1.000 32.66622 296 ALA B O 1
ATOM 4796 N N . MET B 1 297 ? -52.94724 16.38788 6.00915 1.000 32.80182 297 MET B N 1
ATOM 4797 C CA . MET B 1 297 ? -52.31340 15.16411 6.48258 1.000 33.24070 297 MET B CA 1
ATOM 4798 C C . MET B 1 297 ? -50.93588 14.99202 5.85514 1.000 31.89864 297 MET B C 1
ATOM 4799 O O . MET B 1 297 ? -49.98558 14.57717 6.52971 1.000 35.82763 297 MET B O 1
ATOM 4804 N N . ALA B 1 298 ? -50.80478 15.33348 4.57288 1.000 32.81412 298 ALA B N 1
ATOM 4805 C CA . ALA B 1 298 ? -49.49490 15.31801 3.93239 1.000 33.83631 298 ALA B CA 1
ATOM 4806 C C . ALA B 1 298 ? -48.55374 16.31919 4.59654 1.000 36.99264 298 ALA B C 1
ATOM 4807 O O . ALA B 1 298 ? -47.37324 16.02462 4.82060 1.000 31.92107 298 ALA B O 1
ATOM 4809 N N . GLU B 1 299 ? -49.06829 17.50334 4.93375 1.000 36.73299 299 GLU B N 1
ATOM 4810 C CA . GLU B 1 299 ? -48.27058 18.48160 5.66454 1.000 39.28134 299 GLU B CA 1
ATOM 4811 C C . GLU B 1 299 ? -47.79349 17.93356 6.99950 1.000 38.20168 299 GLU B C 1
ATOM 4812 O O . GLU B 1 299 ? -46.62560 18.10853 7.35835 1.000 39.91942 299 GLU B O 1
ATOM 4818 N N . GLN B 1 300 ? -48.68345 17.28086 7.76089 1.000 37.52008 300 GLN B N 1
ATOM 4819 C CA . GLN B 1 300 ? -48.26501 16.67486 9.02545 1.000 38.86769 300 GLN B CA 1
ATOM 4820 C C . GLN B 1 300 ? -47.19997 15.60810 8.79851 1.000 38.25113 300 GLN B C 1
ATOM 4821 O O . GLN B 1 300 ? -46.23520 15.50814 9.56661 1.000 38.42150 300 GLN B O 1
ATOM 4827 N N . TRP B 1 301 ? -47.37611 14.77763 7.76983 1.000 34.58021 301 TRP B N 1
ATOM 4828 C CA . TRP B 1 301 ? -46.37065 13.76612 7.47190 1.000 35.92993 301 TRP B CA 1
ATOM 4829 C C . TRP B 1 301 ? -45.03332 14.41079 7.13600 1.000 36.49440 301 TRP B C 1
ATOM 4830 O O . TRP B 1 301 ? -43.98019 13.93312 7.57354 1.000 34.49361 301 TRP B O 1
ATOM 4841 N N . THR B 1 302 ? -45.05626 15.49398 6.35926 1.000 29.86698 302 THR B N 1
ATOM 4842 C CA . THR B 1 302 ? -43.82206 16.20762 6.05644 1.000 34.60456 302 THR B CA 1
ATOM 4843 C C . THR B 1 302 ? -43.08595 16.60163 7.33523 1.000 39.22138 302 THR B C 1
ATOM 4844 O O . THR B 1 302 ? -41.88612 16.33353 7.48011 1.000 34.39563 302 THR B O 1
ATOM 4848 N N . ASP B 1 303 ? -43.80175 17.21457 8.28660 1.000 37.24652 303 ASP B N 1
ATOM 4849 C CA . ASP B 1 303 ? -43.18210 17.66084 9.53514 1.000 37.45653 303 ASP B CA 1
ATOM 4850 C C . ASP B 1 303 ? -42.59239 16.49597 10.31429 1.000 35.32984 303 ASP B C 1
ATOM 4851 O O . ASP B 1 303 ? -41.46624 16.57997 10.81725 1.000 34.09908 303 ASP B O 1
ATOM 4856 N N . ARG B 1 304 ? -43.34124 15.39887 10.44494 1.000 35.87997 304 ARG B N 1
ATOM 4857 C CA . ARG B 1 304 ? -42.81748 14.28097 11.22124 1.000 37.80540 304 ARG B CA 1
ATOM 4858 C C . ARG B 1 304 ? -41.58775 13.68061 10.55650 1.000 35.07293 304 ARG B C 1
ATOM 4859 O O . ARG B 1 304 ? -40.60949 13.35055 11.23803 1.000 33.85774 304 ARG B O 1
ATOM 4867 N N . MET B 1 305 ? -41.61294 13.52851 9.22947 1.000 33.98352 305 MET B N 1
ATOM 4868 C CA . MET B 1 305 ? -40.45165 12.95889 8.55380 1.000 34.89107 305 MET B CA 1
ATOM 4869 C C . MET B 1 305 ? -39.26007 13.89702 8.65740 1.000 28.22729 305 MET B C 1
ATOM 4870 O O . MET B 1 305 ? -38.15365 13.46647 8.99750 1.000 32.50974 305 MET B O 1
ATOM 4875 N N . ALA B 1 306 ? -39.47477 15.18763 8.37881 1.000 31.28290 306 ALA B N 1
ATOM 4876 C CA . ALA B 1 306 ? -38.38241 16.14855 8.41762 1.000 31.55624 306 ALA B CA 1
ATOM 4877 C C . ALA B 1 306 ? -37.70502 16.15239 9.78037 1.000 35.77477 306 ALA B C 1
ATOM 4878 O O . ALA B 1 306 ? -36.47057 16.15489 9.86107 1.000 32.58622 306 ALA B O 1
ATOM 4880 N N . ALA B 1 307 ? -38.49945 16.13590 10.86270 1.000 34.23248 307 ALA B N 1
ATOM 4881 C CA . ALA B 1 307 ? -37.93607 16.09206 12.20666 1.000 31.89659 307 ALA B CA 1
ATOM 4882 C C . ALA B 1 307 ? -37.02073 14.89268 12.36818 1.000 31.91950 307 ALA B C 1
ATOM 4883 O O . ALA B 1 307 ? -35.89203 15.01950 12.85324 1.000 40.01960 307 ALA B O 1
ATOM 4885 N N . ALA B 1 308 ? -37.48851 13.71306 11.96003 1.000 30.10578 308 ALA B N 1
ATOM 4886 C CA . ALA B 1 308 ? -36.66448 12.51508 12.07647 1.000 31.84209 308 ALA B CA 1
ATOM 4887 C C . ALA B 1 308 ? -35.43070 12.60168 11.18615 1.000 36.78757 308 ALA B C 1
ATOM 4888 O O . ALA B 1 308 ? -34.34574 12.13352 11.56430 1.000 30.42167 308 ALA B O 1
ATOM 4890 N N . ARG B 1 309 ? -35.57219 13.19934 9.99723 1.000 32.01526 309 ARG B N 1
ATOM 4891 C CA . ARG B 1 309 ? -34.43184 13.24247 9.08702 1.000 30.54258 309 ARG B CA 1
ATOM 4892 C C . ARG B 1 309 ? -33.43498 14.32627 9.47181 1.000 27.46869 309 ARG B C 1
ATOM 4893 O O . ARG B 1 309 ? -32.22519 14.09378 9.42098 1.000 32.19520 309 ARG B O 1
ATOM 4901 N N . LEU B 1 310 ? -33.90856 15.50820 9.85599 1.000 27.35266 310 LEU B N 1
ATOM 4902 C CA . LEU B 1 310 ? -32.97822 16.56407 10.22915 1.000 28.98302 310 LEU B CA 1
ATOM 4903 C C . LEU B 1 310 ? -32.18622 16.20272 11.48575 1.000 38.51148 310 LEU B C 1
ATOM 4904 O O . LEU B 1 310 ? -31.03773 16.63214 11.63517 1.000 35.14637 310 LEU B O 1
ATOM 4909 N N . VAL B 1 311 ? -32.75658 15.39236 12.38206 1.000 36.13947 311 VAL B N 1
ATOM 4910 C CA . VAL B 1 311 ? -31.97940 14.93940 13.52737 1.000 39.25382 311 VAL B CA 1
ATOM 4911 C C . VAL B 1 311 ? -30.93277 13.92109 13.09116 1.000 33.71185 311 VAL B C 1
ATOM 4912 O O . VAL B 1 311 ? -29.77149 14.00643 13.48902 1.000 41.23881 311 VAL B O 1
ATOM 4916 N N . HIS B 1 312 ? -31.31015 12.95445 12.25589 1.000 33.37020 312 HIS B N 1
ATOM 4917 C CA . HIS B 1 312 ? -30.31927 11.99410 11.77837 1.000 36.43249 312 HIS B CA 1
ATOM 4918 C C . HIS B 1 312 ? -29.17238 12.67322 11.02378 1.000 40.63908 312 HIS B C 1
ATOM 4919 O O . HIS B 1 312 ? -28.02725 12.20778 11.08724 1.000 38.19902 312 HIS B O 1
ATOM 4926 N N . MET B 1 313 ? -29.46069 13.76476 10.30360 1.000 35.87801 313 MET B N 1
ATOM 4927 C CA . MET B 1 313 ? -28.45825 14.51722 9.55188 1.000 35.23142 313 MET B CA 1
ATOM 4928 C C . MET B 1 313 ? -27.62000 15.45261 10.41111 1.000 36.08615 313 MET B C 1
ATOM 4929 O O . MET B 1 313 ? -26.59710 15.95028 9.93059 1.000 34.08817 313 MET B O 1
ATOM 4934 N N . GLY B 1 314 ? -28.03578 15.74430 11.63720 1.000 34.09257 314 GLY B N 1
ATOM 4935 C CA . GLY B 1 314 ? -27.30067 16.69092 12.45120 1.000 32.46313 314 GLY B CA 1
ATOM 4936 C C . GLY B 1 314 ? -27.70751 18.12488 12.25363 1.000 33.18897 314 GLY B C 1
ATOM 4937 O O . GLY B 1 314 ? -26.92395 19.03021 12.57119 1.000 31.03504 314 GLY B O 1
ATOM 4938 N N . LEU B 1 315 ? -28.92042 18.36686 11.75635 1.000 32.94063 315 LEU B N 1
ATOM 4939 C CA . LEU B 1 315 ? -29.44371 19.71987 11.59466 1.000 36.08694 315 LEU B CA 1
ATOM 4940 C C . LEU B 1 315 ? -30.71077 19.93473 12.43076 1.000 38.53296 315 LEU B C 1
ATOM 4941 O O . LEU B 1 315 ? -31.72281 20.43546 11.90885 1.000 36.30011 315 LEU B O 1
ATOM 4946 N N . PRO B 1 316 ? -30.70285 19.59694 13.72803 1.000 39.37669 316 PRO B N 1
ATOM 4947 C CA . PRO B 1 316 ? -31.93780 19.76648 14.51781 1.000 38.68693 316 PRO B CA 1
ATOM 4948 C C . PRO B 1 316 ? -32.43949 21.19340 14.54201 1.000 41.12607 316 PRO B C 1
ATOM 4949 O O . PRO B 1 316 ? -33.65227 21.40521 14.66358 1.000 41.83417 316 PRO B O 1
ATOM 4953 N N . GLU B 1 317 ? -31.54659 22.17848 14.38364 1.000 42.72753 317 GLU B N 1
ATOM 4954 C CA . GLU B 1 317 ? -31.96563 23.57697 14.32191 1.000 39.86883 317 GLU B CA 1
ATOM 4955 C C . GLU B 1 317 ? -32.90730 23.84379 13.16484 1.000 42.01077 317 GLU B C 1
ATOM 4956 O O . GLU B 1 317 ? -33.70478 24.78521 13.22591 1.000 46.58995 317 GLU B O 1
ATOM 4962 N N . ALA B 1 318 ? -32.80821 23.06108 12.08483 1.000 38.61740 318 ALA B N 1
ATOM 4963 C CA . ALA B 1 318 ? -33.66582 23.27893 10.92755 1.000 39.78851 318 ALA B CA 1
ATOM 4964 C C . ALA B 1 318 ? -35.10884 22.84292 11.16057 1.000 41.62721 318 ALA B C 1
ATOM 4965 O O . ALA B 1 318 ? -35.96069 23.12141 10.31136 1.000 43.67772 318 ALA B O 1
ATOM 4967 N N . ILE B 1 319 ? -35.40282 22.16388 12.27349 1.000 46.26461 319 ILE B N 1
ATOM 4968 C CA . ILE B 1 319 ? -36.73389 21.59106 12.44765 1.000 48.61319 319 ILE B CA 1
ATOM 4969 C C . ILE B 1 319 ? -37.78752 22.69076 12.53870 1.000 49.54610 319 ILE B C 1
ATOM 4970 O O . ILE B 1 319 ? -38.85254 22.59463 11.91684 1.000 57.50533 319 ILE B O 1
ATOM 4975 N N . ASP B 1 320 ? -37.49962 23.76780 13.26908 1.000 50.09114 320 ASP B N 1
ATOM 4976 C CA . ASP B 1 320 ? -38.43794 24.88265 13.33651 1.000 55.17631 320 ASP B CA 1
ATOM 4977 C C . ASP B 1 320 ? -38.37272 25.79857 12.12071 1.000 55.72632 320 ASP B C 1
ATOM 4978 O O . ASP B 1 320 ? -39.30106 26.59106 11.91920 1.000 56.32142 320 ASP B O 1
ATOM 4983 N N . LEU B 1 321 ? -37.30965 25.71241 11.31131 1.000 57.35645 321 LEU B N 1
ATOM 4984 C CA . LEU B 1 321 ? -37.24146 26.49959 10.07887 1.000 56.75565 321 LEU B CA 1
ATOM 4985 C C . LEU B 1 321 ? -38.31101 26.06966 9.08055 1.000 57.26656 321 LEU B C 1
ATOM 4986 O O . LEU B 1 321 ? -38.97312 26.91787 8.46967 1.000 57.17544 321 LEU B O 1
ATOM 4991 N N . LEU B 1 322 ? -38.50310 24.75920 8.91280 1.000 56.66290 322 LEU B N 1
ATOM 4992 C CA . LEU B 1 322 ? -39.44546 24.20303 7.94842 1.000 57.95287 322 LEU B CA 1
ATOM 4993 C C . LEU B 1 322 ? -40.78733 23.81008 8.57114 1.000 61.84738 322 LEU B C 1
ATOM 4994 O O . LEU B 1 322 ? -41.53512 23.03600 7.95941 1.000 60.55782 322 LEU B O 1
ATOM 4999 N N . ARG B 1 323 ? -41.10018 24.31950 9.76828 1.000 63.16159 323 ARG B N 1
ATOM 5000 C CA . ARG B 1 323 ? -42.35653 24.00253 10.45100 1.000 65.81874 323 ARG B CA 1
ATOM 5001 C C . ARG B 1 323 ? -43.56328 24.34811 9.57655 1.000 65.35499 323 ARG B C 1
ATOM 5002 O O . ARG B 1 323 ? -43.75824 25.50880 9.19319 1.000 62.08547 323 ARG B O 1
ATOM 5010 N N . LEU B 1 324 ? -44.37708 23.33349 9.26835 1.000 66.37079 324 LEU B N 1
ATOM 5011 C CA . LEU B 1 324 ? -45.54121 23.48269 8.39793 1.000 63.68346 324 LEU B CA 1
ATOM 5012 C C . LEU B 1 324 ? -46.87164 23.53343 9.15312 1.000 62.54628 324 LEU B C 1
ATOM 5013 O O . LEU B 1 324 ? -47.72673 24.35609 8.81762 1.000 64.19312 324 LEU B O 1
ATOM 5018 N N . THR B 1 325 ? -47.06556 22.69587 10.18090 1.000 67.75926 325 THR B N 1
ATOM 5019 C CA . THR B 1 325 ? -48.37800 22.58750 10.82850 1.000 72.98321 325 THR B CA 1
ATOM 5020 C C . THR B 1 325 ? -48.71986 23.82208 11.66425 1.000 76.13866 325 THR B C 1
ATOM 5021 O O . THR B 1 325 ? -49.84678 24.33150 11.58966 1.000 78.56471 325 THR B O 1
ATOM 5025 N N . ASP B 1 326 ? -47.78105 24.29418 12.48402 1.000 76.76002 326 ASP B N 1
ATOM 5026 C CA . ASP B 1 326 ? -48.02197 25.41844 13.38946 1.000 78.27951 326 ASP B CA 1
ATOM 5027 C C . ASP B 1 326 ? -49.13107 25.11043 14.39402 1.000 79.27359 326 ASP B C 1
ATOM 5028 O O . ASP B 1 326 ? -48.98076 25.35999 15.59107 1.000 74.51482 326 ASP B O 1
ATOM 5033 N N . PRO C 1 4 ? -61.49216 -7.29625 6.65175 1.000 61.82868 4 PRO C N 1
ATOM 5034 C CA . PRO C 1 4 ? -61.99148 -7.01037 8.00422 1.000 58.00044 4 PRO C CA 1
ATOM 5035 C C . PRO C 1 4 ? -60.90091 -6.92881 9.08519 1.000 55.91494 4 PRO C C 1
ATOM 5036 O O . PRO C 1 4 ? -61.19412 -6.38544 10.14922 1.000 60.37888 4 PRO C O 1
ATOM 5040 N N . ILE C 1 5 ? -59.69629 -7.45201 8.85270 1.000 52.75598 5 ILE C N 1
ATOM 5041 C CA . ILE C 1 5 ? -58.58895 -7.32519 9.77492 1.000 52.90743 5 ILE C CA 1
ATOM 5042 C C . ILE C 1 5 ? -57.80980 -6.03797 9.41884 1.000 48.52135 5 ILE C C 1
ATOM 5043 O O . ILE C 1 5 ? -57.33310 -5.94885 8.27162 1.000 48.43906 5 ILE C O 1
ATOM 5048 N N . PRO C 1 6 ? -57.67469 -5.08583 10.32987 1.000 45.04920 6 PRO C N 1
ATOM 5049 C CA . PRO C 1 6 ? -57.02095 -3.81793 9.98091 1.000 40.06388 6 PRO C CA 1
ATOM 5050 C C . PRO C 1 6 ? -55.60258 -4.03136 9.48360 1.000 40.27825 6 PRO C C 1
ATOM 5051 O O . PRO C 1 6 ? -54.89496 -4.94078 9.91875 1.000 41.54123 6 PRO C O 1
ATOM 5055 N N . ALA C 1 7 ? -55.19253 -3.16504 8.55847 1.000 34.36137 7 ALA C N 1
ATOM 5056 C CA . ALA C 1 7 ? -53.85890 -3.26666 7.99110 1.000 35.59633 7 ALA C CA 1
ATOM 5057 C C . ALA C 1 7 ? -52.78012 -3.15591 9.06532 1.000 37.80242 7 ALA C C 1
ATOM 5058 O O . ALA C 1 7 ? -51.74503 -3.82749 8.98074 1.000 34.83951 7 ALA C O 1
ATOM 5060 N N . GLU C 1 8 ? -52.98610 -2.29982 10.07528 1.000 33.01536 8 GLU C N 1
ATOM 5061 C CA . GLU C 1 8 ? -51.91645 -2.08006 11.04657 1.000 33.96304 8 GLU C CA 1
ATOM 5062 C C . GLU C 1 8 ? -51.80975 -3.19157 12.08224 1.000 32.97208 8 GLU C C 1
ATOM 5063 O O . GLU C 1 8 ? -50.83957 -3.20331 12.84708 1.000 33.39294 8 GLU C O 1
ATOM 5069 N N . THR C 1 9 ? -52.76298 -4.11984 12.14326 1.000 31.95917 9 THR C N 1
ATOM 5070 C CA . THR C 1 9 ? -52.62095 -5.26903 13.02848 1.000 33.36658 9 THR C CA 1
ATOM 5071 C C . THR C 1 9 ? -52.46911 -6.59215 12.29013 1.000 32.65146 9 THR C C 1
ATOM 5072 O O . THR C 1 9 ? -52.26124 -7.62164 12.94203 1.000 34.75740 9 THR C O 1
ATOM 5076 N N . GLY C 1 10 ? -52.57599 -6.60075 10.96544 1.000 33.47027 10 GLY C N 1
ATOM 5077 C CA . GLY C 1 10 ? -52.52113 -7.85913 10.23350 1.000 32.95536 10 GLY C CA 1
ATOM 5078 C C . GLY C 1 10 ? -51.12732 -8.45323 10.28420 1.000 33.06249 10 GLY C C 1
ATOM 5079 O O . GLY C 1 10 ? -50.12868 -7.74282 10.10387 1.000 27.45528 10 GLY C O 1
ATOM 5080 N N . TRP C 1 11 ? -51.04918 -9.76699 10.55303 1.000 33.20788 11 TRP C N 1
ATOM 5081 C CA . TRP C 1 11 ? -49.74921 -10.41986 10.68468 1.000 32.74384 11 TRP C CA 1
ATOM 5082 C C . TRP C 1 11 ? -48.82910 -10.07494 9.51851 1.000 35.14516 11 TRP C C 1
ATOM 5083 O O . TRP C 1 11 ? -47.63484 -9.81852 9.70765 1.000 35.64601 11 TRP C O 1
ATOM 5094 N N . ASP C 1 12 ? -49.37499 -10.02323 8.30773 1.000 35.58495 12 ASP C N 1
ATOM 5095 C CA . ASP C 1 12 ? -48.56446 -9.72642 7.14026 1.000 36.28673 12 ASP C CA 1
ATOM 5096 C C . ASP C 1 12 ? -48.53370 -8.24877 6.79242 1.000 36.61448 12 ASP C C 1
ATOM 5097 O O . ASP C 1 12 ? -47.48634 -7.74499 6.36837 1.000 38.82029 12 ASP C O 1
ATOM 5102 N N . SER C 1 13 ? -49.63898 -7.53228 6.98803 1.000 34.15464 13 SER C N 1
ATOM 5103 C CA . SER C 1 13 ? -49.72668 -6.14785 6.54185 1.000 34.09375 13 SER C CA 1
ATOM 5104 C C . SER C 1 13 ? -49.14165 -5.14598 7.52626 1.000 37.79361 13 SER C C 1
ATOM 5105 O O . SER C 1 13 ? -48.73328 -4.05267 7.10536 1.000 31.75971 13 SER C O 1
ATOM 5108 N N . ALA C 1 14 ? -49.07838 -5.48526 8.81535 1.000 36.12423 14 ALA C N 1
ATOM 5109 C CA . ALA C 1 14 ? -48.64991 -4.51085 9.80479 1.000 28.78799 14 ALA C CA 1
ATOM 5110 C C . ALA C 1 14 ? -47.22303 -4.04535 9.51463 1.000 29.90102 14 ALA C C 1
ATOM 5111 O O . ALA C 1 14 ? -46.38789 -4.81986 9.03352 1.000 30.90295 14 ALA C O 1
ATOM 5113 N N . PRO C 1 15 ? -46.92266 -2.77670 9.77445 1.000 28.90658 15 PRO C N 1
ATOM 5114 C CA . PRO C 1 15 ? -45.53248 -2.32201 9.72325 1.000 26.39168 15 PRO C CA 1
ATOM 5115 C C . PRO C 1 15 ? -44.66559 -3.02876 10.76001 1.000 25.77138 15 PRO C C 1
ATOM 5116 O O . PRO C 1 15 ? -45.14610 -3.67985 11.68965 1.000 25.89944 15 PRO C O 1
ATOM 5120 N N . GLY C 1 16 ? -43.36004 -2.86912 10.59758 1.000 22.43767 16 GLY C N 1
ATOM 5121 C CA . GLY C 1 16 ? -42.43231 -3.22121 11.65514 1.000 28.90273 16 GLY C CA 1
ATOM 5122 C C . GLY C 1 16 ? -42.52807 -2.26706 12.84402 1.000 25.74514 16 GLY C C 1
ATOM 5123 O O . GLY C 1 16 ? -43.18623 -1.22183 12.80614 1.000 23.54104 16 GLY C O 1
ATOM 5124 N N . LEU C 1 17 ? -41.80155 -2.62256 13.90809 1.000 23.08626 17 LEU C N 1
ATOM 5125 C CA . LEU C 1 17 ? -41.90215 -1.88980 15.16759 1.000 25.84131 17 LEU C CA 1
ATOM 5126 C C . LEU C 1 17 ? -41.51615 -0.42701 14.98606 1.000 24.32486 17 LEU C C 1
ATOM 5127 O O . LEU C 1 17 ? -42.33374 0.47579 15.19692 1.000 26.18247 17 LEU C O 1
ATOM 5132 N N . LEU C 1 18 ? -40.26528 -0.17669 14.59715 1.000 25.15730 18 LEU C N 1
ATOM 5133 C CA . LEU C 1 18 ? -39.81663 1.19744 14.42358 1.000 26.30004 18 LEU C CA 1
ATOM 5134 C C . LEU C 1 18 ? -40.55275 1.88217 13.27835 1.000 29.63294 18 LEU C C 1
ATOM 5135 O O . LEU C 1 18 ? -40.91076 3.05872 13.39159 1.000 28.06522 18 LEU C O 1
ATOM 5140 N N . GLU C 1 19 ? -40.82454 1.15551 12.18512 1.000 26.83874 19 GLU C N 1
ATOM 5141 C CA . GLU C 1 19 ? -41.56893 1.73573 11.07373 1.000 25.42080 19 GLU C CA 1
ATOM 5142 C C . GLU C 1 19 ? -42.91386 2.27167 11.53569 1.000 26.09793 19 GLU C C 1
ATOM 5143 O O . GLU C 1 19 ? -43.26776 3.42652 11.25549 1.000 28.86723 19 GLU C O 1
ATOM 5149 N N . GLY C 1 20 ? -43.68760 1.43711 12.23402 1.000 23.94667 20 GLY C N 1
ATOM 5150 C CA . GLY C 1 20 ? -45.02058 1.85283 12.64404 1.000 25.12495 20 GLY C CA 1
ATOM 5151 C C . GLY C 1 20 ? -44.98179 2.94502 13.69239 1.000 27.49457 20 GLY C C 1
ATOM 5152 O O . GLY C 1 20 ? -45.78069 3.88337 13.65279 1.000 31.02771 20 GLY C O 1
ATOM 5153 N N . ALA C 1 21 ? -44.04123 2.84043 14.63287 1.000 25.42777 21 ALA C N 1
ATOM 5154 C CA . ALA C 1 21 ? -43.94249 3.78356 15.73945 1.000 25.70195 21 ALA C CA 1
ATOM 5155 C C . ALA C 1 21 ? -43.61649 5.18625 15.25523 1.000 33.71252 21 ALA C C 1
ATOM 5156 O O . ALA C 1 21 ? -43.94952 6.17478 15.92690 1.000 30.51738 21 ALA C O 1
ATOM 5158 N N . MET C 1 22 ? -42.96729 5.29169 14.10480 1.000 32.18681 22 MET C N 1
ATOM 5159 C CA . MET C 1 22 ? -42.57721 6.58692 13.57450 1.000 34.09119 22 MET C CA 1
ATOM 5160 C C . MET C 1 22 ? -43.57090 7.15507 12.59127 1.000 30.11872 22 MET C C 1
ATOM 5161 O O . MET C 1 22 ? -43.46425 8.33644 12.24336 1.000 36.67240 22 MET C O 1
ATOM 5166 N N . THR C 1 23 ? -44.52403 6.36389 12.13517 1.000 32.08119 23 THR C N 1
ATOM 5167 C CA . THR C 1 23 ? -45.40214 6.81051 11.07460 1.000 33.37670 23 THR C CA 1
ATOM 5168 C C . THR C 1 23 ? -46.87408 6.83430 11.45178 1.000 36.59973 23 THR C C 1
ATOM 5169 O O . THR C 1 23 ? -47.61659 7.63004 10.88430 1.000 36.87362 23 THR C O 1
ATOM 5173 N N . LEU C 1 24 ? -47.32489 5.98196 12.36475 1.000 33.83033 24 LEU C N 1
ATOM 5174 C CA . LEU C 1 24 ? -48.75320 5.89111 12.62866 1.000 36.38915 24 LEU C CA 1
ATOM 5175 C C . LEU C 1 24 ? -49.16744 6.85681 13.73353 1.000 36.85186 24 LEU C C 1
ATOM 5176 O O . LEU C 1 24 ? -48.34366 7.35238 14.51130 1.000 36.67964 24 LEU C O 1
ATOM 5181 N N . ASP C 1 25 ? -50.47418 7.09624 13.80991 1.000 40.24664 25 ASP C N 1
ATOM 5182 C CA . ASP C 1 25 ? -51.05005 8.09459 14.70584 1.000 43.67244 25 ASP C CA 1
ATOM 5183 C C . ASP C 1 25 ? -52.27376 7.53608 15.43532 1.000 41.98204 25 ASP C C 1
ATOM 5184 O O . ASP C 1 25 ? -53.26237 8.24018 15.65620 1.000 45.92105 25 ASP C O 1
ATOM 5189 N N . LEU C 1 26 ? -52.21857 6.26900 15.84194 1.000 33.83200 26 LEU C N 1
ATOM 5190 C CA . LEU C 1 26 ? -53.34603 5.64263 16.52636 1.000 31.49938 26 LEU C CA 1
ATOM 5191 C C . LEU C 1 26 ? -53.70452 6.38174 17.81396 1.000 30.65388 26 LEU C C 1
ATOM 5192 O O . LEU C 1 26 ? -52.83024 6.83713 18.55289 1.000 28.94408 26 LEU C O 1
ATOM 5197 N N . THR C 1 27 ? -54.99984 6.48278 18.08285 1.000 29.12216 27 THR C N 1
ATOM 5198 C CA . THR C 1 27 ? -55.54973 7.09983 19.28313 1.000 32.02968 27 THR C CA 1
ATOM 5199 C C . THR C 1 27 ? -56.15416 6.03558 20.18047 1.000 29.88861 27 THR C C 1
ATOM 5200 O O . THR C 1 27 ? -56.55358 4.96915 19.69951 1.000 26.86021 27 THR C O 1
ATOM 5204 N N . PRO C 1 28 ? -56.27027 6.29235 21.49339 1.000 27.73525 28 PRO C N 1
ATOM 5205 C CA . PRO C 1 28 ? -56.96417 5.30683 22.33977 1.000 27.25149 28 PRO C CA 1
ATOM 5206 C C . PRO C 1 28 ? -58.42343 5.08971 21.95798 1.000 27.00990 28 PRO C C 1
ATOM 5207 O O . PRO C 1 28 ? -58.91298 3.96344 22.10007 1.000 30.59974 28 PRO C O 1
ATOM 5211 N N . GLU C 1 29 ? -59.14535 6.12101 21.49403 1.000 28.66703 29 GLU C N 1
ATOM 5212 C CA . GLU C 1 29 ? -60.53882 5.91544 21.08294 1.000 31.60822 29 GLU C CA 1
ATOM 5213 C C . GLU C 1 29 ? -60.62727 4.97675 19.89134 1.000 31.98444 29 GLU C C 1
ATOM 5214 O O . GLU C 1 29 ? -61.55297 4.16376 19.79055 1.000 34.69099 29 GLU C O 1
ATOM 5220 N N . GLN C 1 30 ? -59.68176 5.09001 18.96667 1.000 29.92291 30 GLN C N 1
ATOM 5221 C CA . GLN C 1 30 ? -59.64612 4.17272 17.84014 1.000 31.72064 30 GLN C CA 1
ATOM 5222 C C . GLN C 1 30 ? -59.30169 2.75835 18.29108 1.000 32.76104 30 GLN C C 1
ATOM 5223 O O . GLN C 1 30 ? -59.90687 1.78879 17.82506 1.000 30.88845 30 GLN C O 1
ATOM 5229 N N . CYS C 1 31 ? -58.34003 2.61562 19.20388 1.000 31.28869 31 CYS C N 1
ATOM 5230 C CA . CYS C 1 31 ? -57.89064 1.28760 19.62961 1.000 29.44142 31 CYS C CA 1
ATOM 5231 C C . CYS C 1 31 ? -58.61971 0.85007 20.90476 1.000 32.00144 31 CYS C C 1
ATOM 5232 O O . CYS C 1 31 ? -58.02470 0.57509 21.95491 1.000 30.26015 31 CYS C O 1
ATOM 5235 N N . ASP C 1 32 ? -59.94217 0.76452 20.81262 1.000 30.25283 32 ASP C N 1
ATOM 5236 C CA . ASP C 1 32 ? -60.71069 0.41247 21.99087 1.000 33.66467 32 ASP C CA 1
ATOM 5237 C C . ASP C 1 32 ? -60.77154 -1.10808 22.12191 1.000 30.94999 32 ASP C C 1
ATOM 5238 O O . ASP C 1 32 ? -60.15817 -1.84916 21.34803 1.000 28.48875 32 ASP C O 1
ATOM 5243 N N . LEU C 1 33 ? -61.50600 -1.57285 23.13622 1.000 29.78762 33 LEU C N 1
ATOM 5244 C CA . LEU C 1 33 ? -61.49972 -2.99330 23.47947 1.000 31.43962 33 LEU C CA 1
ATOM 5245 C C . LEU C 1 33 ? -62.12720 -3.84235 22.37994 1.000 32.65743 33 LEU C C 1
ATOM 5246 O O . LEU C 1 33 ? -61.68633 -4.96953 22.13528 1.000 35.15135 33 LEU C O 1
ATOM 5251 N N . GLY C 1 34 ? -63.14329 -3.31464 21.69338 1.000 37.39958 34 GLY C N 1
ATOM 5252 C CA . GLY C 1 34 ? -63.70097 -4.02867 20.55451 1.000 38.48486 34 GLY C CA 1
ATOM 5253 C C . GLY C 1 34 ? -62.73547 -4.12754 19.38550 1.000 35.85013 34 GLY C C 1
ATOM 5254 O O . GLY C 1 34 ? -62.66517 -5.16419 18.71797 1.000 36.68922 34 GLY C O 1
ATOM 5255 N N . TYR C 1 35 ? -61.99367 -3.04477 19.11455 1.000 32.40383 35 TYR C N 1
ATOM 5256 C CA . TYR C 1 35 ? -60.92189 -3.06974 18.11931 1.000 36.23885 35 TYR C CA 1
ATOM 5257 C C . TYR C 1 35 ? -59.84337 -4.07756 18.49108 1.000 37.21768 35 TYR C C 1
ATOM 5258 O O . TYR C 1 35 ? -59.28141 -4.74749 17.62004 1.000 32.53590 35 TYR C O 1
ATOM 5267 N N . TRP C 1 36 ? -59.52852 -4.19129 19.78229 1.000 30.34012 36 TRP C N 1
ATOM 5268 C CA . TRP C 1 36 ? -58.48167 -5.12417 20.18094 1.000 30.97167 36 TRP C CA 1
ATOM 5269 C C . TRP C 1 36 ? -58.96550 -6.56828 20.09314 1.000 31.84675 36 TRP C C 1
ATOM 5270 O O . TRP C 1 36 ? -58.23280 -7.44736 19.62778 1.000 31.69704 36 TRP C O 1
ATOM 5281 N N . LEU C 1 37 ? -60.18772 -6.83707 20.55746 1.000 33.25269 37 LEU C N 1
ATOM 5282 C CA . LEU C 1 37 ? -60.72753 -8.18967 20.47486 1.000 32.73850 37 LEU C CA 1
ATOM 5283 C C . LEU C 1 37 ? -60.82211 -8.66129 19.02839 1.000 33.54232 37 LEU C C 1
ATOM 5284 O O . LEU C 1 37 ? -60.44700 -9.79433 18.70766 1.000 37.65834 37 LEU C O 1
ATOM 5289 N N . ARG C 1 38 ? -61.28510 -7.79563 18.13661 1.000 35.08373 38 ARG C N 1
ATOM 5290 C CA . ARG C 1 38 ? -61.48709 -8.17969 16.74335 1.000 40.96512 38 ARG C CA 1
ATOM 5291 C C . ARG C 1 38 ? -60.17714 -8.21481 15.96039 1.000 38.53742 38 ARG C C 1
ATOM 5292 O O . ARG C 1 38 ? -59.92470 -9.15878 15.20548 1.000 39.74928 38 ARG C O 1
ATOM 5300 N N . GLY C 1 39 ? -59.33817 -7.19300 16.11398 1.000 36.68146 39 GLY C N 1
ATOM 5301 C CA . GLY C 1 39 ? -58.19293 -7.04999 15.23337 1.000 35.95914 39 GLY C CA 1
ATOM 5302 C C . GLY C 1 39 ? -56.88543 -7.60126 15.77622 1.000 35.23410 39 GLY C C 1
ATOM 5303 O O . GLY C 1 39 ? -55.93369 -7.82150 15.01456 1.000 32.02594 39 GLY C O 1
ATOM 5304 N N . VAL C 1 40 ? -56.80088 -7.80471 17.08520 1.000 30.67202 40 VAL C N 1
ATOM 5305 C CA . VAL C 1 40 ? -55.59657 -8.33574 17.71022 1.000 28.56209 40 VAL C CA 1
ATOM 5306 C C . VAL C 1 40 ? -55.82293 -9.75959 18.18599 1.000 28.57060 40 VAL C C 1
ATOM 5307 O O . VAL C 1 40 ? -55.20027 -10.69775 17.68826 1.000 31.27142 40 VAL C O 1
ATOM 5311 N N . ALA C 1 41 ? -56.72093 -9.94797 19.16013 1.000 28.18284 41 ALA C N 1
ATOM 5312 C CA . ALA C 1 41 ? -56.96178 -11.28957 19.68174 1.000 31.18290 41 ALA C CA 1
ATOM 5313 C C . ALA C 1 41 ? -57.46822 -12.23166 18.59791 1.000 35.69127 41 ALA C C 1
ATOM 5314 O O . ALA C 1 41 ? -57.19487 -13.43821 18.63792 1.000 34.34121 41 ALA C O 1
ATOM 5316 N N . GLN C 1 42 ? -58.20901 -11.70440 17.63094 1.000 35.25386 42 GLN C N 1
ATOM 5317 C CA . GLN C 1 42 ? -58.71990 -12.50143 16.53023 1.000 40.37733 42 GLN C CA 1
ATOM 5318 C C . GLN C 1 42 ? -58.10196 -12.10874 15.20640 1.000 38.89328 42 GLN C C 1
ATOM 5319 O O . GLN C 1 42 ? -58.52880 -12.61523 14.16329 1.000 42.79446 42 GLN C O 1
ATOM 5325 N N . GLY C 1 43 ? -57.13498 -11.19948 15.21883 1.000 34.48569 43 GLY C N 1
ATOM 5326 C CA . GLY C 1 43 ? -56.43194 -10.82167 14.01617 1.000 34.31574 43 GLY C CA 1
ATOM 5327 C C . GLY C 1 43 ? -54.98410 -11.22418 14.14885 1.000 39.22894 43 GLY C C 1
ATOM 5328 O O . GLY C 1 43 ? -54.61822 -12.34784 13.77332 1.000 34.34966 43 GLY C O 1
ATOM 5329 N N . THR C 1 44 ? -54.17037 -10.33159 14.73623 1.000 32.73431 44 THR C N 1
ATOM 5330 C CA . THR C 1 44 ? -52.73875 -10.58996 14.89210 1.000 33.68904 44 THR C CA 1
ATOM 5331 C C . THR C 1 44 ? -52.47241 -11.96412 15.48714 1.000 28.02367 44 THR C C 1
ATOM 5332 O O . THR C 1 44 ? -51.55850 -12.67142 15.05241 1.000 30.44816 44 THR C O 1
ATOM 5336 N N . LEU C 1 45 ? -53.24127 -12.34531 16.49742 1.000 28.68433 45 LEU C N 1
ATOM 5337 C CA . LEU C 1 45 ? -52.96472 -13.54150 17.27496 1.000 28.20696 45 LEU C CA 1
ATOM 5338 C C . LEU C 1 45 ? -53.67248 -14.77997 16.73331 1.000 32.30797 45 LEU C C 1
ATOM 5339 O O . LEU C 1 45 ? -53.66773 -15.81834 17.40010 1.000 29.94550 45 LEU C O 1
ATOM 5344 N N . ALA C 1 46 ? -54.28127 -14.69125 15.55303 1.000 34.01134 46 ALA C N 1
ATOM 5345 C CA . ALA C 1 46 ? -54.94322 -15.85008 14.95628 1.000 34.41207 46 ALA C CA 1
ATOM 5346 C C . ALA C 1 46 ? -53.92774 -16.96384 14.73394 1.000 27.75750 46 ALA C C 1
ATOM 5347 O O . ALA C 1 46 ? -52.89539 -16.74778 14.09268 1.000 29.95211 46 ALA C O 1
ATOM 5349 N N . GLY C 1 47 ? -54.20367 -18.14193 15.28929 1.000 30.82800 47 GLY C N 1
ATOM 5350 C CA . GLY C 1 47 ? -53.27928 -19.25331 15.17722 1.000 33.31341 47 GLY C CA 1
ATOM 5351 C C . GLY C 1 47 ? -52.05303 -19.16196 16.05963 1.000 35.03566 47 GLY C C 1
ATOM 5352 O O . GLY C 1 47 ? -51.15596 -20.00275 15.93093 1.000 30.62921 47 GLY C O 1
ATOM 5353 N N . ARG C 1 48 ? -51.98992 -18.17590 16.96983 1.000 34.85008 48 ARG C N 1
ATOM 5354 C CA . ARG C 1 48 ? -50.78038 -17.91983 17.74702 1.000 35.04471 48 ARG C CA 1
ATOM 5355 C C . ARG C 1 48 ? -51.08324 -17.62147 19.20440 1.000 34.74495 48 ARG C C 1
ATOM 5356 O O . ARG C 1 48 ? -50.28343 -16.96115 19.87352 1.000 33.78608 48 ARG C O 1
ATOM 5364 N N . ALA C 1 49 ? -52.22488 -18.08691 19.71435 1.000 31.88815 49 ALA C N 1
ATOM 5365 C CA . ALA C 1 49 ? -52.64718 -17.68728 21.04988 1.000 35.90656 49 ALA C CA 1
ATOM 5366 C C . ALA C 1 49 ? -51.71314 -18.22642 22.12588 1.000 37.10995 49 ALA C C 1
ATOM 5367 O O . ALA C 1 49 ? -51.39201 -17.51813 23.08956 1.000 32.14853 49 ALA C O 1
ATOM 5369 N N . GLU C 1 50 ? -51.27578 -19.47824 21.99095 1.000 34.62788 50 GLU C N 1
ATOM 5370 C CA . GLU C 1 50 ? -50.62780 -20.15685 23.10422 1.000 37.09292 50 GLU C CA 1
ATOM 5371 C C . GLU C 1 50 ? -49.13469 -19.87045 23.20634 1.000 30.41244 50 GLU C C 1
ATOM 5372 O O . GLU C 1 50 ? -48.60104 -19.80471 24.31879 1.000 34.34718 50 GLU C O 1
ATOM 5378 N N . THR C 1 51 ? -48.44392 -19.71795 22.07505 1.000 31.53832 51 THR C N 1
ATOM 5379 C CA . THR C 1 51 ? -46.99696 -19.60506 22.06356 1.000 29.97609 51 THR C CA 1
ATOM 5380 C C . THR C 1 51 ? -46.48606 -18.40538 21.29390 1.000 27.73325 51 THR C C 1
ATOM 5381 O O . THR C 1 51 ? -45.28615 -18.12172 21.36946 1.000 25.30018 51 THR C O 1
ATOM 5385 N N . GLY C 1 52 ? -47.33416 -17.72010 20.53480 1.000 27.92880 52 GLY C N 1
ATOM 5386 C CA . GLY C 1 52 ? -46.89475 -16.64245 19.68553 1.000 27.03546 52 GLY C CA 1
ATOM 5387 C C . GLY C 1 52 ? -46.46714 -17.05851 18.29800 1.000 28.56530 52 GLY C C 1
ATOM 5388 O O . GLY C 1 52 ? -46.25016 -16.19086 17.44671 1.000 25.84172 52 GLY C O 1
ATOM 5389 N N . HIS C 1 53 ? -46.32170 -18.35265 18.03746 1.000 27.34934 53 HIS C N 1
ATOM 5390 C CA . HIS C 1 53 ? -45.87944 -18.80252 16.72811 1.000 28.87840 53 HIS C CA 1
ATOM 5391 C C . HIS C 1 53 ? -46.67912 -20.04146 16.33244 1.000 29.07416 53 HIS C C 1
ATOM 5392 O O . HIS C 1 53 ? -47.46166 -20.58012 17.12082 1.000 30.02115 53 HIS C O 1
ATOM 5399 N N . THR C 1 54 ? -46.46795 -20.49135 15.10231 1.000 29.27388 54 THR C N 1
ATOM 5400 C CA . THR C 1 54 ? -47.14260 -21.66135 14.55601 1.000 34.38559 54 THR C CA 1
ATOM 5401 C C . THR C 1 54 ? -46.15284 -22.80960 14.38592 1.000 33.71701 54 THR C C 1
ATOM 5402 O O . THR C 1 54 ? -44.93300 -22.63468 14.49953 1.000 30.59036 54 THR C O 1
ATOM 5406 N N . ASP C 1 55 ? -46.70290 -23.99309 14.07059 1.000 36.24328 55 ASP C N 1
ATOM 5407 C CA . ASP C 1 55 ? -45.87232 -25.15797 13.75542 1.000 34.81776 55 ASP C CA 1
ATOM 5408 C C . ASP C 1 55 ? -44.85365 -24.85189 12.66848 1.000 32.69949 55 ASP C C 1
ATOM 5409 O O . ASP C 1 55 ? -43.78547 -25.46614 12.63303 1.000 34.64924 55 ASP C O 1
ATOM 5414 N N . ALA C 1 56 ? -45.16689 -23.91902 11.76574 1.000 30.63133 56 ALA C N 1
ATOM 5415 C CA . ALA C 1 56 ? -44.26132 -23.54543 10.68331 1.000 30.34956 56 ALA C CA 1
ATOM 5416 C C . ALA C 1 56 ? -43.10238 -22.66692 11.13612 1.000 34.06327 56 ALA C C 1
ATOM 5417 O O . ALA C 1 56 ? -42.23283 -22.35046 10.31354 1.000 33.32874 56 ALA C O 1
ATOM 5419 N N . GLU C 1 57 ? -43.08471 -22.23432 12.40414 1.000 33.81743 57 GLU C N 1
ATOM 5420 C CA . GLU C 1 57 ? -42.07099 -21.32124 12.93376 1.000 33.28953 57 GLU C CA 1
ATOM 5421 C C . GLU C 1 57 ? -41.39879 -22.04957 14.09070 1.000 30.92472 57 GLU C C 1
ATOM 5422 O O . GLU C 1 57 ? -41.74124 -21.84472 15.26436 1.000 30.89216 57 GLU C O 1
ATOM 5428 N N . PRO C 1 58 ? -40.43735 -22.91321 13.78803 1.000 32.33714 58 PRO C N 1
ATOM 5429 C CA . PRO C 1 58 ? -39.91775 -23.84072 14.79539 1.000 29.00702 58 PRO C CA 1
ATOM 5430 C C . PRO C 1 58 ? -38.93873 -23.18176 15.74840 1.000 28.54397 58 PRO C C 1
ATOM 5431 O O . PRO C 1 58 ? -38.32225 -22.15968 15.44876 1.000 28.43575 58 PRO C O 1
ATOM 5435 N N . THR C 1 59 ? -38.79121 -23.81115 16.91066 1.000 29.10054 59 THR C N 1
ATOM 5436 C CA . THR C 1 59 ? -37.61421 -23.60633 17.74249 1.000 30.42346 59 THR C CA 1
ATOM 5437 C C . THR C 1 59 ? -36.60949 -24.67687 17.35268 1.000 32.23073 59 THR C C 1
ATOM 5438 O O . THR C 1 59 ? -36.84645 -25.86385 17.64070 1.000 30.56156 59 THR C O 1
ATOM 5442 N N . PRO C 1 60 ? -35.48455 -24.32363 16.74007 1.000 28.90343 60 PRO C N 1
ATOM 5443 C CA . PRO C 1 60 ? -34.56583 -25.35078 16.23347 1.000 30.82813 60 PRO C CA 1
ATOM 5444 C C . PRO C 1 60 ? -33.85337 -26.09028 17.35337 1.000 33.94686 60 PRO C C 1
ATOM 5445 O O . PRO C 1 60 ? -33.69150 -25.59697 18.47368 1.000 29.55511 60 PRO C O 1
ATOM 5449 N N . GLU C 1 61 ? -33.40858 -27.30546 17.01894 1.000 34.43685 61 GLU C N 1
ATOM 5450 C CA . GLU C 1 61 ? -32.72745 -28.13665 18.00675 1.000 35.99505 61 GLU C CA 1
ATOM 5451 C C . GLU C 1 61 ? -31.46780 -27.45375 18.52478 1.000 34.36491 61 GLU C C 1
ATOM 5452 O O . GLU C 1 61 ? -31.10198 -27.63274 19.69219 1.000 35.34917 61 GLU C O 1
ATOM 5458 N N . HIS C 1 62 ? -30.81412 -26.63125 17.70129 1.000 33.74928 62 HIS C N 1
ATOM 5459 C CA . HIS C 1 62 ? -29.62571 -25.94745 18.20162 1.000 30.85245 62 HIS C CA 1
ATOM 5460 C C . HIS C 1 62 ? -29.94981 -24.90244 19.26514 1.000 35.95490 62 HIS C C 1
ATOM 5461 O O . HIS C 1 62 ? -29.03179 -24.43080 19.94062 1.000 37.83883 62 HIS C O 1
ATOM 5468 N N . MET C 1 63 ? -31.21729 -24.54310 19.44701 1.000 34.33095 63 MET C N 1
ATOM 5469 C CA . MET C 1 63 ? -31.60235 -23.69575 20.56468 1.000 32.97284 63 MET C CA 1
ATOM 5470 C C . MET C 1 63 ? -31.89157 -24.48489 21.83763 1.000 35.85606 63 MET C C 1
ATOM 5471 O O . MET C 1 63 ? -32.04149 -23.87855 22.90695 1.000 32.22986 63 MET C O 1
ATOM 5476 N N . ARG C 1 64 ? -31.97696 -25.81450 21.75729 1.000 34.17593 64 ARG C N 1
ATOM 5477 C CA . ARG C 1 64 ? -32.02430 -26.64864 22.94753 1.000 33.27350 64 ARG C CA 1
ATOM 5478 C C . ARG C 1 64 ? -30.65038 -27.18270 23.34294 1.000 37.29070 64 ARG C C 1
ATOM 5479 O O . ARG C 1 64 ? -30.51714 -27.78295 24.41393 1.000 35.19280 64 ARG C O 1
ATOM 5487 N N . ALA C 1 65 ? -29.63098 -26.96744 22.51771 1.000 32.78653 65 ALA C N 1
ATOM 5488 C CA . ALA C 1 65 ? -28.30097 -27.47698 22.79986 1.000 35.00036 65 ALA C CA 1
ATOM 5489 C C . ALA C 1 65 ? -27.55021 -26.50022 23.68642 1.000 37.05727 65 ALA C C 1
ATOM 5490 O O . ALA C 1 65 ? -27.60891 -25.28653 23.47591 1.000 38.55652 65 ALA C O 1
ATOM 5492 N N . ASP C 1 66 ? -26.84358 -27.03559 24.68041 1.000 34.24608 66 ASP C N 1
ATOM 5493 C CA . ASP C 1 66 ? -26.05555 -26.20222 25.57792 1.000 35.91582 66 ASP C CA 1
ATOM 5494 C C . ASP C 1 66 ? -24.97801 -25.48039 24.78879 1.000 36.09497 66 ASP C C 1
ATOM 5495 O O . ASP C 1 66 ? -24.24573 -26.09372 24.00867 1.000 41.50618 66 ASP C O 1
ATOM 5500 N N . GLY C 1 67 ? -24.88068 -24.17252 24.98004 1.000 34.54648 67 GLY C N 1
ATOM 5501 C CA . GLY C 1 67 ? -23.93016 -23.39407 24.22519 1.000 34.16194 67 GLY C CA 1
ATOM 5502 C C . GLY C 1 67 ? -24.23660 -21.91893 24.31658 1.000 34.61636 67 GLY C C 1
ATOM 5503 O O . GLY C 1 67 ? -25.25221 -21.50785 24.88353 1.000 34.30602 67 GLY C O 1
ATOM 5504 N N . PRO C 1 68 ? -23.36227 -21.08732 23.75358 1.000 33.62972 68 PRO C N 1
ATOM 5505 C CA . PRO C 1 68 ? -23.52805 -19.64259 23.94754 1.000 32.15288 68 PRO C CA 1
ATOM 5506 C C . PRO C 1 68 ? -24.73045 -19.06705 23.21891 1.000 32.08885 68 PRO C C 1
ATOM 5507 O O . PRO C 1 68 ? -25.27580 -18.05981 23.67924 1.000 29.29444 68 PRO C O 1
ATOM 5511 N N . LEU C 1 69 ? -25.16823 -19.65642 22.10101 1.000 31.30565 69 LEU C N 1
ATOM 5512 C CA . LEU C 1 69 ? -26.33467 -19.10592 21.41252 1.000 28.74332 69 LEU C CA 1
ATOM 5513 C C . LEU C 1 69 ? -27.59320 -19.31823 22.23923 1.000 28.26168 69 LEU C C 1
ATOM 5514 O O . LEU C 1 69 ? -28.37997 -18.38698 22.44380 1.000 24.91134 69 LEU C O 1
ATOM 5519 N N . ARG C 1 70 ? -27.78705 -20.53958 22.73876 1.000 29.55210 70 ARG C N 1
ATOM 5520 C CA . ARG C 1 70 ? -28.87605 -20.79120 23.67333 1.000 28.06376 70 ARG C CA 1
ATOM 5521 C C . ARG C 1 70 ? -28.75806 -19.89679 24.90240 1.000 28.45657 70 ARG C C 1
ATOM 5522 O O . ARG C 1 70 ? -29.76017 -19.33800 25.36048 1.000 23.49952 70 ARG C O 1
ATOM 5530 N N . ASP C 1 71 ? -27.53714 -19.73968 25.44009 1.000 28.40792 71 ASP C N 1
ATOM 5531 C CA . ASP C 1 71 ? -27.34093 -18.88447 26.61056 1.000 29.21693 71 ASP C CA 1
ATOM 5532 C C . ASP C 1 71 ? -27.75065 -17.45028 26.32275 1.000 27.57745 71 ASP C C 1
ATOM 5533 O O . ASP C 1 71 ? -28.35557 -16.79081 27.17076 1.000 27.81537 71 ASP C O 1
ATOM 5538 N N . ALA C 1 72 ? -27.40434 -16.94158 25.13814 1.000 27.15358 72 ALA C N 1
ATOM 5539 C CA . ALA C 1 72 ? -27.80838 -15.58904 24.76496 1.000 27.69482 72 ALA C CA 1
ATOM 5540 C C . ALA C 1 72 ? -29.32595 -15.43194 24.80310 1.000 26.01293 72 ALA C C 1
ATOM 5541 O O . ALA C 1 72 ? -29.84747 -14.44335 25.33907 1.000 26.52940 72 ALA C O 1
ATOM 5543 N N . GLN C 1 73 ? -30.04819 -16.40680 24.25088 1.000 24.20546 73 GLN C N 1
ATOM 5544 C CA . GLN C 1 73 ? -31.50445 -16.34487 24.22081 1.000 23.51149 73 GLN C CA 1
ATOM 5545 C C . GLN C 1 73 ? -32.10326 -16.55243 25.61204 1.000 26.21445 73 GLN C C 1
ATOM 5546 O O . GLN C 1 73 ? -33.06359 -15.87126 25.99455 1.000 25.23840 73 GLN C O 1
ATOM 5552 N N . VAL C 1 74 ? -31.54152 -17.47009 26.39390 1.000 24.09479 74 VAL C N 1
ATOM 5553 C CA . VAL C 1 74 ? -32.05091 -17.68459 27.74386 1.000 25.55059 74 VAL C CA 1
ATOM 5554 C C . VAL C 1 74 ? -31.93343 -16.40138 28.55949 1.000 24.72442 74 VAL C C 1
ATOM 5555 O O . VAL C 1 74 ? -32.87850 -15.98784 29.24554 1.000 23.53581 74 VAL C O 1
ATOM 5559 N N . LEU C 1 75 ? -30.77440 -15.74452 28.48186 1.000 23.69605 75 LEU C N 1
ATOM 5560 C CA . LEU C 1 75 ? -30.57170 -14.50304 29.22607 1.000 24.49218 75 LEU C CA 1
ATOM 5561 C C . LEU C 1 75 ? -31.52427 -13.41356 28.74401 1.000 26.17858 75 LEU C C 1
ATOM 5562 O O . LEU C 1 75 ? -32.20977 -12.76563 29.55267 1.000 22.41585 75 LEU C O 1
ATOM 5567 N N . GLU C 1 76 ? -31.60287 -13.21159 27.42276 1.000 24.79477 76 GLU C N 1
ATOM 5568 C CA . GLU C 1 76 ? -32.44799 -12.14144 26.89476 1.000 23.32459 76 GLU C CA 1
ATOM 5569 C C . GLU C 1 76 ? -33.91287 -12.35544 27.27022 1.000 22.73081 76 GLU C C 1
ATOM 5570 O O . GLU C 1 76 ? -34.58482 -11.43078 27.73688 1.000 21.33166 76 GLU C O 1
ATOM 5576 N N . LEU C 1 77 ? -34.42746 -13.57774 27.08567 1.000 21.75351 77 LEU C N 1
ATOM 5577 C CA . LEU C 1 77 ? -35.85854 -13.80948 27.28535 1.000 20.75569 77 LEU C CA 1
ATOM 5578 C C . LEU C 1 77 ? -36.24254 -13.96348 28.75196 1.000 22.24475 77 LEU C C 1
ATOM 5579 O O . LEU C 1 77 ? -37.38488 -13.66483 29.11034 1.000 23.66586 77 LEU C O 1
ATOM 5584 N N . SER C 1 78 ? -35.33555 -14.45611 29.60525 1.000 21.95245 78 SER C N 1
ATOM 5585 C CA . SER C 1 78 ? -35.56340 -14.35825 31.04385 1.000 23.78464 78 SER C CA 1
ATOM 5586 C C . SER C 1 78 ? -35.76113 -12.90628 31.44909 1.000 24.24036 78 SER C C 1
ATOM 5587 O O . SER C 1 78 ? -36.71935 -12.56568 32.15196 1.000 21.32034 78 SER C O 1
ATOM 5590 N N . CYS C 1 79 ? -34.86748 -12.02769 30.98597 1.000 20.79690 79 CYS C N 1
ATOM 5591 C CA . CYS C 1 79 ? -34.98040 -10.61151 31.31560 1.000 25.87673 79 CYS C CA 1
ATOM 5592 C C . CYS C 1 79 ? -36.25923 -10.00418 30.74528 1.000 23.74356 79 CYS C C 1
ATOM 5593 O O . CYS C 1 79 ? -36.97512 -9.27287 31.44254 1.000 21.07267 79 CYS C O 1
ATOM 5596 N N . ARG C 1 80 ? -36.56163 -10.28676 29.46657 1.000 22.81202 80 ARG C N 1
ATOM 5597 C CA . ARG C 1 80 ? -37.77106 -9.73219 28.86658 1.000 22.24861 80 ARG C CA 1
ATOM 5598 C C . ARG C 1 80 ? -39.01426 -10.25300 29.56275 1.000 21.25250 80 ARG C C 1
ATOM 5599 O O . ARG C 1 80 ? -39.96120 -9.49702 29.79289 1.000 20.66314 80 ARG C O 1
ATOM 5607 N N . SER C 1 81 ? -39.05809 -11.55990 29.85955 1.000 17.57692 81 SER C N 1
ATOM 5608 C CA . SER C 1 81 ? -40.25979 -12.09675 30.50021 1.000 21.61121 81 SER C CA 1
ATOM 5609 C C . SER C 1 81 ? -40.53304 -11.40575 31.83688 1.000 22.60459 81 SER C C 1
ATOM 5610 O O . SER C 1 81 ? -41.68371 -11.09539 32.16748 1.000 22.38452 81 SER C O 1
ATOM 5613 N N . VAL C 1 82 ? -39.48749 -11.16336 32.61973 1.000 23.24368 82 VAL C N 1
ATOM 5614 C CA . VAL C 1 82 ? -39.68423 -10.51772 33.91442 1.000 25.70496 82 VAL C CA 1
ATOM 5615 C C . VAL C 1 82 ? -40.03728 -9.04892 33.72634 1.000 23.16414 82 VAL C C 1
ATOM 5616 O O . VAL C 1 82 ? -40.90866 -8.51079 34.41320 1.000 25.51938 82 VAL C O 1
ATOM 5620 N N . ALA C 1 83 ? -39.37611 -8.38672 32.78708 1.000 21.31108 83 ALA C N 1
ATOM 5621 C CA . ALA C 1 83 ? -39.72385 -7.01028 32.46264 1.000 23.36049 83 ALA C CA 1
ATOM 5622 C C . ALA C 1 83 ? -41.20540 -6.87826 32.10772 1.000 23.98480 83 ALA C C 1
ATOM 5623 O O . ALA C 1 83 ? -41.90207 -5.99344 32.61871 1.000 24.34451 83 ALA C O 1
ATOM 5625 N N . GLU C 1 84 ? -41.71039 -7.76361 31.24779 1.000 19.29407 84 GLU C N 1
ATOM 5626 C CA . GLU C 1 84 ? -43.10169 -7.64844 30.81487 1.000 24.05458 84 GLU C CA 1
ATOM 5627 C C . GLU C 1 84 ? -44.06052 -7.96054 31.95743 1.000 23.58823 84 GLU C C 1
ATOM 5628 O O . GLU C 1 84 ? -45.09126 -7.29510 32.11006 1.000 24.47401 84 GLU C O 1
ATOM 5634 N N . ALA C 1 85 ? -43.72238 -8.94870 32.78689 1.000 24.14332 85 ALA C N 1
ATOM 5635 C CA . ALA C 1 85 ? -44.55024 -9.25333 33.95541 1.000 22.28705 85 ALA C CA 1
ATOM 5636 C C . ALA C 1 85 ? -44.62719 -8.05379 34.89487 1.000 25.64884 85 ALA C C 1
ATOM 5637 O O . ALA C 1 85 ? -45.71260 -7.65826 35.33827 1.000 25.47838 85 ALA C O 1
ATOM 5639 N N . GLN C 1 86 ? -43.48605 -7.43585 35.18610 1.000 26.30839 86 GLN C N 1
ATOM 5640 C CA . GLN C 1 86 ? -43.51496 -6.25206 36.03992 1.000 25.66012 86 GLN C CA 1
ATOM 5641 C C . GLN C 1 86 ? -44.20395 -5.07405 35.35400 1.000 29.39416 86 GLN C C 1
ATOM 5642 O O . GLN C 1 86 ? -44.86265 -4.27096 36.02615 1.000 27.70104 86 GLN C O 1
ATOM 5648 N N . ALA C 1 87 ? -44.08664 -4.95562 34.02564 1.000 24.46885 87 ALA C N 1
ATOM 5649 C CA . ALA C 1 87 ? -44.80885 -3.89307 33.32683 1.000 25.91169 87 ALA C CA 1
ATOM 5650 C C . ALA C 1 87 ? -46.31879 -4.07951 33.45849 1.000 24.47682 87 ALA C C 1
ATOM 5651 O O . ALA C 1 87 ? -47.06104 -3.10745 33.64285 1.000 24.99041 87 ALA C O 1
ATOM 5653 N N . THR C 1 88 ? -46.78589 -5.32924 33.40065 1.000 24.29785 88 THR C N 1
ATOM 5654 C CA . THR C 1 88 ? -48.20513 -5.60990 33.62737 1.000 24.82973 88 THR C CA 1
ATOM 5655 C C . THR C 1 88 ? -48.66547 -5.08818 34.98680 1.000 24.93798 88 THR C C 1
ATOM 5656 O O . THR C 1 88 ? -49.71067 -4.43280 35.09242 1.000 23.23871 88 THR C O 1
ATOM 5660 N N . ARG C 1 89 ? -47.88952 -5.35587 36.03629 1.000 26.14144 89 ARG C N 1
ATOM 5661 C CA . ARG C 1 89 ? -48.27282 -4.91062 37.36651 1.000 24.83411 89 ARG C CA 1
ATOM 5662 C C . ARG C 1 89 ? -48.30847 -3.39307 37.44962 1.000 25.38039 89 ARG C C 1
ATOM 5663 O O . ARG C 1 89 ? -49.18533 -2.81580 38.10647 1.000 27.22441 89 ARG C O 1
ATOM 5671 N N . VAL C 1 90 ? -47.35855 -2.72495 36.80230 1.000 26.01296 90 VAL C N 1
ATOM 5672 C CA . VAL C 1 90 ? -47.36810 -1.26831 36.83270 1.000 24.97321 90 VAL C CA 1
ATOM 5673 C C . VAL C 1 90 ? -48.55220 -0.72524 36.04342 1.000 25.44054 90 VAL C C 1
ATOM 5674 O O . VAL C 1 90 ? -49.25180 0.18885 36.50233 1.000 24.89646 90 VAL C O 1
ATOM 5678 N N . LEU C 1 91 ? -48.81614 -1.29598 34.85996 1.000 22.14957 91 LEU C N 1
ATOM 5679 C CA . LEU C 1 91 ? -49.91217 -0.82484 34.02186 1.000 20.72090 91 LEU C CA 1
ATOM 5680 C C . LEU C 1 91 ? -51.27354 -0.99698 34.68804 1.000 25.49842 91 LEU C C 1
ATOM 5681 O O . LEU C 1 91 ? -52.21309 -0.26743 34.35412 1.000 22.28021 91 LEU C O 1
ATOM 5686 N N . ALA C 1 92 ? -51.39976 -1.93172 35.63235 1.000 25.57769 92 ALA C N 1
ATOM 5687 C CA . ALA C 1 92 ? -52.64785 -2.06306 36.37886 1.000 26.02348 92 ALA C CA 1
ATOM 5688 C C . ALA C 1 92 ? -53.05093 -0.74317 37.03256 1.000 25.58684 92 ALA C C 1
ATOM 5689 O O . ALA C 1 92 ? -54.23668 -0.39827 37.07071 1.000 27.12144 92 ALA C O 1
ATOM 5691 N N . HIS C 1 93 ? -52.07616 0.02714 37.52090 1.000 26.27521 93 HIS C N 1
ATOM 5692 C CA . HIS C 1 93 ? -52.39235 1.33082 38.10406 1.000 25.10244 93 HIS C CA 1
ATOM 5693 C C . HIS C 1 93 ? -52.87237 2.32556 37.05877 1.000 29.87577 93 HIS C C 1
ATOM 5694 O O . HIS C 1 93 ? -53.68835 3.20712 37.37370 1.000 32.00884 93 HIS C O 1
ATOM 5701 N N . TYR C 1 94 ? -52.36465 2.22411 35.82546 1.000 27.02694 94 TYR C N 1
ATOM 5702 C CA . TYR C 1 94 ? -52.85854 3.08816 34.75535 1.000 27.59212 94 TYR C CA 1
ATOM 5703 C C . TYR C 1 94 ? -54.31466 2.77891 34.45936 1.000 28.25056 94 TYR C C 1
ATOM 5704 O O . TYR C 1 94 ? -55.11318 3.68524 34.20398 1.000 32.53250 94 TYR C O 1
ATOM 5713 N N . VAL C 1 95 ? -54.68014 1.49946 34.48124 1.000 26.13458 95 VAL C N 1
ATOM 5714 C CA . VAL C 1 95 ? -56.09246 1.14428 34.36479 1.000 26.29323 95 VAL C CA 1
ATOM 5715 C C . VAL C 1 95 ? -56.87151 1.67366 35.56719 1.000 28.69004 95 VAL C C 1
ATOM 5716 O O . VAL C 1 95 ? -57.90305 2.33807 35.42098 1.000 29.12239 95 VAL C O 1
ATOM 5720 N N . ALA C 1 96 ? -56.38440 1.38856 36.77439 1.000 26.74949 96 ALA C N 1
ATOM 5721 C CA . ALA C 1 96 ? -57.08929 1.83715 37.97500 1.000 30.85565 96 ALA C CA 1
ATOM 5722 C C . ALA C 1 96 ? -57.37927 3.33623 37.92862 1.000 30.46458 96 ALA C C 1
ATOM 5723 O O . ALA C 1 96 ? -58.48007 3.76996 38.27645 1.000 31.41810 96 ALA C O 1
ATOM 5725 N N . GLN C 1 97 ? -56.42529 4.13456 37.44984 1.000 28.30173 97 GLN C N 1
ATOM 5726 C CA . GLN C 1 97 ? -56.54244 5.58263 37.48924 1.000 31.76807 97 GLN C CA 1
ATOM 5727 C C . GLN C 1 97 ? -56.84499 6.20213 36.13597 1.000 36.64634 97 GLN C C 1
ATOM 5728 O O . GLN C 1 97 ? -56.66678 7.41567 35.97654 1.000 34.43648 97 GLN C O 1
ATOM 5734 N N . ALA C 1 98 ? -57.27246 5.41151 35.15856 1.000 31.02632 98 ALA C N 1
ATOM 5735 C CA . ALA C 1 98 ? -57.60055 5.97051 33.86013 1.000 33.87749 98 ALA C CA 1
ATOM 5736 C C . ALA C 1 98 ? -58.65045 7.07278 34.01602 1.000 37.49229 98 ALA C C 1
ATOM 5737 O O . ALA C 1 98 ? -59.65525 6.87163 34.71508 1.000 36.66277 98 ALA C O 1
ATOM 5739 N N . PRO C 1 99 ? -58.45616 8.23899 33.39269 1.000 37.94654 99 PRO C N 1
ATOM 5740 C CA . PRO C 1 99 ? -59.39611 9.35075 33.62476 1.000 38.37390 99 PRO C CA 1
ATOM 5741 C C . PRO C 1 99 ? -60.79793 9.08997 33.10860 1.000 35.83940 99 PRO C C 1
ATOM 5742 O O . PRO C 1 99 ? -61.74406 9.65217 33.66027 1.000 36.77261 99 PRO C O 1
ATOM 5746 N N . ASP C 1 100 ? -60.98311 8.27839 32.07381 1.000 37.43215 100 ASP C N 1
ATOM 5747 C CA . ASP C 1 100 ? -62.34147 7.89033 31.70176 1.000 36.53969 100 ASP C CA 1
ATOM 5748 C C . ASP C 1 100 ? -62.28666 6.61007 30.87653 1.000 33.93606 100 ASP C C 1
ATOM 5749 O O . ASP C 1 100 ? -61.26386 5.91773 30.83329 1.000 31.01052 100 ASP C O 1
ATOM 5754 N N . ILE C 1 101 ? -63.40672 6.29457 30.22363 1.000 32.06109 101 ILE C N 1
ATOM 5755 C CA . ILE C 1 101 ? -63.58132 4.95976 29.66285 1.000 37.92716 101 ILE C CA 1
ATOM 5756 C C . ILE C 1 101 ? -62.63967 4.71727 28.48722 1.000 34.86796 101 ILE C C 1
ATOM 5757 O O . ILE C 1 101 ? -62.14575 3.59381 28.30247 1.000 34.21202 101 ILE C O 1
ATOM 5762 N N . VAL C 1 102 ? -62.36880 5.74988 27.68468 1.000 33.63464 102 VAL C N 1
ATOM 5763 C CA . VAL C 1 102 ? -61.46587 5.59651 26.54299 1.000 31.83511 102 VAL C CA 1
ATOM 5764 C C . VAL C 1 102 ? -60.11006 5.07113 27.00367 1.000 31.33151 102 VAL C C 1
ATOM 5765 O O . VAL C 1 102 ? -59.60098 4.06804 26.48230 1.000 29.95881 102 VAL C O 1
ATOM 5769 N N . GLU C 1 103 ? -59.53323 5.70736 28.02550 1.000 28.36948 103 GLU C N 1
ATOM 5770 C CA . GLU C 1 103 ? -58.24192 5.26973 28.54610 1.000 30.91592 103 GLU C CA 1
ATOM 5771 C C . GLU C 1 103 ? -58.36227 3.97032 29.33177 1.000 29.24803 103 GLU C C 1
ATOM 5772 O O . GLU C 1 103 ? -57.45670 3.13215 29.28682 1.000 27.03914 103 GLU C O 1
ATOM 5778 N N . LEU C 1 104 ? -59.46287 3.78971 30.06779 1.000 29.39003 104 LEU C N 1
ATOM 5779 C CA . LEU C 1 104 ? -59.68820 2.52631 30.76491 1.000 30.98885 104 LEU C CA 1
ATOM 5780 C C . LEU C 1 104 ? -59.62237 1.34628 29.80087 1.000 27.80973 104 LEU C C 1
ATOM 5781 O O . LEU C 1 104 ? -58.90685 0.36906 30.04451 1.000 26.67843 104 LEU C O 1
ATOM 5786 N N . GLU C 1 105 ? -60.36923 1.41916 28.69869 1.000 27.86967 105 GLU C N 1
ATOM 5787 C CA . GLU C 1 105 ? -60.35880 0.32128 27.73971 1.000 26.41913 105 GLU C CA 1
ATOM 5788 C C . GLU C 1 105 ? -58.98840 0.15243 27.10163 1.000 27.09948 105 GLU C C 1
ATOM 5789 O O . GLU C 1 105 ? -58.48804 -0.97285 26.99056 1.000 29.83951 105 GLU C O 1
ATOM 5795 N N . PHE C 1 106 ? -58.36363 1.25233 26.65146 1.000 28.49786 106 PHE C N 1
ATOM 5796 C CA . PHE C 1 106 ? -57.09414 1.07926 25.95500 1.000 27.15519 106 PHE C CA 1
ATOM 5797 C C . PHE C 1 106 ? -56.02343 0.49525 26.87134 1.000 24.61692 106 PHE C C 1
ATOM 5798 O O . PHE C 1 106 ? -55.30713 -0.42990 26.48178 1.000 21.55212 106 PHE C O 1
ATOM 5806 N N . PHE C 1 107 ? -55.84871 1.05281 28.07139 1.000 25.10302 107 PHE C N 1
ATOM 5807 C CA . PHE C 1 107 ? -54.75804 0.52091 28.87572 1.000 23.74141 107 PHE C CA 1
ATOM 5808 C C . PHE C 1 107 ? -55.07217 -0.84939 29.43498 1.000 23.44064 107 PHE C C 1
ATOM 5809 O O . PHE C 1 107 ? -54.13804 -1.58410 29.77787 1.000 25.82501 107 PHE C O 1
ATOM 5817 N N . THR C 1 108 ? -56.34898 -1.23147 29.47700 1.000 24.10188 108 THR C N 1
ATOM 5818 C CA . THR C 1 108 ? -56.68197 -2.63486 29.71045 1.000 25.71514 108 THR C CA 1
ATOM 5819 C C . THR C 1 108 ? -56.13511 -3.52294 28.59352 1.000 23.98961 108 THR C C 1
ATOM 5820 O O . THR C 1 108 ? -55.57222 -4.58708 28.86749 1.000 27.08823 108 THR C O 1
ATOM 5824 N N . THR C 1 109 ? -56.27334 -3.10577 27.32757 1.000 22.19841 109 THR C N 1
ATOM 5825 C CA . THR C 1 109 ? -55.72032 -3.92525 26.24610 1.000 24.73282 109 THR C CA 1
ATOM 5826 C C . THR C 1 109 ? -54.19224 -3.93718 26.29160 1.000 25.27819 109 THR C C 1
ATOM 5827 O O . THR C 1 109 ? -53.57311 -4.98086 26.07878 1.000 23.10476 109 THR C O 1
ATOM 5831 N N . GLN C 1 110 ? -53.55540 -2.80767 26.61167 1.000 23.41949 110 GLN C N 1
ATOM 5832 C CA . GLN C 1 110 ? -52.10731 -2.85891 26.74856 1.000 22.44547 110 GLN C CA 1
ATOM 5833 C C . GLN C 1 110 ? -51.69888 -3.75228 27.91312 1.000 23.11427 110 GLN C C 1
ATOM 5834 O O . GLN C 1 110 ? -50.71095 -4.49354 27.81968 1.000 23.44068 110 GLN C O 1
ATOM 5840 N N . LEU C 1 111 ? -52.45014 -3.70322 29.01538 1.000 21.27085 111 LEU C N 1
ATOM 5841 C CA . LEU C 1 111 ? -52.12072 -4.55476 30.15130 1.000 24.04224 111 LEU C CA 1
ATOM 5842 C C . LEU C 1 111 ? -52.12210 -6.02727 29.75183 1.000 24.42385 111 LEU C C 1
ATOM 5843 O O . LEU C 1 111 ? -51.20065 -6.77675 30.09763 1.000 21.41092 111 LEU C O 1
ATOM 5848 N N . VAL C 1 112 ? -53.14139 -6.45927 29.00454 1.000 24.87048 112 VAL C N 1
ATOM 5849 C CA . VAL C 1 112 ? -53.16963 -7.86621 28.62371 1.000 24.21653 112 VAL C CA 1
ATOM 5850 C C . VAL C 1 112 ? -52.10551 -8.15760 27.56021 1.000 22.28324 112 VAL C C 1
ATOM 5851 O O . VAL C 1 112 ? -51.51608 -9.23978 27.55958 1.000 23.32896 112 VAL C O 1
ATOM 5855 N N . ASP C 1 113 ? -51.80278 -7.20083 26.66776 1.000 22.33563 113 ASP C N 1
ATOM 5856 C CA . ASP C 1 113 ? -50.68452 -7.39162 25.73516 1.000 21.34433 113 ASP C CA 1
ATOM 5857 C C . ASP C 1 113 ? -49.37973 -7.69569 26.46689 1.000 18.40550 113 ASP C C 1
ATOM 5858 O O . ASP C 1 113 ? -48.63869 -8.61149 26.08601 1.000 21.12100 113 ASP C O 1
ATOM 5863 N N . GLU C 1 114 ? -49.04748 -6.90164 27.49154 1.000 20.54012 114 GLU C N 1
ATOM 5864 C CA . GLU C 1 114 ? -47.75653 -7.11485 28.15261 1.000 20.95286 114 GLU C CA 1
ATOM 5865 C C . GLU C 1 114 ? -47.73858 -8.42587 28.92307 1.000 19.87592 114 GLU C C 1
ATOM 5866 O O . GLU C 1 114 ? -46.68634 -9.07412 29.03042 1.000 23.47223 114 GLU C O 1
ATOM 5872 N N . ALA C 1 115 ? -48.87945 -8.82720 29.48190 1.000 22.28487 115 ALA C N 1
ATOM 5873 C CA . ALA C 1 115 ? -48.94435 -10.13168 30.13289 1.000 24.97686 115 ALA C CA 1
ATOM 5874 C C . ALA C 1 115 ? -48.74737 -11.23518 29.10681 1.000 22.06139 115 ALA C C 1
ATOM 5875 O O . ALA C 1 115 ? -48.02518 -12.21065 29.35682 1.000 22.51582 115 ALA C O 1
ATOM 5877 N N . ARG C 1 116 ? -49.32996 -11.05696 27.91782 1.000 20.29168 116 ARG C N 1
ATOM 5878 C CA . ARG C 1 116 ? -49.10727 -12.00812 26.83581 1.000 22.00518 116 ARG C CA 1
ATOM 5879 C C . ARG C 1 116 ? -47.64252 -12.04337 26.41781 1.000 22.17600 116 ARG C C 1
ATOM 5880 O O . ARG C 1 116 ? -47.08322 -13.12111 26.17982 1.000 22.21541 116 ARG C O 1
ATOM 5888 N N . HIS C 1 117 ? -46.99900 -10.87676 26.31184 1.000 22.63428 117 HIS C N 1
ATOM 5889 C CA . HIS C 1 117 ? -45.58313 -10.85968 25.94647 1.000 20.54657 117 HIS C CA 1
ATOM 5890 C C . HIS C 1 117 ? -44.76054 -11.63376 26.97158 1.000 20.79659 117 HIS C C 1
ATOM 5891 O O . HIS C 1 117 ? -43.97754 -12.53112 26.62503 1.000 19.35130 117 HIS C O 1
ATOM 5898 N N . SER C 1 118 ? -44.96173 -11.31768 28.25464 1.000 23.11497 118 SER C N 1
ATOM 5899 C CA . SER C 1 118 ? -44.36354 -12.10311 29.32583 1.000 20.63465 118 SER C CA 1
ATOM 5900 C C . SER C 1 118 ? -44.59150 -13.59341 29.11315 1.000 23.91511 118 SER C C 1
ATOM 5901 O O . SER C 1 118 ? -43.66768 -14.40121 29.27395 1.000 23.30184 118 SER C O 1
ATOM 5904 N N . MET C 1 119 ? -45.81118 -13.97512 28.73557 1.000 20.11829 119 MET C N 1
ATOM 5905 C CA . MET C 1 119 ? -46.12973 -15.39524 28.65223 1.000 23.12672 119 MET C CA 1
ATOM 5906 C C . MET C 1 119 ? -45.37810 -16.05784 27.50511 1.000 26.95839 119 MET C C 1
ATOM 5907 O O . MET C 1 119 ? -44.77603 -17.12277 27.68150 1.000 27.61659 119 MET C O 1
ATOM 5912 N N . VAL C 1 120 ? -45.37318 -15.43434 26.32277 1.000 23.86781 120 VAL C N 1
ATOM 5913 C CA . VAL C 1 120 ? -44.75139 -16.11138 25.19241 1.000 22.84028 120 VAL C CA 1
ATOM 5914 C C . VAL C 1 120 ? -43.23024 -16.12241 25.33017 1.000 24.94274 120 VAL C C 1
ATOM 5915 O O . VAL C 1 120 ? -42.57652 -17.08520 24.90939 1.000 25.85619 120 VAL C O 1
ATOM 5919 N N . PHE C 1 121 ? -42.63574 -15.09708 25.95007 1.000 21.81750 121 PHE C N 1
ATOM 5920 C CA . PHE C 1 121 ? -41.19477 -15.14957 26.22441 1.000 20.99278 121 PHE C CA 1
ATOM 5921 C C . PHE C 1 121 ? -40.86202 -16.29366 27.17188 1.000 24.25821 121 PHE C C 1
ATOM 5922 O O . PHE C 1 121 ? -39.91633 -17.06435 26.94515 1.000 21.84899 121 PHE C O 1
ATOM 5930 N N . ARG C 1 122 ? -41.63838 -16.40778 28.24848 1.000 22.86257 122 ARG C N 1
ATOM 5931 C CA . ARG C 1 122 ? -41.46487 -17.47672 29.22274 1.000 24.68533 122 ARG C CA 1
ATOM 5932 C C . ARG C 1 122 ? -41.61977 -18.84945 28.56883 1.000 26.25310 122 ARG C C 1
ATOM 5933 O O . ARG C 1 122 ? -40.80771 -19.75500 28.79478 1.000 25.77615 122 ARG C O 1
ATOM 5941 N N . ARG C 1 123 ? -42.63705 -19.01073 27.72370 1.000 25.05113 123 ARG C N 1
ATOM 5942 C CA . ARG C 1 123 ? -42.87815 -20.31115 27.11213 1.000 25.42843 123 ARG C CA 1
ATOM 5943 C C . ARG C 1 123 ? -41.79544 -20.68023 26.10780 1.000 28.06217 123 ARG C C 1
ATOM 5944 O O . ARG C 1 123 ? -41.52991 -21.87365 25.88769 1.000 28.06819 123 ARG C O 1
ATOM 5952 N N . HIS C 1 124 ? -41.14845 -19.68945 25.49392 1.000 25.21739 124 HIS C N 1
ATOM 5953 C CA . HIS C 1 124 ? -40.04124 -20.01776 24.60931 1.000 24.15037 124 HIS C CA 1
ATOM 5954 C C . HIS C 1 124 ? -38.85463 -20.60117 25.36975 1.000 24.28977 124 HIS C C 1
ATOM 5955 O O . HIS C 1 124 ? -38.10598 -21.41790 24.81838 1.000 27.34450 124 HIS C O 1
ATOM 5962 N N . LEU C 1 125 ? -38.65797 -20.20052 26.62215 1.000 25.88028 125 LEU C N 1
ATOM 5963 C CA . LEU C 1 125 ? -37.63162 -20.84419 27.43688 1.000 25.92689 125 LEU C CA 1
ATOM 5964 C C . LEU C 1 125 ? -37.93268 -22.32979 27.60429 1.000 23.65515 125 LEU C C 1
ATOM 5965 O O . LEU C 1 125 ? -37.02570 -23.16585 27.52450 1.000 26.12462 125 LEU C O 1
ATOM 5970 N N . LEU C 1 126 ? -39.20267 -22.67589 27.83381 1.000 24.48397 126 LEU C N 1
ATOM 5971 C CA . LEU C 1 126 ? -39.59027 -24.08897 27.84754 1.000 27.26763 126 LEU C CA 1
ATOM 5972 C C . LEU C 1 126 ? -39.21147 -24.77565 26.54493 1.000 27.71710 126 LEU C C 1
ATOM 5973 O O . LEU C 1 126 ? -38.68308 -25.89441 26.56196 1.000 27.72165 126 LEU C O 1
ATOM 5978 N N . ALA C 1 127 ? -39.44793 -24.10651 25.40367 1.000 25.18988 127 ALA C N 1
ATOM 5979 C CA . ALA C 1 127 ? -39.08350 -24.68854 24.11108 1.000 27.31886 127 ALA C CA 1
ATOM 5980 C C . ALA C 1 127 ? -37.58572 -24.90797 23.99229 1.000 28.36655 127 ALA C C 1
ATOM 5981 O O . ALA C 1 127 ? -37.14468 -25.77819 23.23350 1.000 29.92919 127 ALA C O 1
ATOM 5983 N N . MET C 1 128 ? -36.78629 -24.13837 24.72255 1.000 25.78984 128 MET C N 1
ATOM 5984 C CA . MET C 1 128 ? -35.34087 -24.31256 24.72030 1.000 28.13479 128 MET C CA 1
ATOM 5985 C C . MET C 1 128 ? -34.85568 -25.30119 25.78687 1.000 28.95878 128 MET C C 1
ATOM 5986 O O . MET C 1 128 ? -33.64484 -25.42432 26.00860 1.000 28.76623 128 MET C O 1
ATOM 5991 N N . GLY C 1 129 ? -35.76729 -25.99737 26.45500 1.000 30.19659 129 GLY C N 1
ATOM 5992 C CA . GLY C 1 129 ? -35.37168 -27.01483 27.39979 1.000 29.70311 129 GLY C CA 1
ATOM 5993 C C . GLY C 1 129 ? -35.12666 -26.53638 28.80773 1.000 31.08876 129 GLY C C 1
ATOM 5994 O O . GLY C 1 129 ? -34.59527 -27.30800 29.61780 1.000 30.71825 129 GLY C O 1
ATOM 5995 N N . VAL C 1 130 ? -35.47964 -25.29470 29.13410 1.000 28.40984 130 VAL C N 1
ATOM 5996 C CA . VAL C 1 130 ? -35.47284 -24.96495 30.55816 1.000 24.55164 130 VAL C CA 1
ATOM 5997 C C . VAL C 1 130 ? -36.53596 -25.82122 31.23023 1.000 31.94762 130 VAL C C 1
ATOM 5998 O O . VAL C 1 130 ? -37.68265 -25.88259 30.73197 1.000 27.18006 130 VAL C O 1
ATOM 6002 N N . PRO C 1 131 ? -36.20544 -26.55820 32.29491 1.000 31.31574 131 PRO C N 1
ATOM 6003 C CA . PRO C 1 131 ? -37.18862 -27.48107 32.88897 1.000 31.31429 131 PRO C CA 1
ATOM 6004 C C . PRO C 1 131 ? -38.41190 -26.74705 33.42390 1.000 31.51002 131 PRO C C 1
ATOM 6005 O O . PRO C 1 131 ? -38.31472 -25.67191 34.02058 1.000 30.96704 131 PRO C O 1
ATOM 6009 N N . ALA C 1 132 ? -39.58150 -27.33924 33.19354 1.000 30.58904 132 ALA C N 1
ATOM 6010 C CA . ALA C 1 132 ? -40.81914 -26.67945 33.58405 1.000 34.17764 132 ALA C CA 1
ATOM 6011 C C . ALA C 1 132 ? -40.89755 -26.46253 35.08812 1.000 38.78396 132 ALA C C 1
ATOM 6012 O O . ALA C 1 132 ? -41.45322 -25.45161 35.53841 1.000 34.75900 132 ALA C O 1
ATOM 6014 N N . ASP C 1 133 ? -40.35433 -27.38881 35.88404 1.000 39.18696 133 ASP C N 1
ATOM 6015 C CA . ASP C 1 133 ? -40.41121 -27.22491 37.33429 1.000 40.07077 133 ASP C CA 1
ATOM 6016 C C . ASP C 1 133 ? -39.34156 -26.27665 37.85485 1.000 43.50183 133 ASP C C 1
ATOM 6017 O O . ASP C 1 133 ? -39.36324 -25.92537 39.04073 1.000 45.72738 133 ASP C O 1
ATOM 6022 N N . ARG C 1 134 ? -38.41025 -25.86824 36.99666 1.000 37.42182 134 ARG C N 1
ATOM 6023 C CA . ARG C 1 134 ? -37.39986 -24.87371 37.31651 1.000 38.61311 134 ARG C CA 1
ATOM 6024 C C . ARG C 1 134 ? -37.62962 -23.54633 36.58879 1.000 39.89716 134 ARG C C 1
ATOM 6025 O O . ARG C 1 134 ? -36.78092 -22.65242 36.68168 1.000 36.18947 134 ARG C O 1
ATOM 6033 N N . LEU C 1 135 ? -38.74614 -23.40119 35.85897 1.000 36.57263 135 LEU C N 1
ATOM 6034 C CA . LEU C 1 135 ? -38.90355 -22.27881 34.92869 1.000 33.50847 135 LEU C CA 1
ATOM 6035 C C . LEU C 1 135 ? -38.88070 -20.93451 35.65268 1.000 31.11635 135 LEU C C 1
ATOM 6036 O O . LEU C 1 135 ? -38.03399 -20.07983 35.36804 1.000 27.31089 135 LEU C O 1
ATOM 6041 N N . HIS C 1 136 ? -39.81507 -20.72169 36.58883 1.000 30.68523 136 HIS C N 1
ATOM 6042 C CA . HIS C 1 136 ? -39.93980 -19.39293 37.18803 1.000 34.04903 136 HIS C CA 1
ATOM 6043 C C . HIS C 1 136 ? -38.72672 -19.04120 38.04205 1.000 35.08213 136 HIS C C 1
ATOM 6044 O O . HIS C 1 136 ? -38.24815 -17.90077 38.00364 1.000 30.83949 136 HIS C O 1
ATOM 6051 N N . ALA C 1 137 ? -38.18557 -20.00986 38.78284 1.000 34.00514 137 ALA C N 1
ATOM 6052 C CA . ALA C 1 137 ? -36.99541 -19.73286 39.57883 1.000 35.60241 137 ALA C CA 1
ATOM 6053 C C . ALA C 1 137 ? -35.79450 -19.42640 38.68887 1.000 33.80343 137 ALA C C 1
ATOM 6054 O O . ALA C 1 137 ? -35.03008 -18.49812 38.96480 1.000 31.75242 137 ALA C O 1
ATOM 6056 N N . SER C 1 138 ? -35.59452 -20.20060 37.62119 1.000 30.02643 138 SER C N 1
ATOM 6057 C CA . SER C 1 138 ? -34.46098 -19.90080 36.75105 1.000 32.11651 138 SER C CA 1
ATOM 6058 C C . SER C 1 138 ? -34.60586 -18.51640 36.13127 1.000 27.48628 138 SER C C 1
ATOM 6059 O O . SER C 1 138 ? -33.62297 -17.77592 36.02163 1.000 26.04734 138 SER C O 1
ATOM 6062 N N . ILE C 1 139 ? -35.82736 -18.14185 35.74381 1.000 24.40900 139 ILE C N 1
ATOM 6063 C CA . ILE C 1 139 ? -36.04768 -16.80346 35.19969 1.000 27.66883 139 ILE C CA 1
ATOM 6064 C C . ILE C 1 139 ? -35.67476 -15.75710 36.23876 1.000 30.61137 139 ILE C C 1
ATOM 6065 O O . ILE C 1 139 ? -34.94294 -14.80238 35.95127 1.000 27.18895 139 ILE C O 1
ATOM 6070 N N . ALA C 1 140 ? -36.14374 -15.95237 37.47310 1.000 29.62311 140 ALA C N 1
ATOM 6071 C CA . ALA C 1 140 ? -35.78625 -15.06066 38.57241 1.000 32.68393 140 ALA C CA 1
ATOM 6072 C C . ALA C 1 140 ? -34.27202 -14.96125 38.74322 1.000 26.66814 140 ALA C C 1
ATOM 6073 O O . ALA C 1 140 ? -33.71551 -13.86272 38.79580 1.000 30.17839 140 ALA C O 1
ATOM 6075 N N . GLU C 1 141 ? -33.58307 -16.09807 38.80554 1.000 31.85065 141 GLU C N 1
ATOM 6076 C CA . GLU C 1 141 ? -32.14477 -16.07591 39.07014 1.000 32.43749 141 GLU C CA 1
ATOM 6077 C C . GLU C 1 141 ? -31.36898 -15.45646 37.91271 1.000 32.15782 141 GLU C C 1
ATOM 6078 O O . GLU C 1 141 ? -30.44043 -14.66090 38.12356 1.000 28.65231 141 GLU C O 1
ATOM 6084 N N . VAL C 1 142 ? -31.71812 -15.82509 36.68010 1.000 27.60749 142 VAL C N 1
ATOM 6085 C CA . VAL C 1 142 ? -30.96002 -15.34173 35.53184 1.000 24.80216 142 VAL C CA 1
ATOM 6086 C C . VAL C 1 142 ? -31.10191 -13.83111 35.39068 1.000 27.34253 142 VAL C C 1
ATOM 6087 O O . VAL C 1 142 ? -30.12869 -13.12688 35.08849 1.000 27.66417 142 VAL C O 1
ATOM 6091 N N . SER C 1 143 ? -32.30768 -13.30953 35.62441 1.000 22.75479 143 SER C N 1
ATOM 6092 C CA . SER C 1 143 ? -32.62751 -11.90155 35.41721 1.000 24.06790 143 SER C CA 1
ATOM 6093 C C . SER C 1 143 ? -32.44148 -11.03208 36.66354 1.000 27.53917 143 SER C C 1
ATOM 6094 O O . SER C 1 143 ? -32.63703 -9.81319 36.57488 1.000 23.84393 143 SER C O 1
ATOM 6097 N N . ALA C 1 144 ? -32.06635 -11.61193 37.80911 1.000 24.90227 144 ALA C N 1
ATOM 6098 C CA . ALA C 1 144 ? -32.12782 -10.86902 39.07276 1.000 25.83057 144 ALA C CA 1
ATOM 6099 C C . ALA C 1 144 ? -31.32978 -9.57428 38.99887 1.000 26.07080 144 ALA C C 1
ATOM 6100 O O . ALA C 1 144 ? -31.83476 -8.50531 39.35916 1.000 30.07853 144 ALA C O 1
ATOM 6102 N N . GLU C 1 145 ? -30.08789 -9.64380 38.50853 1.000 25.54015 145 GLU C N 1
ATOM 6103 C CA . GLU C 1 145 ? -29.24355 -8.44996 38.46404 1.000 29.19359 145 GLU C CA 1
ATOM 6104 C C . GLU C 1 145 ? -29.81992 -7.40097 37.52114 1.000 29.83048 145 GLU C C 1
ATOM 6105 O O . GLU C 1 145 ? -29.91121 -6.21576 37.87168 1.000 28.63346 145 GLU C O 1
ATOM 6111 N N . TYR C 1 146 ? -30.19329 -7.82496 36.30559 1.000 25.89328 146 TYR C N 1
ATOM 6112 C CA . TYR C 1 146 ? -30.83115 -6.92399 35.34996 1.000 27.15991 146 TYR C CA 1
ATOM 6113 C C . TYR C 1 146 ? -32.06564 -6.26249 35.95585 1.000 27.17101 146 TYR C C 1
ATOM 6114 O O . TYR C 1 146 ? -32.26915 -5.05204 35.80139 1.000 25.30366 146 TYR C O 1
ATOM 6123 N N . ARG C 1 147 ? -32.88132 -7.03316 36.68462 1.000 22.19214 147 ARG C N 1
ATOM 6124 C CA . ARG C 1 147 ? -34.10194 -6.47210 37.25822 1.000 27.86417 147 ARG C CA 1
ATOM 6125 C C . ARG C 1 147 ? -33.78197 -5.40242 38.29911 1.000 29.41513 147 ARG C C 1
ATOM 6126 O O . ARG C 1 147 ? -34.42569 -4.34581 38.33807 1.000 28.73026 147 ARG C O 1
ATOM 6134 N N . ARG C 1 148 ? -32.79144 -5.65869 39.14962 1.000 28.05834 148 ARG C N 1
ATOM 6135 C CA . ARG C 1 148 ? -32.45301 -4.70298 40.19539 1.000 31.54147 148 ARG C CA 1
ATOM 6136 C C . ARG C 1 148 ? -31.76176 -3.47843 39.62186 1.000 29.37098 148 ARG C C 1
ATOM 6137 O O . ARG C 1 148 ? -32.01604 -2.35067 40.06457 1.000 29.61062 148 ARG C O 1
ATOM 6145 N N . GLU C 1 149 ? -30.86620 -3.68321 38.65736 1.000 27.44235 149 GLU C N 1
ATOM 6146 C CA . GLU C 1 149 ? -30.04080 -2.59426 38.15812 1.000 30.54134 149 GLU C CA 1
ATOM 6147 C C . GLU C 1 149 ? -30.70396 -1.78183 37.05629 1.000 30.09737 149 GLU C C 1
ATOM 6148 O O . GLU C 1 149 ? -30.37926 -0.59462 36.89786 1.000 31.07045 149 GLU C O 1
ATOM 6154 N N . VAL C 1 150 ? -31.62774 -2.37072 36.29647 1.000 27.65924 150 VAL C N 1
ATOM 6155 C CA . VAL C 1 150 ? -32.19010 -1.67576 35.13626 1.000 26.23279 150 VAL C CA 1
ATOM 6156 C C . VAL C 1 150 ? -33.69235 -1.49556 35.26910 1.000 28.20308 150 VAL C C 1
ATOM 6157 O O . VAL C 1 150 ? -34.19155 -0.36731 35.20557 1.000 29.69421 150 VAL C O 1
ATOM 6161 N N . LEU C 1 151 ? -34.42442 -2.60305 35.45648 1.000 24.18911 151 LEU C N 1
ATOM 6162 C CA . LEU C 1 151 ? -35.88482 -2.55576 35.39305 1.000 28.11210 151 LEU C CA 1
ATOM 6163 C C . LEU C 1 151 ? -36.47451 -1.78383 36.56232 1.000 28.10346 151 LEU C C 1
ATOM 6164 O O . LEU C 1 151 ? -37.31425 -0.89144 36.37078 1.000 26.11265 151 LEU C O 1
ATOM 6169 N N . GLU C 1 152 ? -36.09086 -2.15300 37.79056 1.000 26.14048 152 GLU C N 1
ATOM 6170 C CA . GLU C 1 152 ? -36.72604 -1.54675 38.95993 1.000 25.93994 152 GLU C CA 1
ATOM 6171 C C . GLU C 1 152 ? -36.58748 -0.03143 38.99809 1.000 23.19327 152 GLU C C 1
ATOM 6172 O O . GLU C 1 152 ? -37.59682 0.64065 39.25001 1.000 26.44979 152 GLU C O 1
ATOM 6178 N N . PRO C 1 153 ? -35.42164 0.57458 38.73865 1.000 28.51799 153 PRO C N 1
ATOM 6179 C CA . PRO C 1 153 ? -35.37273 2.05197 38.75740 1.000 28.47096 153 PRO C CA 1
ATOM 6180 C C . PRO C 1 153 ? -36.35623 2.72712 37.80730 1.000 30.44110 153 PRO C C 1
ATOM 6181 O O . PRO C 1 153 ? -36.97546 3.72752 38.20179 1.000 27.44881 153 PRO C O 1
ATOM 6185 N N . ILE C 1 154 ? -36.53200 2.23128 36.56972 1.000 25.50672 154 ILE C N 1
ATOM 6186 C CA . ILE C 1 154 ? -37.42654 2.94951 35.65609 1.000 25.95471 154 ILE C CA 1
ATOM 6187 C C . ILE C 1 154 ? -38.88804 2.60386 35.92765 1.000 23.90721 154 ILE C C 1
ATOM 6188 O O . ILE C 1 154 ? -39.75697 3.47921 35.88695 1.000 25.81945 154 ILE C O 1
ATOM 6193 N N . LEU C 1 155 ? -39.20031 1.32774 36.18015 1.000 27.23239 155 LEU C N 1
ATOM 6194 C CA . LEU C 1 155 ? -40.57449 0.98173 36.51510 1.000 25.39314 155 LEU C CA 1
ATOM 6195 C C . LEU C 1 155 ? -41.00831 1.64116 37.82445 1.000 30.54923 155 LEU C C 1
ATOM 6196 O O . LEU C 1 155 ? -42.15757 2.07835 37.94453 1.000 25.88497 155 LEU C O 1
ATOM 6201 N N . ASP C 1 156 ? -40.10171 1.74022 38.80792 1.000 29.50363 156 ASP C N 1
ATOM 6202 C CA . ASP C 1 156 ? -40.41969 2.47822 40.03809 1.000 33.97738 156 ASP C CA 1
ATOM 6203 C C . ASP C 1 156 ? -40.83551 3.90866 39.72614 1.000 28.19760 156 ASP C C 1
ATOM 6204 O O . ASP C 1 156 ? -41.81937 4.41350 40.27107 1.000 27.72709 156 ASP C O 1
ATOM 6209 N N . PHE C 1 157 ? -40.07570 4.57644 38.85514 1.000 30.35336 157 PHE C N 1
ATOM 6210 C CA . PHE C 1 157 ? -40.38407 5.95018 38.46851 1.000 29.32324 157 PHE C CA 1
ATOM 6211 C C . PHE C 1 157 ? -41.76109 6.05411 37.82049 1.000 31.16693 157 PHE C C 1
ATOM 6212 O O . PHE C 1 157 ? -42.50861 7.00077 38.09000 1.000 33.62879 157 PHE C O 1
ATOM 6220 N N . ALA C 1 158 ? -42.10910 5.09903 36.94894 1.000 28.43698 158 ALA C N 1
ATOM 6221 C CA . ALA C 1 158 ? -43.45197 5.07011 36.37517 1.000 26.74730 158 ALA C CA 1
ATOM 6222 C C . ALA C 1 158 ? -44.51069 4.90134 37.46321 1.000 29.86721 158 ALA C C 1
ATOM 6223 O O . ALA C 1 158 ? -45.52646 5.61008 37.48475 1.000 26.83364 158 ALA C O 1
ATOM 6225 N N . LEU C 1 159 ? -44.29120 3.94524 38.36583 1.000 27.82345 159 LEU C N 1
ATOM 6226 C CA . LEU C 1 159 ? -45.28109 3.63943 39.39417 1.000 33.63573 159 LEU C CA 1
ATOM 6227 C C . LEU C 1 159 ? -45.51285 4.84165 40.30813 1.000 34.51928 159 LEU C C 1
ATOM 6228 O O . LEU C 1 159 ? -46.65930 5.19751 40.61445 1.000 32.24774 159 LEU C O 1
ATOM 6233 N N . THR C 1 160 ? -44.41903 5.47108 40.75419 1.000 31.91734 160 THR C N 1
ATOM 6234 C CA . THR C 1 160 ? -44.48864 6.65943 41.60495 1.000 38.10228 160 THR C CA 1
ATOM 6235 C C . THR C 1 160 ? -45.30455 7.76121 40.95168 1.000 38.02145 160 THR C C 1
ATOM 6236 O O . THR C 1 160 ? -46.17429 8.37598 41.58531 1.000 34.10420 160 THR C O 1
ATOM 6240 N N . THR C 1 161 ? -45.02169 8.03234 39.67676 1.000 31.07005 161 THR C N 1
ATOM 6241 C CA . THR C 1 161 ? -45.69413 9.12279 38.98887 1.000 31.06724 161 THR C CA 1
ATOM 6242 C C . THR C 1 161 ? -47.19664 8.88870 38.90596 1.000 35.68985 161 THR C C 1
ATOM 6243 O O . THR C 1 161 ? -47.98845 9.80444 39.16796 1.000 34.21964 161 THR C O 1
ATOM 6247 N N . VAL C 1 162 ? -47.61485 7.66694 38.55455 1.000 33.98719 162 VAL C N 1
ATOM 6248 C CA . VAL C 1 162 ? -49.04431 7.41223 38.37301 1.000 38.22613 162 VAL C CA 1
ATOM 6249 C C . VAL C 1 162 ? -49.73479 7.19788 39.71011 1.000 37.73165 162 VAL C C 1
ATOM 6250 O O . VAL C 1 162 ? -50.79512 7.77315 39.97147 1.000 44.37088 162 VAL C O 1
ATOM 6254 N N . ARG C 1 163 ? -49.17702 6.33601 40.55495 1.000 37.50431 163 ARG C N 1
ATOM 6255 C CA . ARG C 1 163 ? -49.87477 5.94278 41.77313 1.000 41.25713 163 ARG C CA 1
ATOM 6256 C C . ARG C 1 163 ? -49.64016 6.92120 42.91613 1.000 42.00564 163 ARG C C 1
ATOM 6257 O O . ARG C 1 163 ? -50.59070 7.33700 43.58434 1.000 49.83988 163 ARG C O 1
ATOM 6265 N N . ASP C 1 164 ? -48.38397 7.28081 43.16848 1.000 37.90044 164 ASP C N 1
ATOM 6266 C CA . ASP C 1 164 ? -48.08996 8.13752 44.31056 1.000 41.74647 164 ASP C CA 1
ATOM 6267 C C . ASP C 1 164 ? -48.44380 9.59135 44.02702 1.000 42.24789 164 ASP C C 1
ATOM 6268 O O . ASP C 1 164 ? -48.94392 10.29313 44.90946 1.000 41.02698 164 ASP C O 1
ATOM 6273 N N . GLU C 1 165 ? -48.19771 10.06297 42.81320 1.000 35.26769 165 GLU C N 1
ATOM 6274 C CA . GLU C 1 165 ? -48.47020 11.44683 42.47713 1.000 36.72946 165 GLU C CA 1
ATOM 6275 C C . GLU C 1 165 ? -49.81077 11.63178 41.78742 1.000 33.53565 165 GLU C C 1
ATOM 6276 O O . GLU C 1 165 ? -50.19198 12.77257 41.52263 1.000 38.66224 165 GLU C O 1
ATOM 6282 N N . GLY C 1 166 ? -50.53761 10.55034 41.50951 1.000 33.16532 166 GLY C N 1
ATOM 6283 C CA . GLY C 1 166 ? -51.83093 10.64665 40.84859 1.000 31.36399 166 GLY C CA 1
ATOM 6284 C C . GLY C 1 166 ? -51.80357 11.27974 39.47034 1.000 34.35376 166 GLY C C 1
ATOM 6285 O O . GLY C 1 166 ? -52.81207 11.84964 39.03330 1.000 31.79567 166 GLY C O 1
ATOM 6286 N N . ASP C 1 167 ? -50.67896 11.19474 38.76465 1.000 27.07223 167 ASP C N 1
ATOM 6287 C CA . ASP C 1 167 ? -50.49475 11.90755 37.50616 1.000 32.17084 167 ASP C CA 1
ATOM 6288 C C . ASP C 1 167 ? -50.63413 10.90096 36.36494 1.000 29.39589 167 ASP C C 1
ATOM 6289 O O . ASP C 1 167 ? -49.67281 10.22087 36.00433 1.000 27.12978 167 ASP C O 1
ATOM 6294 N N . PHE C 1 168 ? -51.82991 10.81949 35.78607 1.000 27.78085 168 PHE C N 1
ATOM 6295 C CA . PHE C 1 168 ? -52.06374 9.82429 34.74284 1.000 30.78852 168 PHE C CA 1
ATOM 6296 C C . PHE C 1 168 ? -51.23276 10.09925 33.48866 1.000 31.08662 168 PHE C C 1
ATOM 6297 O O . PHE C 1 168 ? -50.52561 9.21279 32.99780 1.000 28.74206 168 PHE C O 1
ATOM 6305 N N . VAL C 1 169 ? -51.32028 11.31137 32.93450 1.000 28.52632 169 VAL C N 1
ATOM 6306 C CA . VAL C 1 169 ? -50.60870 11.57726 31.69061 1.000 26.96638 169 VAL C CA 1
ATOM 6307 C C . VAL C 1 169 ? -49.10282 11.61021 31.92552 1.000 28.23622 169 VAL C C 1
ATOM 6308 O O . VAL C 1 169 ? -48.32106 11.15216 31.08084 1.000 27.48608 169 VAL C O 1
ATOM 6312 N N . GLY C 1 170 ? -48.66016 12.13422 33.06671 1.000 27.57406 170 GLY C N 1
ATOM 6313 C CA . GLY C 1 170 ? -47.24130 12.06617 33.36162 1.000 25.09928 170 GLY C CA 1
ATOM 6314 C C . GLY C 1 170 ? -46.74971 10.63285 33.43148 1.000 33.10650 170 GLY C C 1
ATOM 6315 O O . GLY C 1 170 ? -45.64125 10.31909 32.98541 1.000 27.54380 170 GLY C O 1
ATOM 6316 N N . GLY C 1 171 ? -47.57459 9.74049 33.98720 1.000 26.54965 171 GLY C N 1
ATOM 6317 C CA . GLY C 1 171 ? -47.21704 8.33370 33.99865 1.000 31.90671 171 GLY C CA 1
ATOM 6318 C C . GLY C 1 171 ? -47.13745 7.73531 32.60382 1.000 26.15497 171 GLY C C 1
ATOM 6319 O O . GLY C 1 171 ? -46.22319 6.96261 32.30815 1.000 24.83841 171 GLY C O 1
ATOM 6320 N N . VAL C 1 172 ? -48.09907 8.07149 31.73989 1.000 23.47781 172 VAL C N 1
ATOM 6321 C CA . VAL C 1 172 ? -48.05876 7.58440 30.36200 1.000 26.16866 172 VAL C CA 1
ATOM 6322 C C . VAL C 1 172 ? -46.81751 8.12309 29.66779 1.000 28.33174 172 VAL C C 1
ATOM 6323 O O . VAL C 1 172 ? -46.16751 7.41583 28.89008 1.000 23.40712 172 VAL C O 1
ATOM 6327 N N . ALA C 1 173 ? -46.44219 9.36958 29.98058 1.000 24.93327 173 ALA C N 1
ATOM 6328 C CA . ALA C 1 173 ? -45.22032 9.94031 29.43033 1.000 28.21457 173 ALA C CA 1
ATOM 6329 C C . ALA C 1 173 ? -43.99858 9.15446 29.87414 1.000 25.83302 173 ALA C C 1
ATOM 6330 O O . ALA C 1 173 ? -43.09619 8.91325 29.07081 1.000 26.57467 173 ALA C O 1
ATOM 6332 N N . VAL C 1 174 ? -43.94448 8.75166 31.14838 1.000 26.84289 174 VAL C N 1
ATOM 6333 C CA . VAL C 1 174 ? -42.84763 7.90034 31.60197 1.000 28.06247 174 VAL C CA 1
ATOM 6334 C C . VAL C 1 174 ? -42.84732 6.59000 30.82565 1.000 26.72691 174 VAL C C 1
ATOM 6335 O O . VAL C 1 174 ? -41.80643 6.12605 30.34801 1.000 24.00300 174 VAL C O 1
ATOM 6339 N N . PHE C 1 175 ? -44.01739 5.96454 30.71732 1.000 23.72726 175 PHE C N 1
ATOM 6340 C CA . PHE C 1 175 ? -44.08599 4.64296 30.11368 1.000 27.45740 175 PHE C CA 1
ATOM 6341 C C . PHE C 1 175 ? -43.75204 4.68672 28.62401 1.000 23.47483 175 PHE C C 1
ATOM 6342 O O . PHE C 1 175 ? -43.01064 3.82929 28.13551 1.000 25.62328 175 PHE C O 1
ATOM 6350 N N . THR C 1 176 ? -44.31439 5.65669 27.87524 1.000 20.51816 176 THR C N 1
ATOM 6351 C CA . THR C 1 176 ? -44.05615 5.66795 26.43675 1.000 25.31631 176 THR C CA 1
ATOM 6352 C C . THR C 1 176 ? -42.68457 6.20304 26.08991 1.000 27.20868 176 THR C C 1
ATOM 6353 O O . THR C 1 176 ? -42.10903 5.75668 25.09558 1.000 25.85826 176 THR C O 1
ATOM 6357 N N . ILE C 1 177 ? -42.17358 7.16824 26.85257 1.000 27.54469 177 ILE C N 1
ATOM 6358 C CA . ILE C 1 177 ? -40.93696 7.86626 26.50430 1.000 29.34373 177 ILE C CA 1
ATOM 6359 C C . ILE C 1 177 ? -39.74128 7.23454 27.17898 1.000 30.03662 177 ILE C C 1
ATOM 6360 O O . ILE C 1 177 ? -38.75998 6.89166 26.52082 1.000 30.47602 177 ILE C O 1
ATOM 6365 N N . ILE C 1 178 ? -39.83642 7.03511 28.48930 1.000 24.39255 178 ILE C N 1
ATOM 6366 C CA . ILE C 1 178 ? -38.70280 6.59524 29.28363 1.000 29.25591 178 ILE C CA 1
ATOM 6367 C C . ILE C 1 178 ? -38.57111 5.07746 29.29108 1.000 32.61868 178 ILE C C 1
ATOM 6368 O O . ILE C 1 178 ? -37.45969 4.55750 29.43441 1.000 34.16287 178 ILE C O 1
ATOM 6373 N N . ILE C 1 179 ? -39.67122 4.34208 29.11759 1.000 29.31439 179 ILE C N 1
ATOM 6374 C CA . ILE C 1 179 ? -39.56465 2.89002 29.17690 1.000 27.10664 179 ILE C CA 1
ATOM 6375 C C . ILE C 1 179 ? -39.65982 2.30707 27.76976 1.000 28.41712 179 ILE C C 1
ATOM 6376 O O . ILE C 1 179 ? -38.63961 1.95439 27.17864 1.000 29.90115 179 ILE C O 1
ATOM 6381 N N . GLU C 1 180 ? -40.86348 2.24176 27.20548 1.000 21.76866 180 GLU C N 1
ATOM 6382 C CA . GLU C 1 180 ? -41.03661 1.56090 25.92693 1.000 27.11549 180 GLU C CA 1
ATOM 6383 C C . GLU C 1 180 ? -40.30668 2.28511 24.80841 1.000 28.97751 180 GLU C C 1
ATOM 6384 O O . GLU C 1 180 ? -39.75202 1.64135 23.91145 1.000 26.33267 180 GLU C O 1
ATOM 6390 N N . GLY C 1 181 ? -40.27024 3.62234 24.85932 1.000 25.91815 181 GLY C N 1
ATOM 6391 C CA . GLY C 1 181 ? -39.56021 4.37041 23.83520 1.000 29.90442 181 GLY C CA 1
ATOM 6392 C C . GLY C 1 181 ? -38.07001 4.10062 23.83316 1.000 28.25560 181 GLY C C 1
ATOM 6393 O O . GLY C 1 181 ? -37.42573 4.15131 22.78195 1.000 35.08163 181 GLY C O 1
ATOM 6394 N N . VAL C 1 182 ? -37.51327 3.77560 24.99422 1.000 29.63707 182 VAL C N 1
ATOM 6395 C CA . VAL C 1 182 ? -36.09366 3.46020 25.09182 1.000 30.99397 182 VAL C CA 1
ATOM 6396 C C . VAL C 1 182 ? -35.83602 2.00559 24.73343 1.000 30.63265 182 VAL C C 1
ATOM 6397 O O . VAL C 1 182 ? -34.85632 1.68924 24.05080 1.000 31.20524 182 VAL C O 1
ATOM 6401 N N . LEU C 1 183 ? -36.71885 1.10375 25.15601 1.000 28.59714 183 LEU C N 1
ATOM 6402 C CA . LEU C 1 183 ? -36.50132 -0.32823 24.95199 1.000 29.18661 183 LEU C CA 1
ATOM 6403 C C . LEU C 1 183 ? -36.93381 -0.85158 23.58214 1.000 32.29379 183 LEU C C 1
ATOM 6404 O O . LEU C 1 183 ? -36.47151 -1.93066 23.17925 1.000 30.53542 183 LEU C O 1
ATOM 6409 N N . ALA C 1 184 ? -37.83928 -0.16889 22.88192 1.000 27.22881 184 ALA C N 1
ATOM 6410 C CA . ALA C 1 184 ? -38.36776 -0.74484 21.64382 1.000 29.81900 184 ALA C CA 1
ATOM 6411 C C . ALA C 1 184 ? -37.30702 -0.96426 20.56871 1.000 30.90195 184 ALA C C 1
ATOM 6412 O O . ALA C 1 184 ? -37.42430 -1.95980 19.82725 1.000 26.98411 184 ALA C O 1
ATOM 6414 N N . PRO C 1 185 ? -36.29403 -0.10066 20.39567 1.000 30.52958 185 PRO C N 1
ATOM 6415 C CA . PRO C 1 185 ? -35.29179 -0.38305 19.35524 1.000 30.08936 185 PRO C CA 1
ATOM 6416 C C . PRO C 1 185 ? -34.54428 -1.68118 19.57736 1.000 29.37402 185 PRO C C 1
ATOM 6417 O O . PRO C 1 185 ? -34.21090 -2.35732 18.59102 1.000 30.66577 185 PRO C O 1
ATOM 6421 N N . ALA C 1 186 ? -34.27443 -2.05575 20.83540 1.000 22.71676 186 ALA C N 1
ATOM 6422 C CA . ALA C 1 186 ? -33.63452 -3.33932 21.08936 1.000 26.55366 186 ALA C CA 1
ATOM 6423 C C . ALA C 1 186 ? -34.56107 -4.51170 20.76264 1.000 26.98695 186 ALA C C 1
ATOM 6424 O O . ALA C 1 186 ? -34.07720 -5.59259 20.39666 1.000 25.81878 186 ALA C O 1
ATOM 6426 N N . ALA C 1 187 ? -35.88334 -4.33067 20.90190 1.000 24.08866 187 ALA C N 1
ATOM 6427 C CA . ALA C 1 187 ? -36.82227 -5.35990 20.45252 1.000 24.59575 187 ALA C CA 1
ATOM 6428 C C . ALA C 1 187 ? -36.82688 -5.46491 18.92641 1.000 25.33506 187 ALA C C 1
ATOM 6429 O O . ALA C 1 187 ? -36.88927 -6.56880 18.36776 1.000 23.23318 187 ALA C O 1
ATOM 6431 N N . GLU C 1 188 ? -36.73830 -4.33119 18.23127 1.000 23.90995 188 GLU C N 1
ATOM 6432 C CA . GLU C 1 188 ? -36.58150 -4.37631 16.78110 1.000 25.44961 188 GLU C CA 1
ATOM 6433 C C . GLU C 1 188 ? -35.32328 -5.15002 16.40397 1.000 27.53145 188 GLU C C 1
ATOM 6434 O O . GLU C 1 188 ? -35.35132 -6.03045 15.53239 1.000 24.34918 188 GLU C O 1
ATOM 6440 N N . LEU C 1 189 ? -34.21619 -4.86978 17.09119 1.000 22.76976 189 LEU C N 1
ATOM 6441 C CA . LEU C 1 189 ? -32.96693 -5.55258 16.77835 1.000 26.10283 189 LEU C CA 1
ATOM 6442 C C . LEU C 1 189 ? -33.05176 -7.04022 17.09813 1.000 26.71128 189 LEU C C 1
ATOM 6443 O O . LEU C 1 189 ? -32.51141 -7.87609 16.35081 1.000 24.64488 189 LEU C O 1
ATOM 6448 N N . SER C 1 190 ? -33.73788 -7.38964 18.19629 1.000 23.19829 190 SER C N 1
ATOM 6449 C CA . SER C 1 190 ? -33.88348 -8.79053 18.58023 1.000 22.52508 190 SER C CA 1
ATOM 6450 C C . SER C 1 190 ? -34.56219 -9.60441 17.47409 1.000 22.66434 190 SER C C 1
ATOM 6451 O O . SER C 1 190 ? -34.08592 -10.67812 17.08746 1.000 22.90831 190 SER C O 1
ATOM 6454 N N . GLU C 1 191 ? -35.67777 -9.10480 16.94785 1.000 20.75316 191 GLU C N 1
ATOM 6455 C CA . GLU C 1 191 ? -36.33349 -9.78943 15.83788 1.000 22.35376 191 GLU C CA 1
ATOM 6456 C C . GLU C 1 191 ? -35.37031 -9.98953 14.66398 1.000 24.91825 191 GLU C C 1
ATOM 6457 O O . GLU C 1 191 ? -35.27850 -11.08525 14.10430 1.000 21.63473 191 GLU C O 1
ATOM 6463 N N . ARG C 1 192 ? -34.64194 -8.93450 14.28306 1.000 21.70173 192 ARG C N 1
ATOM 6464 C CA . ARG C 1 192 ? -33.69545 -9.03624 13.17214 1.000 26.35025 192 ARG C CA 1
ATOM 6465 C C . ARG C 1 192 ? -32.59034 -10.04592 13.46137 1.000 25.52942 192 ARG C C 1
ATOM 6466 O O . ARG C 1 192 ? -32.20112 -10.81702 12.57526 1.000 23.87875 192 ARG C O 1
ATOM 6474 N N . LYS C 1 193 ? -32.0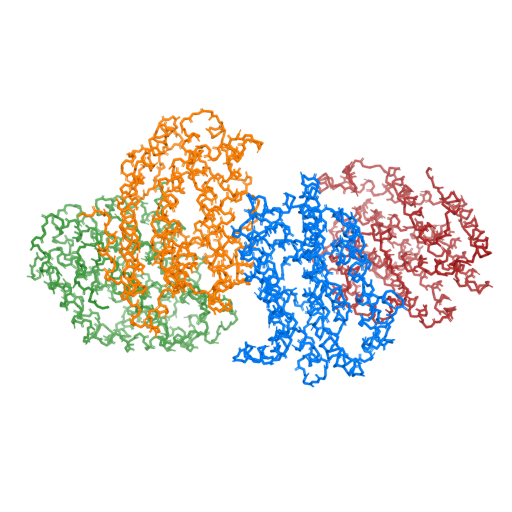5481 -10.05173 14.68841 1.000 23.60985 193 LYS C N 1
ATOM 6475 C CA . LYS C 1 193 ? -30.96625 -10.98024 15.00639 1.000 23.04308 193 LYS C CA 1
ATOM 6476 C C . LYS C 1 193 ? -31.42708 -12.43265 14.96646 1.000 25.04863 193 LYS C C 1
ATOM 6477 O O . LYS C 1 193 ? -30.67857 -13.31394 14.52901 1.000 27.48177 193 LYS C O 1
ATOM 6483 N N . TRP C 1 194 ? -32.64159 -12.70836 15.44207 1.000 25.91694 194 TRP C N 1
ATOM 6484 C CA . TRP C 1 194 ? -33.07491 -14.07168 15.72726 1.000 23.13002 194 TRP C CA 1
ATOM 6485 C C . TRP C 1 194 ? -33.86235 -14.72243 14.60319 1.000 25.08213 194 TRP C C 1
ATOM 6486 O O . TRP C 1 194 ? -34.04585 -15.93964 14.63542 1.000 21.32783 194 TRP C O 1
ATOM 6497 N N . ASN C 1 195 ? -34.33521 -13.94681 13.62544 1.000 24.63536 195 ASN C N 1
ATOM 6498 C CA . ASN C 1 195 ? -35.37602 -14.44643 12.73319 1.000 30.51572 195 ASN C CA 1
ATOM 6499 C C . ASN C 1 195 ? -34.97088 -15.74939 12.04742 1.000 27.50640 195 ASN C C 1
ATOM 6500 O O . ASN C 1 195 ? -35.78947 -16.66580 11.92763 1.000 29.30834 195 ASN C O 1
ATOM 6505 N N . LEU C 1 196 ? -33.70971 -15.87069 11.63135 1.000 28.10711 196 LEU C N 1
ATOM 6506 C CA . LEU C 1 196 ? -33.22131 -17.11382 11.03144 1.000 29.18632 196 LEU C CA 1
ATOM 6507 C C . LEU C 1 196 ? -32.72041 -18.12791 12.05652 1.000 28.74299 196 LEU C C 1
ATOM 6508 O O . LEU C 1 196 ? -32.88669 -19.33949 11.86747 1.000 24.22135 196 LEU C O 1
ATOM 6513 N N . LEU C 1 197 ? -32.06330 -17.66698 13.11914 1.000 27.32212 197 LEU C N 1
ATOM 6514 C CA . LEU C 1 197 ? -31.46509 -18.59797 14.07727 1.000 27.12176 197 LEU C CA 1
ATOM 6515 C C . LEU C 1 197 ? -32.51305 -19.26419 14.95535 1.000 27.55108 197 LEU C C 1
ATOM 6516 O O . LEU C 1 197 ? -32.29727 -20.38624 15.43565 1.000 28.92112 197 LEU C O 1
ATOM 6521 N N . ASP C 1 198 ? -33.63565 -18.58508 15.19216 1.000 24.80960 198 ASP C N 1
ATOM 6522 C CA . ASP C 1 198 ? -34.68435 -19.08353 16.08413 1.000 26.40893 198 ASP C CA 1
ATOM 6523 C C . ASP C 1 198 ? -36.01280 -18.59450 15.53271 1.000 26.29381 198 ASP C C 1
ATOM 6524 O O . ASP C 1 198 ? -36.57844 -17.60412 16.01085 1.000 23.18663 198 ASP C O 1
ATOM 6529 N N . PRO C 1 199 ? -36.54046 -19.26462 14.49872 1.000 25.92931 199 PRO C N 1
ATOM 6530 C CA . PRO C 1 199 ? -37.74991 -18.73858 13.83029 1.000 27.12332 199 PRO C CA 1
ATOM 6531 C C . PRO C 1 199 ? -38.92192 -18.54331 14.77238 1.000 28.04525 199 PRO C C 1
ATOM 6532 O O . PRO C 1 199 ? -39.68684 -17.58336 14.60185 1.000 25.85690 199 PRO C O 1
ATOM 6536 N N . ALA C 1 200 ? -39.06644 -19.39967 15.78607 1.000 24.48241 200 ALA C N 1
ATOM 6537 C CA . ALA C 1 200 ? -40.13097 -19.20142 16.76283 1.000 24.19981 200 ALA C CA 1
ATOM 6538 C C . ALA C 1 200 ? -39.95443 -17.87541 17.49898 1.000 26.30064 200 ALA C C 1
ATOM 6539 O O . ALA C 1 200 ? -40.90713 -17.09573 17.64426 1.000 24.99674 200 ALA C O 1
ATOM 6541 N N . ALA C 1 201 ? -38.73772 -17.61419 17.98367 1.000 21.60697 201 ALA C N 1
ATOM 6542 C CA . ALA C 1 201 ? -38.45674 -16.35962 18.67318 1.000 24.53940 201 ALA C CA 1
ATOM 6543 C C . ALA C 1 201 ? -38.64619 -15.16736 17.74299 1.000 24.29121 201 ALA C C 1
ATOM 6544 O O . ALA C 1 201 ? -39.17379 -14.12783 18.16179 1.000 22.43093 201 ALA C O 1
ATOM 6546 N N . GLY C 1 202 ? -38.22910 -15.30773 16.47562 1.000 20.91809 202 GLY C N 1
ATOM 6547 C CA . GLY C 1 202 ? -38.49117 -14.27005 15.48410 1.000 23.20310 202 GLY C CA 1
ATOM 6548 C C . GLY C 1 202 ? -39.96987 -13.95919 15.30462 1.000 23.99966 202 GLY C C 1
ATOM 6549 O O . GLY C 1 202 ? -40.36305 -12.79177 15.23186 1.000 22.83330 202 GLY C O 1
ATOM 6550 N N . ALA C 1 203 ? -40.81328 -14.99301 15.23744 1.000 23.04008 203 ALA C N 1
ATOM 6551 C CA . ALA C 1 203 ? -42.25142 -14.75614 15.11710 1.000 23.22193 203 ALA C CA 1
ATOM 6552 C C . ALA C 1 203 ? -42.84250 -14.19461 16.40933 1.000 23.08716 203 ALA C C 1
ATOM 6553 O O . ALA C 1 203 ? -43.73999 -13.34704 16.37367 1.000 24.31887 203 ALA C O 1
ATOM 6555 N N . ILE C 1 204 ? -42.38130 -14.67879 17.56140 1.000 21.83741 204 ILE C N 1
ATOM 6556 C CA . ILE C 1 204 ? -42.85516 -14.13304 18.82903 1.000 23.94375 204 ILE C CA 1
ATOM 6557 C C . ILE C 1 204 ? -42.56316 -12.64089 18.89464 1.000 22.43160 204 ILE C C 1
ATOM 6558 O O . ILE C 1 204 ? -43.41526 -11.83131 19.29230 1.000 21.78259 204 ILE C O 1
ATOM 6563 N N . ALA C 1 205 ? -41.33890 -12.26929 18.51919 1.000 19.13252 205 ALA C N 1
ATOM 6564 C CA . ALA C 1 205 ? -40.95380 -10.86442 18.46030 1.000 24.46918 205 ALA C CA 1
ATOM 6565 C C . ALA C 1 205 ? -41.82567 -10.10754 17.46776 1.000 22.00323 205 ALA C C 1
ATOM 6566 O O . ALA C 1 205 ? -42.26801 -8.99351 17.75703 1.000 21.23480 205 ALA C O 1
ATOM 6568 N N . ARG C 1 206 ? -42.13537 -10.72236 16.31194 1.000 22.89913 206 ARG C N 1
ATOM 6569 C CA . ARG C 1 206 ? -42.97365 -10.04449 15.31968 1.000 22.74409 206 ARG C CA 1
ATOM 6570 C C . ARG C 1 206 ? -44.32855 -9.65019 15.90058 1.000 21.76371 206 ARG C C 1
ATOM 6571 O O . ARG C 1 206 ? -44.74931 -8.49700 15.78936 1.000 21.91904 206 ARG C O 1
ATOM 6579 N N . GLY C 1 207 ? -45.02804 -10.59128 16.53500 1.000 22.02597 207 GLY C N 1
ATOM 6580 C CA . GLY C 1 207 ? -46.33532 -10.26857 17.08319 1.000 20.84375 207 GLY C CA 1
ATOM 6581 C C . GLY C 1 207 ? -46.26794 -9.20781 18.16696 1.000 25.45850 207 GLY C C 1
ATOM 6582 O O . GLY C 1 207 ? -47.13233 -8.32655 18.24352 1.000 23.09179 207 GLY C O 1
ATOM 6583 N N . ALA C 1 208 ? -45.23406 -9.26839 19.01478 1.000 20.96034 208 ALA C N 1
ATOM 6584 C CA . ALA C 1 208 ? -45.10172 -8.25692 20.06382 1.000 22.97950 208 ALA C CA 1
ATOM 6585 C C . ALA C 1 208 ? -44.77999 -6.90219 19.45899 1.000 21.18372 208 ALA C C 1
ATOM 6586 O O . ALA C 1 208 ? -45.18781 -5.86605 19.99754 1.000 21.66595 208 ALA C O 1
ATOM 6588 N N . ALA C 1 209 ? -44.08548 -6.90083 18.31683 1.000 21.27987 209 ALA C N 1
ATOM 6589 C CA . ALA C 1 209 ? -43.73427 -5.65421 17.65105 1.000 20.91570 209 ALA C CA 1
ATOM 6590 C C . ALA C 1 209 ? -44.97311 -4.96187 17.11650 1.000 19.80302 209 ALA C C 1
ATOM 6591 O O . ALA C 1 209 ? -45.09499 -3.73308 17.20076 1.000 20.60630 209 ALA C O 1
ATOM 6593 N N . ILE C 1 210 ? -45.89997 -5.74415 16.56102 1.000 21.74068 210 ILE C N 1
ATOM 6594 C CA . ILE C 1 210 ? -47.16479 -5.20122 16.07950 1.000 22.98262 210 ILE C CA 1
ATOM 6595 C C . ILE C 1 210 ? -47.96031 -4.61853 17.23647 1.000 22.60221 210 ILE C C 1
ATOM 6596 O O . ILE C 1 210 ? -48.56223 -3.54147 17.11033 1.000 21.70189 210 ILE C O 1
ATOM 6601 N N . ASP C 1 211 ? -47.99538 -5.32706 18.37960 1.000 20.87342 211 ASP C N 1
ATOM 6602 C CA . ASP C 1 211 ? -48.57201 -4.74205 19.59479 1.000 20.03793 211 ASP C CA 1
ATOM 6603 C C . ASP C 1 211 ? -47.88356 -3.42564 19.95077 1.000 19.00528 211 ASP C C 1
ATOM 6604 O O . ASP C 1 211 ? -48.54079 -2.41937 20.25171 1.000 21.68117 211 ASP C O 1
ATOM 6609 N N . GLU C 1 212 ? -46.54993 -3.41863 19.92877 1.000 22.31143 212 GLU C N 1
ATOM 6610 C CA . GLU C 1 212 ? -45.79890 -2.26616 20.41698 1.000 20.69913 212 GLU C CA 1
ATOM 6611 C C . GLU C 1 212 ? -45.98394 -1.04156 19.52766 1.000 21.21038 212 GLU C C 1
ATOM 6612 O O . GLU C 1 212 ? -45.90556 0.09144 20.01983 1.000 20.30486 212 GLU C O 1
ATOM 6618 N N . VAL C 1 213 ? -46.21174 -1.23399 18.22592 1.000 21.87203 213 VAL C N 1
ATOM 6619 C CA . VAL C 1 213 ? -46.54374 -0.08666 17.37970 1.000 19.99452 213 VAL C CA 1
ATOM 6620 C C . VAL C 1 213 ? -47.77758 0.61841 17.92248 1.000 21.26579 213 VAL C C 1
ATOM 6621 O O . VAL C 1 213 ? -47.81911 1.85352 18.02368 1.000 22.64133 213 VAL C O 1
ATOM 6625 N N . ARG C 1 214 ? -48.78016 -0.16354 18.33214 1.000 20.64415 214 ARG C N 1
ATOM 6626 C CA . ARG C 1 214 ? -49.99022 0.40566 18.90727 1.000 20.33695 214 ARG C CA 1
ATOM 6627 C C . ARG C 1 214 ? -49.69839 1.07393 20.24565 1.000 22.61767 214 ARG C C 1
ATOM 6628 O O . ARG C 1 214 ? -50.16273 2.18954 20.50012 1.000 21.05250 214 ARG C O 1
ATOM 6636 N N . HIS C 1 215 ? -48.92146 0.41007 21.11612 1.000 20.57768 215 HIS C N 1
ATOM 6637 C CA . HIS C 1 215 ? -48.62279 0.99498 22.42241 1.000 21.54174 215 HIS C CA 1
ATOM 6638 C C . HIS C 1 215 ? -47.92931 2.34285 22.26740 1.000 22.03514 215 HIS C C 1
ATOM 6639 O O . HIS C 1 215 ? -48.30474 3.33223 22.90699 1.000 22.37447 215 HIS C O 1
ATOM 6646 N N . LEU C 1 216 ? -46.89013 2.38447 21.43627 1.000 22.53209 216 LEU C N 1
ATOM 6647 C CA . LEU C 1 216 ? -46.07803 3.58969 21.31700 1.000 25.71570 216 LEU C CA 1
ATOM 6648 C C . LEU C 1 216 ? -46.86477 4.73996 20.70079 1.000 21.57283 216 LEU C C 1
ATOM 6649 O O . LEU C 1 216 ? -46.76913 5.87511 21.17290 1.000 24.17076 216 LEU C O 1
ATOM 6654 N N . THR C 1 217 ? -47.65260 4.47094 19.65770 1.000 22.53429 217 THR C N 1
ATOM 6655 C CA . THR C 1 217 ? -48.38435 5.55588 19.00754 1.000 27.16442 217 THR C CA 1
ATOM 6656 C C . THR C 1 217 ? -49.57933 6.00616 19.84458 1.000 27.98113 217 THR C C 1
ATOM 6657 O O . THR C 1 217 ? -49.83231 7.20788 19.96388 1.000 27.04002 217 THR C O 1
ATOM 6661 N N . VAL C 1 218 ? -50.30958 5.07452 20.46074 1.000 26.60045 218 VAL C N 1
ATOM 6662 C CA . VAL C 1 218 ? -51.41385 5.50769 21.31360 1.000 26.01505 218 VAL C CA 1
ATOM 6663 C C . VAL C 1 218 ? -50.87840 6.26831 22.51511 1.000 23.24919 218 VAL C C 1
ATOM 6664 O O . VAL C 1 218 ? -51.41990 7.30936 22.88840 1.000 26.05049 218 VAL C O 1
ATOM 6668 N N . GLY C 1 219 ? -49.78545 5.78795 23.11195 1.000 25.12754 219 GLY C N 1
ATOM 6669 C CA . GLY C 1 219 ? -49.17452 6.52866 24.20346 1.000 25.92198 219 GLY C CA 1
ATOM 6670 C C . GLY C 1 219 ? -48.76885 7.92626 23.77705 1.000 29.77525 219 GLY C C 1
ATOM 6671 O O . GLY C 1 219 ? -48.99644 8.90286 24.50188 1.000 26.34771 219 GLY C O 1
ATOM 6672 N N . SER C 1 220 ? -48.15189 8.03241 22.59532 1.000 24.31362 220 SER C N 1
ATOM 6673 C CA . SER C 1 220 ? -47.83353 9.32464 22.00464 1.000 26.60217 220 SER C CA 1
ATOM 6674 C C . SER C 1 220 ? -49.07923 10.18603 21.85584 1.000 27.71101 220 SER C C 1
ATOM 6675 O O . SER C 1 220 ? -49.06430 11.37290 22.20115 1.000 27.64451 220 SER C O 1
ATOM 6678 N N . SER C 1 221 ? -50.17208 9.59870 21.36528 1.000 23.77301 221 SER C N 1
ATOM 6679 C CA . SER C 1 221 ? -51.40823 10.35153 21.17628 1.000 27.93881 221 SER C CA 1
ATOM 6680 C C . SER C 1 221 ? -52.00266 10.84254 22.49543 1.000 31.16196 221 SER C C 1
ATOM 6681 O O . SER C 1 221 ? -52.61539 11.92066 22.54370 1.000 25.01249 221 SER C O 1
ATOM 6684 N N . VAL C 1 222 ? -51.86705 10.05324 23.56693 1.000 27.55029 222 VAL C N 1
ATOM 6685 C CA . VAL C 1 222 ? -52.35673 10.48330 24.87570 1.000 26.82578 222 VAL C CA 1
ATOM 6686 C C . VAL C 1 222 ? -51.58279 11.70379 25.35334 1.000 28.07575 222 VAL C C 1
ATOM 6687 O O . VAL C 1 222 ? -52.16695 12.68633 25.82845 1.000 29.59286 222 VAL C O 1
ATOM 6691 N N . VAL C 1 223 ? -50.25575 11.65774 25.24284 1.000 24.13891 223 VAL C N 1
ATOM 6692 C CA . VAL C 1 223 ? -49.44102 12.77273 25.71481 1.000 30.74903 223 VAL C CA 1
ATOM 6693 C C . VAL C 1 223 ? -49.69220 14.01563 24.86492 1.000 34.58825 223 VAL C C 1
ATOM 6694 O O . VAL C 1 223 ? -49.84019 15.13051 25.38674 1.000 31.90645 223 VAL C O 1
ATOM 6698 N N . ARG C 1 224 ? -49.76354 13.83691 23.54777 1.000 32.81206 224 ARG C N 1
ATOM 6699 C CA . ARG C 1 224 ? -49.89928 14.96792 22.63412 1.000 38.58128 224 ARG C CA 1
ATOM 6700 C C . ARG C 1 224 ? -51.26492 15.63901 22.77028 1.000 35.15888 224 ARG C C 1
ATOM 6701 O O . ARG C 1 224 ? -51.35680 16.87167 22.79753 1.000 35.37280 224 ARG C O 1
ATOM 6709 N N . ARG C 1 225 ? -52.33506 14.84774 22.85199 1.000 28.35718 225 ARG C N 1
ATOM 6710 C CA . ARG C 1 225 ? -53.65897 15.40985 23.08338 1.000 30.39741 225 ARG C CA 1
ATOM 6711 C C . ARG C 1 225 ? -53.70718 16.18845 24.40520 1.000 33.90780 225 ARG C C 1
ATOM 6712 O O . ARG C 1 225 ? -54.35637 17.23816 24.49543 1.000 30.84915 225 ARG C O 1
ATOM 6720 N N . HIS C 1 226 ? -52.99660 15.70942 25.43055 1.000 31.46306 226 HIS C N 1
ATOM 6721 C CA . HIS C 1 226 ? -53.04057 16.36431 26.73651 1.000 31.66334 226 HIS C CA 1
ATOM 6722 C C . HIS C 1 226 ? -52.34054 17.71653 26.69446 1.000 32.12516 226 HIS C C 1
ATOM 6723 O O . HIS C 1 226 ? -52.87721 18.71680 27.18581 1.000 31.56088 226 HIS C O 1
ATOM 6730 N N . LEU C 1 227 ? -51.12932 17.75505 26.12309 1.000 32.59728 227 LEU C N 1
ATOM 6731 C CA . LEU C 1 227 ? -50.37975 19.00036 25.98368 1.000 34.68652 227 LEU C CA 1
ATOM 6732 C C . LEU C 1 227 ? -51.13165 20.03185 25.15732 1.000 36.30497 227 LEU C C 1
ATOM 6733 O O . LEU C 1 227 ? -51.01126 21.23477 25.41505 1.000 37.97910 227 LEU C O 1
ATOM 6738 N N . LEU C 1 228 ? -51.87933 19.59245 24.14565 1.000 34.47633 228 LEU C N 1
ATOM 6739 C CA . LEU C 1 228 ? -52.66012 20.53912 23.35803 1.000 36.03235 228 LEU C CA 1
ATOM 6740 C C . LEU C 1 228 ? -53.78006 21.15573 24.18589 1.000 35.28845 228 LEU C C 1
ATOM 6741 O O . LEU C 1 228 ? -54.04823 22.35535 24.07695 1.000 34.21355 228 LEU C O 1
ATOM 6746 N N . ARG C 1 229 ? -54.46280 20.34548 24.99803 1.000 35.84656 229 ARG C N 1
ATOM 6747 C CA . ARG C 1 229 ? -55.55412 20.85579 25.81634 1.000 31.57107 229 ARG C CA 1
ATOM 6748 C C . ARG C 1 229 ? -55.04917 21.56198 27.06108 1.000 30.82740 229 ARG C C 1
ATOM 6749 O O . ARG C 1 229 ? -55.75613 22.41790 27.60716 1.000 32.94775 229 ARG C O 1
ATOM 6757 N N . ARG C 1 230 ? -53.85962 21.19525 27.53954 1.000 26.17304 230 ARG C N 1
ATOM 6758 C CA . ARG C 1 230 ? -53.28118 21.75510 28.75940 1.000 31.42672 230 ARG C CA 1
ATOM 6759 C C . ARG C 1 230 ? -51.83526 22.15100 28.48907 1.000 31.87861 230 ARG C C 1
ATOM 6760 O O . ARG C 1 230 ? -50.90023 21.56209 29.04907 1.000 31.77794 230 ARG C O 1
ATOM 6768 N N . PRO C 1 231 ? -51.61518 23.17345 27.64766 1.000 35.42038 231 PRO C N 1
ATOM 6769 C CA . PRO C 1 231 ? -50.22994 23.60183 27.37061 1.000 34.22724 231 PRO C CA 1
ATOM 6770 C C . PRO C 1 231 ? -49.47070 23.97594 28.62356 1.000 34.42680 231 PRO C C 1
ATOM 6771 O O . PRO C 1 231 ? -48.23438 23.89856 28.64041 1.000 39.21084 231 PRO C O 1
ATOM 6775 N N . GLU C 1 232 ? -50.17520 24.37180 29.68626 1.000 30.31279 232 GLU C N 1
ATOM 6776 C CA . GLU C 1 232 ? -49.50455 24.76558 30.91734 1.000 36.02322 232 GLU C CA 1
ATOM 6777 C C . GLU C 1 232 ? -48.87211 23.57994 31.63188 1.000 36.77264 232 GLU C C 1
ATOM 6778 O O . GLU C 1 232 ? -48.17470 23.78177 32.63114 1.000 32.12897 232 GLU C O 1
ATOM 6784 N N . ARG C 1 233 ? -49.10081 22.35753 31.15171 1.000 35.55986 233 ARG C N 1
ATOM 6785 C CA . ARG C 1 233 ? -48.47637 21.16915 31.71922 1.000 36.38129 233 ARG C CA 1
ATOM 6786 C C . ARG C 1 233 ? -47.13441 20.84057 31.08476 1.000 37.81020 233 ARG C C 1
ATOM 6787 O O . ARG C 1 233 ? -46.49746 19.87048 31.49843 1.000 39.39754 233 ARG C O 1
ATOM 6795 N N . LYS C 1 234 ? -46.68352 21.62053 30.10121 1.000 36.46072 234 LYS C N 1
ATOM 6796 C CA . LYS C 1 234 ? -45.48425 21.24023 29.36295 1.000 38.61232 234 LYS C CA 1
ATOM 6797 C C . LYS C 1 234 ? -44.25344 21.18133 30.26430 1.000 40.58524 234 LYS C C 1
ATOM 6798 O O . LYS C 1 234 ? -43.42015 20.27895 30.12407 1.000 42.18331 234 LYS C O 1
ATOM 6804 N N . ALA C 1 235 ? -44.12586 22.11771 31.20557 1.000 40.74426 235 ALA C N 1
ATOM 6805 C CA . ALA C 1 235 ? -42.95654 22.12970 32.08339 1.000 41.17954 235 ALA C CA 1
ATOM 6806 C C . ALA C 1 235 ? -42.94513 20.92335 33.01303 1.000 39.27522 235 ALA C C 1
ATOM 6807 O O . ALA C 1 235 ? -41.87960 20.38616 33.33017 1.000 39.05105 235 ALA C O 1
ATOM 6809 N N . ALA C 1 236 ? -44.11615 20.49793 33.47995 1.000 36.95073 236 ALA C N 1
ATOM 6810 C CA . ALA C 1 236 ? -44.16955 19.30353 34.31480 1.000 39.70071 236 ALA C CA 1
ATOM 6811 C C . ALA C 1 236 ? -43.76101 18.06706 33.52028 1.000 36.81094 236 ALA C C 1
ATOM 6812 O O . ALA C 1 236 ? -43.02724 17.20793 34.02316 1.000 42.38530 236 ALA C O 1
ATOM 6814 N N . LEU C 1 237 ? -44.20946 17.97592 32.27122 1.000 37.85234 237 LEU C N 1
ATOM 6815 C CA . LEU C 1 237 ? -43.85563 16.83954 31.43104 1.000 41.06980 237 LEU C CA 1
ATOM 6816 C C . LEU C 1 237 ? -42.38138 16.87004 31.05435 1.000 41.26524 237 LEU C C 1
ATOM 6817 O O . LEU C 1 237 ? -41.72399 15.82458 31.02319 1.000 40.09929 237 LEU C O 1
ATOM 6822 N N . LEU C 1 238 ? -41.85124 18.05850 30.74881 1.000 44.65150 238 LEU C N 1
ATOM 6823 C CA . LEU C 1 238 ? -40.42402 18.19200 30.48155 1.000 41.89654 238 LEU C CA 1
ATOM 6824 C C . LEU C 1 238 ? -39.60581 17.74348 31.67404 1.000 42.39109 238 LEU C C 1
ATOM 6825 O O . LEU C 1 238 ? -38.57844 17.07770 31.51173 1.000 39.42007 238 LEU C O 1
ATOM 6830 N N . ASP C 1 239 ? -40.05982 18.08483 32.88379 1.000 39.99287 239 ASP C N 1
ATOM 6831 C CA . ASP C 1 239 ? -39.32770 17.70655 34.08414 1.000 40.80654 239 ASP C CA 1
ATOM 6832 C C . ASP C 1 239 ? -39.39471 16.20628 34.31549 1.000 42.60743 239 ASP C C 1
ATOM 6833 O O . ASP C 1 239 ? -38.41797 15.59827 34.76903 1.000 39.80249 239 ASP C O 1
ATOM 6838 N N . ILE C 1 240 ? -40.54820 15.60180 34.02754 1.000 39.52608 240 ILE C N 1
ATOM 6839 C CA . ILE C 1 240 ? -40.68091 14.15042 34.11611 1.000 41.94787 240 ILE C CA 1
ATOM 6840 C C . ILE C 1 240 ? -39.69454 13.46986 33.17847 1.000 35.94275 240 ILE C C 1
ATOM 6841 O O . ILE C 1 240 ? -38.99922 12.52181 33.55461 1.000 40.72570 240 ILE C O 1
ATOM 6846 N N . VAL C 1 241 ? -39.59874 13.96219 31.95005 1.000 38.07089 241 VAL C N 1
ATOM 6847 C CA . VAL C 1 241 ? -38.69734 13.33406 30.99986 1.000 38.05883 241 VAL C CA 1
ATOM 6848 C C . VAL C 1 241 ? -37.24765 13.53941 31.42116 1.000 41.35489 241 VAL C C 1
ATOM 6849 O O . VAL C 1 241 ? -36.41260 12.64669 31.23807 1.000 38.09640 241 VAL C O 1
ATOM 6853 N N . ARG C 1 242 ? -36.92861 14.68906 32.03103 1.000 37.75720 242 ARG C N 1
ATOM 6854 C CA . ARG C 1 242 ? -35.55868 14.92144 32.47310 1.000 41.54839 242 ARG C CA 1
ATOM 6855 C C . ARG C 1 242 ? -35.19344 14.03042 33.65051 1.000 37.16402 242 ARG C C 1
ATOM 6856 O O . ARG C 1 242 ? -34.08453 13.49461 33.69603 1.000 41.84070 242 ARG C O 1
ATOM 6864 N N . ARG C 1 243 ? -36.09474 13.86204 34.61900 1.000 31.80993 243 ARG C N 1
ATOM 6865 C CA . ARG C 1 243 ? -35.81435 12.89122 35.66860 1.000 39.10524 243 ARG C CA 1
ATOM 6866 C C . ARG C 1 243 ? -35.63150 11.50269 35.07107 1.000 38.02410 243 ARG C C 1
ATOM 6867 O O . ARG C 1 243 ? -34.78976 10.72285 35.52868 1.000 37.70140 243 ARG C O 1
ATOM 6875 N N . GLY C 1 244 ? -36.38988 11.20194 34.01463 1.000 35.17174 244 GLY C N 1
ATOM 6876 C CA . GLY C 1 244 ? -36.26678 9.91576 33.34949 1.000 35.98505 244 GLY C CA 1
ATOM 6877 C C . GLY C 1 244 ? -34.87873 9.68167 32.79026 1.000 37.16391 244 GLY C C 1
ATOM 6878 O O . GLY C 1 244 ? -34.24856 8.66396 33.08074 1.000 40.23804 244 GLY C O 1
ATOM 6879 N N . ARG C 1 245 ? -34.38663 10.61831 31.97048 1.000 37.00267 245 ARG C N 1
ATOM 6880 C CA . ARG C 1 245 ? -33.03045 10.49021 31.43413 1.000 43.67332 245 ARG C CA 1
ATOM 6881 C C . ARG C 1 245 ? -31.98835 10.46707 32.54668 1.000 40.23880 245 ARG C C 1
ATOM 6882 O O . ARG C 1 245 ? -30.97513 9.76361 32.43880 1.000 39.51069 245 ARG C O 1
ATOM 6890 N N . GLU C 1 246 ? -32.22884 11.19729 33.63498 1.000 39.06004 246 GLU C N 1
ATOM 6891 C CA . GLU C 1 246 ? -31.31351 11.13003 34.76852 1.000 39.76149 246 GLU C CA 1
ATOM 6892 C C . GLU C 1 246 ? -31.27673 9.72807 35.35629 1.000 41.71889 246 GLU C C 1
ATOM 6893 O O . GLU C 1 246 ? -30.21199 9.24284 35.76636 1.000 37.69160 246 GLU C O 1
ATOM 6899 N N . ILE C 1 247 ? -32.42970 9.06127 35.42521 1.000 35.67264 247 ILE C N 1
ATOM 6900 C CA . ILE C 1 247 ? -32.42657 7.70599 35.95637 1.000 31.81458 247 ILE C CA 1
ATOM 6901 C C . ILE C 1 247 ? -31.64691 6.78556 35.02367 1.000 34.28468 247 ILE C C 1
ATOM 6902 O O . ILE C 1 247 ? -30.80401 5.99533 35.46683 1.000 31.33656 247 ILE C O 1
ATOM 6907 N N . TRP C 1 248 ? -31.87941 6.91354 33.71423 1.000 31.39736 248 TRP C N 1
ATOM 6908 C CA . TRP C 1 248 ? -31.15858 6.08728 32.74553 1.000 35.09083 248 TRP C CA 1
ATOM 6909 C C . TRP C 1 248 ? -29.65657 6.33442 32.80852 1.000 37.20385 248 TRP C C 1
ATOM 6910 O O . TRP C 1 248 ? -28.85999 5.39901 32.66590 1.000 38.67834 248 TRP C O 1
ATOM 6921 N N . ASP C 1 249 ? -29.25329 7.58657 33.04468 1.000 41.34597 249 ASP C N 1
ATOM 6922 C CA . ASP C 1 249 ? -27.83795 7.94715 33.09297 1.000 40.87083 249 ASP C CA 1
ATOM 6923 C C . ASP C 1 249 ? -27.07582 7.22040 34.18681 1.000 38.88060 249 ASP C C 1
ATOM 6924 O O . ASP C 1 249 ? -25.85437 7.07973 34.07864 1.000 44.15077 249 ASP C O 1
ATOM 6929 N N . GLY C 1 250 ? -27.75147 6.78475 35.24435 1.000 35.99570 250 GLY C N 1
ATOM 6930 C CA . GLY C 1 250 ? -27.10368 6.02220 36.29475 1.000 35.69100 250 GLY C CA 1
ATOM 6931 C C . GLY C 1 250 ? -27.39874 4.53284 36.27987 1.000 38.82515 250 GLY C C 1
ATOM 6932 O O . GLY C 1 250 ? -27.10157 3.84223 37.25640 1.000 41.61659 250 GLY C O 1
ATOM 6933 N N . ILE C 1 251 ? -27.97285 4.03017 35.19235 1.000 37.69599 251 ILE C N 1
ATOM 6934 C CA . ILE C 1 251 ? -28.31023 2.61286 35.03740 1.000 36.56669 251 ILE C CA 1
ATOM 6935 C C . ILE C 1 251 ? -27.24114 1.96277 34.15987 1.000 33.44544 251 ILE C C 1
ATOM 6936 O O . ILE C 1 251 ? -26.95092 2.49395 33.08307 1.000 34.23070 251 ILE C O 1
ATOM 6941 N N . PRO C 1 252 ? -26.65475 0.82815 34.56891 1.000 32.72966 252 PRO C N 1
ATOM 6942 C CA . PRO C 1 252 ? -25.61308 0.19010 33.74206 1.000 35.29481 252 PRO C CA 1
ATOM 6943 C C . PRO C 1 252 ? -26.19927 -0.66323 32.61961 1.000 33.72907 252 PRO C C 1
ATOM 6944 O O . PRO C 1 252 ? -25.93440 -1.85443 32.51085 1.000 30.53521 252 PRO C O 1
ATOM 6948 N N . ASP C 1 253 ? -27.02609 -0.05079 31.77358 1.000 34.11011 253 ASP C N 1
ATOM 6949 C CA . ASP C 1 253 ? -27.69801 -0.83417 30.73900 1.000 32.16796 253 ASP C CA 1
ATOM 6950 C C . ASP C 1 253 ? -26.69070 -1.43042 29.76050 1.000 38.11102 253 ASP C C 1
ATOM 6951 O O . ASP C 1 253 ? -26.82299 -2.59367 29.35026 1.000 36.23762 253 ASP C O 1
ATOM 6956 N N . ARG C 1 254 ? -25.65642 -0.65878 29.41209 1.000 36.31138 254 ARG C N 1
ATOM 6957 C CA . ARG C 1 254 ? -24.63345 -1.12330 28.48420 1.000 37.40269 254 ARG C CA 1
ATOM 6958 C C . ARG C 1 254 ? -24.01299 -2.43980 28.93638 1.000 33.64122 254 ARG C C 1
ATOM 6959 O O . ARG C 1 254 ? -23.82112 -3.35189 28.12678 1.000 36.73181 254 ARG C O 1
ATOM 6967 N N . LYS C 1 255 ? -23.67944 -2.55609 30.22529 1.000 36.83763 255 LYS C N 1
ATOM 6968 C CA . LYS C 1 255 ? -23.07839 -3.79152 30.72062 1.000 34.84805 255 LYS C CA 1
ATOM 6969 C C . LYS C 1 255 ? -23.97863 -4.99137 30.44626 1.000 32.65308 255 LYS C C 1
ATOM 6970 O O . LYS C 1 255 ? -23.50295 -6.06452 30.05656 1.000 29.12247 255 LYS C O 1
ATOM 6976 N N . HIS C 1 256 ? -25.28427 -4.82938 30.65781 1.000 31.39107 256 HIS C N 1
ATOM 6977 C CA . HIS C 1 256 ? -26.19758 -5.95865 30.52843 1.000 31.86288 256 HIS C CA 1
ATOM 6978 C C . HIS C 1 256 ? -26.43525 -6.32486 29.06636 1.000 30.25181 256 HIS C C 1
ATOM 6979 O O . HIS C 1 256 ? -26.58781 -7.50472 28.74258 1.000 30.54883 256 HIS C O 1
ATOM 6986 N N . VAL C 1 257 ? -26.46660 -5.32694 28.17813 1.000 28.12382 257 VAL C N 1
ATOM 6987 C CA . VAL C 1 257 ? -26.62875 -5.59818 26.75057 1.000 32.18860 257 VAL C CA 1
ATOM 6988 C C . VAL C 1 257 ? -25.39560 -6.30557 26.20177 1.000 34.19021 257 VAL C C 1
ATOM 6989 O O . VAL C 1 257 ? -25.50092 -7.32910 25.51116 1.000 32.72673 257 VAL C O 1
ATOM 6993 N N . LEU C 1 258 ? -24.20744 -5.76346 26.49105 1.000 31.63660 258 LEU C N 1
ATOM 6994 C CA . LEU C 1 258 ? -22.97891 -6.37968 26.00424 1.000 32.95079 258 LEU C CA 1
ATOM 6995 C C . LEU C 1 258 ? -22.83506 -7.80139 26.50846 1.000 33.86194 258 LEU C C 1
ATOM 6996 O O . LEU C 1 258 ? -22.34932 -8.67143 25.77800 1.000 35.41727 258 LEU C O 1
ATOM 7001 N N . ARG C 1 259 ? -23.28041 -8.06621 27.73751 1.000 32.70109 259 ARG C N 1
ATOM 7002 C CA . ARG C 1 259 ? -23.21522 -9.41949 28.26932 1.000 30.24739 259 ARG C CA 1
ATOM 7003 C C . ARG C 1 259 ? -23.98048 -10.40372 27.38185 1.000 33.97723 259 ARG C C 1
ATOM 7004 O O . ARG C 1 259 ? -23.46572 -11.47530 27.03919 1.000 29.66771 259 ARG C O 1
ATOM 7012 N N . ARG C 1 260 ? -25.20761 -10.05771 26.97832 1.000 33.55418 260 ARG C N 1
ATOM 7013 C CA . ARG C 1 260 ? -25.93060 -10.99939 26.12163 1.000 30.91804 260 ARG C CA 1
ATOM 7014 C C . ARG C 1 260 ? -25.45995 -10.92936 24.67212 1.000 30.28150 260 ARG C C 1
ATOM 7015 O O . ARG C 1 260 ? -25.51869 -11.94057 23.96481 1.000 28.82035 260 ARG C O 1
ATOM 7023 N N . GLU C 1 261 ? -24.96427 -9.77162 24.23042 1.000 28.99599 261 GLU C N 1
ATOM 7024 C CA . GLU C 1 261 ? -24.44080 -9.65168 22.87509 1.000 31.86280 261 GLU C CA 1
ATOM 7025 C C . GLU C 1 261 ? -23.14775 -10.43891 22.69301 1.000 34.53265 261 GLU C C 1
ATOM 7026 O O . GLU C 1 261 ? -22.90981 -10.96779 21.60546 1.000 28.01506 261 GLU C O 1
ATOM 7032 N N . GLU C 1 262 ? -22.31921 -10.55235 23.74213 1.000 36.66473 262 GLU C N 1
ATOM 7033 C CA . GLU C 1 262 ? -21.11911 -11.38594 23.66030 1.000 33.43806 262 GLU C CA 1
ATOM 7034 C C . GLU C 1 262 ? -21.47688 -12.85984 23.49309 1.000 32.72884 262 GLU C C 1
ATOM 7035 O O . GLU C 1 262 ? -20.89228 -13.56102 22.65548 1.000 32.48137 262 GLU C O 1
ATOM 7041 N N . LEU C 1 263 ? -22.43301 -13.35224 24.28687 1.000 34.20885 263 LEU C N 1
ATOM 7042 C CA . LEU C 1 263 ? -22.94353 -14.71120 24.09415 1.000 31.92815 263 LEU C CA 1
ATOM 7043 C C . LEU C 1 263 ? -23.46456 -14.90574 22.67443 1.000 32.46246 263 LEU C C 1
ATOM 7044 O O . LEU C 1 263 ? -23.17285 -15.91567 22.01767 1.000 31.72629 263 LEU C O 1
ATOM 7049 N N . PHE C 1 264 ? -24.25501 -13.94763 22.19051 1.000 30.59907 264 PHE C N 1
ATOM 7050 C CA . PHE C 1 264 ? -24.77268 -14.03695 20.83340 1.000 29.55214 264 PHE C CA 1
ATOM 7051 C C . PHE C 1 264 ? -23.63649 -14.07741 19.82268 1.000 32.00073 264 PHE C C 1
ATOM 7052 O O . PHE C 1 264 ? -23.67826 -14.85682 18.86745 1.000 32.70697 264 PHE C O 1
ATOM 7060 N N . GLN C 1 265 ? -22.61664 -13.23488 20.01958 1.000 34.98374 265 GLN C N 1
ATOM 7061 C CA . GLN C 1 265 ? -21.47304 -13.19900 19.11318 1.000 34.66545 265 GLN C CA 1
ATOM 7062 C C . GLN C 1 265 ? -20.85461 -14.57909 18.95430 1.000 37.44479 265 GLN C C 1
ATOM 7063 O O . GLN C 1 265 ? -20.62859 -15.04524 17.83163 1.000 39.05336 265 GLN C O 1
ATOM 7069 N N . ALA C 1 266 ? -20.57403 -15.24830 20.07444 1.000 35.12489 266 ALA C N 1
ATOM 7070 C CA . ALA C 1 266 ? -20.02139 -16.59587 20.01166 1.000 40.83662 266 ALA C CA 1
ATOM 7071 C C . ALA C 1 266 ? -21.03596 -17.58792 19.45159 1.000 42.12907 266 ALA C C 1
ATOM 7072 O O . ALA C 1 266 ? -20.67345 -18.50293 18.70037 1.000 42.85808 266 ALA C O 1
ATOM 7074 N N . GLY C 1 267 ? -22.31290 -17.42188 19.79416 1.000 36.16357 267 GLY C N 1
ATOM 7075 C CA . GLY C 1 267 ? -23.31074 -18.36181 19.32522 1.000 32.35087 267 GLY C CA 1
ATOM 7076 C C . GLY C 1 267 ? -23.49487 -18.33784 17.82205 1.000 37.03793 267 GLY C C 1
ATOM 7077 O O . GLY C 1 267 ? -23.76695 -19.37368 17.21008 1.000 37.88444 267 GLY C O 1
ATOM 7078 N N . MET C 1 268 ? -23.33588 -17.17232 17.19951 1.000 36.33142 268 MET C N 1
ATOM 7079 C CA . MET C 1 268 ? -23.65212 -17.09203 15.78378 1.000 39.78298 268 MET C CA 1
ATOM 7080 C C . MET C 1 268 ? -22.50707 -17.55742 14.89453 1.000 41.95376 268 MET C C 1
ATOM 7081 O O . MET C 1 268 ? -22.75309 -17.88609 13.72790 1.000 42.99807 268 MET C O 1
ATOM 7086 N N . ARG C 1 269 ? -21.27750 -17.62246 15.42064 1.000 45.46714 269 ARG C N 1
ATOM 7087 C CA . ARG C 1 269 ? -20.16098 -18.15738 14.64538 1.000 45.06040 269 ARG C CA 1
ATOM 7088 C C . ARG C 1 269 ? -20.37656 -19.61567 14.26708 1.000 48.11163 269 ARG C C 1
ATOM 7089 O O . ARG C 1 269 ? -19.77858 -20.08886 13.29655 1.000 49.24552 269 ARG C O 1
ATOM 7097 N N . GLU C 1 270 ? -21.23293 -20.33003 14.99503 1.000 44.97073 270 GLU C N 1
ATOM 7098 C CA . GLU C 1 270 ? -21.54929 -21.71746 14.68471 1.000 42.43878 270 GLU C CA 1
ATOM 7099 C C . GLU C 1 270 ? -22.58162 -21.86727 13.57514 1.000 41.55194 270 GLU C C 1
ATOM 7100 O O . GLU C 1 270 ? -22.99252 -22.99571 13.29269 1.000 45.45712 270 GLU C O 1
ATOM 7106 N N . HIS C 1 271 ? -23.01448 -20.77689 12.94038 1.000 41.12426 271 HIS C N 1
ATOM 7107 C CA . HIS C 1 271 ? -24.04843 -20.82803 11.91151 1.000 40.48371 271 HIS C CA 1
ATOM 7108 C C . HIS C 1 271 ? -23.67088 -19.96749 10.71334 1.000 40.87484 271 HIS C C 1
ATOM 7109 O O . HIS C 1 271 ? -24.51783 -19.30002 10.10714 1.000 39.19414 271 HIS C O 1
ATOM 7116 N N . ALA C 1 272 ? -22.38942 -20.00188 10.33726 1.000 39.30863 272 ALA C N 1
ATOM 7117 C CA . ALA C 1 272 ? -21.90302 -19.19494 9.22070 1.000 43.69827 272 ALA C CA 1
ATOM 7118 C C . ALA C 1 272 ? -22.69094 -19.46472 7.94297 1.000 42.99181 272 ALA C C 1
ATOM 7119 O O . ALA C 1 272 ? -22.99394 -18.53584 7.18181 1.000 40.13227 272 ALA C O 1
ATOM 7121 N N . ASP C 1 273 ? -23.04042 -20.72860 7.69280 1.000 40.77291 273 ASP C N 1
ATOM 7122 C CA . ASP C 1 273 ? -23.71549 -21.06816 6.44314 1.000 43.98156 273 ASP C CA 1
ATOM 712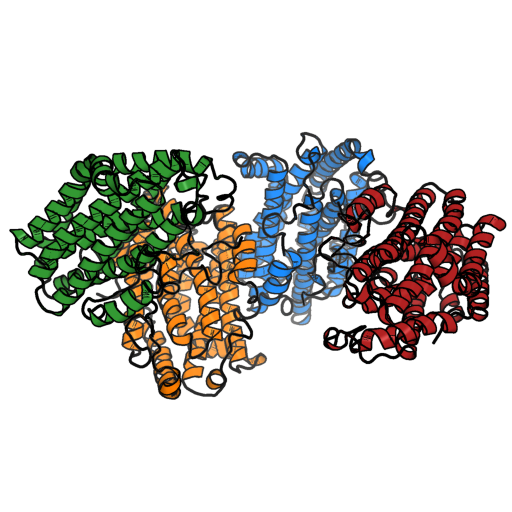3 C C . ASP C 1 273 ? -25.16484 -20.60312 6.45103 1.000 41.23212 273 ASP C C 1
ATOM 7124 O O . ASP C 1 273 ? -25.64600 -20.02595 5.46759 1.000 41.11953 273 ASP C O 1
ATOM 7129 N N . LEU C 1 274 ? -25.88035 -20.85978 7.54935 1.000 40.32098 274 LEU C N 1
ATOM 7130 C CA . LEU C 1 274 ? -27.26139 -20.39591 7.66660 1.000 38.28442 274 LEU C CA 1
ATOM 7131 C C . LEU C 1 274 ? -27.37054 -18.88826 7.46167 1.000 35.13702 274 LEU C C 1
ATOM 7132 O O . LEU C 1 274 ? -28.31153 -18.41288 6.82312 1.000 35.30970 274 LEU C O 1
ATOM 7137 N N . LEU C 1 275 ? -26.41955 -18.12167 7.99146 1.000 33.70603 275 LEU C N 1
ATOM 7138 C CA . LEU C 1 275 ? -26.48169 -16.66306 7.97644 1.000 33.58466 275 LEU C CA 1
ATOM 7139 C C . LEU C 1 275 ? -25.76256 -16.04406 6.79173 1.000 37.17390 275 LEU C C 1
ATOM 7140 O O . LEU C 1 275 ? -25.53221 -14.83098 6.79907 1.000 34.75145 275 LEU C O 1
ATOM 7145 N N . ALA C 1 276 ? -25.41669 -16.84590 5.77892 1.000 37.83511 276 ALA C N 1
ATOM 7146 C CA . ALA C 1 276 ? -24.53639 -16.43004 4.69169 1.000 34.99481 276 ALA C CA 1
ATOM 7147 C C . ALA C 1 276 ? -24.88712 -15.05584 4.12632 1.000 30.59109 276 ALA C C 1
ATOM 7148 O O . ALA C 1 276 ? -24.10062 -14.10896 4.24331 1.000 45.02827 276 ALA C O 1
ATOM 7150 N N . GLY C 1 277 ? -26.04880 -14.90604 3.51796 1.000 38.25445 277 GLY C N 1
ATOM 7151 C CA . GLY C 1 277 ? -26.33398 -13.58715 2.97402 1.000 37.57801 277 GLY C CA 1
ATOM 7152 C C . GLY C 1 277 ? -27.22368 -12.72704 3.84974 1.000 37.14726 277 GLY C C 1
ATOM 7153 O O . GLY C 1 277 ? -27.81089 -11.75094 3.36860 1.000 34.98121 277 GLY C O 1
ATOM 7154 N N . TYR C 1 278 ? -27.31961 -13.06629 5.13819 1.000 30.55261 278 TYR C N 1
ATOM 7155 C CA . TYR C 1 278 ? -28.34282 -12.48364 5.99697 1.000 31.52351 278 TYR C CA 1
ATOM 7156 C C . TYR C 1 278 ? -27.88865 -11.12847 6.52910 1.000 26.98490 278 TYR C C 1
ATOM 7157 O O . TYR C 1 278 ? -26.87703 -11.03493 7.23132 1.000 28.31510 278 TYR C O 1
ATOM 7166 N N . GLU C 1 279 ? -28.65455 -10.09066 6.21528 1.000 25.73025 279 GLU C N 1
ATOM 7167 C CA . GLU C 1 279 ? -28.34050 -8.73269 6.61528 1.000 30.24271 279 GLU C CA 1
ATOM 7168 C C . GLU C 1 279 ? -29.25411 -8.34245 7.77471 1.000 31.30691 279 GLU C C 1
ATOM 7169 O O . GLU C 1 279 ? -30.48143 -8.28219 7.61594 1.000 28.45991 279 GLU C O 1
ATOM 7175 N N . VAL C 1 280 ? -28.65126 -8.08728 8.94134 1.000 29.11953 280 VAL C N 1
ATOM 7176 C CA . VAL C 1 280 ? -29.44410 -7.76909 10.13126 1.000 30.96173 280 VAL C CA 1
ATOM 7177 C C . VAL C 1 280 ? -30.15492 -6.42549 9.96003 1.000 31.30610 280 VAL C C 1
ATOM 7178 O O . VAL C 1 280 ? -31.28476 -6.24217 10.42505 1.000 30.15251 280 VAL C O 1
ATOM 7182 N N . TRP C 1 281 ? -29.52225 -5.48092 9.27879 1.000 29.63714 281 TRP C N 1
ATOM 7183 C CA . TRP C 1 281 ? -30.19429 -4.32223 8.70838 1.000 32.93992 281 TRP C CA 1
ATOM 7184 C C . TRP C 1 281 ? -29.52595 -4.04048 7.36877 1.000 34.17530 281 TRP C C 1
ATOM 7185 O O . TRP C 1 281 ? -28.44485 -4.56982 7.09119 1.000 36.40063 281 TRP C O 1
ATOM 7196 N N . PRO C 1 282 ? -30.16225 -3.25498 6.50052 1.000 39.92422 282 PRO C N 1
ATOM 7197 C CA . PRO C 1 282 ? -29.64290 -3.09036 5.12897 1.000 37.44860 282 PRO C CA 1
ATOM 7198 C C . PRO C 1 282 ? -28.17663 -2.67920 5.05461 1.000 38.95365 282 PRO C C 1
ATOM 7199 O O . PRO C 1 282 ? -27.73893 -1.72982 5.70880 1.000 42.74863 282 PRO C O 1
ATOM 7203 N N . GLY C 1 283 ? -27.40925 -3.42221 4.24717 1.000 37.48698 283 GLY C N 1
ATOM 7204 C CA . GLY C 1 283 ? -25.99115 -3.19485 4.07777 1.000 32.68218 283 GLY C CA 1
ATOM 7205 C C . GLY C 1 283 ? -25.10065 -3.89920 5.07688 1.000 41.71763 283 GLY C C 1
ATOM 7206 O O . GLY C 1 283 ? -23.87248 -3.90435 4.89880 1.000 42.16024 283 GLY C O 1
ATOM 7207 N N . GLN C 1 284 ? -25.66181 -4.49883 6.12261 1.000 37.22624 284 GLN C N 1
ATOM 7208 C CA . GLN C 1 284 ? -24.84527 -5.03948 7.20470 1.000 36.84656 284 GLN C CA 1
ATOM 7209 C C . GLN C 1 284 ? -25.09419 -6.52566 7.38280 1.000 36.66863 284 GLN C C 1
ATOM 7210 O O . GLN C 1 284 ? -26.11747 -6.91862 7.96998 1.000 35.37310 284 GLN C O 1
ATOM 7216 N N . PRO C 1 285 ? -24.20971 -7.38768 6.88539 1.000 39.32356 285 PRO C N 1
ATOM 7217 C CA . PRO C 1 285 ? -24.29575 -8.80602 7.24070 1.000 37.26734 285 PRO C CA 1
ATOM 7218 C C . PRO C 1 285 ? -24.25916 -8.97390 8.75012 1.000 35.19978 285 PRO C C 1
ATOM 7219 O O . PRO C 1 285 ? -23.44438 -8.35792 9.44087 1.000 33.60183 285 PRO C O 1
ATOM 7223 N N . LEU C 1 286 ? -25.15032 -9.82333 9.25831 1.000 32.45419 286 LEU C N 1
ATOM 7224 C CA . LEU C 1 286 ? -25.19454 -10.04683 10.69767 1.000 30.18035 286 LEU C CA 1
ATOM 7225 C C . LEU C 1 286 ? -23.88152 -10.63556 11.19702 1.000 36.50906 286 LEU C C 1
ATOM 7226 O O . LEU C 1 286 ? -23.36762 -10.22424 12.24212 1.000 32.97229 286 LEU C O 1
ATOM 7231 N N . LEU C 1 287 ? -23.30431 -11.57728 10.44123 1.000 37.53170 287 LEU C N 1
ATOM 7232 C CA . LEU C 1 287 ? -22.09241 -12.26979 10.86980 1.000 34.35603 287 LEU C CA 1
ATOM 7233 C C . LEU C 1 287 ? -20.90507 -11.33732 11.07790 1.000 35.42063 287 LEU C C 1
ATOM 7234 O O . LEU C 1 287 ? -19.98171 -11.68274 11.81936 1.000 40.97948 287 LEU C O 1
ATOM 7239 N N . SER C 1 288 ? -20.88535 -10.17669 10.44311 1.000 35.05754 288 SER C N 1
ATOM 7240 C CA . SER C 1 288 ? -19.75153 -9.28319 10.60757 1.000 42.45495 288 SER C CA 1
ATOM 7241 C C . SER C 1 288 ? -20.03603 -8.12615 11.56071 1.000 40.32784 288 SER C C 1
ATOM 7242 O O . SER C 1 288 ? -19.21640 -7.20949 11.65774 1.000 42.09266 288 SER C O 1
ATOM 7245 N N . THR C 1 289 ? -21.17667 -8.13218 12.25041 1.000 38.34643 289 THR C N 1
ATOM 7246 C CA . THR C 1 289 ? -21.38463 -7.18448 13.33824 1.000 35.37465 289 THR C CA 1
ATOM 7247 C C . THR C 1 289 ? -20.66172 -7.66249 14.59300 1.000 32.44276 289 THR C C 1
ATOM 7248 O O . THR C 1 289 ? -20.42679 -8.86054 14.78469 1.000 34.58812 289 THR C O 1
ATOM 7252 N N . THR C 1 290 ? -20.30380 -6.71096 15.44517 1.000 33.77458 290 THR C N 1
ATOM 7253 C CA . THR C 1 290 ? -19.69339 -6.96942 16.73731 1.000 34.45817 290 THR C CA 1
ATOM 7254 C C . THR C 1 290 ? -20.69055 -6.66703 17.84936 1.000 35.53612 290 THR C C 1
ATOM 7255 O O . THR C 1 290 ? -21.69046 -5.97678 17.61933 1.000 34.28069 290 THR C O 1
ATOM 7259 N N . PRO C 1 291 ? -20.44199 -7.14678 19.07741 1.000 33.66241 291 PRO C N 1
ATOM 7260 C CA . PRO C 1 291 ? -21.28857 -6.71226 20.20743 1.000 38.85318 291 PRO C CA 1
ATOM 7261 C C . PRO C 1 291 ? -21.40917 -5.20411 20.31423 1.000 39.80716 291 PRO C C 1
ATOM 7262 O O . PRO C 1 291 ? -22.52654 -4.67093 20.32311 1.000 39.43024 291 PRO C O 1
ATOM 7266 N N . GLU C 1 292 ? -20.27739 -4.49558 20.33600 1.000 42.53051 292 GLU C N 1
ATOM 7267 C CA . GLU C 1 292 ? -20.30836 -3.04148 20.45115 1.000 41.73444 292 GLU C CA 1
ATOM 7268 C C . GLU C 1 292 ? -21.07244 -2.39251 19.30176 1.000 37.73288 292 GLU C C 1
ATOM 7269 O O . GLU C 1 292 ? -21.76709 -1.38930 19.49895 1.000 39.52213 292 GLU C O 1
ATOM 7275 N N . GLN C 1 293 ? -20.95534 -2.93812 18.08959 1.000 39.92633 293 GLN C N 1
ATOM 7276 C CA . GLN C 1 293 ? -21.65572 -2.34665 16.94875 1.000 37.03514 293 GLN C CA 1
ATOM 7277 C C . GLN C 1 293 ? -23.16810 -2.55628 17.03705 1.000 38.05105 293 GLN C C 1
ATOM 7278 O O . GLN C 1 293 ? -23.94967 -1.66247 16.68478 1.000 34.76821 293 GLN C O 1
ATOM 7284 N N . ARG C 1 294 ? -23.60838 -3.73505 17.47696 1.000 34.43076 294 ARG C N 1
ATOM 7285 C CA . ARG C 1 294 ? -25.04662 -3.92731 17.64538 1.000 35.61433 294 ARG C CA 1
ATOM 7286 C C . ARG C 1 294 ? -25.57982 -3.06474 18.78988 1.000 38.76476 294 ARG C C 1
ATOM 7287 O O . ARG C 1 294 ? -26.62284 -2.41696 18.64234 1.000 33.55297 294 ARG C O 1
ATOM 7295 N N . TYR C 1 295 ? -24.84620 -2.99916 19.91212 1.000 36.81296 295 TYR C N 1
ATOM 7296 C CA . TYR C 1 295 ? -25.23060 -2.09380 20.99739 1.000 40.83271 295 TYR C CA 1
ATOM 7297 C C . TYR C 1 295 ? -25.34024 -0.66686 20.49355 1.000 41.19009 295 TYR C C 1
ATOM 7298 O O . TYR C 1 295 ? -26.35464 0.00774 20.70914 1.000 41.91938 295 TYR C O 1
ATOM 7307 N N . ALA C 1 296 ? -24.30634 -0.21002 19.78339 1.000 44.64121 296 ALA C N 1
ATOM 7308 C CA . ALA C 1 296 ? -24.27780 1.13910 19.23079 1.000 42.11492 296 ALA C CA 1
ATOM 7309 C C . ALA C 1 296 ? -25.49764 1.41917 18.37557 1.000 36.73846 296 ALA C C 1
ATOM 7310 O O . ALA C 1 296 ? -2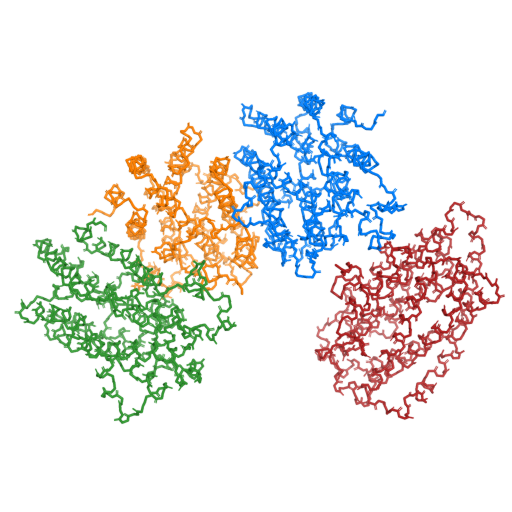6.09675 2.49307 18.46599 1.000 41.89473 296 ALA C O 1
ATOM 7312 N N . MET C 1 297 ? -25.87629 0.46273 17.52273 1.000 42.72904 297 MET C N 1
ATOM 7313 C CA . MET C 1 297 ? -26.91632 0.72470 16.52864 1.000 36.76287 297 MET C CA 1
ATOM 7314 C C . MET C 1 297 ? -28.30145 0.83638 17.16478 1.000 38.15558 297 MET C C 1
ATOM 7315 O O . MET C 1 297 ? -29.13705 1.62450 16.70408 1.000 40.36319 297 MET C O 1
ATOM 7320 N N . ALA C 1 298 ? -28.58332 0.01146 18.17635 1.000 36.70855 298 ALA C N 1
ATOM 7321 C CA . ALA C 1 298 ? -29.81936 0.16469 18.94216 1.000 41.92182 298 ALA C CA 1
ATOM 7322 C C . ALA C 1 298 ? -29.93814 1.57572 19.51434 1.000 43.32569 298 ALA C C 1
ATOM 7323 O O . ALA C 1 298 ? -31.01430 2.18487 19.47250 1.000 45.11590 298 ALA C O 1
ATOM 7325 N N . GLU C 1 299 ? -28.82524 2.12243 20.01663 1.000 45.74364 299 GLU C N 1
ATOM 7326 C CA . GLU C 1 299 ? -28.81830 3.48411 20.54734 1.000 46.37085 299 GLU C CA 1
ATOM 7327 C C . GLU C 1 299 ? -29.17065 4.51777 19.48978 1.000 48.55700 299 GLU C C 1
ATOM 7328 O O . GLU C 1 299 ? -29.93358 5.45224 19.76011 1.000 52.84021 299 GLU C O 1
ATOM 7334 N N . GLN C 1 300 ? -28.61227 4.38820 18.28329 1.000 51.02452 300 GLN C N 1
ATOM 7335 C CA . GLN C 1 300 ? -28.90407 5.36745 17.24077 1.000 47.96438 300 GLN C CA 1
ATOM 7336 C C . GLN C 1 300 ? -30.38068 5.35534 16.87230 1.000 51.38486 300 GLN C C 1
ATOM 7337 O O . GLN C 1 300 ? -30.99149 6.41741 16.69168 1.000 50.55411 300 GLN C O 1
ATOM 7343 N N . TRP C 1 301 ? -30.96353 4.15803 16.73021 1.000 49.52098 301 TRP C N 1
ATOM 7344 C CA . TRP C 1 301 ? -32.37848 4.04592 16.38025 1.000 46.21105 301 TRP C CA 1
ATOM 7345 C C . TRP C 1 301 ? -33.25730 4.71705 17.42726 1.000 47.69761 301 TRP C C 1
ATOM 7346 O O . TRP C 1 301 ? -34.27876 5.32909 17.09040 1.000 50.28876 301 TRP C O 1
ATOM 7357 N N . THR C 1 302 ? -32.87179 4.61231 18.70250 1.000 44.51718 302 THR C N 1
ATOM 7358 C CA . THR C 1 302 ? -33.64605 5.23634 19.77044 1.000 46.75552 302 THR C CA 1
ATOM 7359 C C . THR C 1 302 ? -33.77250 6.74217 19.55341 1.000 53.93020 302 THR C C 1
ATOM 7360 O O . THR C 1 302 ? -34.88594 7.28400 19.53895 1.000 48.32879 302 THR C O 1
ATOM 7364 N N . ASP C 1 303 ? -32.64237 7.42979 19.33395 1.000 54.04080 303 ASP C N 1
ATOM 7365 C CA . ASP C 1 303 ? -32.68049 8.87750 19.13009 1.000 46.94216 303 ASP C CA 1
ATOM 7366 C C . ASP C 1 303 ? -33.52073 9.23672 17.91526 1.000 51.26530 303 ASP C C 1
ATOM 7367 O O . ASP C 1 303 ? -34.42736 10.07413 17.99217 1.000 48.11128 303 ASP C O 1
ATOM 7372 N N . ARG C 1 304 ? -33.25027 8.60442 16.78068 1.000 51.08210 304 ARG C N 1
ATOM 7373 C CA . ARG C 1 304 ? -34.06022 8.90274 15.61081 1.000 54.50309 304 ARG C CA 1
ATOM 7374 C C . ARG C 1 304 ? -35.54406 8.69508 15.89186 1.000 54.31575 304 ARG C C 1
ATOM 7375 O O . ARG C 1 304 ? -36.39153 9.37988 15.30341 1.000 48.11472 304 ARG C O 1
ATOM 7383 N N . MET C 1 305 ? -35.88175 7.76961 16.78876 1.000 48.53887 305 MET C N 1
ATOM 7384 C CA . MET C 1 305 ? -37.27631 7.67773 17.18527 1.000 45.04706 305 MET C CA 1
ATOM 7385 C C . MET C 1 305 ? -37.59797 8.57794 18.37670 1.000 39.43033 305 MET C C 1
ATOM 7386 O O . MET C 1 305 ? -38.63039 9.24323 18.36497 1.000 43.71190 305 MET C O 1
ATOM 7391 N N . ALA C 1 306 ? -36.74047 8.61476 19.40456 1.000 45.78015 306 ALA C N 1
ATOM 7392 C CA . ALA C 1 306 ? -37.07369 9.36421 20.61698 1.000 47.35597 306 ALA C CA 1
ATOM 7393 C C . ALA C 1 306 ? -37.06846 10.85942 20.35493 1.000 48.24136 306 ALA C C 1
ATOM 7394 O O . ALA C 1 306 ? -37.98680 11.57168 20.77343 1.000 48.96328 306 ALA C O 1
ATOM 7396 N N . ALA C 1 307 ? -36.03789 11.35871 19.66693 1.000 51.56623 307 ALA C N 1
ATOM 7397 C CA . ALA C 1 307 ? -36.06329 12.75238 19.23012 1.000 49.85955 307 ALA C CA 1
ATOM 7398 C C . ALA C 1 307 ? -37.27659 13.02073 18.34400 1.000 46.98161 307 ALA C C 1
ATOM 7399 O O . ALA C 1 307 ? -37.98425 14.01436 18.53691 1.000 49.73392 307 ALA C O 1
ATOM 7401 N N . ALA C 1 308 ? -37.55386 12.12519 17.39020 1.000 40.76765 308 ALA C N 1
ATOM 7402 C CA . ALA C 1 308 ? -38.69713 12.31550 16.49670 1.000 37.53609 308 ALA C CA 1
ATOM 7403 C C . ALA C 1 308 ? -39.99881 12.36580 17.27515 1.000 51.41053 308 ALA C C 1
ATOM 7404 O O . ALA C 1 308 ? -40.77463 13.32034 17.14694 1.000 46.09689 308 ALA C O 1
ATOM 7406 N N . ARG C 1 309 ? -40.26108 11.32649 18.08140 1.000 46.07229 309 ARG C N 1
ATOM 7407 C CA . ARG C 1 309 ? -41.52282 11.25266 18.80858 1.000 47.44822 309 ARG C CA 1
ATOM 7408 C C . ARG C 1 309 ? -41.64351 12.40287 19.80018 1.000 41.41556 309 ARG C C 1
ATOM 7409 O O . ARG C 1 309 ? -42.72051 12.98836 19.94022 1.000 43.66533 309 ARG C O 1
ATOM 7417 N N . LEU C 1 310 ? -40.54513 12.75609 20.47868 1.000 42.68479 310 LEU C N 1
ATOM 7418 C CA . LEU C 1 310 ? -40.57925 13.90130 21.38477 1.000 43.77756 310 LEU C CA 1
ATOM 7419 C C . LEU C 1 310 ? -40.99957 15.16334 20.64673 1.000 46.11952 310 LEU C C 1
ATOM 7420 O O . LEU C 1 310 ? -41.69720 16.01554 21.20776 1.000 48.78320 310 LEU C O 1
ATOM 7425 N N . VAL C 1 311 ? -40.59324 15.29920 19.38276 1.000 49.64950 311 VAL C N 1
ATOM 7426 C CA . VAL C 1 311 ? -41.03762 16.43725 18.58009 1.000 48.92566 311 VAL C CA 1
ATOM 7427 C C . VAL C 1 311 ? -42.53921 16.34336 18.30227 1.000 48.55902 311 VAL C C 1
ATOM 7428 O O . VAL C 1 311 ? -43.28591 17.29660 18.55420 1.000 50.17942 311 VAL C O 1
ATOM 7432 N N . HIS C 1 312 ? -43.01136 15.18442 17.82263 1.000 43.42720 312 HIS C N 1
ATOM 7433 C CA . HIS C 1 312 ? -44.42012 15.02331 17.44441 1.000 40.29617 312 HIS C CA 1
ATOM 7434 C C . HIS C 1 312 ? -45.38112 15.09922 18.63597 1.000 50.54766 312 HIS C C 1
ATOM 7435 O O . HIS C 1 312 ? -46.59007 15.29057 18.44222 1.000 48.46464 312 HIS C O 1
ATOM 7442 N N . MET C 1 313 ? -44.87863 14.94063 19.85841 1.000 44.27255 313 MET C N 1
ATOM 7443 C CA . MET C 1 313 ? -45.70900 15.02194 21.05543 1.000 44.71190 313 MET C CA 1
ATOM 7444 C C . MET C 1 313 ? -45.85559 16.45216 21.56266 1.000 49.90511 313 MET C C 1
ATOM 7445 O O . MET C 1 313 ? -46.88765 16.78877 22.16098 1.000 44.89340 313 MET C O 1
ATOM 7450 N N . GLY C 1 314 ? -44.84886 17.28826 21.33287 1.000 43.89453 314 GLY C N 1
ATOM 7451 C CA . GLY C 1 314 ? -44.81605 18.63430 21.82727 1.000 36.12186 314 GLY C CA 1
ATOM 7452 C C . GLY C 1 314 ? -43.74340 18.87910 22.85477 1.000 49.75419 314 GLY C C 1
ATOM 7453 O O . GLY C 1 314 ? -43.86185 19.84304 23.62806 1.000 45.87871 314 GLY C O 1
ATOM 7454 N N . LEU C 1 315 ? -42.69888 18.04556 22.90202 1.000 44.03236 315 LEU C N 1
ATOM 7455 C CA . LEU C 1 315 ? -41.63736 18.19605 23.90145 1.000 51.77266 315 LEU C CA 1
ATOM 7456 C C . LEU C 1 315 ? -40.24476 18.23674 23.26573 1.000 55.62973 315 LEU C C 1
ATOM 7457 O O . LEU C 1 315 ? -39.32533 17.55268 23.72066 1.000 55.67112 315 LEU C O 1
ATOM 7462 N N . PRO C 1 316 ? -40.03860 19.07477 22.23877 1.000 56.07074 316 PRO C N 1
ATOM 7463 C CA . PRO C 1 316 ? -38.72524 19.07993 21.57213 1.000 53.22770 316 PRO C CA 1
ATOM 7464 C C . PRO C 1 316 ? -37.57968 19.41959 22.50913 1.000 56.98386 316 PRO C C 1
ATOM 7465 O O . PRO C 1 316 ? -36.45402 18.96060 22.28914 1.000 63.61231 316 PRO C O 1
ATOM 7469 N N . GLU C 1 317 ? -37.83770 20.18549 23.56563 1.000 53.18585 317 GLU C N 1
ATOM 7470 C CA . GLU C 1 317 ? -36.79690 20.60012 24.49707 1.000 57.04422 317 GLU C CA 1
ATOM 7471 C C . GLU C 1 317 ? -36.30600 19.46665 25.39358 1.000 66.23289 317 GLU C C 1
ATOM 7472 O O . GLU C 1 317 ? -35.47209 19.72310 26.27206 1.000 67.26207 317 GLU C O 1
ATOM 7478 N N . ALA C 1 318 ? -36.80125 18.23749 25.22152 1.000 64.57264 318 ALA C N 1
ATOM 7479 C CA . ALA C 1 318 ? -36.32285 17.11384 26.02013 1.000 67.91320 318 ALA C CA 1
ATOM 7480 C C . ALA C 1 318 ? -35.07392 16.47586 25.41222 1.000 69.33363 318 ALA C C 1
ATOM 7481 O O . ALA C 1 318 ? -34.15688 16.08132 26.14494 1.000 67.34117 318 ALA C O 1
ATOM 7483 N N . ILE C 1 319 ? -35.01894 16.38506 24.08356 1.000 66.50977 319 ILE C N 1
ATOM 7484 C CA . ILE C 1 319 ? -33.81854 15.96216 23.35960 1.000 70.34799 319 ILE C CA 1
ATOM 7485 C C . ILE C 1 319 ? -32.92618 17.18795 23.19932 1.000 71.16559 319 ILE C C 1
ATOM 7486 O O . ILE C 1 319 ? -33.21782 18.06400 22.38434 1.000 72.93696 319 ILE C O 1
ATOM 7491 N N . ASP C 1 320 ? -31.82489 17.25229 23.94967 1.000 74.02179 320 ASP C N 1
ATOM 7492 C CA . ASP C 1 320 ? -30.89410 18.36128 23.74749 1.000 82.79869 320 ASP C CA 1
ATOM 7493 C C . ASP C 1 320 ? -29.98909 18.13003 22.53640 1.000 84.03144 320 ASP C C 1
ATOM 7494 O O . ASP C 1 320 ? -30.04718 18.87858 21.55357 1.000 85.76309 320 ASP C O 1
ATOM 7499 N N . LEU C 1 321 ? -29.13657 17.10636 22.59437 1.000 84.95642 321 LEU C N 1
ATOM 7500 C CA . LEU C 1 321 ? -28.16022 16.85587 21.52869 1.000 85.24744 321 LEU C CA 1
ATOM 7501 C C . LEU C 1 321 ? -28.36683 15.50367 20.83081 1.000 84.41412 321 LEU C C 1
ATOM 7502 O O . LEU C 1 321 ? -28.58590 14.47319 21.47346 1.000 82.16651 321 LEU C O 1
ATOM 7507 N N . PRO D 1 4 ? -15.04900 -20.27338 -20.60345 1.000 58.56703 4 PRO D N 1
ATOM 7508 C CA . PRO D 1 4 ? -14.46124 -21.57985 -20.91403 1.000 60.20354 4 PRO D CA 1
ATOM 7509 C C . PRO D 1 4 ? -15.34628 -22.43881 -21.82490 1.000 63.11166 4 PRO D C 1
ATOM 7510 O O . PRO D 1 4 ? -14.83524 -23.34029 -22.49567 1.000 59.03951 4 PRO D O 1
ATOM 7514 N N . ILE D 1 5 ? -16.65050 -22.16893 -21.84247 1.000 61.99876 5 ILE D N 1
ATOM 7515 C CA . ILE D 1 5 ? -17.61273 -22.96913 -22.58265 1.000 60.28563 5 ILE D CA 1
ATOM 7516 C C . ILE D 1 5 ? -18.19364 -22.08890 -23.69372 1.000 60.76396 5 ILE D C 1
ATOM 7517 O O . ILE D 1 5 ? -18.91269 -21.12478 -23.40010 1.000 63.98556 5 ILE D O 1
ATOM 7522 N N . PRO D 1 6 ? -17.92865 -22.39335 -24.96075 1.000 59.77689 6 PRO D N 1
ATOM 7523 C CA . PRO D 1 6 ? -18.37383 -21.50348 -26.04169 1.000 55.16476 6 PRO D CA 1
ATOM 7524 C C . PRO D 1 6 ? -19.88784 -21.49807 -26.19955 1.000 53.31713 6 PRO D C 1
ATOM 7525 O O . PRO D 1 6 ? -20.59613 -22.43191 -25.80998 1.000 53.90390 6 PRO D O 1
ATOM 7529 N N . ALA D 1 7 ? -20.37577 -20.40279 -26.78982 1.000 54.45704 7 ALA D N 1
ATOM 7530 C CA . ALA D 1 7 ? -21.81284 -20.21871 -26.97715 1.000 56.04233 7 ALA D CA 1
ATOM 7531 C C . ALA D 1 7 ? -22.42833 -21.36086 -27.77916 1.000 55.13496 7 ALA D C 1
ATOM 7532 O O . ALA D 1 7 ? -23.51300 -21.85339 -27.44201 1.000 51.97538 7 ALA D O 1
ATOM 7534 N N . GLU D 1 8 ? -21.73883 -21.81088 -28.83065 1.000 49.29012 8 GLU D N 1
ATOM 7535 C CA . GLU D 1 8 ? -22.30527 -22.81056 -29.72869 1.000 49.85987 8 GLU D CA 1
ATOM 7536 C C . GLU D 1 8 ? -22.37601 -24.20949 -29.11762 1.000 51.19184 8 GLU D C 1
ATOM 7537 O O . GLU D 1 8 ? -23.09303 -25.05996 -29.65720 1.000 49.75819 8 GLU D O 1
ATOM 7543 N N . THR D 1 9 ? -21.65644 -24.48320 -28.02118 1.000 48.70304 9 THR D N 1
ATOM 7544 C CA . THR D 1 9 ? -21.72890 -25.79619 -27.38111 1.000 47.94235 9 THR D CA 1
ATOM 7545 C C . THR D 1 9 ? -22.40427 -25.78396 -26.01539 1.000 47.70357 9 THR D C 1
ATOM 7546 O O . THR D 1 9 ? -22.67911 -26.86248 -25.47451 1.000 45.13539 9 THR D O 1
ATOM 7550 N N . GLY D 1 10 ? -22.68005 -24.61218 -25.44681 1.000 50.83966 10 GLY D N 1
ATOM 7551 C CA . GLY D 1 10 ? -23.31925 -24.57120 -24.14050 1.000 51.14855 10 GLY D CA 1
ATOM 7552 C C . GLY D 1 10 ? -24.70378 -25.19379 -24.18428 1.000 48.56203 10 GLY D C 1
ATOM 7553 O O . GLY D 1 10 ? -25.47269 -24.98131 -25.12439 1.000 53.78048 10 GLY D O 1
ATOM 7554 N N . TRP D 1 11 ? -25.01749 -25.98193 -23.15389 1.000 47.90633 11 TRP D N 1
ATOM 7555 C CA . TRP D 1 11 ? -26.27546 -26.72346 -23.14046 1.000 51.25463 11 TRP D CA 1
ATOM 7556 C C . TRP D 1 11 ? -27.47300 -25.80746 -23.37331 1.000 55.51694 11 TRP D C 1
ATOM 7557 O O . TRP D 1 11 ? -28.40487 -26.15800 -24.10878 1.000 52.30386 11 TRP D O 1
ATOM 7568 N N . ASP D 1 12 ? -27.45242 -24.61915 -22.77406 1.000 57.38194 12 ASP D N 1
ATOM 7569 C CA . ASP D 1 12 ? -28.54192 -23.66585 -22.92960 1.000 58.31237 12 ASP D CA 1
ATOM 7570 C C . ASP D 1 12 ? -28.29640 -22.66257 -24.05040 1.000 57.90320 12 ASP D C 1
ATOM 7571 O O . ASP D 1 12 ? -29.25445 -22.23420 -24.70577 1.000 62.60817 12 ASP D O 1
ATOM 7576 N N . SER D 1 13 ? -27.03599 -22.30306 -24.31011 1.000 53.21488 13 SER D N 1
ATOM 7577 C CA . SER D 1 13 ? -26.72236 -21.26963 -25.29325 1.000 52.33179 13 SER D CA 1
ATOM 7578 C C . SER D 1 13 ? -26.70087 -21.77884 -26.73215 1.000 58.93595 13 SER D C 1
ATOM 7579 O O . SER D 1 13 ? -26.80998 -20.96698 -27.66033 1.000 56.96696 13 SER D O 1
ATOM 7582 N N . ALA D 1 14 ? -26.55611 -23.08609 -26.94246 1.000 55.88755 14 ALA D N 1
ATOM 7583 C CA . ALA D 1 14 ? -26.34811 -23.59687 -28.28888 1.000 54.10301 14 ALA D CA 1
ATOM 7584 C C . ALA D 1 14 ? -27.61936 -23.44733 -29.12207 1.000 55.78650 14 ALA D C 1
ATOM 7585 O O . ALA D 1 14 ? -28.72179 -23.68709 -28.61885 1.000 54.10347 14 ALA D O 1
ATOM 7587 N N . PRO D 1 15 ? -27.49782 -23.05571 -30.39073 1.000 52.82521 15 PRO D N 1
ATOM 7588 C CA . PRO D 1 15 ? -28.67114 -23.00918 -31.27564 1.000 54.92513 15 PRO D CA 1
ATOM 7589 C C . PRO D 1 15 ? -29.25028 -24.39621 -31.53490 1.000 58.77070 15 PRO D C 1
ATOM 7590 O O . PRO D 1 15 ? -28.69108 -25.42963 -31.16028 1.000 58.90263 15 PRO D O 1
ATOM 7594 N N . GLY D 1 16 ? -30.41547 -24.40181 -32.18049 1.000 58.26718 16 GLY D N 1
ATOM 7595 C CA . GLY D 1 16 ? -31.00466 -25.63447 -32.65548 1.000 55.57412 16 GLY D CA 1
ATOM 7596 C C . GLY D 1 16 ? -30.27283 -26.14914 -33.88017 1.000 55.88630 16 GLY D C 1
ATOM 7597 O O . GLY D 1 16 ? -29.49073 -25.44088 -34.51675 1.000 54.00277 16 GLY D O 1
ATOM 7598 N N . LEU D 1 17 ? -30.54988 -27.41305 -34.21925 1.000 57.00674 17 LEU D N 1
ATOM 7599 C CA . LEU D 1 17 ? -29.77473 -28.10406 -35.24875 1.000 55.36690 17 LEU D CA 1
ATOM 7600 C C . LEU D 1 17 ? -29.81762 -27.35379 -36.57945 1.000 56.13911 17 LEU D C 1
ATOM 7601 O O . LEU D 1 17 ? -28.77866 -26.91655 -37.09233 1.000 55.95197 17 LEU D O 1
ATOM 7606 N N . LEU D 1 18 ? -31.01155 -27.20945 -37.16605 1.000 56.34755 18 LEU D N 1
ATOM 7607 C CA . LEU D 1 18 ? -31.12772 -26.45393 -38.41287 1.000 56.89399 18 LEU D CA 1
ATOM 7608 C C . LEU D 1 18 ? -30.68374 -25.00620 -38.22706 1.000 53.96675 18 LEU D C 1
ATOM 7609 O O . LEU D 1 18 ? -29.96253 -24.45640 -39.07175 1.000 57.60918 18 LEU D O 1
ATOM 7614 N N . GLU D 1 19 ? -31.11005 -24.37874 -37.12518 1.000 51.91188 19 GLU D N 1
ATOM 7615 C CA . GLU D 1 19 ? -30.71611 -23.00922 -36.80270 1.000 53.67141 19 GLU D CA 1
ATOM 7616 C C . GLU D 1 19 ? -29.20046 -22.82724 -36.86132 1.000 55.60910 19 GLU D C 1
ATOM 7617 O O . GLU D 1 19 ? -28.68925 -21.95855 -37.57631 1.000 52.85786 19 GLU D O 1
ATOM 7623 N N . GLY D 1 20 ? -28.46568 -23.66421 -36.12779 1.000 53.13984 20 GLY D N 1
ATOM 7624 C CA . GLY D 1 20 ? -27.01822 -23.52224 -36.06547 1.000 50.05311 20 GLY D CA 1
ATOM 7625 C C . GLY D 1 20 ? -26.31418 -23.91333 -37.35310 1.000 53.11829 20 GLY D C 1
ATOM 7626 O O . GLY D 1 20 ? -25.35918 -23.25042 -37.77222 1.000 49.70915 20 GLY D O 1
ATOM 7627 N N . ALA D 1 21 ? -26.77069 -24.99100 -38.00295 1.000 50.29914 21 ALA D N 1
ATOM 7628 C CA . ALA D 1 21 ? -26.11683 -25.44054 -39.22929 1.000 51.21871 21 ALA D CA 1
ATOM 7629 C C . ALA D 1 21 ? -26.24995 -24.42966 -40.36079 1.000 52.82572 21 ALA D C 1
ATOM 7630 O O . ALA D 1 21 ? -25.45000 -24.45620 -41.30572 1.000 54.21209 21 ALA D O 1
ATOM 7632 N N . MET D 1 22 ? -27.22966 -23.52967 -40.27667 1.000 55.75912 22 MET D N 1
ATOM 7633 C CA . MET D 1 22 ? -27.48427 -22.56384 -41.33588 1.000 59.09627 22 MET D CA 1
ATOM 7634 C C . MET D 1 22 ? -26.90093 -21.18392 -41.05956 1.000 54.99324 22 MET D C 1
ATOM 7635 O O . MET D 1 22 ? -26.71374 -20.41003 -42.00481 1.000 53.93831 22 MET D O 1
ATOM 7640 N N . THR D 1 23 ? -26.58877 -20.86136 -39.80576 1.000 56.11935 23 THR D N 1
ATOM 7641 C CA . THR D 1 23 ? -26.10769 -19.52924 -39.46101 1.000 54.46884 23 THR D CA 1
ATOM 7642 C C . THR D 1 23 ? -24.64526 -19.47786 -39.04095 1.000 56.72795 23 THR D C 1
ATOM 7643 O O . THR D 1 23 ? -23.97222 -18.48588 -39.33500 1.000 54.99674 23 THR D O 1
ATOM 7647 N N . LEU D 1 24 ? -24.13288 -20.50712 -38.36895 1.000 54.81996 24 LEU D N 1
ATOM 7648 C CA . LEU D 1 24 ? -22.79891 -20.43636 -37.78849 1.000 51.76469 24 LEU D CA 1
ATOM 7649 C C . LEU D 1 24 ? -21.72827 -20.78654 -38.81584 1.000 53.27865 24 LEU D C 1
ATOM 7650 O O . LEU D 1 24 ? -21.99230 -21.40266 -39.85342 1.000 53.18336 24 LEU D O 1
ATOM 7655 N N . ASP D 1 25 ? -20.50596 -20.35485 -38.51814 1.000 49.19104 25 ASP D N 1
ATOM 7656 C CA . ASP D 1 25 ? -19.33030 -20.64491 -39.33423 1.000 50.67194 25 ASP D CA 1
ATOM 7657 C C . ASP D 1 25 ? -18.24878 -21.13401 -38.37239 1.000 53.34598 25 ASP D C 1
ATOM 7658 O O . ASP D 1 25 ? -17.60328 -20.32998 -37.69097 1.000 57.55632 25 ASP D O 1
ATOM 7663 N N . LEU D 1 26 ? -18.08663 -22.45144 -38.28608 1.000 48.54897 26 LEU D N 1
ATOM 7664 C CA . LEU D 1 26 ? -17.03715 -23.07478 -37.49280 1.000 47.54331 26 LEU D CA 1
ATOM 7665 C C . LEU D 1 26 ? -16.05304 -23.76187 -38.42285 1.000 46.74676 26 LEU D C 1
ATOM 7666 O O . LEU D 1 26 ? -16.45177 -24.38857 -39.41395 1.000 43.11321 26 LEU D O 1
ATOM 7671 N N . THR D 1 27 ? -14.77564 -23.62390 -38.11721 1.000 46.01851 27 THR D N 1
ATOM 7672 C CA . THR D 1 27 ? -13.73581 -24.30913 -38.86449 1.000 46.74892 27 THR D CA 1
ATOM 7673 C C . THR D 1 27 ? -13.12397 -25.43088 -38.02632 1.000 45.50391 27 THR D C 1
ATOM 7674 O O . THR D 1 27 ? -13.21715 -25.42892 -36.79209 1.000 41.81533 27 THR D O 1
ATOM 7678 N N . PRO D 1 28 ? -12.50228 -26.42167 -38.66952 1.000 46.76883 28 PRO D N 1
ATOM 7679 C CA . PRO D 1 28 ? -11.77007 -27.42395 -37.88237 1.000 43.81796 28 PRO D CA 1
ATOM 7680 C C . PRO D 1 28 ? -10.68247 -26.80098 -37.02946 1.000 45.13173 28 PRO D C 1
ATOM 7681 O O . PRO D 1 28 ? -10.49126 -27.23773 -35.88791 1.000 41.43821 28 PRO D O 1
ATOM 7685 N N . GLU D 1 29 ? -9.98869 -25.76956 -37.54580 1.000 46.80447 29 GLU D N 1
ATOM 7686 C CA . GLU D 1 29 ? -8.94786 -25.07817 -36.77635 1.000 46.32741 29 GLU D CA 1
ATOM 7687 C C . GLU D 1 29 ? -9.48533 -24.56831 -35.45066 1.000 42.50919 29 GLU D C 1
ATOM 7688 O O . GLU D 1 29 ? -8.78507 -24.58344 -34.43159 1.000 45.54197 29 GLU D O 1
ATOM 7694 N N . GLN D 1 30 ? -10.71891 -24.08352 -35.45396 1.000 43.35455 30 GLN D N 1
ATOM 7695 C CA . GLN D 1 30 ? -11.30306 -23.53147 -34.24506 1.000 45.74762 30 GLN D CA 1
ATOM 7696 C C . GLN D 1 30 ? -11.84841 -24.63040 -33.33782 1.000 43.50592 30 GLN D C 1
ATOM 7697 O O . GLN D 1 30 ? -11.77478 -24.51407 -32.11122 1.000 43.29188 30 GLN D O 1
ATOM 7703 N N . CYS D 1 31 ? -12.34570 -25.71882 -33.91403 1.000 42.51396 31 CYS D N 1
ATOM 7704 C CA . CYS D 1 31 ? -12.90638 -26.82432 -33.13728 1.000 41.58117 31 CYS D CA 1
ATOM 7705 C C . CYS D 1 31 ? -11.86134 -27.92519 -32.95696 1.000 41.06824 31 CYS D C 1
ATOM 7706 O O . CYS D 1 31 ? -12.05335 -29.08121 -33.35874 1.000 34.49643 31 CYS D O 1
ATOM 7709 N N . ASP D 1 32 ? -10.73951 -27.54419 -32.34448 1.000 38.38241 32 ASP D N 1
ATOM 7710 C CA . ASP D 1 32 ? -9.64194 -28.47194 -32.10904 1.000 37.06452 32 ASP D CA 1
ATOM 7711 C C . ASP D 1 32 ? -9.98146 -29.39103 -30.93328 1.000 36.74106 32 ASP D C 1
ATOM 7712 O O . ASP D 1 32 ? -11.02158 -29.24503 -30.27954 1.000 33.51958 32 ASP D O 1
ATOM 7717 N N . LEU D 1 33 ? -9.08524 -30.34337 -30.64208 1.000 35.43045 33 LEU D N 1
ATOM 7718 C CA . LEU D 1 33 ? -9.35384 -31.29779 -29.56275 1.000 32.51302 33 LEU D CA 1
ATOM 7719 C C . LEU D 1 33 ? -9.44028 -30.60714 -28.20385 1.000 29.61595 33 LEU D C 1
ATOM 7720 O O . LEU D 1 33 ? -10.25759 -30.98434 -27.35623 1.000 29.53041 33 LEU D O 1
ATOM 7725 N N . GLY D 1 34 ? -8.59776 -29.60506 -27.96626 1.000 32.80791 34 GLY D N 1
ATOM 7726 C CA . GLY D 1 34 ? -8.72026 -28.84318 -26.73066 1.000 33.62990 34 GLY D CA 1
ATOM 7727 C C . GLY D 1 34 ? -10.06716 -28.14917 -26.60793 1.000 36.27356 34 GLY D C 1
ATOM 7728 O O . GLY D 1 34 ? -10.70414 -28.18231 -25.55105 1.000 32.10086 34 GLY D O 1
ATOM 7729 N N . TYR D 1 35 ? -10.50701 -27.49170 -27.68930 1.000 36.73145 35 TYR D N 1
ATOM 7730 C CA . TYR D 1 35 ? -11.85363 -26.92193 -27.74447 1.000 37.19559 35 TYR D CA 1
ATOM 7731 C C . TYR D 1 35 ? -12.90487 -27.95535 -27.36604 1.000 38.00883 35 TYR D C 1
ATOM 7732 O O . TYR D 1 35 ? -13.82062 -27.67604 -26.58535 1.000 34.00266 35 TYR D O 1
ATOM 7741 N N . TRP D 1 36 ? -12.79386 -29.15906 -27.93789 1.000 34.28824 36 TRP D N 1
ATOM 7742 C CA . TRP D 1 36 ? -13.81247 -30.18064 -27.72893 1.000 31.95854 36 TRP D CA 1
ATOM 7743 C C . TRP D 1 36 ? -13.75030 -30.73978 -26.31751 1.000 33.27677 36 TRP D C 1
ATOM 7744 O O . TRP D 1 36 ? -14.79040 -30.94623 -25.67608 1.000 33.75580 36 TRP D O 1
ATOM 7755 N N . LEU D 1 37 ? -12.54398 -31.01457 -25.81736 1.000 33.48363 37 LEU D N 1
ATOM 7756 C CA . LEU D 1 37 ? -12.42498 -31.45929 -24.43317 1.000 31.73837 37 LEU D CA 1
ATOM 7757 C C . LEU D 1 37 ? -13.02687 -30.43201 -23.48293 1.000 33.82137 37 LEU D C 1
ATOM 7758 O O . LEU D 1 37 ? -13.79384 -30.78082 -22.58194 1.000 33.13020 37 LEU D O 1
ATOM 7763 N N . ARG D 1 38 ? -12.68921 -29.15318 -23.67006 1.000 36.18164 38 ARG D N 1
ATOM 7764 C CA . ARG D 1 38 ? -13.16601 -28.13254 -22.73643 1.000 39.10144 38 ARG D CA 1
ATOM 7765 C C . ARG D 1 38 ? -14.65781 -27.86747 -22.92081 1.000 41.09684 38 ARG D C 1
ATOM 7766 O O . ARG D 1 38 ? -15.41902 -27.85238 -21.94638 1.000 38.64336 38 ARG D O 1
ATOM 7774 N N . GLY D 1 39 ? -15.09751 -27.67599 -24.16975 1.000 38.65579 39 GLY D N 1
ATOM 7775 C CA . GLY D 1 39 ? -16.44910 -27.21705 -24.43640 1.000 42.89809 39 GLY D CA 1
ATOM 7776 C C . GLY D 1 39 ? -17.51790 -28.26445 -24.69698 1.000 43.23361 39 GLY D C 1
ATOM 7777 O O . GLY D 1 39 ? -18.71055 -27.94498 -24.62901 1.000 42.30234 39 GLY D O 1
ATOM 7778 N N . VAL D 1 40 ? -17.13486 -29.50600 -25.00707 1.000 37.30709 40 VAL D N 1
ATOM 7779 C CA . VAL D 1 40 ? -18.09585 -30.57559 -25.28112 1.000 36.77315 40 VAL D CA 1
ATOM 7780 C C . VAL D 1 40 ? -18.06133 -31.64547 -24.18945 1.000 39.22413 40 VAL D C 1
ATOM 7781 O O . VAL D 1 40 ? -19.04836 -31.85213 -23.48508 1.000 41.75933 40 VAL D O 1
ATOM 7785 N N . ALA D 1 41 ? -16.92158 -32.33248 -24.02998 1.000 36.05510 41 ALA D N 1
ATOM 7786 C CA . ALA D 1 41 ? -16.80353 -33.33843 -22.97476 1.000 38.20756 41 ALA D CA 1
ATOM 7787 C C . ALA D 1 41 ? -16.99604 -32.72299 -21.60197 1.000 37.66155 41 ALA D C 1
ATOM 7788 O O . ALA D 1 41 ? -17.57285 -33.34772 -20.70610 1.000 42.38673 41 ALA D O 1
ATOM 7790 N N . GLN D 1 42 ? -16.48675 -31.51087 -21.40812 1.000 39.63073 42 GLN D N 1
ATOM 7791 C CA . GLN D 1 42 ? -16.61667 -30.81177 -20.13803 1.000 42.81370 42 GLN D CA 1
ATOM 7792 C C . GLN D 1 42 ? -17.71365 -29.75416 -20.15324 1.000 42.53389 42 GLN D C 1
ATOM 7793 O O . GLN D 1 42 ? -18.17537 -29.35268 -19.08135 1.000 42.22102 42 GLN D O 1
ATOM 7799 N N . GLY D 1 43 ? -18.15533 -29.32234 -21.33852 1.000 44.20337 43 GLY D N 1
ATOM 7800 C CA . GLY D 1 43 ? -19.22905 -28.35035 -21.47768 1.000 43.59100 43 GLY D CA 1
ATOM 7801 C C . GLY D 1 43 ? -20.58068 -28.95589 -21.81480 1.000 44.00218 43 GLY D C 1
ATOM 7802 O O . GLY D 1 43 ? -21.39439 -29.17671 -20.91343 1.000 44.34575 43 GLY D O 1
ATOM 7803 N N . THR D 1 44 ? -20.82174 -29.24644 -23.10432 1.000 44.38538 44 THR D N 1
ATOM 7804 C CA . THR D 1 44 ? -22.11985 -29.77060 -23.53380 1.000 43.72938 44 THR D CA 1
ATOM 7805 C C . THR D 1 44 ? -22.55090 -30.96859 -22.69850 1.000 47.75045 44 THR D C 1
ATOM 7806 O O . THR D 1 44 ? -23.73474 -31.11277 -22.36764 1.000 46.23941 44 THR D O 1
ATOM 7810 N N . LEU D 1 45 ? -21.60591 -31.84249 -22.35519 1.000 42.96064 45 LEU D N 1
ATOM 7811 C CA . LEU D 1 45 ? -21.90861 -33.10404 -21.69267 1.000 45.62428 45 LEU D CA 1
ATOM 7812 C C . LEU D 1 45 ? -21.72754 -33.04579 -20.18084 1.000 43.33016 45 LEU D C 1
ATOM 7813 O O . LEU D 1 45 ? -21.74222 -34.09529 -19.52524 1.000 45.74906 45 LEU D O 1
ATOM 7818 N N . ALA D 1 46 ? -21.54346 -31.85394 -19.61419 1.000 45.54497 46 ALA D N 1
ATOM 7819 C CA . ALA D 1 46 ? -21.44037 -31.72555 -18.16436 1.000 47.10907 46 ALA D CA 1
ATOM 7820 C C . ALA D 1 46 ? -22.65709 -32.35505 -17.48993 1.000 47.85165 46 ALA D C 1
ATOM 7821 O O . ALA D 1 46 ? -23.80109 -32.06283 -17.85416 1.000 48.32913 46 ALA D O 1
ATOM 7823 N N . GLY D 1 47 ? -22.40787 -33.23908 -16.52183 1.000 46.72682 47 GLY D N 1
ATOM 7824 C CA . GLY D 1 47 ? -23.48363 -33.95888 -15.86031 1.000 43.05945 47 GLY D CA 1
ATOM 7825 C C . GLY D 1 47 ? -24.27947 -34.88776 -16.75311 1.000 50.30772 47 GLY D C 1
ATOM 7826 O O . GLY D 1 47 ? -25.36235 -35.32647 -16.36460 1.000 53.99886 47 GLY D O 1
ATOM 7827 N N . ARG D 1 48 ? -23.77701 -35.20345 -17.95160 1.000 48.15939 48 ARG D N 1
ATOM 7828 C CA . ARG D 1 48 ? -24.50416 -36.05638 -18.88437 1.000 47.18739 48 ARG D CA 1
ATOM 7829 C C . ARG D 1 48 ? -23.59530 -37.09406 -19.52735 1.000 46.43810 48 ARG D C 1
ATOM 7830 O O . ARG D 1 48 ? -23.80698 -37.46730 -20.68676 1.000 48.37925 48 ARG D O 1
ATOM 7838 N N . ALA D 1 49 ? -22.59307 -37.58136 -18.79863 1.000 45.46900 49 ALA D N 1
ATOM 7839 C CA . ALA D 1 49 ? -21.57551 -38.42425 -19.42296 1.000 44.19754 49 ALA D CA 1
ATOM 7840 C C . ALA D 1 49 ? -22.14198 -39.77717 -19.83704 1.000 45.94773 49 ALA D C 1
ATOM 7841 O O . ALA D 1 49 ? -22.02431 -40.18365 -21.00049 1.000 41.79208 49 ALA D O 1
ATOM 7843 N N . GLU D 1 50 ? -22.76609 -40.48970 -18.90448 1.000 44.37625 50 GLU D N 1
ATOM 7844 C CA . GLU D 1 50 ? -23.08318 -41.88801 -19.15746 1.000 48.01421 50 GLU D CA 1
ATOM 7845 C C . GLU D 1 50 ? -24.39370 -42.08145 -19.90954 1.000 49.41704 50 GLU D C 1
ATOM 7846 O O . GLU D 1 50 ? -24.49793 -43.01644 -20.71192 1.000 46.94841 50 GLU D O 1
ATOM 7852 N N . THR D 1 51 ? -25.38997 -41.21583 -19.70159 1.000 51.48610 51 THR D N 1
ATOM 7853 C CA . THR D 1 51 ? -26.67306 -41.37179 -20.37682 1.000 48.31661 51 THR D CA 1
ATOM 7854 C C . THR D 1 51 ? -27.00454 -40.25420 -21.35106 1.000 49.07232 51 THR D C 1
ATOM 7855 O O . THR D 1 51 ? -27.89748 -40.43325 -22.18712 1.000 53.50139 51 THR D O 1
ATOM 7859 N N . GLY D 1 52 ? -26.33154 -39.11039 -21.26706 1.000 48.82435 52 GLY D N 1
ATOM 7860 C CA . GLY D 1 52 ? -26.70272 -37.97192 -22.08017 1.000 49.50178 52 GLY D CA 1
ATOM 7861 C C . GLY D 1 52 ? -27.80655 -37.10993 -21.50208 1.000 51.59449 52 GLY D C 1
ATOM 7862 O O . GLY D 1 52 ? -28.08630 -36.03611 -22.05721 1.000 48.27606 52 GLY D O 1
ATOM 7863 N N . HIS D 1 53 ? -28.43969 -37.54246 -20.41153 1.000 46.15701 53 HIS D N 1
ATOM 7864 C CA . HIS D 1 53 ? -29.47781 -36.78848 -19.72246 1.000 55.81033 53 HIS D CA 1
ATOM 7865 C C . HIS D 1 53 ? -29.21610 -36.83832 -18.22076 1.000 56.26646 53 HIS D C 1
ATOM 7866 O O . HIS D 1 53 ? -28.44004 -37.66282 -17.72734 1.000 54.82666 53 HIS D O 1
ATOM 7873 N N . THR D 1 54 ? -29.88499 -35.94513 -17.49298 1.000 61.42144 54 THR D N 1
ATOM 7874 C CA . THR D 1 54 ? -29.73524 -35.81894 -16.05131 1.000 61.59821 54 THR D CA 1
ATOM 7875 C C . THR D 1 54 ? -30.86731 -36.55140 -15.32805 1.000 65.14626 54 THR D C 1
ATOM 7876 O O . THR D 1 54 ? -31.78361 -37.10164 -15.94402 1.000 65.22544 54 THR D O 1
ATOM 7880 N N . ASP D 1 55 ? -30.80055 -36.55039 -13.99139 1.000 65.22534 55 ASP D N 1
ATOM 7881 C CA . ASP D 1 55 ? -31.85477 -37.17440 -13.19532 1.000 69.77408 55 ASP D CA 1
ATOM 7882 C C . ASP D 1 55 ? -33.17572 -36.42857 -13.32316 1.000 70.08708 55 ASP D C 1
ATOM 7883 O O . ASP D 1 55 ? -34.24610 -37.03982 -13.22638 1.000 69.64211 55 ASP D O 1
ATOM 7888 N N . ALA D 1 56 ? -33.11752 -35.11333 -13.53924 1.000 69.78556 56 ALA D N 1
ATOM 7889 C CA . ALA D 1 56 ? -34.32231 -34.30631 -13.66691 1.000 68.42326 56 ALA D CA 1
ATOM 7890 C C . ALA D 1 56 ? -35.10761 -34.61428 -14.93459 1.000 73.02659 56 ALA D C 1
ATOM 7891 O O . ALA D 1 56 ? -36.32243 -34.39081 -14.95892 1.000 76.20602 56 ALA D O 1
ATOM 7893 N N . GLU D 1 57 ? -34.45046 -35.12372 -15.98064 1.000 68.99292 57 GLU D N 1
ATOM 7894 C CA . GLU D 1 57 ? -35.09191 -35.39936 -17.25751 1.000 67.73617 57 GLU D CA 1
ATOM 7895 C C . GLU D 1 57 ? -35.40969 -36.88508 -17.35108 1.000 71.90346 57 GLU D C 1
ATOM 7896 O O . GLU D 1 57 ? -34.52058 -37.68672 -17.67978 1.000 70.31260 57 GLU D O 1
ATOM 7902 N N . PRO D 1 58 ? -36.64748 -37.30441 -17.11851 1.000 72.20046 58 PRO D N 1
ATOM 7903 C CA . PRO D 1 58 ? -36.93510 -38.72014 -16.91524 1.000 70.81312 58 PRO D CA 1
ATOM 7904 C C . PRO D 1 58 ? -37.34447 -39.46507 -18.18408 1.000 70.32694 58 PRO D C 1
ATOM 7905 O O . PRO D 1 58 ? -37.68002 -38.87573 -19.21281 1.000 68.14604 58 PRO D O 1
ATOM 7909 N N . THR D 1 59 ? -37.28911 -40.79270 -18.07709 1.000 68.03405 59 THR D N 1
ATOM 7910 C CA . THR D 1 59 ? -37.94255 -41.70155 -19.00370 1.000 73.37982 59 THR D CA 1
ATOM 7911 C C . THR D 1 59 ? -39.29361 -42.07751 -18.39839 1.000 76.31465 59 THR D C 1
ATOM 7912 O O . THR D 1 59 ? -39.34913 -42.93741 -17.50490 1.000 74.05213 59 THR D O 1
ATOM 7916 N N . PRO D 1 60 ? -40.39923 -41.46274 -18.83023 1.000 78.96742 60 PRO D N 1
ATOM 7917 C CA . PRO D 1 60 ? -41.68930 -41.70799 -18.16859 1.000 79.94281 60 PRO D CA 1
ATOM 7918 C C . PRO D 1 60 ? -42.10325 -43.16750 -18.24867 1.000 79.71588 60 PRO D C 1
ATOM 7919 O O . PRO D 1 60 ? -41.67626 -43.90880 -19.13475 1.000 76.64276 60 PRO D O 1
ATOM 7923 N N . GLU D 1 61 ? -42.94815 -43.56964 -17.29478 1.000 82.72509 61 GLU D N 1
ATOM 7924 C CA . GLU D 1 61 ? -43.28283 -44.98144 -17.14073 1.000 81.04742 61 GLU D CA 1
ATOM 7925 C C . GLU D 1 61 ? -44.02907 -45.53086 -18.34757 1.000 80.74103 61 GLU D C 1
ATOM 7926 O O . GLU D 1 61 ? -43.96795 -46.73856 -18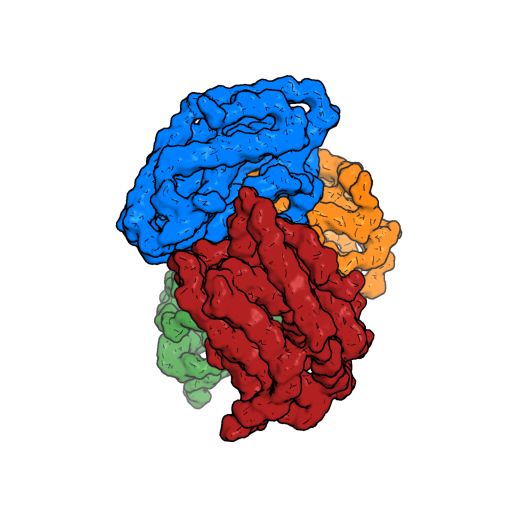.61772 1.000 79.64885 61 GLU D O 1
ATOM 7932 N N . HIS D 1 62 ? -44.74097 -44.67455 -19.08180 1.000 79.17307 62 HIS D N 1
ATOM 7933 C CA . HIS D 1 62 ? -45.43462 -45.16315 -20.26511 1.000 78.17010 62 HIS D CA 1
ATOM 7934 C C . HIS D 1 62 ? -44.44170 -45.58097 -21.34469 1.000 80.80414 62 HIS D C 1
ATOM 7935 O O . HIS D 1 62 ? -44.66794 -46.57294 -22.04786 1.000 81.37344 62 HIS D O 1
ATOM 7942 N N . MET D 1 63 ? -43.31828 -44.86275 -21.46891 1.000 80.03978 63 MET D N 1
ATOM 7943 C CA . MET D 1 63 ? -42.25629 -45.30525 -22.36783 1.000 75.15291 63 MET D CA 1
ATOM 7944 C C . MET D 1 63 ? -41.67541 -46.64986 -21.94776 1.000 74.45429 63 MET D C 1
ATOM 7945 O O . MET D 1 63 ? -41.08504 -47.34395 -22.78253 1.000 75.48616 63 MET D O 1
ATOM 7950 N N . ARG D 1 64 ? -41.84108 -47.03900 -20.67943 1.000 75.09832 64 ARG D N 1
ATOM 7951 C CA . ARG D 1 64 ? -41.32083 -48.31782 -20.20712 1.000 74.65435 64 ARG D CA 1
ATOM 7952 C C . ARG D 1 64 ? -42.23295 -49.49120 -20.55532 1.000 77.26991 64 ARG D C 1
ATOM 7953 O O . ARG D 1 64 ? -41.75166 -50.62513 -20.67314 1.000 75.26904 64 ARG D O 1
ATOM 7961 N N . ALA D 1 65 ? -43.53448 -49.25187 -20.71527 1.000 79.81317 65 ALA D N 1
ATOM 7962 C CA . ALA D 1 65 ? -44.51088 -50.31344 -20.92279 1.000 77.79602 65 ALA D CA 1
ATOM 7963 C C . ALA D 1 65 ? -44.83817 -50.48520 -22.40214 1.000 76.29117 65 ALA D C 1
ATOM 7964 O O . ALA D 1 65 ? -44.76070 -49.53871 -23.19131 1.000 78.36400 65 ALA D O 1
ATOM 7966 N N . ASP D 1 66 ? -45.22213 -51.70952 -22.76340 1.000 75.55175 66 ASP D N 1
ATOM 7967 C CA . ASP D 1 66 ? -45.51890 -52.03559 -24.15263 1.000 74.32860 66 ASP D CA 1
ATOM 7968 C C . ASP D 1 66 ? -46.62858 -51.13842 -24.69147 1.000 78.13815 66 ASP D C 1
ATOM 7969 O O . ASP D 1 66 ? -47.55343 -50.75206 -23.97133 1.000 79.76737 66 ASP D O 1
ATOM 7974 N N . GLY D 1 67 ? -46.52420 -50.79664 -25.97209 1.000 76.76068 67 GLY D N 1
ATOM 7975 C CA . GLY D 1 67 ? -47.48894 -49.92790 -26.59812 1.000 77.99918 67 GLY D CA 1
ATOM 7976 C C . GLY D 1 67 ? -46.91400 -49.19227 -27.78813 1.000 79.16138 67 GLY D C 1
ATOM 7977 O O . GLY D 1 67 ? -45.69712 -49.04615 -27.93044 1.000 76.49868 67 GLY D O 1
ATOM 7978 N N . PRO D 1 68 ? -47.79566 -48.69585 -28.66164 1.000 81.70195 68 PRO D N 1
ATOM 7979 C CA . PRO D 1 68 ? -47.32833 -48.07978 -29.92080 1.000 81.82902 68 PRO D CA 1
ATOM 7980 C C . PRO D 1 68 ? -46.28010 -46.99172 -29.74316 1.000 77.80313 68 PRO D C 1
ATOM 7981 O O . PRO D 1 68 ? -45.37657 -46.88713 -30.58134 1.000 74.01591 68 PRO D O 1
ATOM 7985 N N . LEU D 1 69 ? -46.36745 -46.18082 -28.68343 1.000 76.40334 69 LEU D N 1
ATOM 7986 C CA . LEU D 1 69 ? -45.38102 -45.12018 -28.49222 1.000 76.71493 69 LEU D CA 1
ATOM 7987 C C . LEU D 1 69 ? -44.00502 -45.70392 -28.18641 1.000 75.34497 69 LEU D C 1
ATOM 7988 O O . LEU D 1 69 ? -43.00240 -45.31214 -28.79881 1.000 71.51726 69 LEU D O 1
ATOM 7993 N N . ARG D 1 70 ? -43.94108 -46.65373 -27.24974 1.000 72.67922 70 ARG D N 1
ATOM 7994 C CA . ARG D 1 70 ? -42.67351 -47.30473 -26.93653 1.000 69.52940 70 ARG D CA 1
ATOM 7995 C C . ARG D 1 70 ? -42.06847 -47.95906 -28.17393 1.000 70.14794 70 ARG D C 1
ATOM 7996 O O . ARG D 1 70 ? -40.87227 -47.80913 -28.44771 1.000 67.57946 70 ARG D O 1
ATOM 8004 N N . ASP D 1 71 ? -42.88559 -48.68427 -28.94137 1.000 69.43378 71 ASP D N 1
ATOM 8005 C CA . ASP D 1 71 ? -42.37280 -49.38242 -30.11644 1.000 68.93927 71 ASP D CA 1
ATOM 8006 C C . ASP D 1 71 ? -41.78538 -48.41400 -31.14145 1.000 70.77807 71 ASP D C 1
ATOM 8007 O O . ASP D 1 71 ? -40.80983 -48.75148 -31.82655 1.000 66.80568 71 ASP D O 1
ATOM 8012 N N . ALA D 1 72 ? -42.36196 -47.21302 -31.26486 1.000 67.70894 72 ALA D N 1
ATOM 8013 C CA . ALA D 1 72 ? -41.83090 -46.21798 -32.18950 1.000 67.16673 72 ALA D CA 1
ATOM 8014 C C . ALA D 1 72 ? -40.50266 -45.63831 -31.72083 1.000 65.97409 72 ALA D C 1
ATOM 8015 O O . ALA D 1 72 ? -39.75625 -45.09254 -32.54110 1.000 65.78797 72 ALA D O 1
ATOM 8017 N N . GLN D 1 73 ? -40.20152 -45.72311 -30.42543 1.000 64.67364 73 GLN D N 1
ATOM 8018 C CA . GLN D 1 73 ? -38.91668 -45.26582 -29.91344 1.000 66.99281 73 GLN D CA 1
ATOM 8019 C C . GLN D 1 73 ? -37.86567 -46.36668 -29.98975 1.000 63.75386 73 GLN D C 1
ATOM 8020 O O . GLN D 1 73 ? -36.71720 -46.09905 -30.36402 1.000 60.84458 73 GLN D O 1
ATOM 8026 N N . VAL D 1 74 ? -38.24910 -47.60145 -29.64865 1.000 59.44095 74 VAL D N 1
ATOM 8027 C CA . VAL D 1 74 ? -37.36681 -48.74659 -29.85398 1.000 58.73593 74 VAL D CA 1
ATOM 8028 C C . VAL D 1 74 ? -36.93032 -48.81930 -31.31191 1.000 59.48462 74 VAL D C 1
ATOM 8029 O O . VAL D 1 74 ? -35.74162 -48.96708 -31.61701 1.000 55.49206 74 VAL D O 1
ATOM 8033 N N . LEU D 1 75 ? -37.88664 -48.69547 -32.23503 1.000 58.28996 75 LEU D N 1
ATOM 8034 C CA . LEU D 1 75 ? -37.55874 -48.79055 -33.65370 1.000 62.25363 75 LEU D CA 1
ATOM 8035 C C . LEU D 1 75 ? -36.65260 -47.64321 -34.09122 1.000 57.43047 75 LEU D C 1
ATOM 8036 O O . LEU D 1 75 ? -35.67128 -47.85757 -34.81344 1.000 56.97904 75 LEU D O 1
ATOM 8041 N N . GLU D 1 76 ? -36.95770 -46.41979 -33.65515 1.000 58.39866 76 GLU D N 1
ATOM 8042 C CA . GLU D 1 76 ? -36.13040 -45.27931 -34.03019 1.000 57.62070 76 GLU D CA 1
ATOM 8043 C C . GLU D 1 76 ? -34.71819 -45.42080 -33.47668 1.000 57.06885 76 GLU D C 1
ATOM 8044 O O . GLU D 1 76 ? -33.73557 -45.31681 -34.22242 1.000 53.75791 76 GLU D O 1
ATOM 8050 N N . LEU D 1 77 ? -34.59927 -45.68004 -32.16906 1.000 53.23940 77 LEU D N 1
ATOM 8051 C CA . LEU D 1 77 ? -33.29510 -45.64367 -31.51852 1.000 51.09574 77 LEU D CA 1
ATOM 8052 C C . LEU D 1 77 ? -32.46427 -46.89020 -31.79557 1.000 54.60360 77 LEU D C 1
ATOM 8053 O O . LEU D 1 77 ? -31.22941 -46.80717 -31.80367 1.000 50.36736 77 LEU D O 1
ATOM 8058 N N . SER D 1 78 ? -33.10155 -48.04561 -32.02139 1.000 54.82824 78 SER D N 1
ATOM 8059 C CA . SER D 1 78 ? -32.34080 -49.20338 -32.48329 1.000 52.37403 78 SER D CA 1
ATOM 8060 C C . SER D 1 78 ? -31.70082 -48.91566 -33.83271 1.000 51.84300 78 SER D C 1
ATOM 8061 O O . SER D 1 78 ? -30.53332 -49.25338 -34.06395 1.000 50.27418 78 SER D O 1
ATOM 8064 N N . CYS D 1 79 ? -32.44668 -48.27655 -34.73470 1.000 50.12783 79 CYS D N 1
ATOM 8065 C CA . CYS D 1 79 ? -31.87022 -47.90804 -36.02057 1.000 50.72663 79 CYS D CA 1
ATOM 8066 C C . CYS D 1 79 ? -30.82567 -46.80536 -35.86360 1.000 49.28015 79 CYS D C 1
ATOM 8067 O O . CYS D 1 79 ? -29.78164 -46.83859 -36.52608 1.000 49.36313 79 CYS D O 1
ATOM 8070 N N . ARG D 1 80 ? -31.08148 -45.82683 -34.99040 1.000 44.93781 80 ARG D N 1
ATOM 8071 C CA . ARG D 1 80 ? -30.12040 -44.74773 -34.79373 1.000 47.16131 80 ARG D CA 1
ATOM 8072 C C . ARG D 1 80 ? -28.82247 -45.27355 -34.19217 1.000 49.65125 80 ARG D C 1
ATOM 8073 O O . ARG D 1 80 ? -27.72891 -45.01300 -34.71615 1.000 47.44976 80 ARG D O 1
ATOM 8081 N N . SER D 1 81 ? -28.92741 -46.01574 -33.08459 1.000 44.42664 81 SER D N 1
ATOM 8082 C CA . SER D 1 81 ? -27.73963 -46.56371 -32.43769 1.000 46.42942 81 SER D CA 1
ATOM 8083 C C . SER D 1 81 ? -26.87569 -47.34951 -33.41663 1.000 45.94873 81 SER D C 1
ATOM 8084 O O . SER D 1 81 ? -25.64403 -47.23174 -33.39979 1.000 44.08157 81 SER D O 1
ATOM 8087 N N . VAL D 1 82 ? -27.50023 -48.16053 -34.27572 1.000 46.86473 82 VAL D N 1
ATOM 8088 C CA . VAL D 1 82 ? -26.72958 -48.92413 -35.25273 1.000 42.87829 82 VAL D CA 1
ATOM 8089 C C . VAL D 1 82 ? -26.16236 -47.99459 -36.31512 1.000 42.87507 82 VAL D C 1
ATOM 8090 O O . VAL D 1 82 ? -25.02234 -48.16570 -36.76799 1.000 38.81832 82 VAL D O 1
ATOM 8094 N N . ALA D 1 83 ? -26.93824 -46.98056 -36.70127 1.000 42.64000 83 ALA D N 1
ATOM 8095 C CA . ALA D 1 83 ? -26.46602 -45.97671 -37.65043 1.000 46.10653 83 ALA D CA 1
ATOM 8096 C C . ALA D 1 83 ? -25.22794 -45.26003 -37.12031 1.000 41.39128 83 ALA D C 1
ATOM 8097 O O . ALA D 1 83 ? -24.23085 -45.10022 -37.83564 1.000 39.20268 83 ALA D O 1
ATOM 8099 N N . GLU D 1 84 ? -25.27557 -44.82684 -35.86181 1.000 35.94896 84 GLU D N 1
ATOM 8100 C CA . GLU D 1 84 ? -24.15386 -44.08489 -35.29687 1.000 41.66368 84 GLU D CA 1
ATOM 8101 C C . GLU D 1 84 ? -22.92080 -44.97080 -35.14323 1.000 37.52614 84 GLU D C 1
ATOM 8102 O O . GLU D 1 84 ? -21.79343 -44.52358 -35.37893 1.000 37.42047 84 GLU D O 1
ATOM 8108 N N . ALA D 1 85 ? -23.10985 -46.22780 -34.74875 1.000 36.97960 85 ALA D N 1
ATOM 8109 C CA . ALA D 1 85 ? -21.95525 -47.10043 -34.57480 1.000 38.00894 85 ALA D CA 1
ATOM 8110 C C . ALA D 1 85 ? -21.28567 -47.38582 -35.91299 1.000 36.07678 85 ALA D C 1
ATOM 8111 O O . ALA D 1 85 ? -20.05424 -47.36638 -36.01755 1.000 34.10565 85 ALA D O 1
ATOM 8113 N N . GLN D 1 86 ? -22.07618 -47.60210 -36.96414 1.000 34.77189 86 GLN D N 1
ATOM 8114 C CA . GLN D 1 86 ? -21.47332 -47.80252 -38.27361 1.000 38.18740 86 GLN D CA 1
ATOM 8115 C C . GLN D 1 86 ? -20.84102 -46.51880 -38.80126 1.000 33.56502 86 GLN D C 1
ATOM 8116 O O . GLN D 1 86 ? -19.85788 -46.57575 -39.54832 1.000 34.27001 86 GLN D O 1
ATOM 8122 N N . ALA D 1 87 ? -21.38135 -45.36073 -38.41661 1.000 34.57669 87 ALA D N 1
ATOM 8123 C CA . ALA D 1 87 ? -20.75329 -44.09253 -38.77179 1.000 36.20604 87 ALA D CA 1
ATOM 8124 C C . ALA D 1 87 ? -19.37528 -43.98300 -38.13752 1.000 32.22515 87 ALA D C 1
ATOM 8125 O O . ALA D 1 87 ? -18.40270 -43.57602 -38.79700 1.000 32.28644 87 ALA D O 1
ATOM 8127 N N . THR D 1 88 ? -19.27602 -44.36692 -36.85997 1.000 31.81304 88 THR D N 1
ATOM 8128 C CA . THR D 1 88 ? -17.99192 -44.39216 -36.16515 1.000 30.08130 88 THR D CA 1
ATOM 8129 C C . THR D 1 88 ? -16.95510 -45.17137 -36.95874 1.000 28.78034 88 THR D C 1
ATOM 8130 O O . THR D 1 88 ? -15.84166 -44.68875 -37.17949 1.000 29.67577 88 THR D O 1
ATOM 8134 N N . ARG D 1 89 ? -17.32780 -46.36648 -37.43601 1.000 29.59005 89 ARG D N 1
ATOM 8135 C CA . ARG D 1 89 ? -16.38307 -47.21790 -38.14996 1.000 28.29109 89 ARG D CA 1
ATOM 8136 C C . ARG D 1 89 ? -15.95684 -46.58671 -39.46877 1.000 31.36653 89 ARG D C 1
ATOM 8137 O O . ARG D 1 89 ? -14.78919 -46.68096 -39.86227 1.000 28.66056 89 ARG D O 1
ATOM 8145 N N . VAL D 1 90 ? -16.89525 -45.95071 -40.17249 1.000 30.70877 90 VAL D N 1
ATOM 8146 C CA . VAL D 1 90 ? -16.55484 -45.25776 -41.41271 1.000 26.28756 90 VAL D CA 1
ATOM 8147 C C . VAL D 1 90 ? -15.71092 -44.01856 -41.12421 1.000 25.94829 90 VAL D C 1
ATOM 8148 O O . VAL D 1 90 ? -14.70352 -43.76887 -41.79214 1.000 32.01495 90 VAL D O 1
ATOM 8152 N N . LEU D 1 91 ? -16.10484 -43.22415 -40.12567 1.000 28.11579 91 LEU D N 1
ATOM 8153 C CA . LEU D 1 91 ? -15.34892 -42.01468 -39.79333 1.000 29.62264 91 LEU D CA 1
ATOM 8154 C C . LEU D 1 91 ? -13.92111 -42.33167 -39.35628 1.000 32.90094 91 LEU D C 1
ATOM 8155 O O . LEU D 1 91 ? -13.02847 -41.47923 -39.47852 1.000 28.76337 91 LEU D O 1
ATOM 8160 N N . ALA D 1 92 ? -13.68688 -43.54608 -38.85042 1.000 28.74276 92 ALA D N 1
ATOM 8161 C CA . ALA D 1 92 ? -12.32474 -43.96610 -38.53511 1.000 29.84497 92 ALA D CA 1
ATOM 8162 C C . ALA D 1 92 ? -11.40239 -43.79308 -39.73196 1.000 32.15890 92 ALA D C 1
ATOM 8163 O O . ALA D 1 92 ? -10.24229 -43.39401 -39.57863 1.000 31.03248 92 ALA D O 1
ATOM 8165 N N . HIS D 1 93 ? -11.89979 -44.06218 -40.93978 1.000 29.86472 93 HIS D N 1
ATOM 8166 C CA . HIS D 1 93 ? -11.04395 -43.87744 -42.10801 1.000 28.61923 93 HIS D CA 1
ATOM 8167 C C . HIS D 1 93 ? -10.79796 -42.41266 -42.41639 1.000 30.34941 93 HIS D C 1
ATOM 8168 O O . HIS D 1 93 ? -9.79867 -42.08919 -43.07516 1.000 34.08072 93 HIS D O 1
ATOM 8175 N N . TYR D 1 94 ? -11.68509 -41.52641 -41.96307 1.000 29.66235 94 TYR D N 1
ATOM 8176 C CA . TYR D 1 94 ? -11.43973 -40.09407 -42.10298 1.000 32.78488 94 TYR D CA 1
ATOM 8177 C C . TYR D 1 94 ? -10.29030 -39.67148 -41.20177 1.000 32.22942 94 TYR D C 1
ATOM 8178 O O . TYR D 1 94 ? -9.44674 -38.85081 -41.59262 1.000 31.84513 94 TYR D O 1
ATOM 8187 N N . VAL D 1 95 ? -10.23667 -40.23694 -39.99343 1.000 30.34184 95 VAL D N 1
ATOM 8188 C CA . VAL D 1 95 ? -9.11117 -39.97365 -39.10149 1.000 26.40318 95 VAL D CA 1
ATOM 8189 C C . VAL D 1 95 ? -7.82809 -40.50649 -39.71532 1.000 28.37169 95 VAL D C 1
ATOM 8190 O O . VAL D 1 95 ? -6.82841 -39.79001 -39.82876 1.000 28.12327 95 VAL D O 1
ATOM 8194 N N . ALA D 1 96 ? -7.84782 -41.76943 -40.15257 1.000 30.69258 96 ALA D N 1
ATOM 8195 C CA . ALA D 1 96 ? -6.64394 -42.36863 -40.71850 1.000 33.09765 96 ALA D CA 1
ATOM 8196 C C . ALA D 1 96 ? -6.09226 -41.53933 -41.87140 1.000 31.93155 96 ALA D C 1
ATOM 8197 O O . ALA D 1 96 ? -4.87240 -41.38423 -42.00716 1.000 30.93647 96 ALA D O 1
ATOM 8199 N N . GLN D 1 97 ? -6.97068 -40.98820 -42.70333 1.000 33.07315 97 GLN D N 1
ATOM 8200 C CA . GLN D 1 97 ? -6.55738 -40.31806 -43.93227 1.000 35.89524 97 GLN D CA 1
ATOM 8201 C C . GLN D 1 97 ? -6.66924 -38.79859 -43.84899 1.000 34.49300 97 GLN D C 1
ATOM 8202 O O . GLN D 1 97 ? -6.57310 -38.12580 -44.87770 1.000 38.32742 97 GLN D O 1
ATOM 8208 N N . ALA D 1 98 ? -6.87984 -38.25382 -42.66043 1.000 35.28726 98 ALA D N 1
ATOM 8209 C CA . ALA D 1 98 ? -6.90886 -36.81252 -42.47162 1.000 36.36463 98 ALA D CA 1
ATOM 8210 C C . ALA D 1 98 ? -5.66246 -36.17371 -43.08076 1.000 39.40950 98 ALA D C 1
ATOM 8211 O O . ALA D 1 98 ? -4.55866 -36.71918 -42.95110 1.000 38.12708 98 ALA D O 1
ATOM 8213 N N . PRO D 1 99 ? -5.80035 -35.03488 -43.76620 1.000 42.47179 99 PRO D N 1
ATOM 8214 C CA . PRO D 1 99 ? -4.63839 -34.47308 -44.47298 1.000 42.28232 99 PRO D CA 1
ATOM 8215 C C . PRO D 1 99 ? -3.58883 -33.89996 -43.54219 1.000 39.71130 99 PRO D C 1
ATOM 8216 O O . PRO D 1 99 ? -2.38831 -34.05137 -43.79967 1.000 47.43095 99 PRO D O 1
ATOM 8220 N N . ASP D 1 100 ? -3.99609 -33.23498 -42.47392 1.000 37.30845 100 ASP D N 1
ATOM 8221 C CA . ASP D 1 100 ? -3.04764 -32.65639 -41.53753 1.000 41.92820 100 ASP D CA 1
ATOM 8222 C C . ASP D 1 100 ? -3.59829 -32.80682 -40.12217 1.000 38.68468 100 ASP D C 1
ATOM 8223 O O . ASP D 1 100 ? -4.67113 -33.38239 -39.90699 1.000 34.63527 100 ASP D O 1
ATOM 8228 N N . ILE D 1 101 ? -2.85092 -32.26372 -39.15618 1.000 36.57170 101 ILE D N 1
ATOM 8229 C CA . ILE D 1 101 ? -3.21851 -32.37033 -37.74570 1.000 33.91495 101 ILE D CA 1
ATOM 8230 C C . ILE D 1 101 ? -4.56459 -31.71737 -37.48153 1.000 36.08955 101 ILE D C 1
ATOM 8231 O O . ILE D 1 101 ? -5.35639 -32.20918 -36.66849 1.000 34.39462 101 ILE D O 1
ATOM 8236 N N . VAL D 1 102 ? -4.84217 -30.59093 -38.14694 1.000 36.43507 102 VAL D N 1
ATOM 8237 C CA . VAL D 1 102 ? -6.10262 -29.88392 -37.91904 1.000 34.93883 102 VAL D CA 1
ATOM 8238 C C . VAL D 1 102 ? -7.28308 -30.79704 -38.21145 1.000 33.43767 102 VAL D C 1
ATOM 8239 O O . VAL D 1 102 ? -8.22233 -30.89991 -37.41865 1.000 30.75009 102 VAL D O 1
ATOM 8243 N N . GLU D 1 103 ? -7.25192 -31.48140 -39.35504 1.000 36.89853 103 GLU D N 1
ATOM 8244 C CA . GLU D 1 103 ? -8.35045 -32.38385 -39.65345 1.000 35.39050 103 GLU D CA 1
ATOM 8245 C C . GLU D 1 103 ? -8.27370 -33.64763 -38.80663 1.000 33.58014 103 GLU D C 1
ATOM 8246 O O . GLU D 1 103 ? -9.30776 -34.16662 -38.38461 1.000 31.34335 103 GLU D O 1
ATOM 8252 N N . LEU D 1 104 ? -7.06611 -34.15080 -38.54454 1.000 36.11583 104 LEU D N 1
ATOM 8253 C CA . LEU D 1 104 ? -6.92996 -35.32779 -37.68662 1.000 33.53500 104 LEU D CA 1
ATOM 8254 C C . LEU D 1 104 ? -7.64855 -35.11109 -36.36621 1.000 31.68044 104 LEU D C 1
ATOM 8255 O O . LEU D 1 104 ? -8.49178 -35.92432 -35.95387 1.000 29.52205 104 LEU D O 1
ATOM 8260 N N . GLU D 1 105 ? -7.34336 -33.99523 -35.69933 1.000 31.23318 105 GLU D N 1
ATOM 8261 C CA . GLU D 1 105 ? -7.98204 -33.70677 -34.42154 1.000 30.80755 105 GLU D CA 1
ATOM 8262 C C . GLU D 1 105 ? -9.48157 -33.54106 -34.58540 1.000 31.51336 105 GLU D C 1
ATOM 8263 O O . GLU D 1 105 ? -10.26045 -34.07129 -33.78719 1.000 31.05463 105 GLU D O 1
ATOM 8269 N N . PHE D 1 106 ? -9.92533 -32.78655 -35.59808 1.000 33.61302 106 PHE D N 1
ATOM 8270 C CA . PHE D 1 106 ? -11.35961 -32.53188 -35.62921 1.000 33.38077 106 PHE D CA 1
ATOM 8271 C C . PHE D 1 106 ? -12.14009 -33.81593 -35.85976 1.000 26.82177 106 PHE D C 1
ATOM 8272 O O . PHE D 1 106 ? -13.15162 -34.06542 -35.19409 1.000 26.10631 106 PHE D O 1
ATOM 8280 N N . PHE D 1 107 ? -11.72245 -34.62221 -36.83666 1.000 29.65728 107 PHE D N 1
ATOM 8281 C CA . PHE D 1 107 ? -12.50449 -35.82622 -37.09375 1.000 31.01301 107 PHE D CA 1
ATOM 8282 C C . PHE D 1 107 ? -12.36170 -36.86739 -35.98895 1.000 30.23870 107 PHE D C 1
ATOM 8283 O O . PHE D 1 107 ? -13.27362 -37.68794 -35.81142 1.000 30.01116 107 PHE D O 1
ATOM 8291 N N . THR D 1 108 ? -11.28454 -36.81142 -35.19967 1.000 29.85301 108 THR D N 1
ATOM 8292 C CA . THR D 1 108 ? -11.24513 -37.59316 -33.96357 1.000 28.81752 108 THR D CA 1
ATOM 8293 C C . THR D 1 108 ? -12.39822 -37.19835 -33.04541 1.000 28.74361 108 THR D C 1
ATOM 8294 O O . THR D 1 108 ? -13.07679 -38.06273 -32.48238 1.000 29.05209 108 THR D O 1
ATOM 8298 N N . THR D 1 109 ? -12.66543 -35.89405 -32.91066 1.000 30.43945 109 THR D N 1
ATOM 8299 C CA . THR D 1 109 ? -13.78880 -35.45831 -32.07396 1.000 29.57272 109 THR D CA 1
ATOM 8300 C C . THR D 1 109 ? -15.13309 -35.86098 -32.67972 1.000 29.00866 109 THR D C 1
ATOM 8301 O O . THR D 1 109 ? -16.04573 -36.27822 -31.95660 1.000 33.14459 109 THR D O 1
ATOM 8305 N N . GLN D 1 110 ? -15.29171 -35.74865 -33.99753 1.000 32.00584 110 GLN D N 1
ATOM 8306 C CA . GLN D 1 110 ? -16.55312 -36.22323 -34.55614 1.000 32.19912 110 GLN D CA 1
ATOM 8307 C C . GLN D 1 110 ? -16.69482 -37.72166 -34.35479 1.000 29.17177 110 GLN D C 1
ATOM 8308 O O . GLN D 1 110 ? -17.78887 -38.21221 -34.05181 1.000 31.64155 110 GLN D O 1
ATOM 8314 N N . LEU D 1 111 ? -15.59525 -38.46179 -34.51595 1.000 28.87392 111 LEU D N 1
ATOM 8315 C CA . LEU D 1 111 ? -15.65049 -39.90714 -34.34715 1.000 28.38457 111 LEU D CA 1
ATOM 8316 C C . LEU D 1 111 ? -16.15795 -40.27285 -32.96450 1.000 29.68920 111 LEU D C 1
ATOM 8317 O O . LEU D 1 111 ? -17.00935 -41.15761 -32.81996 1.000 32.01876 111 LEU D O 1
ATOM 8322 N N . VAL D 1 112 ? -15.65566 -39.60337 -31.92807 1.000 27.71381 112 VAL D N 1
ATOM 8323 C CA . VAL D 1 112 ? -16.10921 -39.98158 -30.59337 1.000 29.88385 112 VAL D CA 1
ATOM 8324 C C . VAL D 1 112 ? -17.51675 -39.44510 -30.33313 1.000 30.54636 112 VAL D C 1
ATOM 8325 O O . VAL D 1 112 ? -18.28731 -40.06135 -29.58601 1.000 30.45086 112 VAL D O 1
ATOM 8329 N N . ASP D 1 113 ? -17.89112 -38.32179 -30.95864 1.000 31.54792 113 ASP D N 1
ATOM 8330 C CA . ASP D 1 113 ? -19.28667 -37.87855 -30.91655 1.000 33.25386 113 ASP D CA 1
ATOM 8331 C C . ASP D 1 113 ? -20.22323 -38.95789 -31.44213 1.000 29.30044 113 ASP D C 1
ATOM 8332 O O . ASP D 1 113 ? -21.21944 -39.29308 -30.79501 1.000 32.36823 113 ASP D O 1
ATOM 8337 N N . GLU D 1 114 ? -19.93322 -39.50547 -32.62453 1.000 28.75110 114 GLU D N 1
ATOM 8338 C CA . GLU D 1 114 ? -20.84754 -40.50719 -33.17318 1.000 31.47645 114 GLU D CA 1
ATOM 8339 C C . GLU D 1 114 ? -20.86239 -41.77668 -32.33138 1.000 34.74367 114 GLU D C 1
ATOM 8340 O O . GLU D 1 114 ? -21.91463 -42.41099 -32.19241 1.000 33.41649 114 GLU D O 1
ATOM 8346 N N . ALA D 1 115 ? -19.72141 -42.15376 -31.74733 1.000 34.20610 115 ALA D N 1
ATOM 8347 C CA . ALA D 1 115 ? -19.71253 -43.28842 -30.83341 1.000 30.03104 115 ALA D CA 1
ATOM 8348 C C . ALA D 1 115 ? -20.51462 -42.98002 -29.58222 1.000 35.41143 115 ALA D C 1
ATOM 8349 O O . ALA D 1 115 ? -21.16230 -43.87089 -29.01306 1.000 34.44834 115 ALA D O 1
ATOM 8351 N N . ARG D 1 116 ? -20.47318 -41.72549 -29.12629 1.000 31.77031 116 ARG D N 1
ATOM 8352 C CA . ARG D 1 116 ? -21.27839 -41.36195 -27.96841 1.000 32.78636 116 ARG D CA 1
ATOM 8353 C C . ARG D 1 116 ? -22.76414 -41.40176 -28.29799 1.000 37.74595 116 ARG D C 1
ATOM 8354 O O . ARG D 1 116 ? -23.57541 -41.85380 -27.47832 1.000 36.30604 116 ARG D O 1
ATOM 8362 N N . HIS D 1 117 ? -23.14093 -40.92405 -29.49090 1.000 34.63345 117 HIS D N 1
ATOM 8363 C CA . HIS D 1 117 ? -24.54881 -40.95793 -29.87976 1.000 39.50424 117 HIS D CA 1
ATOM 8364 C C . HIS D 1 117 ? -25.06698 -42.38689 -29.87921 1.000 38.15139 117 HIS D C 1
ATOM 8365 O O . HIS D 1 117 ? -26.08104 -42.69033 -29.24419 1.000 42.72575 117 HIS D O 1
ATOM 8372 N N . SER D 1 118 ? -24.34798 -43.28833 -30.54899 1.000 37.64662 118 SER D N 1
ATOM 8373 C CA . SER D 1 118 ? -24.69386 -44.70485 -30.51046 1.000 39.07002 118 SER D CA 1
ATOM 8374 C C . SER D 1 118 ? -24.89943 -45.19447 -29.08421 1.000 41.15929 118 SER D C 1
ATOM 8375 O O . SER D 1 118 ? -25.85518 -45.92761 -28.80135 1.000 43.00759 118 SER D O 1
ATOM 8378 N N . MET D 1 119 ? -24.02101 -44.77512 -28.16845 1.000 37.10251 119 MET D N 1
ATOM 8379 C CA . MET D 1 119 ? -24.08509 -45.23420 -26.78552 1.000 38.02213 119 MET D CA 1
ATOM 8380 C C . MET D 1 119 ? -25.32683 -44.71029 -26.06903 1.000 40.97647 119 MET D C 1
ATOM 8381 O O . MET D 1 119 ? -26.00435 -45.46207 -25.35639 1.000 43.18127 119 MET D O 1
ATOM 8386 N N . VAL D 1 120 ? -25.62234 -43.41577 -26.20887 1.000 40.47588 120 VAL D N 1
ATOM 8387 C CA . VAL D 1 120 ? -26.77861 -42.86161 -25.50633 1.000 40.65540 120 VAL D CA 1
ATOM 8388 C C . VAL D 1 120 ? -28.07863 -43.38880 -26.10941 1.000 42.87745 120 VAL D C 1
ATOM 8389 O O . VAL D 1 120 ? -29.03899 -43.67451 -25.38776 1.000 43.85408 120 VAL D O 1
ATOM 8393 N N . PHE D 1 121 ? -28.13070 -43.53905 -27.43575 1.000 46.88102 121 PHE D N 1
ATOM 8394 C CA . PHE D 1 121 ? -29.31650 -44.12043 -28.05995 1.000 45.40618 121 PHE D CA 1
ATOM 8395 C C . PHE D 1 121 ? -29.55421 -45.54386 -27.56499 1.000 46.80009 121 PHE D C 1
ATOM 8396 O O . PHE D 1 121 ? -30.69587 -45.93115 -27.29138 1.000 49.16244 121 PHE D O 1
ATOM 8404 N N . ARG D 1 122 ? -28.48631 -46.32658 -27.40112 1.000 46.57058 122 ARG D N 1
ATOM 8405 C CA . ARG D 1 122 ? -28.65414 -47.70246 -26.94215 1.000 46.95478 122 ARG D CA 1
ATOM 8406 C C . ARG D 1 122 ? -28.89869 -47.78264 -25.44295 1.000 50.06442 122 ARG D C 1
ATOM 8407 O O . ARG D 1 122 ? -29.64076 -48.66054 -24.99231 1.000 51.17858 122 ARG D O 1
ATOM 8415 N N . ARG D 1 123 ? -28.30119 -46.89074 -24.65345 1.000 50.61574 123 ARG D N 1
ATOM 8416 C CA . ARG D 1 123 ? -28.52329 -46.97053 -23.21495 1.000 50.96158 123 ARG D CA 1
ATOM 8417 C C . ARG D 1 123 ? -29.90931 -46.48752 -22.82166 1.000 57.44572 123 ARG D C 1
ATOM 8418 O O . ARG D 1 123 ? -30.33125 -46.71089 -21.67874 1.000 56.55854 123 ARG D O 1
ATOM 8426 N N . HIS D 1 124 ? -30.62238 -45.83588 -23.74203 1.000 53.71549 124 HIS D N 1
ATOM 8427 C CA . HIS D 1 124 ? -32.00084 -45.46153 -23.47428 1.000 58.40423 124 HIS D CA 1
ATOM 8428 C C . HIS D 1 124 ? -32.95149 -46.60450 -23.78804 1.000 60.14079 124 HIS D C 1
ATOM 8429 O O . HIS D 1 124 ? -34.03161 -46.68826 -23.19461 1.000 60.48007 124 HIS D O 1
ATOM 8436 N N . LEU D 1 125 ? -32.56859 -47.48050 -24.72122 1.000 56.14991 125 LEU D N 1
ATOM 8437 C CA . LEU D 1 125 ? -33.29512 -48.73046 -24.90073 1.000 56.71932 125 LEU D CA 1
ATOM 8438 C C . LEU D 1 125 ? -33.27396 -49.55000 -23.62084 1.000 60.87845 125 LEU D C 1
ATOM 8439 O O . LEU D 1 125 ? -34.25647 -50.22025 -23.28848 1.000 65.79565 125 LEU D O 1
ATOM 8444 N N . LEU D 1 126 ? -32.16042 -49.50804 -22.88697 1.000 57.65623 126 LEU D N 1
ATOM 8445 C CA . LEU D 1 126 ? -32.12917 -50.12921 -21.56907 1.000 58.94321 126 LEU D CA 1
ATOM 8446 C C . LEU D 1 126 ? -33.08488 -49.43030 -20.61629 1.000 59.90498 126 LEU D C 1
ATOM 8447 O O . LEU D 1 126 ? -33.75899 -50.08543 -19.81404 1.000 62.48298 126 LEU D O 1
ATOM 8452 N N . ALA D 1 127 ? -33.15703 -48.09926 -20.69381 1.000 59.23037 127 ALA D N 1
ATOM 8453 C CA . ALA D 1 127 ? -34.04817 -47.34973 -19.81510 1.000 64.08429 127 ALA D CA 1
ATOM 8454 C C . ALA D 1 127 ? -35.51237 -47.69526 -20.06812 1.000 69.80158 127 ALA D C 1
ATOM 8455 O O . ALA D 1 127 ? -36.32077 -47.68212 -19.13130 1.000 70.71836 127 ALA D O 1
ATOM 8457 N N . MET D 1 128 ? -35.86919 -48.01008 -21.31557 1.000 66.12005 128 MET D N 1
ATOM 8458 C CA . MET D 1 128 ? -37.22693 -48.40339 -21.67333 1.000 67.74016 128 MET D CA 1
ATOM 8459 C C . MET D 1 128 ? -37.50204 -49.88934 -21.43780 1.000 66.01627 128 MET D C 1
ATOM 8460 O O . MET D 1 128 ? -38.55741 -50.38137 -21.85656 1.000 67.05006 128 MET D O 1
ATOM 8465 N N . GLY D 1 129 ? -36.58199 -50.60993 -20.79369 1.000 65.15999 129 GLY D N 1
ATOM 8466 C CA . GLY D 1 129 ? -36.83816 -51.95877 -20.33178 1.000 66.19263 129 GLY D CA 1
ATOM 8467 C C . GLY D 1 129 ? -36.25506 -53.08136 -21.16527 1.000 66.16794 129 GLY D C 1
ATOM 8468 O O . GLY D 1 129 ? -36.44944 -54.25143 -20.80904 1.000 64.09665 129 GLY D O 1
ATOM 8469 N N . VAL D 1 130 ? -35.55893 -52.77743 -22.25674 1.000 63.92859 130 VAL D N 1
ATOM 8470 C CA . VAL D 1 130 ? -34.94434 -53.85760 -23.03716 1.000 61.31957 130 VAL D CA 1
ATOM 8471 C C . VAL D 1 130 ? -33.90448 -54.56526 -22.17686 1.000 63.18061 130 VAL D C 1
ATOM 8472 O O . VAL D 1 130 ? -33.02515 -53.89916 -21.59704 1.000 63.47357 130 VAL D O 1
ATOM 8476 N N . PRO D 1 131 ? -33.95862 -55.89008 -22.04155 1.000 65.66960 131 PRO D N 1
ATOM 8477 C CA . PRO D 1 131 ? -33.01463 -56.58345 -21.15765 1.000 65.73047 131 PRO D CA 1
ATOM 8478 C C . PRO D 1 131 ? -31.57455 -56.40021 -21.61412 1.000 65.54227 131 PRO D C 1
ATOM 8479 O O . PRO D 1 131 ? -31.29375 -56.08573 -22.77312 1.000 66.32472 131 PRO D O 1
ATOM 8483 N N . ALA D 1 132 ? -30.65113 -56.61875 -20.67391 1.000 64.71045 132 ALA D N 1
ATOM 8484 C CA . ALA D 1 132 ? -29.23213 -56.44949 -20.97026 1.000 63.70078 132 ALA D CA 1
ATOM 8485 C C . ALA D 1 132 ? -28.72746 -57.53818 -21.90823 1.000 62.55765 132 ALA D C 1
ATOM 8486 O O . ALA D 1 132 ? -28.08311 -57.24388 -22.91981 1.000 61.64515 132 ALA D O 1
ATOM 8488 N N . ASP D 1 133 ? -29.00660 -58.80537 -21.58907 1.000 64.22661 133 ASP D N 1
ATOM 8489 C CA . ASP D 1 133 ? -28.51695 -59.91338 -22.40553 1.000 64.00909 133 ASP D CA 1
ATOM 8490 C C . ASP D 1 133 ? -29.22124 -60.01258 -23.75209 1.000 62.51027 133 ASP D C 1
ATOM 8491 O O . ASP D 1 133 ? -28.80595 -60.81608 -24.59632 1.000 64.11147 133 ASP D O 1
ATOM 8496 N N . ARG D 1 134 ? -30.26265 -59.21635 -23.97411 1.000 63.69659 134 ARG D N 1
ATOM 8497 C CA . ARG D 1 134 ? -30.96407 -59.17546 -25.24664 1.000 64.90556 134 ARG D CA 1
ATOM 8498 C C . ARG D 1 134 ? -30.78702 -57.84920 -25.97440 1.000 62.70024 134 ARG D C 1
ATOM 8499 O O . ARG D 1 134 ? -31.31172 -57.69198 -27.08555 1.000 62.11906 134 ARG D O 1
ATOM 8507 N N . LEU D 1 135 ? -30.04318 -56.90436 -25.38886 1.000 59.18880 135 LEU D N 1
ATOM 8508 C CA . LEU D 1 135 ? -29.98611 -55.54494 -25.92262 1.000 58.87821 135 LEU D CA 1
ATOM 8509 C C . LEU D 1 135 ? -29.48143 -55.52329 -27.36023 1.000 56.24068 135 LEU D C 1
ATOM 8510 O O . LEU D 1 135 ? -30.14250 -54.98177 -28.25291 1.000 54.73203 135 LEU D O 1
ATOM 8515 N N . HIS D 1 136 ? -28.30499 -56.09704 -27.60610 1.000 51.91484 136 HIS D N 1
ATOM 8516 C CA . HIS D 1 136 ? -27.73081 -55.99223 -28.94216 1.000 55.83582 136 HIS D CA 1
ATOM 8517 C C . HIS D 1 136 ? -28.44695 -56.89821 -29.93276 1.000 57.14575 136 HIS D C 1
ATOM 8518 O O . HIS D 1 136 ? -28.60953 -56.53347 -31.10443 1.000 52.86237 136 HIS D O 1
ATOM 8525 N N . ALA D 1 137 ? -28.88632 -58.07597 -29.48346 1.000 57.95727 137 ALA D N 1
ATOM 8526 C CA . ALA D 1 137 ? -29.64002 -58.96422 -30.36171 1.000 58.83121 137 ALA D CA 1
ATOM 8527 C C . ALA D 1 137 ? -30.92050 -58.29291 -30.83988 1.000 56.83577 137 ALA D C 1
ATOM 8528 O O . ALA D 1 137 ? -31.24687 -58.32689 -32.03078 1.000 57.11493 137 ALA D O 1
ATOM 8530 N N . SER D 1 138 ? -31.65233 -57.65515 -29.92291 1.000 61.39821 138 SER D N 1
ATOM 8531 C CA . SER D 1 138 ? -32.90013 -57.00061 -30.30703 1.000 58.25084 138 SER D CA 1
ATOM 8532 C C . SER D 1 138 ? -32.64056 -55.82143 -31.23504 1.000 58.92684 138 SER D C 1
ATOM 8533 O O . SER D 1 138 ? -33.39281 -55.60316 -32.19154 1.000 57.16181 138 SER D O 1
ATOM 8536 N N . ILE D 1 139 ? -31.57804 -55.05293 -30.97093 1.000 59.77213 139 ILE D N 1
ATOM 8537 C CA . ILE D 1 139 ? -31.20997 -53.95322 -31.85992 1.000 56.36690 139 ILE D CA 1
ATOM 8538 C C . ILE D 1 139 ? -30.89635 -54.48102 -33.25017 1.000 55.03032 139 ILE D C 1
ATOM 8539 O O . ILE D 1 139 ? -31.30930 -53.89851 -34.26043 1.000 53.64244 139 ILE D O 1
ATOM 8544 N N . ALA D 1 140 ? -30.15476 -55.58831 -33.32313 1.000 52.87718 140 ALA D N 1
ATOM 8545 C CA . ALA D 1 140 ? -29.85379 -56.20210 -34.61111 1.000 54.84619 140 ALA D CA 1
ATOM 8546 C C . ALA D 1 140 ? -31.13034 -56.54480 -35.37758 1.000 57.28150 140 ALA D C 1
ATOM 8547 O O . ALA D 1 140 ? -31.25624 -56.23256 -36.56921 1.000 51.52794 140 ALA D O 1
ATOM 8549 N N . GLU D 1 141 ? -32.09575 -57.18342 -34.70405 1.000 58.58409 141 GLU D N 1
ATOM 8550 C CA . GLU D 1 141 ? -33.30754 -57.63834 -35.38800 1.000 58.44030 141 GLU D CA 1
ATOM 8551 C C . GLU D 1 141 ? -34.20579 -56.46977 -35.77228 1.000 57.94142 141 GLU D C 1
ATOM 8552 O O . GLU D 1 141 ? -34.75707 -56.44027 -36.87915 1.000 59.18552 141 GLU D O 1
ATOM 8558 N N . VAL D 1 142 ? -34.38376 -55.51374 -34.85712 1.000 57.15728 142 VAL D N 1
ATOM 8559 C CA . VAL D 1 142 ? -35.26391 -54.37629 -35.10843 1.000 54.70361 142 VAL D CA 1
ATOM 8560 C C . VAL D 1 142 ? -34.76973 -53.56827 -36.30426 1.000 54.60289 142 VAL D C 1
ATOM 8561 O O . VAL D 1 142 ? -35.55573 -53.17041 -37.17330 1.000 51.02576 142 VAL D O 1
ATOM 8565 N N . SER D 1 143 ? -33.46153 -53.33962 -36.38384 1.000 55.44357 143 SER D N 1
ATOM 8566 C CA . SER D 1 143 ? -32.87133 -52.48350 -37.40576 1.000 55.39854 143 SER D CA 1
ATOM 8567 C C . SER D 1 143 ? -32.43839 -53.24290 -38.64901 1.000 50.90711 143 SER D C 1
ATOM 8568 O O . SER D 1 143 ? -31.97217 -52.60994 -39.60513 1.000 47.34354 143 SER D O 1
ATOM 8571 N N . ALA D 1 144 ? -32.58417 -54.57193 -38.65127 1.000 51.02014 144 ALA D N 1
ATOM 8572 C CA . ALA D 1 144 ? -32.05084 -55.40491 -39.72645 1.000 52.70951 144 ALA D CA 1
ATOM 8573 C C . ALA D 1 144 ? -32.43054 -54.87503 -41.10593 1.000 54.78379 144 ALA D C 1
ATOM 8574 O O . ALA D 1 144 ? -31.56725 -54.68755 -41.97071 1.000 55.00161 144 ALA D O 1
ATOM 8576 N N . GLU D 1 145 ? -33.72100 -54.61821 -41.33082 1.000 53.77628 145 GLU D N 1
ATOM 8577 C CA . GLU D 1 145 ? -34.15209 -54.21289 -42.66615 1.000 57.56830 145 GLU D CA 1
ATOM 8578 C C . GLU D 1 145 ? -33.71817 -52.78388 -42.97696 1.000 56.06479 145 GLU D C 1
ATOM 8579 O O . GLU D 1 145 ? -33.24940 -52.49678 -44.08632 1.000 55.29965 145 GLU D O 1
ATOM 8585 N N . TYR D 1 146 ? -33.85846 -51.87692 -42.00949 1.000 55.14320 146 TYR D N 1
ATOM 8586 C CA . TYR D 1 146 ? -33.38593 -50.51339 -42.20869 1.000 55.48045 146 TYR D CA 1
ATOM 8587 C C . TYR D 1 146 ? -31.89583 -50.48518 -42.53267 1.000 54.78833 146 TYR D C 1
ATOM 8588 O O . TYR D 1 146 ? -31.46023 -49.78045 -43.45280 1.000 54.01640 146 TYR D O 1
ATOM 8597 N N . ARG D 1 147 ? -31.09672 -51.24251 -41.77477 1.000 53.81342 147 ARG D N 1
ATOM 8598 C CA . ARG D 1 147 ? -29.66198 -51.30609 -42.03359 1.000 53.90087 147 ARG D CA 1
ATOM 8599 C C . ARG D 1 147 ? -29.37709 -51.82773 -43.43711 1.000 53.00698 147 ARG D C 1
ATOM 8600 O O . ARG D 1 147 ? -28.50396 -51.30346 -44.14038 1.000 52.37449 147 ARG D O 1
ATOM 8608 N N . ARG D 1 148 ? -30.11869 -52.84795 -43.86910 1.000 54.26581 148 ARG D N 1
ATOM 8609 C CA . ARG D 1 148 ? -29.85048 -53.47486 -45.16163 1.000 52.97613 148 ARG D CA 1
ATOM 8610 C C . ARG D 1 148 ? -30.25934 -52.58341 -46.32611 1.000 51.73612 148 ARG D C 1
ATOM 8611 O O . ARG D 1 148 ? -29.58614 -52.57662 -47.36176 1.000 54.69004 148 ARG D O 1
ATOM 8619 N N . GLU D 1 149 ? -31.33065 -51.80826 -46.16836 1.000 55.57681 149 GLU D N 1
ATOM 8620 C CA . GLU D 1 149 ? -31.93337 -51.07778 -47.27797 1.000 59.45221 149 GLU D CA 1
ATOM 8621 C C . GLU D 1 149 ? -31.52431 -49.61292 -47.35301 1.000 57.82373 149 GLU D C 1
ATOM 8622 O O . GLU D 1 149 ? -31.39211 -49.07739 -48.46052 1.000 57.35705 149 GLU D O 1
ATOM 8628 N N . VAL D 1 150 ? -31.31870 -48.95744 -46.21339 1.000 52.42159 150 VAL D N 1
ATOM 8629 C CA . VAL D 1 150 ? -31.00017 -47.53258 -46.15320 1.000 57.22488 150 VAL D CA 1
ATOM 8630 C C . VAL D 1 150 ? -29.54653 -47.29629 -45.73852 1.000 52.79811 150 VAL D C 1
ATOM 8631 O O . VAL D 1 150 ? -28.80209 -46.59059 -46.42087 1.000 50.22969 150 VAL D O 1
ATOM 8635 N N . LEU D 1 151 ? -29.12988 -47.88914 -44.61824 1.000 51.61084 151 LEU D N 1
ATOM 8636 C CA . LEU D 1 151 ? -27.86996 -47.52064 -43.97810 1.000 51.97855 151 LEU D CA 1
ATOM 8637 C C . LEU D 1 151 ? -26.66676 -47.94124 -44.81213 1.000 48.50028 151 LEU D C 1
ATOM 8638 O O . LEU D 1 151 ? -25.84737 -47.10604 -45.21519 1.000 47.38576 151 LEU D O 1
ATOM 8643 N N . GLU D 1 152 ? -26.52743 -49.23917 -45.05552 1.000 48.50135 152 GLU D N 1
ATOM 8644 C CA . GLU D 1 152 ? -25.36815 -49.72736 -45.79167 1.000 45.10017 152 GLU D CA 1
ATOM 8645 C C . GLU D 1 152 ? -25.17671 -49.05482 -47.14227 1.000 51.13280 152 GLU D C 1
ATOM 8646 O O . GLU D 1 152 ? -24.02610 -48.70444 -47.45917 1.000 50.17503 152 GLU D O 1
ATOM 8652 N N . PRO D 1 153 ? -26.21466 -48.83355 -47.96540 1.000 47.96079 153 PRO D N 1
ATOM 8653 C CA . PRO D 1 153 ? -25.97724 -48.16379 -49.25497 1.000 47.13377 153 PRO D CA 1
ATOM 8654 C C . PRO D 1 153 ? -25.32816 -46.79905 -49.13488 1.000 41.71985 153 PRO D C 1
ATOM 8655 O O . PRO D 1 153 ? -24.43422 -46.48439 -49.92730 1.000 47.05137 153 PRO D O 1
ATOM 8659 N N . ILE D 1 154 ? -25.74018 -45.96587 -48.18333 1.000 42.34113 154 ILE D N 1
ATOM 8660 C CA . ILE D 1 154 ? -25.13440 -44.63817 -48.13574 1.000 44.60191 154 ILE D CA 1
ATOM 8661 C C . ILE D 1 154 ? -23.76977 -44.68150 -47.44902 1.000 43.04822 154 ILE D C 1
ATOM 8662 O O . ILE D 1 154 ? -22.80061 -44.09263 -47.94341 1.000 41.07682 154 ILE D O 1
ATOM 8667 N N . LEU D 1 155 ? -23.65547 -45.40139 -46.32697 1.000 42.42629 155 LEU D N 1
ATOM 8668 C CA . LEU D 1 155 ? -22.37647 -45.45128 -45.62459 1.000 38.27297 155 LEU D CA 1
ATOM 8669 C C . LEU D 1 155 ? -21.30453 -46.11994 -46.47641 1.000 40.30665 155 LEU D C 1
ATOM 8670 O O . LEU D 1 155 ? -20.14194 -45.69780 -46.45741 1.000 36.67663 155 LEU D O 1
ATOM 8675 N N . ASP D 1 156 ? -21.67873 -47.14649 -47.25770 1.000 42.36415 156 ASP D N 1
ATOM 8676 C CA . ASP D 1 156 ? -20.71862 -47.76155 -48.17660 1.000 45.46157 156 ASP D CA 1
ATOM 8677 C C . ASP D 1 156 ? -20.21822 -46.76556 -49.21137 1.000 41.35359 156 ASP D C 1
ATOM 8678 O O . ASP D 1 156 ? -19.08144 -46.87741 -49.68234 1.000 42.87454 156 ASP D O 1
ATOM 8683 N N . PHE D 1 157 ? -21.05326 -45.79078 -49.57691 1.000 43.14865 157 PHE D N 1
ATOM 8684 C CA . PHE D 1 157 ? -20.63719 -44.74507 -50.50779 1.000 40.67706 157 PHE D CA 1
ATOM 8685 C C . PHE D 1 157 ? -19.55556 -43.86630 -49.88489 1.000 38.51901 157 PHE D C 1
ATOM 8686 O O . PHE D 1 157 ? -18.50983 -43.61822 -50.49773 1.000 38.05898 157 PHE D O 1
ATOM 8694 N N . ALA D 1 158 ? -19.78657 -43.39985 -48.65565 1.000 38.60041 158 ALA D N 1
ATOM 8695 C CA . ALA D 1 158 ? -18.75992 -42.64549 -47.93206 1.000 43.99512 158 ALA D CA 1
ATOM 8696 C C . ALA D 1 158 ? -17.48407 -43.46766 -47.76079 1.000 41.50822 158 ALA D C 1
ATOM 8697 O O . ALA D 1 158 ? -16.36907 -42.97687 -47.99658 1.000 38.77886 158 ALA D O 1
ATOM 8699 N N . LEU D 1 159 ? -17.63566 -44.73192 -47.35931 1.000 37.84222 159 LEU D N 1
ATOM 8700 C CA . LEU D 1 159 ? -16.47772 -45.56545 -47.05534 1.000 38.52158 159 LEU D CA 1
ATOM 8701 C C . LEU D 1 159 ? -15.60117 -45.76140 -48.28506 1.000 43.17696 159 LEU D C 1
ATOM 8702 O O . LEU D 1 159 ? -14.38392 -45.54543 -48.23770 1.000 38.61521 159 LEU D O 1
ATOM 8707 N N . THR D 1 160 ? -16.20170 -46.16833 -49.40392 1.000 41.20136 160 THR D N 1
ATOM 8708 C CA . THR D 1 160 ? -15.38301 -46.45436 -50.57368 1.000 42.40963 160 THR D CA 1
ATOM 8709 C C . THR D 1 160 ? -14.76115 -45.18543 -51.13712 1.000 42.75051 160 THR D C 1
ATOM 8710 O O . THR D 1 160 ? -13.68398 -45.24055 -51.74618 1.000 45.60148 160 THR D O 1
ATOM 8714 N N . THR D 1 161 ? -15.40148 -44.03703 -50.92300 1.000 39.51657 161 THR D N 1
ATOM 8715 C CA . THR D 1 161 ? -14.81748 -42.77937 -51.37739 1.000 43.33949 161 THR D CA 1
ATOM 8716 C C . THR D 1 161 ? -13.55044 -42.44797 -50.59461 1.000 43.19572 161 THR D C 1
ATOM 8717 O O . THR D 1 161 ? -12.52795 -42.06259 -51.17682 1.000 44.66539 161 THR D O 1
ATOM 8721 N N . VAL D 1 162 ? -13.58927 -42.60279 -49.27230 1.000 44.50318 162 VAL D N 1
ATOM 8722 C CA . VAL D 1 162 ? -12.40510 -42.31110 -48.46713 1.000 41.76165 162 VAL D CA 1
ATOM 8723 C C . VAL D 1 162 ? -11.41643 -43.46400 -48.53048 1.000 38.36462 162 VAL D C 1
ATOM 8724 O O . VAL D 1 162 ? -10.25516 -43.29475 -48.91459 1.000 43.30974 162 VAL D O 1
ATOM 8728 N N . ARG D 1 163 ? -11.87024 -44.65800 -48.16302 1.000 43.06146 163 ARG D N 1
ATOM 8729 C CA . ARG D 1 163 ? -10.95652 -45.78115 -48.00344 1.000 44.38732 163 ARG D CA 1
ATOM 8730 C C . ARG D 1 163 ? -10.46606 -46.29650 -49.35096 1.000 51.98625 163 ARG D C 1
ATOM 8731 O O . ARG D 1 163 ? -9.26663 -46.52536 -49.53624 1.000 54.86361 163 ARG D O 1
ATOM 8739 N N . ASP D 1 164 ? -11.36905 -46.48119 -50.31101 1.000 49.68608 164 ASP D N 1
ATOM 8740 C CA . ASP D 1 164 ? -10.95756 -47.13902 -51.54830 1.000 52.41282 164 ASP D CA 1
ATOM 8741 C C . ASP D 1 164 ? -10.43825 -46.17470 -52.59972 1.000 50.88075 164 ASP D C 1
ATOM 8742 O O . ASP D 1 164 ? -9.53255 -46.53515 -53.35852 1.000 54.99955 164 ASP D O 1
ATOM 8747 N N . GLU D 1 165 ? -10.95862 -44.95807 -52.66578 1.000 49.84101 165 GLU D N 1
ATOM 8748 C CA . GLU D 1 165 ? -10.44449 -43.99580 -53.62786 1.000 52.55624 165 GLU D CA 1
ATOM 8749 C C . GLU D 1 165 ? -9.51278 -42.96320 -53.00917 1.000 51.07110 165 GLU D C 1
ATOM 8750 O O . GLU D 1 165 ? -9.00215 -42.10430 -53.73485 1.000 51.60315 165 GLU D O 1
ATOM 8756 N N . GLY D 1 166 ? -9.25860 -43.03903 -51.70235 1.000 52.03513 166 GLY D N 1
ATOM 8757 C CA . GLY D 1 166 ? -8.35878 -42.08897 -51.06410 1.000 46.04066 166 GLY D CA 1
ATOM 8758 C C . GLY D 1 166 ? -8.77897 -40.64763 -51.23373 1.000 45.30247 166 GLY D C 1
ATOM 8759 O O . GLY D 1 166 ? -7.92535 -39.75426 -51.27051 1.000 48.91325 166 GLY D O 1
ATOM 8760 N N . ASP D 1 167 ? -10.07886 -40.39317 -51.33784 1.000 47.42883 167 ASP D N 1
ATOM 8761 C CA . ASP D 1 167 ? -10.60271 -39.04902 -51.58158 1.000 47.59164 167 ASP D CA 1
ATOM 8762 C C . ASP D 1 167 ? -11.15829 -38.51804 -50.26487 1.000 42.32712 167 ASP D C 1
ATOM 8763 O O . ASP D 1 167 ? -12.33919 -38.68706 -49.95893 1.000 42.42346 167 ASP D O 1
ATOM 8768 N N . PHE D 1 168 ? -10.30061 -37.84827 -49.48997 1.000 44.50438 168 PHE D N 1
ATOM 8769 C CA . PHE D 1 168 ? -10.71222 -37.35772 -48.17582 1.000 40.16909 168 PHE D CA 1
ATOM 8770 C C . PHE D 1 168 ? -11.78837 -36.28689 -48.29349 1.000 38.25555 168 PHE D C 1
ATOM 8771 O O . PHE D 1 168 ? -12.85168 -36.38600 -47.67390 1.000 38.15240 168 PHE D O 1
ATOM 8779 N N . VAL D 1 169 ? -11.51780 -35.23067 -49.06283 1.000 43.47499 169 VAL D N 1
ATOM 8780 C CA . VAL D 1 169 ? -12.50223 -34.15565 -49.17268 1.000 42.79332 169 VAL D CA 1
ATOM 8781 C C . VAL D 1 169 ? -13.76759 -34.65507 -49.85867 1.000 39.31651 169 VAL D C 1
ATOM 8782 O O . VAL D 1 169 ? -14.88926 -34.33760 -49.43389 1.000 39.61624 169 VAL D O 1
ATOM 8786 N N . GLY D 1 170 ? -13.61201 -35.44794 -50.92132 1.000 41.44294 170 GLY D N 1
ATOM 8787 C CA . GLY D 1 170 ? -14.76877 -36.10293 -51.50571 1.000 42.00465 170 GLY D CA 1
ATOM 8788 C C . GLY D 1 170 ? -15.53197 -36.91588 -50.48191 1.000 43.04289 170 GLY D C 1
ATOM 8789 O O . GLY D 1 170 ? -16.76796 -36.93845 -50.47933 1.000 43.84905 170 GLY D O 1
ATOM 8790 N N . GLY D 1 171 ? -14.80494 -37.57578 -49.57834 1.000 40.03363 171 GLY D N 1
ATOM 8791 C CA . GLY D 1 171 ? -15.46868 -38.30294 -48.51389 1.000 39.27576 171 GLY D CA 1
ATOM 8792 C C . GLY D 1 171 ? -16.19628 -37.38786 -47.54827 1.000 33.78195 171 GLY D C 1
ATOM 8793 O O . GLY D 1 171 ? -17.30171 -37.70163 -47.10602 1.000 33.43602 171 GLY D O 1
ATOM 8794 N N . VAL D 1 172 ? -15.58298 -36.25057 -47.19607 1.000 34.32933 172 VAL D N 1
ATOM 8795 C CA . VAL D 1 172 ? -16.26321 -35.28499 -46.33083 1.000 32.92156 172 VAL D CA 1
ATOM 8796 C C . VAL D 1 172 ? -17.49325 -34.72533 -47.02863 1.000 37.17402 172 VAL D C 1
ATOM 8797 O O . VAL D 1 172 ? -18.54060 -34.51456 -46.40049 1.000 37.34229 172 VAL D O 1
ATOM 8801 N N . ALA D 1 173 ? -17.38323 -34.47142 -48.33956 1.000 39.04270 173 ALA D N 1
ATOM 8802 C CA . ALA D 1 173 ? -18.55240 -34.08919 -49.12526 1.000 41.98106 173 ALA D CA 1
ATOM 8803 C C . ALA D 1 173 ? -19.66659 -35.11299 -48.95538 1.000 38.83481 173 ALA D C 1
ATOM 8804 O O . ALA D 1 173 ? -20.79307 -34.76587 -48.57943 1.000 36.29168 173 ALA D O 1
ATOM 8806 N N . VAL D 1 174 ? -19.34773 -36.39393 -49.17495 1.000 41.97507 174 VAL D N 1
ATOM 8807 C CA . VAL D 1 174 ? -20.34987 -37.45018 -49.02190 1.000 40.60201 174 VAL D CA 1
ATOM 8808 C C . VAL D 1 174 ? -20.94421 -37.42866 -47.61842 1.000 37.79006 174 VAL D C 1
ATOM 8809 O O . VAL D 1 174 ? -22.16822 -37.44995 -47.43920 1.000 37.59238 174 VAL D O 1
ATOM 8813 N N . PHE D 1 175 ? -20.08973 -37.41712 -46.59596 1.000 41.14188 175 PHE D N 1
ATOM 8814 C CA . PHE D 1 175 ? -20.62157 -37.51991 -45.24040 1.000 35.25411 175 PHE D CA 1
ATOM 8815 C C . PHE D 1 175 ? -21.44981 -36.29259 -44.87966 1.000 37.65720 175 PHE D C 1
ATOM 8816 O O . PHE D 1 175 ? -22.51441 -36.42035 -44.26507 1.000 39.18961 175 PHE D O 1
ATOM 8824 N N . THR D 1 176 ? -20.99663 -35.09533 -45.26165 1.000 35.49208 176 THR D N 1
ATOM 8825 C CA . THR D 1 176 ? -21.67283 -33.89952 -44.77324 1.000 39.98461 176 THR D CA 1
ATOM 8826 C C . THR D 1 176 ? -22.80732 -33.42102 -45.67743 1.000 40.53895 176 THR D C 1
ATOM 8827 O O . THR D 1 176 ? -23.69079 -32.70115 -45.19774 1.000 40.29419 176 THR D O 1
ATOM 8831 N N . ILE D 1 177 ? -22.83316 -33.81999 -46.94974 1.000 36.83215 177 ILE D N 1
ATOM 8832 C CA . ILE D 1 177 ? -23.94373 -33.43197 -47.82040 1.000 40.66046 177 ILE D CA 1
ATOM 8833 C C . ILE D 1 177 ? -24.92354 -34.59297 -47.96821 1.000 42.70785 177 ILE D C 1
ATOM 8834 O O . ILE D 1 177 ? -26.11598 -34.47010 -47.65248 1.000 42.87438 177 ILE D O 1
ATOM 8839 N N . ILE D 1 178 ? -24.41344 -35.73667 -48.42410 1.000 41.10819 178 ILE D N 1
ATOM 8840 C CA . ILE D 1 178 ? -25.26471 -36.87103 -48.77036 1.000 40.61069 178 ILE D CA 1
ATOM 8841 C C . ILE D 1 178 ? -25.78610 -37.58239 -47.52286 1.000 41.66029 178 ILE D C 1
ATOM 8842 O O . ILE D 1 178 ? -26.92265 -38.06390 -47.50695 1.000 44.65128 178 ILE D O 1
ATOM 8847 N N . ILE D 1 179 ? -24.98665 -37.67307 -46.45660 1.000 40.99522 179 ILE D N 1
ATOM 8848 C CA . ILE D 1 179 ? -25.44299 -38.40916 -45.27528 1.000 41.13054 179 ILE D CA 1
ATOM 8849 C C . ILE D 1 179 ? -26.04640 -37.45143 -44.25343 1.000 42.11965 179 ILE D C 1
ATOM 8850 O O . ILE D 1 179 ? -27.26909 -37.39492 -44.10136 1.000 42.43700 179 ILE D O 1
ATOM 8855 N N . GLU D 1 180 ? -25.20448 -36.68815 -43.55013 1.000 38.17404 180 GLU D N 1
ATOM 8856 C CA . GLU D 1 180 ? -25.71442 -35.86803 -42.45316 1.000 44.90279 180 GLU D CA 1
ATOM 8857 C C . GLU D 1 180 ? -26.53424 -34.69042 -42.95847 1.000 42.59802 180 GLU D C 1
ATOM 8858 O O . GLU D 1 180 ? -27.50417 -34.29384 -42.30697 1.000 44.21720 180 GLU D O 1
ATOM 8864 N N . GLY D 1 181 ? -26.16621 -34.12151 -44.10771 1.000 43.76597 181 GLY D N 1
ATOM 8865 C CA . GLY D 1 181 ? -27.00514 -33.10113 -44.71313 1.000 45.14817 181 GLY D CA 1
ATOM 8866 C C . GLY D 1 181 ? -28.42645 -33.57301 -44.95269 1.000 47.81769 181 GLY D C 1
ATOM 8867 O O . GLY D 1 181 ? -29.36467 -32.77169 -44.92364 1.000 45.01965 181 GLY D O 1
ATOM 8868 N N . VAL D 1 182 ? -28.60705 -34.87530 -45.16512 1.000 47.02674 182 VAL D N 1
ATOM 8869 C CA . VAL D 1 182 ? -29.92704 -35.44367 -45.43065 1.000 49.51007 182 VAL D CA 1
ATOM 8870 C C . VAL D 1 182 ? -30.60773 -35.90517 -44.14870 1.000 47.04813 182 VAL D C 1
ATOM 8871 O O . VAL D 1 182 ? -31.80397 -35.68266 -43.96934 1.000 50.38279 182 VAL D O 1
ATOM 8875 N N . LEU D 1 183 ? -29.86932 -36.53185 -43.22988 1.000 49.50766 183 LEU D N 1
ATOM 8876 C CA . LEU D 1 183 ? -30.48213 -37.12500 -42.04522 1.000 46.67062 183 LEU D CA 1
ATOM 8877 C C . LEU D 1 183 ? -30.69873 -36.13003 -40.91436 1.000 49.47775 183 LEU D C 1
ATOM 8878 O O . LEU D 1 183 ? -31.57210 -36.35611 -40.06690 1.000 45.89251 183 LEU D O 1
ATOM 8883 N N . ALA D 1 184 ? -29.92417 -35.04730 -40.87562 1.000 50.67397 184 ALA D N 1
ATOM 8884 C CA . ALA D 1 184 ? -30.01148 -34.12805 -39.74537 1.000 51.08613 184 ALA D CA 1
ATOM 8885 C C . ALA D 1 184 ? -31.38902 -33.49043 -39.57504 1.000 52.86880 184 ALA D C 1
ATOM 8886 O O . ALA D 1 184 ? -31.82908 -33.35999 -38.41881 1.000 54.76436 184 ALA D O 1
ATOM 8888 N N . PRO D 1 185 ? -32.10723 -33.06722 -40.62786 1.000 55.38143 185 PRO D N 1
ATOM 8889 C CA . PRO D 1 185 ? -33.45328 -32.50455 -40.39241 1.000 55.72204 185 PRO D CA 1
ATOM 8890 C C . PRO D 1 185 ? -34.38050 -33.41862 -39.59733 1.000 57.56880 185 PRO D C 1
ATOM 8891 O O . PRO D 1 185 ? -35.03965 -32.95026 -38.65713 1.000 57.74967 185 PRO D O 1
ATOM 8895 N N . ALA D 1 186 ? -34.43781 -34.71436 -39.92759 1.000 51.39893 186 ALA D N 1
ATOM 8896 C CA . ALA D 1 186 ? -35.26908 -35.63221 -39.15234 1.000 56.51904 186 ALA D CA 1
ATOM 8897 C C . ALA D 1 186 ? -34.77040 -35.79766 -37.71840 1.000 58.38819 186 ALA D C 1
ATOM 8898 O O . ALA D 1 186 ? -35.54943 -36.20111 -36.84558 1.000 57.76688 186 ALA D O 1
ATOM 8900 N N . ALA D 1 187 ? -33.49225 -35.50406 -37.45440 1.000 53.87384 187 ALA D N 1
ATOM 8901 C CA . ALA D 1 187 ? -33.01523 -35.47320 -36.07500 1.000 56.64820 187 ALA D CA 1
ATOM 8902 C C . ALA D 1 187 ? -33.64429 -34.31667 -35.30764 1.000 56.65226 187 ALA D C 1
ATOM 8903 O O . ALA D 1 187 ? -34.12493 -34.49722 -34.18333 1.000 53.21671 187 ALA D O 1
ATOM 8905 N N . GLU D 1 188 ? -33.65639 -33.11773 -35.90163 1.000 54.16596 188 GLU D N 1
ATOM 8906 C CA . GLU D 1 188 ? -34.31336 -31.98780 -35.24724 1.000 59.08369 188 GLU D CA 1
ATOM 8907 C C . GLU D 1 188 ? -35.78499 -32.28474 -34.97376 1.000 62.29286 188 GLU D C 1
ATOM 8908 O O . GLU D 1 188 ? -36.29731 -31.97465 -33.89136 1.000 58.79565 188 GLU D O 1
ATOM 8914 N N . LEU D 1 189 ? -36.48081 -32.88662 -35.94702 1.000 63.38105 189 LEU D N 1
ATOM 8915 C CA . LEU D 1 189 ? -37.87405 -33.27515 -35.74312 1.000 64.14808 189 LEU D CA 1
ATOM 8916 C C . LEU D 1 189 ? -38.01119 -34.34162 -34.66139 1.000 66.16823 189 LEU D C 1
ATOM 8917 O O . LEU D 1 189 ? -39.01076 -34.36058 -33.93283 1.000 65.85289 189 LEU D O 1
ATOM 8922 N N . SER D 1 190 ? -37.03345 -35.24659 -34.55367 1.000 64.75049 190 SER D N 1
ATOM 8923 C CA . SER D 1 190 ? -37.06451 -36.23487 -33.48072 1.000 63.93569 190 SER D CA 1
ATOM 8924 C C . SER D 1 190 ? -37.02603 -35.55512 -32.11986 1.000 62.29451 190 SER D C 1
ATOM 8925 O O . SER D 1 190 ? -37.73150 -35.96585 -31.19199 1.000 65.91162 190 SER D O 1
ATOM 8928 N N . GLU D 1 191 ? -36.21391 -34.50360 -31.99036 1.000 60.67820 191 GLU D N 1
ATOM 8929 C CA . GLU D 1 191 ? -36.13072 -33.75884 -30.73754 1.000 61.09452 191 GLU D CA 1
ATOM 8930 C C . GLU D 1 191 ? -37.47982 -33.15251 -30.37234 1.000 64.01214 191 GLU D C 1
ATOM 8931 O O . GLU D 1 191 ? -37.93901 -33.26101 -29.22805 1.000 64.16920 191 GLU D O 1
ATOM 8937 N N . ARG D 1 192 ? -38.13457 -32.51730 -31.34632 1.000 64.84337 192 ARG D N 1
ATOM 8938 C CA . ARG D 1 192 ? -39.43141 -31.89617 -31.09878 1.000 68.74294 192 ARG D CA 1
ATOM 8939 C C . ARG D 1 192 ? -40.49752 -32.93580 -30.75942 1.000 70.33157 192 ARG D C 1
ATOM 8940 O O . ARG D 1 192 ? -41.29810 -32.73549 -29.83656 1.000 72.77109 192 ARG D O 1
ATOM 8948 N N . LYS D 1 193 ? -40.51393 -34.06024 -31.48260 1.000 67.78971 193 LYS D N 1
ATOM 8949 C CA . LYS D 1 193 ? -41.55431 -35.06528 -31.27687 1.000 68.53914 193 LYS D CA 1
ATOM 8950 C C . LYS D 1 193 ? -41.53074 -35.63971 -29.86646 1.000 69.22722 193 LYS D C 1
ATOM 8951 O O . LYS D 1 193 ? -42.58467 -35.98501 -29.32209 1.000 68.03527 193 LYS D O 1
ATOM 8957 N N . TRP D 1 194 ? -40.35192 -35.75498 -29.25783 1.000 66.98062 194 TRP D N 1
ATOM 8958 C CA . TRP D 1 194 ? -40.22129 -36.48525 -28.00736 1.000 67.67418 194 TRP D CA 1
ATOM 8959 C C . TRP D 1 194 ? -40.03523 -35.60437 -26.78335 1.000 65.46310 194 TRP D C 1
ATOM 8960 O O . TRP D 1 194 ? -40.18723 -36.10597 -25.66570 1.000 64.60798 194 TRP D O 1
ATOM 8971 N N . ASN D 1 195 ? -39.71795 -34.31806 -26.95718 1.000 66.49722 195 ASN D N 1
ATOM 8972 C CA . ASN D 1 195 ? -39.25418 -33.50884 -25.83275 1.000 68.89365 195 ASN D CA 1
ATOM 8973 C C . ASN D 1 195 ? -40.22596 -33.54646 -24.65761 1.000 71.05990 195 ASN D C 1
ATOM 8974 O O . ASN D 1 195 ? -39.80355 -33.52297 -23.49466 1.000 71.25054 195 ASN D O 1
ATOM 8979 N N . LEU D 1 196 ? -41.52921 -33.62175 -24.93856 1.000 72.35460 196 LEU D N 1
ATOM 8980 C CA . LEU D 1 196 ? -42.53523 -33.77007 -23.88984 1.000 74.99921 196 LEU D CA 1
ATOM 8981 C C . LEU D 1 196 ? -42.81379 -35.23345 -23.55595 1.000 70.65300 196 LEU D C 1
ATOM 8982 O O . LEU D 1 196 ? -42.78337 -35.62191 -22.38347 1.000 70.22375 196 LEU D O 1
ATOM 8987 N N . LEU D 1 197 ? -43.09109 -36.04652 -24.58098 1.000 69.92696 197 LEU D N 1
ATOM 8988 C CA . LEU D 1 197 ? -43.44339 -37.44877 -24.36752 1.000 73.34229 197 LEU D CA 1
ATOM 8989 C C . LEU D 1 197 ? -42.32504 -38.21468 -23.67340 1.000 72.60939 197 LEU D C 1
ATOM 8990 O O . LEU D 1 197 ? -42.58671 -39.08735 -22.83763 1.000 72.87070 197 LEU D O 1
ATOM 8995 N N . ASP D 1 198 ? -41.07525 -37.91828 -24.02047 1.000 70.88782 198 ASP D N 1
ATOM 8996 C CA . ASP D 1 198 ? -39.91689 -38.64793 -23.50507 1.000 71.34651 198 ASP D CA 1
ATOM 8997 C C . ASP D 1 198 ? -38.81188 -37.64083 -23.22697 1.000 70.24751 198 ASP D C 1
ATOM 8998 O O . ASP D 1 198 ? -37.91440 -37.43534 -24.05446 1.000 68.32183 198 ASP D O 1
ATOM 9003 N N . PRO D 1 199 ? -38.84836 -36.98299 -22.05923 1.000 73.34652 199 PRO D N 1
ATOM 9004 C CA . PRO D 1 199 ? -37.86520 -35.91362 -21.78707 1.000 72.52290 199 PRO D CA 1
ATOM 9005 C C . PRO D 1 199 ? -36.41997 -36.39649 -21.74582 1.000 68.44231 199 PRO D C 1
ATOM 9006 O O . PRO D 1 199 ? -35.51378 -35.63651 -22.11858 1.000 63.62474 199 PRO D O 1
ATOM 9010 N N . ALA D 1 200 ? -36.17759 -37.63287 -21.29781 1.000 65.95676 200 ALA D N 1
ATOM 9011 C CA . ALA D 1 200 ? -34.83242 -38.19513 -21.36369 1.000 63.74275 200 ALA D CA 1
ATOM 9012 C C . ALA D 1 200 ? -34.34201 -38.25209 -22.80474 1.000 59.93320 200 ALA D C 1
ATOM 9013 O O . ALA D 1 200 ? -33.23149 -37.80466 -23.11565 1.000 54.13379 200 ALA D O 1
ATOM 9015 N N . ALA D 1 201 ? -35.17157 -38.78813 -23.70235 1.000 53.95190 201 ALA D N 1
ATOM 9016 C CA . ALA D 1 201 ? -34.80077 -38.85449 -25.11053 1.000 59.77505 201 ALA D CA 1
ATOM 9017 C C . ALA D 1 201 ? -34.69637 -37.46150 -25.72573 1.000 57.64917 201 ALA D C 1
ATOM 9018 O O . ALA D 1 201 ? -33.84435 -37.22266 -26.59062 1.000 55.83431 201 ALA D O 1
ATOM 9020 N N . GLY D 1 202 ? -35.54707 -36.52789 -25.29124 1.000 55.25735 202 GLY D N 1
ATOM 9021 C CA . GLY D 1 202 ? -35.43347 -35.16116 -25.77253 1.000 54.80157 202 GLY D CA 1
ATOM 9022 C C . GLY D 1 202 ? -34.10976 -34.52789 -25.39663 1.000 54.02635 202 GLY D C 1
ATOM 9023 O O . GLY D 1 202 ? -33.53845 -33.75192 -26.16911 1.000 57.01804 202 GLY D O 1
ATOM 9024 N N . ALA D 1 203 ? -33.60254 -34.85677 -24.20516 1.000 51.09687 203 ALA D N 1
ATOM 9025 C CA . ALA D 1 203 ? -32.28407 -34.39035 -23.78733 1.000 54.11311 203 ALA D CA 1
ATOM 9026 C C . ALA D 1 203 ? -31.17799 -35.03007 -24.62094 1.000 50.41963 203 ALA D C 1
ATOM 9027 O O . ALA D 1 203 ? -30.23277 -34.35020 -25.03812 1.000 46.29257 203 ALA D O 1
ATOM 9029 N N . ILE D 1 204 ? -31.27644 -36.33953 -24.86589 1.000 53.58778 204 ILE D N 1
ATOM 9030 C CA . ILE D 1 204 ? -30.29009 -37.01890 -25.69940 1.000 50.24229 204 ILE D CA 1
ATOM 9031 C C . ILE D 1 204 ? -30.24181 -36.38731 -27.08494 1.000 50.47895 204 ILE D C 1
ATOM 9032 O O . ILE D 1 204 ? -29.15886 -36.11573 -27.62329 1.000 44.32677 204 ILE D O 1
ATOM 9037 N N . ALA D 1 205 ? -31.40944 -36.10007 -27.66817 1.000 50.96244 205 ALA D N 1
ATOM 9038 C CA . ALA D 1 205 ? -31.42074 -35.49060 -28.99542 1.000 49.11514 205 ALA D CA 1
ATOM 9039 C C . ALA D 1 205 ? -30.85433 -34.07945 -28.95256 1.000 48.06220 205 ALA D C 1
ATOM 9040 O O . ALA D 1 205 ? -30.17364 -33.64763 -29.89244 1.000 46.17825 205 ALA D O 1
ATOM 9042 N N . ARG D 1 206 ? -31.12071 -33.34958 -27.86750 1.000 45.31910 206 ARG D N 1
ATOM 9043 C CA . ARG D 1 206 ? -30.58074 -32.00120 -27.72894 1.000 49.27916 206 ARG D CA 1
ATOM 9044 C C . ARG D 1 206 ? -29.05489 -32.01550 -27.76602 1.000 46.84855 206 ARG D C 1
ATOM 9045 O O . ARG D 1 206 ? -28.43439 -31.28007 -28.54497 1.000 44.79857 206 ARG D O 1
ATOM 9053 N N . GLY D 1 207 ? -28.43308 -32.86178 -26.93798 1.000 46.59183 207 GLY D N 1
ATOM 9054 C CA . GLY D 1 207 ? -26.98140 -32.96910 -26.95604 1.000 43.31382 207 GLY D CA 1
ATOM 9055 C C . GLY D 1 207 ? -26.43934 -33.36330 -28.31840 1.000 39.70542 207 GLY D C 1
ATOM 9056 O O . GLY D 1 207 ? -25.47880 -32.76550 -28.81410 1.000 37.85305 207 GLY D O 1
ATOM 9057 N N . ALA D 1 208 ? -27.05963 -34.35906 -28.95331 1.000 38.98736 208 ALA D N 1
ATOM 9058 C CA . ALA D 1 208 ? -26.58898 -34.79507 -30.26496 1.000 39.80236 208 ALA D CA 1
ATOM 9059 C C . ALA D 1 208 ? -26.75287 -33.69382 -31.30704 1.000 42.55144 208 ALA D C 1
ATOM 9060 O O . ALA D 1 208 ? -25.89195 -33.52026 -32.17822 1.000 38.42782 208 ALA D O 1
ATOM 9062 N N . ALA D 1 209 ? -27.84102 -32.92035 -31.22340 1.000 44.96432 209 ALA D N 1
ATOM 9063 C CA . ALA D 1 209 ? -28.02658 -31.83894 -32.18570 1.000 40.54274 209 ALA D CA 1
ATOM 9064 C C . ALA D 1 209 ? -26.96475 -30.75910 -32.00547 1.000 40.13225 209 ALA D C 1
ATOM 9065 O O . ALA D 1 209 ? -26.45055 -30.21677 -32.99383 1.000 39.73335 209 ALA D O 1
ATOM 9067 N N . ILE D 1 210 ? -26.59648 -30.45511 -30.75439 1.000 40.74370 210 ILE D N 1
ATOM 9068 C CA . ILE D 1 210 ? -25.51665 -29.49454 -30.51341 1.000 40.56174 210 ILE D CA 1
ATOM 9069 C C . ILE D 1 210 ? -24.22140 -29.97712 -31.16011 1.000 39.70893 210 ILE D C 1
ATOM 9070 O O . ILE D 1 210 ? -23.52374 -29.21104 -31.84113 1.000 40.32695 210 ILE D O 1
ATOM 9075 N N . ASP D 1 211 ? -23.89386 -31.26362 -30.98162 1.000 38.38530 211 ASP D N 1
ATOM 9076 C CA . ASP D 1 211 ? -22.77736 -31.84876 -31.72709 1.000 37.88068 211 ASP D CA 1
ATOM 9077 C C . ASP D 1 211 ? -22.99770 -31.72034 -33.22988 1.000 38.72365 211 ASP D C 1
ATOM 9078 O O . ASP D 1 211 ? -22.06873 -31.39024 -33.98344 1.000 36.41573 211 ASP D O 1
ATOM 9083 N N . GLU D 1 212 ? -24.22507 -31.98969 -33.68915 1.000 37.46583 212 GLU D N 1
ATOM 9084 C CA . GLU D 1 212 ? -24.44572 -32.04641 -35.12523 1.000 35.33171 212 GLU D CA 1
ATOM 9085 C C . GLU D 1 212 ? -24.21793 -30.69027 -35.77557 1.000 37.98423 212 GLU D C 1
ATOM 9086 O O . GLU D 1 212 ? -23.78816 -30.62921 -36.93724 1.000 39.89050 212 GLU D O 1
ATOM 9092 N N . VAL D 1 213 ? -24.45828 -29.59780 -35.04469 1.000 33.51608 213 VAL D N 1
ATOM 9093 C CA . VAL D 1 213 ? -24.17993 -28.27058 -35.59788 1.000 36.08701 213 VAL D CA 1
ATOM 9094 C C . VAL D 1 213 ? -22.70260 -28.14143 -35.92871 1.000 38.88994 213 VAL D C 1
ATOM 9095 O O . VAL D 1 213 ? -22.32098 -27.61768 -36.98807 1.000 34.69553 213 VAL D O 1
ATOM 9099 N N . ARG D 1 214 ? -21.84674 -28.61629 -35.02083 1.000 37.93759 214 ARG D N 1
ATOM 9100 C CA . ARG D 1 214 ? -20.41025 -28.61018 -35.26854 1.000 35.39421 214 ARG D CA 1
ATOM 9101 C C . ARG D 1 214 ? -20.05844 -29.49450 -36.45694 1.000 35.72026 214 ARG D C 1
ATOM 9102 O O . ARG D 1 214 ? -19.28129 -29.09815 -37.33415 1.000 36.44217 214 ARG D O 1
ATOM 9110 N N . HIS D 1 215 ? -20.62986 -30.70025 -36.50938 1.000 35.04270 215 HIS D N 1
ATOM 9111 C CA . HIS D 1 215 ? -20.31701 -31.60166 -37.61323 1.000 38.27675 215 HIS D CA 1
ATOM 9112 C C . HIS D 1 215 ? -20.69217 -30.97281 -38.95230 1.000 37.24240 215 HIS D C 1
ATOM 9113 O O . HIS D 1 215 ? -19.90028 -30.98915 -39.90286 1.000 34.36252 215 HIS D O 1
ATOM 9120 N N . LEU D 1 216 ? -21.88310 -30.37623 -39.03356 1.000 36.53688 216 LEU D N 1
ATOM 9121 C CA . LEU D 1 216 ? -22.36124 -29.86865 -40.31990 1.000 39.08611 216 LEU D CA 1
ATOM 9122 C C . LEU D 1 216 ? -21.57502 -28.64134 -40.76568 1.000 37.90094 216 LEU D C 1
ATOM 9123 O O . LEU D 1 216 ? -21.11897 -28.57310 -41.91768 1.000 38.46072 216 LEU D O 1
ATOM 9128 N N . THR D 1 217 ? -21.36709 -27.67676 -39.85841 1.000 38.30469 217 THR D N 1
ATOM 9129 C CA . THR D 1 217 ? -20.67175 -26.44864 -40.24384 1.000 37.40798 217 THR D CA 1
ATOM 9130 C C . THR D 1 217 ? -19.19197 -26.69916 -40.50795 1.000 40.03502 217 THR D C 1
ATOM 9131 O O . THR D 1 217 ? -18.62366 -26.13688 -41.45790 1.000 38.33639 217 THR D O 1
ATOM 9135 N N . VAL D 1 218 ? -18.54095 -27.52479 -39.67612 1.000 38.93212 218 VAL D N 1
ATOM 9136 C CA . VAL D 1 218 ? -17.13304 -27.83055 -39.92029 1.000 36.38961 218 VAL D CA 1
ATOM 9137 C C . VAL D 1 218 ? -16.98785 -28.58436 -41.23633 1.000 36.31380 218 VAL D C 1
ATOM 9138 O O . VAL D 1 218 ? -16.11081 -28.28041 -42.05700 1.000 38.74187 218 VAL D O 1
ATOM 9142 N N . GLY D 1 219 ? -17.85703 -29.57415 -41.46311 1.000 37.86261 219 GLY D N 1
ATOM 9143 C CA . GLY D 1 219 ? -17.83481 -30.28407 -42.73330 1.000 40.81826 219 GLY D CA 1
ATOM 9144 C C . GLY D 1 219 ? -18.05957 -29.35568 -43.91317 1.000 39.71225 219 GLY D C 1
ATOM 9145 O O . GLY D 1 219 ? -17.43747 -29.50970 -44.96695 1.000 37.43445 219 GLY D O 1
ATOM 9146 N N . SER D 1 220 ? -18.94065 -28.36927 -43.74214 1.000 42.49755 220 SER D N 1
ATOM 9147 C CA . SER D 1 220 ? -19.13123 -27.35772 -44.77286 1.000 39.54877 220 SER D CA 1
ATOM 9148 C C . SER D 1 220 ? -17.85362 -26.55319 -44.99269 1.000 41.58078 220 SER D C 1
ATOM 9149 O O . SER D 1 220 ? -17.44030 -26.32544 -46.13690 1.000 44.00573 220 SER D O 1
ATOM 9152 N N . SER D 1 221 ? -17.20301 -26.12573 -43.90396 1.000 43.38877 221 SER D N 1
ATOM 9153 C CA . SER D 1 221 ? -15.95589 -25.37235 -44.03588 1.000 41.18516 221 SER D CA 1
ATOM 9154 C C . SER D 1 221 ? -14.90162 -26.16794 -44.79016 1.000 42.19570 221 SER D C 1
ATOM 9155 O O . SER D 1 221 ? -14.14546 -25.61059 -45.59583 1.000 43.05756 221 SER D O 1
ATOM 9158 N N . VAL D 1 222 ? -14.82547 -27.46973 -44.53296 1.000 38.62907 222 VAL D N 1
ATOM 9159 C CA . VAL D 1 222 ? -13.81771 -28.28955 -45.19402 1.000 41.39531 222 VAL D CA 1
ATOM 9160 C C . VAL D 1 222 ? -14.07428 -28.31544 -46.69289 1.000 42.17107 222 VAL D C 1
ATOM 9161 O O . VAL D 1 222 ? -13.15735 -28.13765 -47.50370 1.000 43.93999 222 VAL D O 1
ATOM 9165 N N . VAL D 1 223 ? -15.33367 -28.51717 -47.08286 1.000 42.17142 223 VAL D N 1
ATOM 9166 C CA . VAL D 1 223 ? -15.68221 -28.44993 -48.49726 1.000 44.50316 223 VAL D CA 1
ATOM 9167 C C . VAL D 1 223 ? -15.43229 -27.04630 -49.03478 1.000 43.40348 223 VAL D C 1
ATOM 9168 O O . VAL D 1 223 ? -14.86135 -26.87440 -50.12026 1.000 47.65333 223 VAL D O 1
ATOM 9172 N N . ARG D 1 224 ? -15.82580 -26.02495 -48.27042 1.000 42.08948 224 ARG D N 1
ATOM 9173 C CA . ARG D 1 224 ? -15.67350 -24.64507 -48.72533 1.000 47.09890 224 ARG D CA 1
ATOM 9174 C C . ARG D 1 224 ? -14.21777 -24.31533 -49.03119 1.000 47.40921 224 ARG D C 1
ATOM 9175 O O . ARG D 1 224 ? -13.89458 -23.86317 -50.13609 1.000 47.00397 224 ARG D O 1
ATOM 9183 N N . ARG D 1 225 ? -13.31876 -24.54683 -48.06517 1.000 45.13410 225 ARG D N 1
ATOM 9184 C CA . ARG D 1 225 ? -11.91374 -24.19554 -48.26299 1.000 48.72112 225 ARG D CA 1
ATOM 9185 C C . ARG D 1 225 ? -11.29499 -24.98047 -49.41539 1.000 50.89707 225 ARG D C 1
ATOM 9186 O O . ARG D 1 225 ? -10.44751 -24.45095 -50.14618 1.000 49.09279 225 ARG D O 1
ATOM 9194 N N . HIS D 1 226 ? -11.73135 -26.22447 -49.62005 1.000 46.38020 226 HIS D N 1
ATOM 9195 C CA . HIS D 1 226 ? -11.20834 -27.01990 -50.72762 1.000 51.34810 226 HIS D CA 1
ATOM 9196 C C . HIS D 1 226 ? -11.56035 -26.40443 -52.08849 1.000 52.69489 226 HIS D C 1
ATOM 9197 O O . HIS D 1 226 ? -10.71570 -26.34896 -52.99414 1.000 50.37729 226 HIS D O 1
ATOM 9204 N N . LEU D 1 227 ? -12.80189 -25.93684 -52.25377 1.000 53.65296 227 LEU D N 1
ATOM 9205 C CA . LEU D 1 227 ? -13.23557 -25.38184 -53.53347 1.000 54.63764 227 LEU D CA 1
ATOM 9206 C C . LEU D 1 227 ? -12.78681 -23.94149 -53.74875 1.000 55.27642 227 LEU D C 1
ATOM 9207 O O . LEU D 1 227 ? -12.87223 -23.44800 -54.88195 1.000 50.17902 227 LEU D O 1
ATOM 9212 N N . LEU D 1 228 ? -12.33209 -23.26161 -52.69274 1.000 51.17126 228 LEU D N 1
ATOM 9213 C CA . LEU D 1 228 ? -11.97413 -21.84695 -52.75406 1.000 55.75466 228 LEU D CA 1
ATOM 9214 C C . LEU D 1 228 ? -11.08371 -21.53532 -53.95206 1.000 56.35022 228 LEU D C 1
ATOM 9215 O O . LEU D 1 228 ? -9.92124 -21.96041 -54.00311 1.000 54.04410 228 LEU D O 1
ATOM 9220 N N . ARG D 1 229 ? -11.64135 -20.80503 -54.92536 1.000 57.39622 229 ARG D N 1
ATOM 9221 C CA . ARG D 1 229 ? -10.90960 -20.36262 -56.11395 1.000 57.42719 229 ARG D CA 1
ATOM 9222 C C . ARG D 1 229 ? -10.35568 -21.53920 -56.91560 1.000 60.00190 229 ARG D C 1
ATOM 9223 O O . ARG D 1 229 ? -9.30654 -21.42963 -57.55805 1.000 59.98735 229 ARG D O 1
ATOM 9231 N N . ARG D 1 230 ? -11.05444 -22.67404 -56.87556 1.000 58.10046 230 ARG D N 1
ATOM 9232 C CA . ARG D 1 230 ? -10.66985 -23.87911 -57.60472 1.000 57.92542 230 ARG D CA 1
ATOM 9233 C C . ARG D 1 230 ? -11.92525 -24.39615 -58.29079 1.000 60.98651 230 ARG D C 1
ATOM 9234 O O . ARG D 1 230 ? -12.52104 -25.39112 -57.85822 1.000 59.27373 230 ARG D O 1
ATOM 9242 N N . PRO D 1 231 ? -12.37192 -23.73100 -59.35987 1.000 64.29123 231 PRO D N 1
ATOM 9243 C CA . PRO D 1 231 ? -13.58102 -24.20424 -60.05407 1.000 67.67005 231 PRO D CA 1
ATOM 9244 C C . PRO D 1 231 ? -13.39036 -25.53859 -60.75364 1.000 64.70693 231 PRO D C 1
ATOM 9245 O O . PRO D 1 231 ? -14.38955 -26.20931 -61.04675 1.000 64.42738 231 PRO D O 1
ATOM 9249 N N . GLU D 1 232 ? -12.14324 -25.94517 -61.02450 1.000 66.53941 232 GLU D N 1
ATOM 9250 C CA . GLU D 1 232 ? -11.88965 -27.25135 -61.62483 1.000 66.28600 232 GLU D CA 1
ATOM 9251 C C . GLU D 1 232 ? -12.15886 -28.39019 -60.64814 1.000 62.38973 232 GLU D C 1
ATOM 9252 O O . GLU D 1 232 ? -12.34469 -29.53184 -61.08234 1.000 58.43715 232 GLU D O 1
ATOM 9258 N N . ARG D 1 233 ? -12.19124 -28.10325 -59.34412 1.000 61.44475 233 ARG D N 1
ATOM 9259 C CA . ARG D 1 233 ? -12.54932 -29.10945 -58.35458 1.000 58.17059 233 ARG D CA 1
ATOM 9260 C C . ARG D 1 233 ? -14.05506 -29.25673 -58.19340 1.000 57.03537 233 ARG D C 1
ATOM 9261 O O . ARG D 1 233 ? -14.50632 -30.27422 -57.65691 1.000 56.18330 233 ARG D O 1
ATOM 9269 N N . LYS D 1 234 ? -14.83859 -28.27123 -58.64775 1.000 56.00581 234 LYS D N 1
ATOM 9270 C CA . LYS D 1 234 ? -16.29079 -28.34986 -58.50887 1.000 56.39292 234 LYS D CA 1
ATOM 9271 C C . LYS D 1 234 ? -16.86906 -29.52422 -59.28092 1.000 53.89923 234 LYS D C 1
ATOM 9272 O O . LYS D 1 234 ? -17.88058 -30.09917 -58.86132 1.000 56.54518 234 LYS D O 1
ATOM 9278 N N . ALA D 1 235 ? -16.24790 -29.89220 -60.40498 1.000 49.48313 235 ALA D N 1
ATOM 9279 C CA . ALA D 1 235 ? -16.78929 -30.95927 -61.24041 1.000 53.27488 235 ALA D CA 1
ATOM 9280 C C . ALA D 1 235 ? -16.82060 -32.28450 -60.48713 1.000 54.50682 235 ALA D C 1
ATOM 9281 O O . ALA D 1 235 ? -17.86768 -32.93870 -60.39903 1.000 53.21285 235 ALA D O 1
ATOM 9283 N N . ALA D 1 236 ? -15.67703 -32.68967 -59.92531 1.000 52.70578 236 ALA D N 1
ATOM 9284 C CA . ALA D 1 236 ? -15.59864 -33.96395 -59.21322 1.000 54.47441 236 ALA D CA 1
ATOM 9285 C C . ALA D 1 236 ? -16.53689 -34.01264 -58.00898 1.000 48.83138 236 ALA D C 1
ATOM 9286 O O . ALA D 1 236 ? -17.09126 -35.07507 -57.70252 1.000 52.35349 236 ALA D O 1
ATOM 9288 N N . LEU D 1 237 ? -16.72801 -32.88610 -57.31573 1.000 48.11013 237 LEU D N 1
ATOM 9289 C CA . LEU D 1 237 ? -17.63024 -32.87207 -56.16656 1.000 48.42283 237 LEU D CA 1
ATOM 9290 C C . LEU D 1 237 ? -19.08989 -32.95333 -56.59762 1.000 51.69884 237 LEU D C 1
ATOM 9291 O O . LEU D 1 237 ? -19.90571 -33.58763 -55.91802 1.000 50.39792 237 LEU D O 1
ATOM 9296 N N . LEU D 1 238 ? -19.43936 -32.31750 -57.72272 1.000 50.94258 238 LEU D N 1
ATOM 9297 C CA . LEU D 1 238 ? -20.80427 -32.40960 -58.23763 1.000 54.06055 238 LEU D CA 1
ATOM 9298 C C . LEU D 1 238 ? -21.14537 -33.83688 -58.66017 1.000 53.10526 238 LEU D C 1
ATOM 9299 O O . LEU D 1 238 ? -22.28939 -34.27955 -58.49659 1.000 51.21902 238 LEU D O 1
ATOM 9304 N N . ASP D 1 239 ? -20.17105 -34.57045 -59.21315 1.000 51.01262 239 ASP D N 1
ATOM 9305 C CA . ASP D 1 239 ? -20.41467 -35.96514 -59.57372 1.000 54.20208 239 ASP D CA 1
ATOM 9306 C C . ASP D 1 239 ? -20.62496 -36.82716 -58.33627 1.000 53.97737 239 ASP D C 1
ATOM 9307 O O . ASP D 1 239 ? -21.47235 -37.72934 -58.33901 1.000 52.63063 239 ASP D O 1
ATOM 9312 N N . ILE D 1 240 ? -19.85744 -36.56694 -57.27442 1.000 50.15038 240 ILE D N 1
ATOM 9313 C CA . ILE D 1 240 ? -20.12512 -37.19203 -55.98108 1.000 51.40525 240 ILE D CA 1
ATOM 9314 C C . ILE D 1 240 ? -21.55560 -36.90756 -55.53749 1.000 46.46607 240 ILE D C 1
ATOM 9315 O O . ILE D 1 240 ? -22.27746 -37.81016 -55.10588 1.000 47.82136 240 ILE D O 1
ATOM 9320 N N . VAL D 1 241 ? -21.98790 -35.64750 -55.64118 1.000 50.13210 241 VAL D N 1
ATOM 9321 C CA . VAL D 1 241 ? -23.34321 -35.28390 -55.22435 1.000 50.86114 241 VAL D CA 1
ATOM 9322 C C . VAL D 1 241 ? -24.37846 -35.98741 -56.09738 1.000 53.17568 241 VAL D C 1
ATOM 9323 O O . VAL D 1 241 ? -25.40568 -36.48363 -55.60787 1.000 45.72006 241 VAL D O 1
ATOM 9327 N N . ARG D 1 242 ? -24.11217 -36.04275 -57.40518 1.000 52.97016 242 ARG D N 1
ATOM 9328 C CA . ARG D 1 242 ? -24.99451 -36.72002 -58.34864 1.000 54.29053 242 ARG D CA 1
ATOM 9329 C C . ARG D 1 242 ? -25.11756 -38.20452 -58.02334 1.000 53.77230 242 ARG D C 1
ATOM 9330 O O . ARG D 1 242 ? -26.21848 -38.76723 -58.05435 1.000 48.44076 242 ARG D O 1
ATOM 9338 N N . ARG D 1 243 ? -23.99301 -38.85891 -57.71246 1.000 51.47901 243 ARG D N 1
ATOM 9339 C CA . ARG D 1 243 ? -24.04829 -40.26626 -57.33217 1.000 49.64970 243 ARG D CA 1
ATOM 9340 C C . ARG D 1 243 ? -24.81383 -40.46289 -56.03392 1.000 49.74916 243 ARG D C 1
ATOM 9341 O O . ARG D 1 243 ? -25.51678 -41.46782 -55.87888 1.000 47.18079 243 ARG D O 1
ATOM 9349 N N . GLY D 1 244 ? -24.71146 -39.50883 -55.10284 1.000 49.01482 244 GLY D N 1
ATOM 9350 C CA . GLY D 1 244 ? -25.38606 -39.66526 -53.82704 1.000 44.10220 244 GLY D CA 1
ATOM 9351 C C . GLY D 1 244 ? -26.89083 -39.51654 -53.93874 1.000 48.66148 244 GLY D C 1
ATOM 9352 O O . GLY D 1 244 ? -27.64642 -40.25885 -53.30128 1.000 45.66824 244 GLY D O 1
ATOM 9353 N N . ARG D 1 245 ? -27.34783 -38.53889 -54.72761 1.000 50.68809 245 ARG D N 1
ATOM 9354 C CA . ARG D 1 245 ? -28.77304 -38.43098 -55.01783 1.000 49.70004 245 ARG D CA 1
ATOM 9355 C C . ARG D 1 245 ? -29.29783 -39.72633 -55.62329 1.000 47.28744 245 ARG D C 1
ATOM 9356 O O . ARG D 1 245 ? -30.30071 -40.28237 -55.16081 1.000 49.91711 245 ARG D O 1
ATOM 9364 N N . GLU D 1 246 ? -28.61345 -40.22742 -56.65515 1.000 47.09554 246 GLU D N 1
ATOM 9365 C CA . GLU D 1 246 ? -29.02269 -41.47032 -57.30412 1.000 52.71414 246 GLU D CA 1
ATOM 9366 C C . GLU D 1 246 ? -29.09615 -42.63601 -56.31712 1.000 53.01313 246 GLU D C 1
ATOM 9367 O O . GLU D 1 246 ? -29.97778 -43.49590 -56.43842 1.000 52.21050 246 GLU D O 1
ATOM 9373 N N . ILE D 1 247 ? -28.20075 -42.67533 -55.32585 1.000 49.49203 247 ILE D N 1
ATOM 9374 C CA . ILE D 1 247 ? -28.24803 -43.74824 -54.33451 1.000 53.63100 247 ILE D CA 1
ATOM 9375 C C . ILE D 1 247 ? -29.46408 -43.59146 -53.42547 1.000 50.88776 247 ILE D C 1
ATOM 9376 O O . ILE D 1 247 ? -30.15500 -44.57187 -53.11876 1.000 47.55522 247 ILE D O 1
ATOM 9381 N N . TRP D 1 248 ? -29.74772 -42.36552 -52.97618 1.000 48.80115 248 TRP D N 1
ATOM 9382 C CA . TRP D 1 248 ? -30.97443 -42.13388 -52.21112 1.000 52.24620 248 TRP D CA 1
ATOM 9383 C C . TRP D 1 248 ? -32.22488 -42.39361 -53.04827 1.000 52.31862 248 TRP D C 1
ATOM 9384 O O . TRP D 1 248 ? -33.27135 -42.77717 -52.50767 1.000 51.03813 248 TRP D O 1
ATOM 9395 N N . ASP D 1 249 ? -32.14475 -42.16733 -54.36130 1.000 53.13156 249 ASP D N 1
ATOM 9396 C CA . ASP D 1 249 ? -33.29968 -42.42022 -55.21832 1.000 57.47638 249 ASP D CA 1
ATOM 9397 C C . ASP D 1 249 ? -33.67106 -43.89986 -55.21440 1.000 56.29205 249 ASP D C 1
ATOM 9398 O O . ASP D 1 249 ? -34.85696 -44.24930 -55.25326 1.000 54.06383 249 ASP D O 1
ATOM 9403 N N . GLY D 1 250 ? -32.67395 -44.78126 -55.13679 1.000 55.62448 250 GLY D N 1
ATOM 9404 C CA . GLY D 1 250 ? -32.89447 -46.21159 -55.07188 1.000 57.55137 250 GLY D CA 1
ATOM 9405 C C . GLY D 1 250 ? -33.09532 -46.77871 -53.68153 1.000 59.91910 250 GLY D C 1
ATOM 9406 O O . GLY D 1 250 ? -33.11848 -48.00474 -53.52559 1.000 62.31151 250 GLY D O 1
ATOM 9407 N N . ILE D 1 251 ? -33.25424 -45.93373 -52.67071 1.000 56.80182 251 ILE D N 1
ATOM 9408 C CA . ILE D 1 251 ? -33.31675 -46.35584 -51.27768 1.000 58.97601 251 ILE D CA 1
ATOM 9409 C C . ILE D 1 251 ? -34.76746 -46.24132 -50.80907 1.000 61.89393 251 ILE D C 1
ATOM 9410 O O . ILE D 1 251 ? -35.35098 -45.15433 -50.89705 1.000 61.46472 251 ILE D O 1
ATOM 9415 N N . PRO D 1 252 ? -35.36432 -47.31932 -50.28450 1.000 60.12397 252 PRO D N 1
ATOM 9416 C CA . PRO D 1 252 ? -36.72727 -47.21404 -49.74585 1.000 61.99068 252 PRO D CA 1
ATOM 9417 C C . PRO D 1 252 ? -36.75804 -46.43669 -48.44227 1.000 62.19696 252 PRO D C 1
ATOM 9418 O O . PRO D 1 252 ? -37.18920 -46.96104 -47.41062 1.000 63.39138 252 PRO D O 1
ATOM 9422 N N . ASP D 1 253 ? -36.29512 -45.18406 -48.47658 1.000 64.20921 253 ASP D N 1
ATOM 9423 C CA . ASP D 1 253 ? -36.23780 -44.38991 -47.25362 1.000 66.87391 253 ASP D CA 1
ATOM 9424 C C . ASP D 1 253 ? -37.63326 -44.04829 -46.75059 1.000 67.28028 253 ASP D C 1
ATOM 9425 O O . ASP D 1 253 ? -37.87825 -44.06488 -45.53910 1.000 67.38335 253 ASP D O 1
ATOM 9430 N N . ARG D 1 254 ? -38.55591 -43.73524 -47.66790 1.000 70.45517 254 ARG D N 1
ATOM 9431 C CA . ARG D 1 254 ? -39.93707 -43.44028 -47.29078 1.000 71.39635 254 ARG D CA 1
ATOM 9432 C C . ARG D 1 254 ? -40.53163 -44.55377 -46.43572 1.000 67.93560 254 ARG D C 1
ATOM 9433 O O . ARG D 1 254 ? -41.05907 -44.30353 -45.34642 1.000 64.06320 254 ARG D O 1
ATOM 9441 N N . LYS D 1 255 ? -40.44778 -45.79608 -46.92208 1.000 64.66461 255 LYS D N 1
ATOM 9442 C CA . LYS D 1 255 ? -41.10851 -46.91299 -46.25543 1.000 66.08755 255 LYS D CA 1
ATOM 9443 C C . LYS D 1 255 ? -40.72609 -46.99415 -44.78353 1.000 65.55279 255 LYS D C 1
ATOM 9444 O O . LYS D 1 255 ? -41.58947 -47.18028 -43.91684 1.000 63.12544 255 LYS D O 1
ATOM 9450 N N . HIS D 1 256 ? -39.43880 -46.81753 -44.47868 1.000 64.38215 256 HIS D N 1
ATOM 9451 C CA . HIS D 1 256 ? -38.95868 -47.07822 -43.12645 1.000 66.07343 256 HIS D CA 1
ATOM 9452 C C . HIS D 1 256 ? -39.34712 -45.97013 -42.15534 1.000 66.86837 256 HIS D C 1
ATOM 9453 O O . HIS D 1 256 ? -39.71560 -46.25231 -41.00848 1.000 64.99399 256 HIS D O 1
ATOM 9460 N N . VAL D 1 257 ? -39.27851 -44.71049 -42.59303 1.000 66.55730 257 VAL D N 1
ATOM 9461 C CA . VAL D 1 257 ? -39.60118 -43.60482 -41.69776 1.000 68.91874 257 VAL D CA 1
ATOM 9462 C C . VAL D 1 257 ? -41.09355 -43.57824 -41.39523 1.000 70.62092 257 VAL D C 1
ATOM 9463 O O . VAL D 1 257 ? -41.50731 -43.25930 -40.27388 1.000 70.57245 257 VAL D O 1
ATOM 9467 N N . LEU D 1 258 ? -41.92481 -43.92745 -42.37952 1.000 67.91286 258 LEU D N 1
ATOM 9468 C CA . LEU D 1 258 ? -43.36404 -43.93206 -42.15099 1.000 69.52177 258 LEU D CA 1
ATOM 9469 C C . LEU D 1 258 ? -43.78729 -45.07403 -41.23713 1.000 68.85187 258 LEU D C 1
ATOM 9470 O O . LEU D 1 258 ? -44.80323 -44.95713 -40.54634 1.000 70.96648 258 LEU D O 1
ATOM 9475 N N . ARG D 1 259 ? -43.02678 -46.17218 -41.20575 1.000 66.33706 259 ARG D N 1
ATOM 9476 C CA . ARG D 1 259 ? -43.32776 -47.24640 -40.26237 1.000 68.70480 259 ARG D CA 1
ATOM 9477 C C . ARG D 1 259 ? -43.29600 -46.73878 -38.82655 1.000 71.12455 259 ARG D C 1
ATOM 9478 O O . ARG D 1 259 ? -44.22949 -46.97652 -38.05108 1.000 72.91933 259 ARG D O 1
ATOM 9486 N N . ARG D 1 260 ? -42.22582 -46.03336 -38.45106 1.000 70.61095 260 ARG D N 1
ATOM 9487 C CA . ARG D 1 260 ? -42.12488 -45.53722 -37.08438 1.000 73.29624 260 ARG D CA 1
ATOM 9488 C C . ARG D 1 260 ? -42.98814 -44.30779 -36.84765 1.000 73.55822 260 ARG D C 1
ATOM 9489 O O . ARG D 1 260 ? -43.36984 -44.05209 -35.69977 1.000 74.17121 260 ARG D O 1
ATOM 9497 N N . GLU D 1 261 ? -43.30988 -43.54726 -37.89928 1.000 70.58262 261 GLU D N 1
ATOM 9498 C CA . GLU D 1 261 ? -44.26538 -42.45517 -37.73745 1.000 76.72682 261 GLU D CA 1
ATOM 9499 C C . GLU D 1 261 ? -45.67459 -42.97528 -37.46603 1.000 78.25864 261 GLU D C 1
ATOM 9500 O O . GLU D 1 261 ? -46.44824 -42.31816 -36.75844 1.000 77.77227 261 GLU D O 1
ATOM 9506 N N . GLU D 1 262 ? -46.02641 -44.14507 -38.01560 1.000 77.48155 262 GLU D N 1
ATOM 9507 C CA . GLU D 1 262 ? -47.34027 -44.72231 -37.74379 1.000 78.56077 262 GLU D CA 1
ATOM 9508 C C . GLU D 1 262 ? -47.41182 -45.28387 -36.33241 1.000 77.23244 262 GLU D C 1
ATOM 9509 O O . GLU D 1 262 ? -48.43967 -45.15084 -35.65849 1.000 78.21908 262 GLU D O 1
ATOM 9515 N N . LEU D 1 263 ? -46.33703 -45.92708 -35.87096 1.000 76.59024 263 LEU D N 1
ATOM 9516 C CA . LEU D 1 263 ? -46.28661 -46.34164 -34.47385 1.000 76.97665 263 LEU D CA 1
ATOM 9517 C C . LEU D 1 263 ? -46.31222 -45.13227 -33.54833 1.000 75.81516 263 LEU D C 1
ATOM 9518 O O . LEU D 1 263 ? -46.92140 -45.17700 -32.47332 1.000 77.70999 263 LEU D O 1
ATOM 9523 N N . PHE D 1 264 ? -45.66518 -44.03660 -33.95576 1.000 75.01628 264 PHE D N 1
ATOM 9524 C CA . PHE D 1 264 ? -45.68354 -42.82152 -33.14668 1.000 78.13706 264 PHE D CA 1
ATOM 9525 C C . PHE D 1 264 ? -47.06445 -42.17637 -33.14662 1.000 80.29640 264 PHE D C 1
ATOM 9526 O O . PHE D 1 264 ? -47.50308 -41.63860 -32.12198 1.000 81.62996 264 PHE D O 1
ATOM 9534 N N . GLN D 1 265 ? -47.75881 -42.21417 -34.28865 1.000 80.07677 265 GLN D N 1
ATOM 9535 C CA . GLN D 1 265 ? -49.09269 -41.62561 -34.37609 1.000 80.09865 265 GLN D CA 1
ATOM 9536 C C . GLN D 1 265 ? -50.04301 -42.28265 -33.38152 1.000 78.54778 265 GLN D C 1
ATOM 9537 O O . GLN D 1 265 ? -50.71706 -41.60019 -32.60152 1.000 79.71246 265 GLN D O 1
ATOM 9543 N N . ALA D 1 266 ? -50.08982 -43.61544 -33.37777 1.000 77.63039 266 ALA D N 1
ATOM 9544 C CA . ALA D 1 266 ? -50.87910 -44.34006 -32.39040 1.000 82.25581 266 ALA D CA 1
ATOM 9545 C C . ALA D 1 266 ? -50.35054 -44.17270 -30.97266 1.000 84.22386 266 ALA D C 1
ATOM 9546 O O . ALA D 1 266 ? -51.01882 -44.60786 -30.02783 1.000 86.33758 266 ALA D O 1
ATOM 9548 N N . GLY D 1 267 ? -49.17851 -43.56441 -30.80234 1.000 82.04678 267 GLY D N 1
ATOM 9549 C CA . GLY D 1 267 ? -48.59406 -43.38608 -29.49030 1.000 81.30171 267 GLY D CA 1
ATOM 9550 C C . GLY D 1 267 ? -48.94795 -42.05576 -28.86169 1.000 83.80030 267 GLY D C 1
ATOM 9551 O O . GLY D 1 267 ? -49.20074 -41.98180 -27.65558 1.000 85.08355 267 GLY D O 1
ATOM 9552 N N . MET D 1 268 ? -48.96207 -40.99120 -29.66691 1.000 84.61252 268 MET D N 1
ATOM 9553 C CA . MET D 1 268 ? -49.39020 -39.69249 -29.16479 1.000 86.24751 268 MET D CA 1
ATOM 9554 C C . MET D 1 268 ? -50.89772 -39.61706 -28.96384 1.000 89.96079 268 MET D C 1
ATOM 9555 O O . MET D 1 268 ? -51.38319 -38.61467 -28.42571 1.000 91.94542 268 MET D O 1
ATOM 9560 N N . ARG D 1 269 ? -51.64299 -40.64724 -29.38104 1.000 89.53147 269 ARG D N 1
ATOM 9561 C CA . ARG D 1 269 ? -53.07866 -40.68985 -29.11598 1.000 91.32970 269 ARG D CA 1
ATOM 9562 C C . ARG D 1 269 ? -53.35804 -40.89829 -27.63152 1.000 90.86632 269 ARG D C 1
ATOM 9563 O O . ARG D 1 269 ? -54.14322 -40.15771 -27.02872 1.000 89.51950 269 ARG D O 1
ATOM 9571 N N . GLU D 1 270 ? -52.71534 -41.90025 -27.02076 1.000 88.54379 270 GLU D N 1
ATOM 9572 C CA . GLU D 1 270 ? -52.92630 -42.22609 -25.60990 1.000 88.39211 270 GLU D CA 1
ATOM 9573 C C . GLU D 1 270 ? -52.32484 -41.19317 -24.64923 1.000 88.65089 270 GLU D C 1
ATOM 9574 O O . GLU D 1 270 ? -52.29978 -41.46083 -23.43671 1.000 87.49274 270 GLU D O 1
ATOM 9580 N N . HIS D 1 271 ? -51.84299 -40.04155 -25.13383 1.000 89.75181 271 HIS D N 1
ATOM 9581 C CA . HIS D 1 271 ? -51.25471 -39.01840 -24.27600 1.000 89.85125 271 HIS D CA 1
ATOM 9582 C C . HIS D 1 271 ? -51.57712 -37.61874 -24.78066 1.000 91.94312 271 HIS D C 1
ATOM 9583 O O . HIS D 1 271 ? -50.80573 -36.68100 -24.54843 1.000 92.55950 271 HIS D O 1
ATOM 9590 N N . ALA D 1 272 ? -52.70358 -37.46004 -25.48266 1.000 94.19276 272 ALA D N 1
ATOM 9591 C CA . ALA D 1 272 ? -53.09303 -36.14483 -25.97992 1.000 93.35697 272 ALA D CA 1
ATOM 9592 C C . ALA D 1 272 ? -53.42510 -35.17752 -24.85029 1.000 95.82661 272 ALA D C 1
ATOM 9593 O O . ALA D 1 272 ? -53.38776 -33.95976 -25.06584 1.000 94.70509 272 ALA D O 1
ATOM 9595 N N . ASP D 1 273 ? -53.75984 -35.69089 -23.65938 1.000 95.79130 273 ASP D N 1
ATOM 9596 C CA . ASP D 1 273 ? -53.84766 -34.83286 -22.48066 1.000 95.42605 273 ASP D CA 1
ATOM 9597 C C . ASP D 1 273 ? -52.53445 -34.10179 -22.24881 1.000 93.41678 273 ASP D C 1
ATOM 9598 O O . ASP D 1 273 ? -52.51986 -32.89400 -21.98155 1.000 88.97906 273 ASP D O 1
ATOM 9603 N N . LEU D 1 274 ? -51.41985 -34.82612 -22.35751 1.000 94.28342 274 LEU D N 1
ATOM 9604 C CA . LEU D 1 274 ? -50.10427 -34.22529 -22.18021 1.000 91.24836 274 LEU D CA 1
ATOM 9605 C C . LEU D 1 274 ? -49.84502 -33.15051 -23.23158 1.000 92.47654 274 LEU D C 1
ATOM 9606 O O . LEU D 1 274 ? -49.43419 -32.03090 -22.90378 1.000 91.52213 274 LEU D O 1
ATOM 9611 N N . LEU D 1 275 ? -50.08421 -33.47296 -24.50465 1.000 92.11782 275 LEU D N 1
ATOM 9612 C CA . LEU D 1 275 ? -49.79355 -32.55686 -25.60451 1.000 94.15659 275 LEU D CA 1
ATOM 9613 C C . LEU D 1 275 ? -50.80003 -31.41142 -25.64857 1.000 95.10572 275 LEU D C 1
ATOM 9614 O O . LEU D 1 275 ? -51.61671 -31.32138 -26.57210 1.000 94.11149 275 LEU D O 1
ATOM 9619 N N . ALA D 1 276 ? -50.74215 -30.52835 -24.64882 1.000 96.62800 276 ALA D N 1
ATOM 9620 C CA . ALA D 1 276 ? -51.64786 -29.38319 -24.54849 1.000 95.48654 276 ALA D CA 1
ATOM 9621 C C . ALA D 1 276 ? -51.30098 -28.38590 -25.65071 1.000 94.46751 276 ALA D C 1
ATOM 9622 O O . ALA D 1 276 ? -50.66287 -27.35403 -25.42760 1.000 93.64222 276 ALA D O 1
ATOM 9624 N N . GLY D 1 277 ? -51.73277 -28.71048 -26.86952 1.000 95.08650 277 GLY D N 1
ATOM 9625 C CA . GLY D 1 277 ? -51.42662 -27.88514 -28.02404 1.000 96.20975 277 GLY D CA 1
ATOM 9626 C C . GLY D 1 277 ? -49.95048 -27.70665 -28.29649 1.000 98.49739 277 GLY D C 1
ATOM 9627 O O . GLY D 1 277 ? -49.56771 -26.75149 -28.98249 1.000 97.93761 277 GLY D O 1
ATOM 9628 N N . TYR D 1 278 ? -49.10761 -28.60137 -27.77375 1.000 96.44480 278 TYR D N 1
ATOM 9629 C CA . TYR D 1 278 ? -47.66455 -28.47141 -27.93308 1.000 92.34710 278 TYR D CA 1
ATOM 9630 C C . TYR D 1 278 ? -47.29050 -28.41266 -29.40536 1.000 90.45888 278 TYR D C 1
ATOM 9631 O O . TYR D 1 278 ? -47.65197 -29.29736 -30.18635 1.000 90.69923 278 TYR D O 1
ATOM 9640 N N . GLU D 1 279 ? -46.56079 -27.36677 -29.77961 1.000 89.14350 279 GLU D N 1
ATOM 9641 C CA . GLU D 1 279 ? -46.23995 -27.10766 -31.17641 1.000 89.97360 279 GLU D CA 1
ATOM 9642 C C . GLU D 1 279 ? -44.97788 -27.86254 -31.58072 1.000 87.99876 279 GLU D C 1
ATOM 9643 O O . GLU D 1 279 ? -43.91866 -27.70017 -30.96282 1.000 83.20822 279 GLU D O 1
ATOM 9649 N N . VAL D 1 280 ? -45.10002 -28.68773 -32.62256 1.000 87.36063 280 VAL D N 1
ATOM 9650 C CA . VAL D 1 280 ? -43.93612 -29.35523 -33.18987 1.000 86.42425 280 VAL D CA 1
ATOM 9651 C C . VAL D 1 280 ? -43.08096 -28.36254 -33.97384 1.000 86.09135 280 VAL D C 1
ATOM 9652 O O . VAL D 1 280 ? -41.85125 -28.49551 -34.02142 1.000 83.63236 280 VAL D O 1
ATOM 9656 N N . TRP D 1 281 ? -43.70130 -27.35106 -34.57871 1.000 85.73828 281 TRP D N 1
ATOM 9657 C CA . TRP D 1 281 ? -42.98723 -26.26094 -35.23147 1.000 84.92628 281 TRP D CA 1
ATOM 9658 C C . TRP D 1 281 ? -43.93393 -25.06687 -35.32826 1.000 88.88251 281 TRP D C 1
ATOM 9659 O O . TRP D 1 281 ? -45.14867 -25.22908 -35.15876 1.000 87.59361 281 TRP D O 1
ATOM 9670 N N . PRO D 1 282 ? -43.39820 -23.83100 -35.57468 1.000 92.15346 282 PRO D N 1
ATOM 9671 C CA . PRO D 1 282 ? -44.23801 -22.61990 -35.49155 1.000 90.49957 282 PRO D CA 1
ATOM 9672 C C . PRO D 1 282 ? -45.57677 -22.69756 -36.21374 1.000 90.79350 282 PRO D C 1
ATOM 9673 O O . PRO D 1 282 ? -45.63685 -22.86197 -37.43767 1.000 88.54113 282 PRO D O 1
ATOM 9677 N N . GLY D 1 283 ? -46.65594 -22.57040 -35.44694 1.000 90.44742 283 GLY D N 1
ATOM 9678 C CA . GLY D 1 283 ? -47.99408 -22.59907 -36.00464 1.000 90.65484 283 GLY D CA 1
ATOM 9679 C C . GLY D 1 283 ? -48.52527 -23.98433 -36.29656 1.000 92.11589 283 GLY D C 1
ATOM 9680 O O . GLY D 1 283 ? -49.21320 -24.17961 -37.30713 1.000 93.89881 283 GLY D O 1
ATOM 9681 N N . GLN D 1 284 ? -48.23398 -24.95820 -35.43514 1.000 91.30968 284 GLN D N 1
ATOM 9682 C CA . GLN D 1 284 ? -48.62510 -26.33654 -35.70352 1.000 90.64987 284 GLN D CA 1
ATOM 9683 C C . GLN D 1 284 ? -48.55397 -27.17437 -34.43515 1.000 90.74614 284 GLN D C 1
ATOM 9684 O O . GLN D 1 284 ? -47.49171 -27.72307 -34.11568 1.000 90.26618 284 GLN D O 1
ATOM 9690 N N . PRO D 1 285 ? -49.64535 -27.28249 -33.67911 1.000 94.12897 285 PRO D N 1
ATOM 9691 C CA . PRO D 1 285 ? -49.66040 -28.22076 -32.55122 1.000 92.54076 285 PRO D CA 1
ATOM 9692 C C . PRO D 1 285 ? -49.36626 -29.63754 -33.02223 1.000 90.55310 285 PRO D C 1
ATOM 9693 O O . PRO D 1 285 ? -49.83742 -30.07565 -34.07448 1.000 89.61415 285 PRO D O 1
ATOM 9697 N N . LEU D 1 286 ? -48.56176 -30.34782 -32.22805 1.000 89.91969 286 LEU D N 1
ATOM 9698 C CA . LEU D 1 286 ? -48.06038 -31.65312 -32.64306 1.000 89.57572 286 LEU D CA 1
ATOM 9699 C C . LEU D 1 286 ? -49.17373 -32.68691 -32.75302 1.000 88.88792 286 LEU D C 1
ATOM 9700 O O . LEU D 1 286 ? -49.08709 -33.59715 -33.58676 1.000 88.15278 286 LEU D O 1
ATOM 9705 N N . LEU D 1 287 ? -50.22469 -32.56135 -31.93587 1.000 87.91800 287 LEU D N 1
ATOM 9706 C CA . LEU D 1 287 ? -51.29440 -33.55440 -31.94946 1.000 88.41468 287 LEU D CA 1
ATOM 9707 C C . LEU D 1 287 ? -51.97564 -33.63133 -33.31197 1.000 87.69128 287 LEU D C 1
ATOM 9708 O O . LEU D 1 287 ? -52.46662 -34.69801 -33.70031 1.000 88.07689 287 LEU D O 1
ATOM 9713 N N . SER D 1 288 ? -51.98545 -32.52734 -34.06327 1.000 87.22494 288 SER D N 1
ATOM 9714 C CA . SER D 1 288 ? -52.71194 -32.43142 -35.32452 1.000 87.74443 288 SER D CA 1
ATOM 9715 C C . SER D 1 288 ? -51.84860 -32.74151 -36.54817 1.000 88.91006 288 SER D C 1
ATOM 9716 O O . SER D 1 288 ? -52.15392 -32.25605 -37.64719 1.000 87.67987 288 SER D O 1
ATOM 9719 N N . THR D 1 289 ? -50.78962 -33.53846 -36.40304 1.000 86.99839 289 THR D N 1
ATOM 9720 C CA . THR D 1 289 ? -49.91133 -33.86943 -37.51798 1.000 84.73081 289 THR D CA 1
ATOM 9721 C C . THR D 1 289 ? -50.10003 -35.32139 -37.93897 1.000 79.79358 289 THR D C 1
ATOM 9722 O O . THR D 1 289 ? -50.39783 -36.19173 -37.11611 1.000 79.75238 289 THR D O 1
ATOM 9726 N N . THR D 1 290 ? -49.91860 -35.57214 -39.23575 1.000 78.05125 290 THR D N 1
ATOM 9727 C CA . THR D 1 290 ? -49.95991 -36.91432 -39.79058 1.000 79.09352 290 THR D CA 1
ATOM 9728 C C . THR D 1 290 ? -48.55241 -37.41759 -40.05610 1.000 79.15413 290 THR D C 1
ATOM 9729 O O . THR D 1 290 ? -47.61910 -36.62655 -40.22777 1.000 77.08425 290 THR D O 1
ATOM 9733 N N . PRO D 1 291 ? -48.36162 -38.73914 -40.08456 1.000 77.71593 291 PRO D N 1
ATOM 9734 C CA . PRO D 1 291 ? -47.07846 -39.28053 -40.55280 1.000 77.48042 291 PRO D CA 1
ATOM 9735 C C . PRO D 1 291 ? -46.64619 -38.70902 -41.88631 1.000 80.04321 291 PRO D C 1
ATOM 9736 O O . PRO D 1 291 ? -45.44273 -38.53031 -42.11791 1.000 79.28432 291 PRO D O 1
ATOM 9740 N N . GLU D 1 292 ? -47.59962 -38.39177 -42.76616 1.000 79.39471 292 GLU D N 1
ATOM 9741 C CA . GLU D 1 292 ? -47.25051 -37.82669 -44.06361 1.000 78.72187 292 GLU D CA 1
ATOM 9742 C C . GLU D 1 292 ? -46.78865 -36.37827 -43.94986 1.000 75.69506 292 GLU D C 1
ATOM 9743 O O . GLU D 1 292 ? -45.93127 -35.94483 -44.72770 1.000 73.23232 292 GLU D O 1
ATOM 9749 N N . GLN D 1 293 ? -47.33000 -35.62373 -42.98683 1.000 77.20617 293 GLN D N 1
ATOM 9750 C CA . GLN D 1 293 ? -47.02860 -34.19805 -42.87742 1.000 76.44026 293 GLN D CA 1
ATOM 9751 C C . GLN D 1 293 ? -45.67367 -33.94485 -42.22144 1.000 76.55774 293 GLN D C 1
ATOM 9752 O O . GLN D 1 293 ? -44.93050 -33.05294 -42.65020 1.000 71.14441 293 GLN D O 1
ATOM 9758 N N . ARG D 1 294 ? -45.34563 -34.70287 -41.17124 1.000 76.84144 294 ARG D N 1
ATOM 9759 C CA . ARG D 1 294 ? -44.04081 -34.55755 -40.53227 1.000 75.61872 294 ARG D CA 1
ATOM 9760 C C . ARG D 1 294 ? -42.91783 -34.99681 -41.46364 1.000 73.47662 294 ARG D C 1
ATOM 9761 O O . ARG D 1 294 ? -41.84059 -34.38946 -41.47464 1.000 72.32418 294 ARG D O 1
ATOM 9769 N N . TYR D 1 295 ? -43.15513 -36.04359 -42.25785 1.000 72.51407 295 TYR D N 1
ATOM 9770 C CA . TYR D 1 295 ? -42.16978 -36.47008 -43.24669 1.000 72.23882 295 TYR D CA 1
ATOM 9771 C C . TYR D 1 295 ? -41.87748 -35.35947 -44.25114 1.000 72.72613 295 TYR D C 1
ATOM 9772 O O . TYR D 1 295 ? -40.71312 -35.06688 -44.55054 1.000 69.25521 295 TYR D O 1
ATOM 9781 N N . ALA D 1 296 ? -42.92841 -34.72045 -44.77535 1.000 72.89960 296 ALA D N 1
ATOM 9782 C CA . ALA D 1 296 ? -42.74358 -33.69473 -45.79735 1.000 71.04488 296 ALA D CA 1
ATOM 9783 C C . ALA D 1 296 ? -42.10068 -32.43077 -45.23451 1.000 69.58785 296 ALA D C 1
ATOM 9784 O O . ALA D 1 296 ? -41.30716 -31.78250 -45.92976 1.000 64.99892 296 ALA D O 1
ATOM 9786 N N . MET D 1 297 ? -42.42355 -32.05409 -43.99225 1.000 69.51410 297 MET D N 1
ATOM 9787 C CA . MET D 1 297 ? -41.75466 -30.89364 -43.40942 1.000 71.26362 297 MET D CA 1
ATOM 9788 C C . MET D 1 297 ? -40.26335 -31.15150 -43.22542 1.000 67.60865 297 MET D C 1
ATOM 9789 O O . MET D 1 297 ? -39.45206 -30.22858 -43.37258 1.000 65.38840 297 MET D O 1
ATOM 9794 N N . ALA D 1 298 ? -39.88281 -32.39692 -42.92712 1.000 66.62168 298 ALA D N 1
ATOM 9795 C CA . ALA D 1 298 ? -38.46560 -32.72823 -42.84903 1.000 64.52256 298 ALA D CA 1
ATOM 9796 C C . ALA D 1 298 ? -37.79639 -32.62336 -44.21258 1.000 63.74368 298 ALA D C 1
ATOM 9797 O O . ALA D 1 298 ? -36.62419 -32.23816 -44.29435 1.000 61.82412 298 ALA D O 1
ATOM 9799 N N . GLU D 1 299 ? -38.52650 -32.93896 -45.29022 1.000 64.01925 299 GLU D N 1
ATOM 9800 C CA . GLU D 1 299 ? -37.97408 -32.78780 -46.63527 1.000 64.49767 299 GLU D CA 1
ATOM 9801 C C . GLU D 1 299 ? -37.80756 -31.31816 -47.00840 1.000 62.65084 299 GLU D C 1
ATOM 9802 O O . GLU D 1 299 ? -36.82038 -30.94426 -47.65515 1.000 55.26259 299 GLU D O 1
ATOM 9808 N N . GLN D 1 300 ? -38.76045 -30.46573 -46.62253 1.000 65.83857 300 GLN D N 1
ATOM 9809 C CA . GLN D 1 300 ? -38.56329 -29.03965 -46.85887 1.000 67.37810 300 GLN D CA 1
ATOM 9810 C C . GLN D 1 300 ? -37.42971 -28.50422 -45.99278 1.000 64.88138 300 GLN D C 1
ATOM 9811 O O . GLN D 1 300 ? -36.65172 -27.65216 -46.43977 1.000 64.66483 300 GLN D O 1
ATOM 9817 N N . TRP D 1 301 ? -37.30782 -29.00601 -44.75779 1.000 62.84971 301 TRP D N 1
ATOM 9818 C CA . TRP D 1 301 ? -36.15950 -28.64646 -43.92963 1.000 62.72693 301 TRP D CA 1
ATOM 9819 C C . TRP D 1 301 ? -34.85365 -29.02861 -44.61645 1.000 61.17741 301 TRP D C 1
ATOM 9820 O O . TRP D 1 301 ? -33.90629 -28.23278 -44.65272 1.000 60.56120 301 TRP D O 1
ATOM 9831 N N . THR D 1 302 ? -34.79593 -30.23377 -45.19417 1.000 59.98279 302 THR D N 1
ATOM 9832 C CA . THR D 1 302 ? -33.60766 -30.64388 -45.93722 1.000 59.92829 302 THR D CA 1
ATOM 9833 C C . THR D 1 302 ? -33.30066 -29.66886 -47.07147 1.000 60.28509 302 THR D C 1
ATOM 9834 O O . THR D 1 302 ? -32.14553 -29.26917 -47.25733 1.000 56.11332 302 THR D O 1
ATOM 9838 N N . ASP D 1 303 ? -34.32716 -29.24946 -47.82155 1.000 60.61517 303 ASP D N 1
ATOM 9839 C CA . ASP D 1 303 ? -34.10501 -28.32333 -48.93136 1.000 60.33262 303 ASP D CA 1
ATOM 9840 C C . ASP D 1 303 ? -33.60515 -26.97136 -48.44098 1.000 58.22318 303 ASP D C 1
ATOM 9841 O O . ASP D 1 303 ? -32.69916 -26.37986 -49.04417 1.000 55.58941 303 ASP D O 1
ATOM 9846 N N . ARG D 1 304 ? -34.18619 -26.46255 -47.35142 1.000 60.28922 304 ARG D N 1
ATOM 9847 C CA . ARG D 1 304 ? -33.82606 -25.12717 -46.88573 1.000 62.46920 304 ARG D CA 1
ATOM 9848 C C . ARG D 1 304 ? -32.41573 -25.10140 -46.30588 1.000 60.48477 304 ARG D C 1
ATOM 9849 O O . ARG D 1 304 ? -31.63949 -24.18031 -46.59166 1.000 53.61875 304 ARG D O 1
ATOM 9857 N N . MET D 1 305 ? -32.05429 -26.10796 -45.50604 1.000 59.57570 305 MET D N 1
ATOM 9858 C CA . MET D 1 305 ? -30.68647 -26.16053 -45.00216 1.000 54.76580 305 MET D CA 1
ATOM 9859 C C . MET D 1 305 ? -29.69194 -26.39369 -46.13217 1.000 51.86922 305 MET D C 1
ATOM 9860 O O . MET D 1 305 ? -28.65092 -25.72817 -46.19741 1.000 50.57498 305 MET D O 1
ATOM 9865 N N . ALA D 1 306 ? -30.00346 -27.32194 -47.03969 1.000 51.09696 306 ALA D N 1
ATOM 9866 C CA . ALA D 1 306 ? -29.05182 -27.69430 -48.08478 1.000 53.89882 306 ALA D CA 1
ATOM 9867 C C . ALA D 1 306 ? -28.68177 -26.49879 -48.95595 1.000 53.84261 306 ALA D C 1
ATOM 9868 O O . ALA D 1 306 ? -27.50310 -26.28215 -49.26167 1.000 52.27673 306 ALA D O 1
ATOM 9870 N N . ALA D 1 307 ? -29.68150 -25.70922 -49.36756 1.000 58.01882 307 ALA D N 1
ATOM 9871 C CA . ALA D 1 307 ? -29.41157 -24.55115 -50.21904 1.000 57.46222 307 ALA D CA 1
ATOM 9872 C C . ALA D 1 307 ? -28.53760 -23.52784 -49.50049 1.000 55.51980 307 ALA D C 1
ATOM 9873 O O . ALA D 1 307 ? -27.64443 -22.92529 -50.11195 1.000 53.38851 307 ALA D O 1
ATOM 9875 N N . ALA D 1 308 ? -28.77742 -23.32369 -48.20048 1.000 50.68525 308 ALA D N 1
ATOM 9876 C CA . ALA D 1 308 ? -27.92363 -22.44129 -47.41041 1.000 53.17604 308 ALA D CA 1
ATOM 9877 C C . ALA D 1 308 ? -26.50508 -22.99733 -47.30441 1.000 53.82966 308 ALA D C 1
ATOM 9878 O O . ALA D 1 308 ? -25.52434 -22.29203 -47.57664 1.000 49.99399 308 ALA D O 1
ATOM 9880 N N . ARG D 1 309 ? -26.37736 -24.26996 -46.91218 1.000 47.72654 309 ARG D N 1
ATOM 9881 C CA . ARG D 1 309 ? -25.05181 -24.84939 -46.73059 1.000 46.58769 309 ARG D CA 1
ATOM 9882 C C . ARG D 1 309 ? -24.30947 -24.94822 -48.05597 1.000 48.76345 309 ARG D C 1
ATOM 9883 O O . ARG D 1 309 ? -23.10733 -24.65888 -48.12579 1.000 46.01508 309 ARG D O 1
ATOM 9891 N N . LEU D 1 310 ? -25.00873 -25.35357 -49.12105 1.000 49.66779 310 LEU D N 1
ATOM 9892 C CA . LEU D 1 310 ? -24.34065 -25.56426 -50.40109 1.000 46.62740 310 LEU D CA 1
ATOM 9893 C C . LE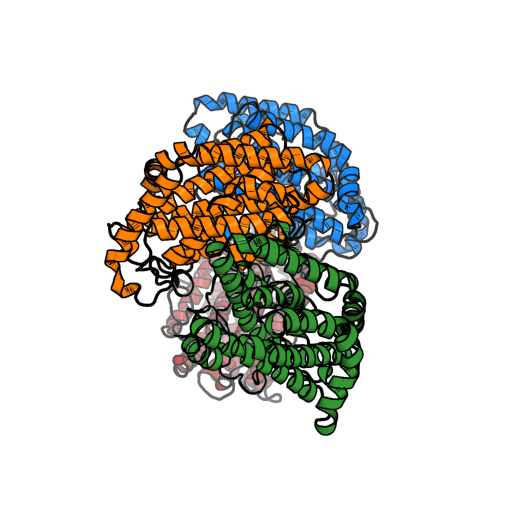U D 1 310 ? -23.83021 -24.26063 -51.00549 1.000 49.65328 310 LEU D C 1
ATOM 9894 O O . LEU D 1 310 ? -22.80756 -24.26749 -51.70242 1.000 46.15747 310 LEU D O 1
ATOM 9899 N N . VAL D 1 311 ? -24.51643 -23.13830 -50.76630 1.000 51.08945 311 VAL D N 1
ATOM 9900 C CA . VAL D 1 311 ? -23.95266 -21.87835 -51.24300 1.000 54.59141 311 VAL D CA 1
ATOM 9901 C C . VAL D 1 311 ? -22.78242 -21.46443 -50.36475 1.000 49.61318 311 VAL D C 1
ATOM 9902 O O . VAL D 1 311 ? -21.81177 -20.88279 -50.85950 1.000 52.56715 311 VAL D O 1
ATOM 9906 N N . HIS D 1 312 ? -22.83218 -21.77401 -49.06546 1.000 51.61689 312 HIS D N 1
ATOM 9907 C CA . HIS D 1 312 ? -21.67870 -21.49985 -48.21596 1.000 51.51293 312 HIS D CA 1
ATOM 9908 C C . HIS D 1 312 ? -20.45805 -22.29835 -48.66945 1.000 52.03820 312 HIS D C 1
ATOM 9909 O O . HIS D 1 312 ? -19.33448 -21.78409 -48.66100 1.000 55.49570 312 HIS D O 1
ATOM 9916 N N . MET D 1 313 ? -20.65698 -23.55155 -49.08764 1.000 49.43634 313 MET D N 1
ATOM 9917 C CA . MET D 1 313 ? -19.54079 -24.35520 -49.57723 1.000 51.14752 313 MET D CA 1
ATOM 9918 C C . MET D 1 313 ? -19.03650 -23.90106 -50.93795 1.000 52.87030 313 MET D C 1
ATOM 9919 O O . MET D 1 313 ? -17.98760 -24.38663 -51.38352 1.000 50.92598 313 MET D O 1
ATOM 9924 N N . GLY D 1 314 ? -19.75223 -22.99750 -51.60515 1.000 51.21284 314 GLY D N 1
ATOM 9925 C CA . GLY D 1 314 ? -19.41592 -22.65788 -52.97020 1.000 52.60109 314 GLY D CA 1
ATOM 9926 C C . GLY D 1 314 ? -19.84737 -23.70393 -53.96911 1.000 51.93372 314 GLY D C 1
ATOM 9927 O O . GLY D 1 314 ? -19.15410 -23.92412 -54.96863 1.000 56.34038 314 GLY D O 1
ATOM 9928 N N . LEU D 1 315 ? -20.97569 -24.36524 -53.72733 1.000 51.88814 315 LEU D N 1
ATOM 9929 C CA . LEU D 1 315 ? -21.48705 -25.40328 -54.62394 1.000 55.17396 315 LEU D CA 1
ATOM 9930 C C . LEU D 1 315 ? -22.98105 -25.19828 -54.88785 1.000 57.79911 315 LEU D C 1
ATOM 9931 O O . LEU D 1 315 ? -23.80634 -26.06798 -54.58338 1.000 54.01689 315 LEU D O 1
ATOM 9936 N N . PRO D 1 316 ? -23.36731 -24.05403 -55.47533 1.000 56.51819 316 PRO D N 1
ATOM 9937 C CA . PRO D 1 316 ? -24.80360 -23.81976 -55.70918 1.000 56.52757 316 PRO D CA 1
ATOM 9938 C C . PRO D 1 316 ? -25.41824 -24.77937 -56.71191 1.000 53.32040 316 PRO D C 1
ATOM 9939 O O . PRO D 1 316 ? -26.61710 -25.05861 -56.61864 1.000 53.73718 316 PRO D O 1
ATOM 9943 N N . GLU D 1 317 ? -24.63526 -25.30014 -57.66186 1.000 54.92820 317 GLU D N 1
ATOM 9944 C CA . GLU D 1 317 ? -25.18052 -26.22105 -58.65561 1.000 56.86645 317 GLU D CA 1
ATOM 9945 C C . GLU D 1 317 ? -25.75334 -27.48147 -58.01139 1.000 60.78545 317 GLU D C 1
ATOM 9946 O O . GLU D 1 317 ? -26.69516 -28.08148 -58.54914 1.000 57.55954 317 GLU D O 1
ATOM 9952 N N . ALA D 1 318 ? -25.20111 -27.90026 -56.86605 1.000 58.64566 318 ALA D N 1
ATOM 9953 C CA . ALA D 1 318 ? -25.69194 -29.09682 -56.19225 1.000 55.83021 318 ALA D CA 1
ATOM 9954 C C . ALA D 1 318 ? -27.06446 -28.88525 -55.57148 1.000 55.24000 318 ALA D C 1
ATOM 9955 O O . ALA D 1 318 ? -27.73893 -29.86920 -55.24513 1.000 55.16255 318 ALA D O 1
ATOM 9957 N N . ILE D 1 319 ? -27.49171 -27.63041 -55.40702 1.000 54.56036 319 ILE D N 1
ATOM 9958 C CA . ILE D 1 319 ? -28.77645 -27.35812 -54.76651 1.000 57.30535 319 ILE D CA 1
ATOM 9959 C C . ILE D 1 319 ? -29.90287 -28.01541 -55.54863 1.000 60.19637 319 ILE D C 1
ATOM 9960 O O . ILE D 1 319 ? -30.79078 -28.66644 -54.97963 1.000 57.79669 319 ILE D O 1
ATOM 9965 N N . ASP D 1 320 ? -29.87061 -27.86639 -56.87329 1.000 61.71573 320 ASP D N 1
ATOM 9966 C CA . ASP D 1 320 ? -30.90300 -28.47075 -57.70419 1.000 62.72792 320 ASP D CA 1
ATOM 9967 C C . ASP D 1 320 ? -30.75533 -29.98455 -57.75890 1.000 59.86598 320 ASP D C 1
ATOM 9968 O O . ASP D 1 320 ? -31.75921 -30.70594 -57.73336 1.000 60.18579 320 ASP D O 1
ATOM 9973 N N . LEU D 1 321 ? -29.51313 -30.48363 -57.81907 1.000 59.18471 321 LEU D N 1
ATOM 9974 C CA . LEU D 1 321 ? -29.28566 -31.92751 -57.85821 1.000 57.63723 321 LEU D CA 1
ATOM 9975 C C . LEU D 1 321 ? -29.89320 -32.63720 -56.65034 1.000 56.20675 321 LEU D C 1
ATOM 9976 O O . LEU D 1 321 ? -30.26513 -33.81103 -56.74567 1.000 57.55890 321 LEU D O 1
ATOM 9981 N N . LEU D 1 322 ? -30.01698 -31.95346 -55.51437 1.000 56.53576 322 LEU D N 1
ATOM 9982 C CA . LEU D 1 322 ? -30.46326 -32.60117 -54.28712 1.000 57.85619 322 LEU D CA 1
ATOM 9983 C C . LEU D 1 322 ? -31.84024 -32.15315 -53.81617 1.000 56.58699 322 LEU D C 1
ATOM 9984 O O . LEU D 1 322 ? -32.38579 -32.76843 -52.89232 1.000 53.50224 322 LEU D O 1
ATOM 9989 N N . ARG D 1 323 ? -32.40712 -31.10592 -54.41793 1.000 59.40840 323 ARG D N 1
ATOM 9990 C CA . ARG D 1 323 ? -33.72421 -30.61185 -54.03327 1.000 60.77245 323 ARG D CA 1
ATOM 9991 C C . ARG D 1 323 ? -34.74834 -31.74202 -53.99963 1.000 57.84872 323 ARG D C 1
ATOM 9992 O O . ARG D 1 323 ? -34.75738 -32.61998 -54.86621 1.000 56.92805 323 ARG D O 1
ATOM 10000 N N . LEU D 1 324 ? -35.61105 -31.71633 -52.97705 1.000 59.79436 324 LEU D N 1
ATOM 10001 C CA . LEU D 1 324 ? -36.59581 -32.76652 -52.74416 1.000 63.23093 324 LEU D CA 1
ATOM 10002 C C . LEU D 1 324 ? -38.03592 -32.34567 -53.00108 1.000 64.93723 324 LEU D C 1
ATOM 10003 O O . LEU D 1 324 ? -38.86898 -33.21609 -53.27552 1.000 68.22270 324 LEU D O 1
ATOM 10008 N N . THR D 1 325 ? -38.35205 -31.05451 -52.91347 1.000 62.34136 325 THR D N 1
ATOM 10009 C CA . THR D 1 325 ? -39.74280 -30.60337 -52.97284 1.000 67.60504 325 THR D CA 1
ATOM 10010 C C . THR D 1 325 ? -40.03032 -29.67578 -54.15530 1.000 64.28167 325 THR D C 1
ATOM 10011 O O . THR D 1 325 ? -39.11748 -29.15696 -54.79794 1.000 62.92322 325 THR D O 1
#

InterPro domains:
  IPR009078 Ferritin-like superfamily [SSF47240] (61-242)
  IPR012348 Ribonucleotide reductase-like [G3DSA:1.10.620.20] (74-275)

Radius of gyration: 36.67 Å; Cα contacts (8 Å, |Δi|>4): 1949; chains: 4; bounding box: 75×92×106 Å

Solvent-accessible surface area: 48255 Å² total; per-residue (Å²): 164,84,28,69,32,1,5,58,80,72,8,23,21,2,21,105,0,7,77,100,62,82,16,24,4,92,99,0,33,0,0,21,1,1,81,0,0,0,46,11,0,2,59,62,22,6,51,48,3,35,41,152,71,25,58,24,27,129,44,0,112,58,133,18,32,3,37,58,2,1,20,30,6,7,1,14,49,4,24,16,33,12,53,6,0,55,9,0,1,14,0,0,14,60,4,82,68,34,43,29,4,8,0,6,1,0,4,1,1,0,2,2,3,5,2,0,0,14,17,55,3,1,62,33,0,38,15,72,83,135,96,9,94,49,18,9,43,110,59,0,20,56,34,50,138,50,0,4,62,41,0,12,83,8,0,36,49,1,0,110,91,111,47,42,20,22,2,0,2,0,0,8,4,8,0,10,15,8,32,50,2,0,25,28,13,6,10,25,77,4,3,64,61,0,0,17,0,7,0,7,3,15,36,4,12,4,2,0,20,1,3,2,0,4,0,3,5,0,11,0,90,79,38,16,117,194,113,89,114,82,64,73,33,5,38,61,13,0,92,70,0,54,96,50,30,98,69,16,48,28,122,78,16,20,27,105,33,1,88,55,1,46,41,0,3,196,98,36,35,128,75,3,56,42,55,64,0,27,116,67,33,45,0,59,77,1,63,7,78,65,0,30,57,39,11,39,64,14,10,9,120,1,22,30,34,9,1,92,51,1,29,0,64,87,0,28,121,64,18,104,56,82,165,164,81,19,66,9,1,8,59,135,69,8,14,22,2,10,34,0,2,6,16,17,35,2,39,9,91,63,1,31,0,0,19,0,0,81,0,0,0,43,4,1,2,54,64,23,6,49,49,3,34,42,150,94,31,70,13,25,113,48,0,102,48,133,19,27,3,41,58,2,1,20,31,6,7,1,14,48,3,23,14,33,9,41,6,0,59,10,0,1,20,0,0,16,62,4,77,87,29,46,13,2,7,0,6,1,0,4,1,0,0,1,3,1,4,2,0,0,14,17,53,2,1,66,38,0,49,16,74,78,124,147,9,93,62,34,7,51,142,56,0,27,58,30,74,136,43,0,3,71,48,1,8,74,10,0,32,38,4,0,110,82,126,49,27,19,15,0,0,2,0,0,7,4,7,0,8,13,7,35,47,3,0,25,27,14,6,11,27,65,3,4,63,91,2,0,35,0,8,1,7,4,15,38,3,13,4,1,0,20,1,4,2,0,4,0,2,4,12,10,0,77,112,13,13,125,153,87,93,118,36,72,72,35,0,34,62,10,0,97,89,0,53,102,48,31,97,68,18,49,29,120,77,17,21,28,97,37,1,88,55,1,21,27,0,0,155,112,19,48,134,94,3,82,73,36,82,1,31,31,49,30,60,0,54,71,1,65,6,82,63,0,37,56,41,12,37,28,19,11,22,25,1,21,1,0,9,1,32,13,1,27,0,58,91,0,29,109,60,18,83,61,88,153,158,76,23,65,12,1,7,58,135,69,8,16,20,3,10,33,0,1,8,20,20,55,4,42,9,99,49,1,51,58,44,18,23,85,116,0,0,35,128,10,1,16,63,66,20,62,112,48,3,37,41,152,88,32,69,16,26,122,58,0,95,53,137,20,38,6,40,54,2,1,20,31,6,7,2,14,47,3,25,12,33,33,61,7,24,160,10,0,46,52,0,30,83,59,19,84,78,122,48,29,76,54,0,4,48,1,4,43,58,0,2,39,22,4,2,42,0,16,58,97,4,1,69,32,0,44,15,76,80,137,104,11,125,48,15,7,49,106,56,0,22,64,33,62,136,56,0,3,64,42,0,12,85,18,0,32,50,0,0,115,90,96,51,37,16,20,1,0,2,0,0,7,3,10,6,9,14,1,42,46,2,0,23,27,17,5,11,36,63,4,4,68,59,0,0,35,0,9,0,6,4,15,36,4,13,3,1,0,21,2,3,2,0,3,0,2,4,12,12,0,79,138,46,13,118,144,121,89,123,103,66,76,32,5,17,68,4,7,94,84,0,99,110,49,34,107,69,18,51,32,116,78,15,20,26,103,33,1,98,52,1,28,26,0,0,156,111,27,55,133,82,1,74,73,41,73,0,26,18,28,30,55,0,55,71,1,65,13,87,61,0,33,56,26,15,96,41,16,21,78,9,1,19,3,8,11,9,21,23,4,25,0,54,90,6,49,125,200,62,72,34,50,25,1,8,60,135,41,7,25,17,0,20,107,0,6,82,103,64,91,6,38,1,69,81,0,48,58,42,35,21,88,96,0,0,38,100,5,1,16,60,70,20,72,121,51,3,36,39,154,92,36,71,31,30,124,62,0,118,56,130,20,43,6,40,52,1,1,19,38,7,6,0,16,53,4,24,16,32,33,67,6,25,165,10,0,43,55,0,31,85,65,20,83,80,112,48,13,66,55,0,6,49,0,4,42,59,0,2,39,21,5,2,42,0,14,55,94,2,1,64,33,0,34,14,75,84,133,100,10,122,41,18,6,46,104,51,0,32,48,33,59,143,46,1,3,83,45,0,12,69,17,0,28,49,1,0,106,88,117,51,50,15,28,1,0,2,0,0,9,4,8,0,8,14,6,39,56,2,1,29,24,12,5,11,28,74,4,5,69,68,1,0,36,0,8,1,5,4,16,41,4,12,4,2,0,21,2,3,2,0,3,0,3,3,2,6,0,91,85,46,10,56,207,100,95,106,77,46,62,65,5,25,66,7,0,114,91,0,66,112,43,32,96,67,12,49,28,136,80,17,22,37,102,35,5,92,66,1,40,36,0,2,168,100,39,43,146,92,5,93,46,50,78,1,29,118,67,26,52,0,72,71,2,72,12,109,63,0,30,50,37,12,28,72,14,12,22,133,0,19,34,31,8,2,82,55,1,28,0,63,81,0,46,100,52,18,130,60,88

B-factor: mean 39.17, std 14.64, range [16.52, 101.22]